Protein 6AK1 (pdb70)

InterPro domains:
  IPR011251 Luciferase-like domain [PF00296] (28-389)
  IPR016215 Nitrilotriacetate monooxygenase component A/pristinamycin IIA synthase subunit A [PIRSF000337] (3-438)
  IPR016215 Nitrilotriacetate monooxygenase component A/pristinamycin IIA synthase subunit A [TIGR03860] (7-434)
  IPR016215 Nitrilotriacetate monooxygenase component A/pristinamycin IIA synthase subunit A [cd01095] (7-420)
  IPR036661 Luciferase-like domain superfamily [G3DSA:3.20.20.30] (1-458)
  IPR036661 Luciferase-like domain superfamily [SSF51679] (1-437)
  IPR051260 Diverse substrate monooxygenases [PTHR30011] (1-455)

CATH classification: 3.20.20.30

Radius of gyration: 47.25 Å; Cα contacts (8 Å, |Δi|>4): 1920; chains: 2; bounding box: 103×52×146 Å

Structure (mmCIF, N/CA/C/O backbone):
data_6AK1
#
_entry.id   6AK1
#
_cell.length_a   113.190
_cell.length_b   163.954
_cell.length_c   116.674
_cell.angle_alpha   90.00
_cell.angle_beta   90.00
_cell.angle_gamma   90.00
#
_symmetry.space_group_name_H-M   'C 2 2 21'
#
loop_
_entity.id
_entity.type
_entity.pdbx_description
1 polymer 'Dimethyl-sulfide monooxygenase'
2 water water
#
loop_
_atom_site.group_PDB
_atom_site.id
_atom_site.type_symbol
_atom_site.label_atom_id
_atom_site.label_alt_id
_atom_site.label_comp_id
_atom_site.label_asym_id
_atom_site.label_entity_id
_atom_site.label_seq_id
_atom_site.pdbx_PDB_ins_code
_atom_site.Cartn_x
_atom_site.Cartn_y
_atom_site.Cartn_z
_atom_site.occupancy
_atom_site.B_iso_or_equiv
_atom_site.auth_seq_id
_atom_site.auth_comp_id
_atom_site.auth_asym_id
_atom_site.auth_atom_id
_atom_site.pdbx_PDB_model_num
ATOM 1 N N . LYS A 1 3 ? 28.685 49.883 516.874 1.00 27.70 3 LYS A N 1
ATOM 2 C CA . LYS A 1 3 ? 29.446 50.910 516.160 1.00 38.85 3 LYS A CA 1
ATOM 3 C C . LYS A 1 3 ? 30.944 50.589 516.128 1.00 38.84 3 LYS A C 1
ATOM 4 O O . LYS A 1 3 ? 31.591 50.439 517.173 1.00 31.61 3 LYS A O 1
ATOM 10 N N . ARG A 1 4 ? 31.478 50.500 514.914 1.00 37.47 4 ARG A N 1
ATOM 11 C CA . ARG A 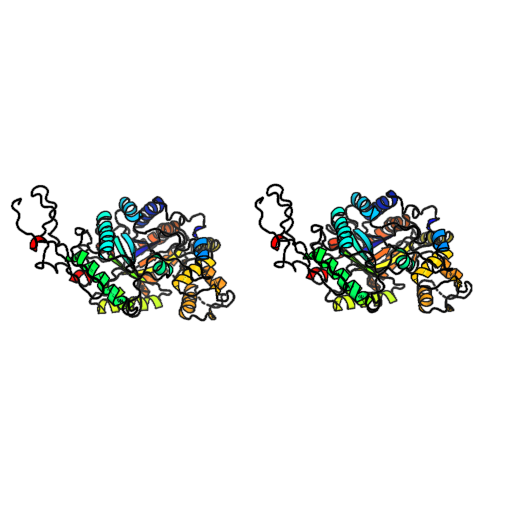1 4 ? 32.827 50.005 514.694 1.00 33.95 4 ARG A CA 1
ATOM 12 C C . ARG A 1 4 ? 33.863 51.055 515.074 1.00 30.57 4 ARG A C 1
ATOM 13 O O . ARG A 1 4 ? 33.743 52.227 514.707 1.00 34.97 4 ARG A O 1
ATOM 21 N N . ILE A 1 5 ? 34.886 50.625 515.809 1.00 25.69 5 ILE A N 1
ATOM 22 C CA . ILE A 1 5 ? 35.998 51.500 516.172 1.00 24.51 5 ILE A CA 1
ATOM 23 C C . ILE A 1 5 ? 36.993 51.565 515.013 1.00 27.51 5 ILE A C 1
ATOM 24 O O . ILE A 1 5 ? 37.405 50.533 514.468 1.00 26.94 5 ILE A O 1
ATOM 29 N N . VAL A 1 6 ? 37.366 52.783 514.624 1.00 24.11 6 VAL A N 1
ATOM 30 C CA . VAL A 1 6 ? 38.321 52.994 513.541 1.00 24.59 6 VAL A CA 1
ATOM 31 C C . VAL A 1 6 ? 39.733 52.914 514.109 1.00 26.79 6 VAL A C 1
ATOM 32 O O . VAL A 1 6 ? 40.068 53.616 515.071 1.00 26.61 6 VAL A O 1
ATOM 36 N N . LEU A 1 7 ? 40.571 52.062 513.515 1.00 23.78 7 LEU A N 1
ATOM 37 C CA . LEU A 1 7 ? 41.933 51.844 513.995 1.00 23.66 7 LEU A CA 1
ATOM 38 C C . LEU A 1 7 ? 42.925 52.379 512.970 1.00 24.40 7 LEU A C 1
ATOM 39 O O . LEU A 1 7 ? 42.972 51.892 511.837 1.00 24.35 7 LEU A O 1
ATOM 44 N N . ASN A 1 8 ? 43.703 53.382 513.365 1.00 24.98 8 ASN A N 1
ATOM 45 C CA . ASN A 1 8 ? 44.743 53.966 512.531 1.00 23.46 8 ASN A CA 1
ATOM 46 C C . ASN A 1 8 ? 46.091 53.832 513.227 1.00 25.76 8 ASN A C 1
ATOM 47 O O . ASN A 1 8 ? 46.183 53.987 514.454 1.00 21.52 8 ASN A O 1
ATOM 52 N N . ALA A 1 9 ? 47.140 53.587 512.440 1.00 17.83 9 ALA A N 1
ATOM 53 C CA . ALA A 1 9 ? 48.499 53.704 512.946 1.00 23.35 9 ALA A CA 1
ATOM 54 C C . ALA A 1 9 ? 49.018 55.107 512.657 1.00 22.09 9 ALA A C 1
ATOM 55 O O . ALA A 1 9 ? 48.948 55.586 511.523 1.00 22.69 9 ALA A O 1
ATOM 57 N N . PHE A 1 10 ? 49.520 55.759 513.690 1.00 20.29 10 PHE A N 1
ATOM 58 C CA . PHE A 1 10 ? 50.122 57.079 513.600 1.00 21.39 10 PHE A CA 1
ATOM 59 C C . PHE A 1 10 ? 51.634 56.889 513.508 1.00 22.74 10 PHE A C 1
ATOM 60 O O . PHE A 1 10 ? 52.237 56.221 514.365 1.00 23.25 10 PHE A O 1
ATOM 68 N N . ASP A 1 11 ? 52.239 57.445 512.461 1.00 19.23 11 ASP A N 1
ATOM 69 C CA . ASP A 1 11 ? 53.676 57.329 512.235 1.00 21.32 11 ASP A CA 1
ATOM 70 C C . ASP A 1 11 ? 54.159 58.628 511.586 1.00 20.37 11 ASP A C 1
ATOM 71 O O . ASP A 1 11 ? 53.383 59.553 511.350 1.00 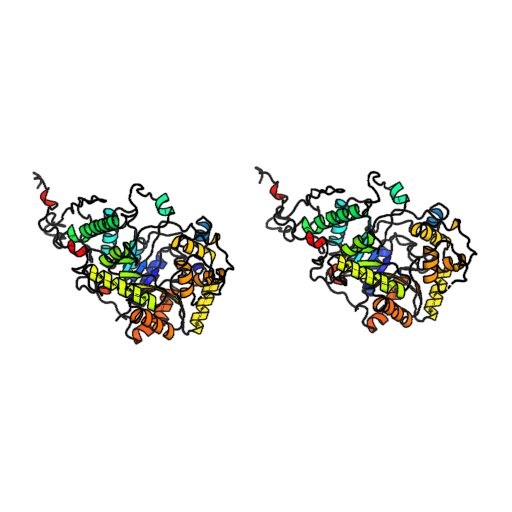19.91 11 ASP A O 1
ATOM 76 N N . MET A 1 12 ? 55.456 58.698 511.313 1.00 17.11 12 MET A N 1
ATOM 77 C CA . MET A 1 12 ? 56.055 59.870 510.696 1.00 19.61 12 MET A CA 1
ATOM 78 C C . MET A 1 12 ? 57.361 59.399 510.082 1.00 18.49 12 MET A C 1
ATOM 79 O O . MET A 1 12 ? 57.936 58.423 510.546 1.00 20.59 12 MET A O 1
ATOM 84 N N . THR A 1 13 ? 57.814 60.054 509.013 1.00 20.03 13 THR A N 1
ATOM 85 C CA . THR A 1 13 ? 59.004 59.558 508.318 1.00 19.64 13 THR A CA 1
ATOM 86 C C . THR A 1 13 ? 60.270 60.047 509.032 1.00 20.81 13 THR A C 1
ATOM 87 O O . THR A 1 13 ? 61.129 60.723 508.463 1.00 21.03 13 THR A O 1
ATOM 91 N N . CYS A 1 14 ? 60.363 59.685 510.313 1.00 19.68 14 CYS A N 1
ATOM 92 C CA . CYS A 1 14 ? 61.446 60.114 511.190 1.00 20.03 14 CYS A CA 1
ATOM 93 C C . CYS A 1 14 ? 61.609 59.075 512.297 1.00 20.28 14 CYS A C 1
ATOM 94 O O . CYS A 1 14 ? 60.881 58.086 512.344 1.00 18.09 14 CYS A O 1
ATOM 97 N N . VAL A 1 15 ? 62.542 59.330 513.222 1.00 21.42 15 VAL A N 1
ATOM 98 C CA . VAL A 1 15 ? 62.870 58.346 514.253 1.00 22.28 15 VAL A CA 1
ATOM 99 C C . VAL A 1 15 ? 62.004 58.545 515.499 1.00 23.80 15 VAL A C 1
ATOM 100 O O . VAL A 1 15 ? 61.177 57.689 515.833 1.00 22.44 15 VAL A O 1
ATOM 104 N N . SER A 1 16 ? 62.195 59.653 516.214 1.00 21.47 16 SER A N 1
ATOM 105 C CA . SER A 1 16 ? 61.405 59.950 517.411 1.00 20.84 16 SER A CA 1
ATOM 106 C C . SER A 1 16 ? 60.230 60.847 517.029 1.00 22.96 16 SER A C 1
ATOM 107 O O . SER A 1 16 ? 60.422 61.997 516.613 1.00 20.29 16 SER A O 1
ATOM 110 N N . HIS A 1 17 ? 59.016 60.324 517.182 1.00 19.42 17 HIS A N 1
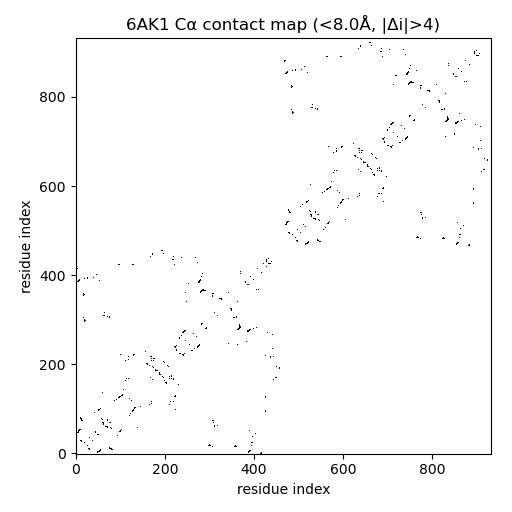ATOM 111 C CA . HIS A 1 17 ? 57.811 61.010 516.740 1.00 21.37 17 HIS A CA 1
ATOM 112 C C . HIS A 1 17 ? 57.060 61.592 517.930 1.00 19.95 17 HIS A C 1
ATOM 113 O O . HIS A 1 17 ? 57.064 62.805 518.149 1.00 22.91 17 HIS A O 1
ATOM 120 N N . GLN A 1 18 ? 56.389 60.729 518.681 1.00 21.75 18 GLN A N 1
ATOM 121 C CA . GLN A 1 18 ? 55.679 61.114 519.892 1.00 25.97 18 GLN A CA 1
ATOM 122 C C . GLN A 1 18 ? 56.392 60.677 521.171 1.00 26.27 18 GLN A C 1
ATOM 123 O O . GLN A 1 18 ? 55.937 61.039 522.263 1.00 26.12 18 GLN A O 1
ATOM 129 N N . SER A 1 19 ? 57.505 59.936 521.072 1.00 21.78 19 SER A N 1
ATOM 130 C CA . SER A 1 19 ? 58.228 59.422 522.233 1.00 24.72 19 SER A CA 1
ATOM 131 C C . SER A 1 19 ? 59.717 59.710 522.099 1.00 28.07 19 SER A C 1
ATOM 132 O O . SER A 1 19 ? 60.275 59.649 520.999 1.00 30.45 19 SER A O 1
ATOM 135 N N . ALA A 1 20 ? 60.369 59.987 523.231 1.00 23.98 20 ALA A N 1
ATOM 136 C CA . ALA A 1 20 ? 61.777 60.370 523.255 1.00 26.98 20 ALA A CA 1
ATOM 137 C C . ALA A 1 20 ? 62.621 59.242 523.834 1.00 24.62 20 ALA A C 1
ATOM 138 O O . ALA A 1 20 ? 62.248 58.651 524.847 1.00 29.05 20 ALA A O 1
ATOM 140 N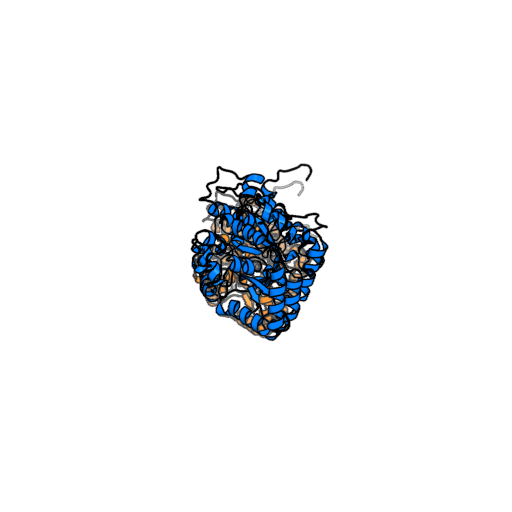 N . GLY A 1 21 ? 63.756 58.945 523.194 1.00 23.23 21 GLY A N 1
ATOM 141 C CA . GLY A 1 21 ? 64.679 57.937 523.680 1.00 22.50 21 GLY A CA 1
ATOM 142 C C . GLY A 1 21 ? 64.294 56.484 523.444 1.00 25.08 21 GLY A C 1
ATOM 143 O O . GLY A 1 21 ? 65.187 55.622 523.415 1.00 23.73 21 GLY A O 1
ATOM 144 N N . THR A 1 22 ? 63.006 56.171 523.255 1.00 23.95 22 THR A N 1
ATOM 145 C CA . THR A 1 22 ? 62.583 54.778 523.094 1.00 21.55 22 THR A CA 1
ATOM 146 C C . THR A 1 22 ? 63.042 54.136 521.783 1.00 22.52 22 THR A C 1
ATOM 147 O O . THR A 1 22 ? 62.902 52.914 521.634 1.00 18.63 22 THR A O 1
ATOM 151 N N . TRP A 1 23 ? 63.587 54.909 520.836 1.00 20.92 23 TRP A N 1
ATOM 152 C CA . TRP A 1 23 ? 64.223 54.307 519.670 1.00 20.76 23 TRP A CA 1
ATOM 153 C C . TRP A 1 23 ? 65.449 53.496 520.048 1.00 21.86 23 TRP A C 1
ATOM 154 O O . TRP A 1 23 ? 65.912 52.671 519.254 1.00 23.16 23 TRP A O 1
ATOM 165 N N . ARG A 1 24 ? 65.992 53.734 521.234 1.00 23.75 24 ARG A N 1
ATOM 166 C CA . ARG A 1 24 ? 67.137 52.985 521.717 1.00 25.59 24 ARG A CA 1
ATOM 167 C C . ARG A 1 24 ? 66.772 51.571 522.132 1.00 23.80 24 ARG A C 1
ATOM 168 O O . ARG A 1 24 ? 67.670 50.734 522.255 1.00 26.40 24 ARG A O 1
ATOM 176 N N . HIS A 1 25 ? 65.495 51.291 522.375 1.00 22.89 25 HIS A N 1
ATOM 177 C CA . HIS A 1 25 ? 65.115 49.962 522.828 1.00 23.37 25 HIS A CA 1
ATOM 178 C C . HIS A 1 25 ? 65.537 48.919 521.791 1.00 25.93 25 HIS A C 1
ATOM 179 O O . HIS A 1 25 ? 65.477 49.183 520.583 1.00 24.59 25 HIS A O 1
ATOM 186 N N . PRO A 1 26 ? 65.993 47.740 522.222 1.00 25.75 26 PRO A N 1
ATOM 187 C CA . PRO A 1 26 ? 66.411 46.714 521.246 1.00 22.40 26 PRO A CA 1
ATOM 188 C C . PRO A 1 26 ? 65.333 46.322 520.243 1.00 25.29 26 PRO A C 1
ATOM 189 O O . PRO A 1 26 ? 65.672 45.953 519.109 1.00 25.82 26 PRO A O 1
ATOM 193 N N . SER A 1 27 ? 64.049 46.382 520.618 1.00 21.80 27 SER A N 1
ATOM 194 C CA . SER A 1 27 ? 62.960 46.027 519.717 1.00 24.28 27 SER A CA 1
ATOM 195 C C . SER A 1 27 ? 62.619 47.109 518.699 1.00 24.39 27 SER A C 1
ATOM 196 O O . SER A 1 27 ? 61.914 46.812 517.729 1.00 20.45 27 SER A O 1
ATOM 199 N N . SER A 1 28 ? 63.060 48.348 518.891 1.00 23.40 28 SER A N 1
ATOM 200 C CA . SER A 1 28 ? 62.587 49.418 518.023 1.00 24.27 28 SER A CA 1
ATOM 201 C C . SER A 1 28 ? 63.334 49.421 516.699 1.00 23.13 28 SER A C 1
ATOM 202 O O . SER A 1 28 ? 64.570 49.387 516.663 1.00 21.85 28 SER A O 1
ATOM 205 N N . GLN A 1 29 ? 62.570 49.491 515.614 1.00 21.08 29 GLN A N 1
ATOM 206 C CA . GLN A 1 29 ? 63.099 49.778 514.288 1.00 21.56 29 GLN A CA 1
ATOM 207 C C . GLN A 1 29 ? 62.788 51.209 513.842 1.00 23.18 29 GLN A C 1
ATOM 208 O O . GLN A 1 29 ? 62.790 51.497 512.635 1.00 22.66 29 GLN A O 1
ATOM 214 N N . ALA A 1 30 ? 62.549 52.115 514.794 1.00 18.98 30 ALA A N 1
ATOM 215 C CA . ALA A 1 30 ? 62.309 53.517 514.451 1.00 22.09 30 ALA A CA 1
ATOM 216 C C . ALA A 1 30 ? 63.443 54.086 513.614 1.00 22.42 30 ALA A C 1
ATOM 217 O O . ALA A 1 30 ? 63.208 54.883 512.700 1.00 21.59 30 ALA A O 1
ATOM 219 N N . ALA A 1 31 ? 64.684 53.678 513.910 1.00 18.36 31 ALA A N 1
ATOM 220 C CA . ALA A 1 31 ? 65.830 54.171 513.164 1.00 23.84 31 ALA A CA 1
ATOM 221 C C . ALA A 1 31 ? 65.831 53.741 511.698 1.00 21.48 31 ALA A C 1
ATOM 222 O O . ALA A 1 31 ? 66.699 54.200 510.950 1.00 23.61 31 ALA A O 1
ATOM 224 N N . ARG A 1 32 ? 64.896 52.888 511.266 1.00 21.25 32 ARG A N 1
ATOM 225 C CA . ARG A 1 32 ? 64.792 52.466 509.869 1.00 20.22 32 ARG A CA 1
ATOM 226 C C . ARG A 1 32 ? 63.790 53.296 509.067 1.00 22.32 32 ARG A C 1
ATOM 227 O O . ARG A 1 32 ? 63.366 52.866 507.989 1.00 19.48 32 ARG A O 1
ATOM 235 N N . TYR A 1 33 ? 63.390 54.464 509.581 1.00 21.01 33 TYR A N 1
ATOM 236 C CA . TYR A 1 33 ? 62.503 55.357 508.840 1.00 17.74 33 TYR A CA 1
ATOM 237 C C . TYR A 1 33 ? 62.985 55.569 507.400 1.00 22.96 33 TYR A C 1
ATOM 238 O O . TYR A 1 33 ? 62.180 55.869 506.505 1.00 19.78 33 TYR A O 1
ATOM 247 N N . ASN A 1 34 ? 64.292 55.435 507.157 1.00 18.51 34 ASN A N 1
ATOM 248 C CA . ASN A 1 34 ? 64.869 55.677 505.842 1.00 22.84 34 ASN A CA 1
ATOM 249 C C . ASN A 1 34 ? 65.059 54.393 505.032 1.00 21.77 34 ASN A C 1
ATOM 250 O O . ASN A 1 34 ? 65.686 54.435 503.966 1.00 21.29 34 ASN A O 1
ATOM 255 N N . ASP A 1 35 ? 64.523 53.268 505.508 1.00 20.83 35 ASP A N 1
ATOM 256 C CA . ASP A 1 35 ? 64.569 51.983 504.813 1.00 21.78 35 ASP A CA 1
ATOM 257 C C . ASP A 1 35 ? 63.209 51.681 504.192 1.00 21.21 35 ASP A C 1
ATOM 258 O O . ASP A 1 35 ? 62.184 51.727 504.878 1.00 19.82 35 ASP A O 1
ATOM 263 N N . LEU A 1 36 ? 63.205 51.340 502.904 1.00 18.11 36 LEU A N 1
ATOM 264 C CA . LEU A 1 36 ? 61.946 51.000 502.244 1.00 20.34 36 LEU A CA 1
ATOM 265 C C . LEU A 1 36 ? 61.268 49.812 502.913 1.00 22.70 36 LEU A C 1
ATOM 266 O O . LEU A 1 36 ? 60.038 49.797 503.026 1.00 20.68 36 LEU A O 1
ATOM 271 N N . GLU A 1 37 ? 62.056 48.836 503.408 1.00 20.41 37 GLU A N 1
ATOM 272 C CA . GLU A 1 37 ? 61.492 47.626 504.008 1.00 21.70 37 GLU A CA 1
ATOM 273 C C . GLU A 1 37 ? 60.726 47.912 505.295 1.00 22.10 37 GLU A C 1
ATOM 274 O O . GLU A 1 37 ? 59.786 47.178 505.613 1.00 21.92 37 GLU A O 1
ATOM 280 N N . TYR A 1 38 ? 61.112 48.938 506.064 1.00 19.83 38 TYR A N 1
ATOM 281 C CA . TYR A 1 38 ? 60.324 49.279 507.247 1.00 19.88 38 TYR A CA 1
ATOM 282 C C . TYR A 1 38 ? 58.895 49.624 506.856 1.00 18.59 38 TYR A C 1
ATOM 283 O O . TYR A 1 38 ? 57.935 49.137 507.458 1.00 19.43 38 TYR A O 1
ATOM 292 N N . TRP A 1 39 ? 58.738 50.438 505.815 1.00 18.91 39 TRP A N 1
ATOM 293 C CA . TRP A 1 39 ? 57.409 50.906 505.443 1.00 18.07 39 TRP A CA 1
ATOM 294 C C . TRP A 1 39 ? 56.570 49.806 504.801 1.00 20.58 39 TRP A C 1
ATOM 295 O O . TRP A 1 39 ? 55.375 49.693 505.099 1.00 21.54 39 TRP A O 1
ATOM 306 N N . THR A 1 40 ? 57.161 48.979 503.930 1.00 18.03 40 THR A N 1
ATOM 307 C CA . THR A 1 40 ? 56.361 47.916 503.319 1.00 20.02 40 THR A CA 1
ATOM 308 C C . THR A 1 40 ? 55.968 46.858 504.347 1.00 18.58 40 THR A C 1
ATOM 309 O O . THR A 1 40 ? 54.840 46.350 504.313 1.00 18.53 40 THR A O 1
ATOM 313 N N . ASN A 1 41 ? 56.874 46.518 505.273 1.00 17.68 41 ASN A N 1
ATOM 314 C CA . ASN A 1 41 ? 56.506 45.624 506.374 1.00 22.50 41 ASN A CA 1
ATOM 315 C C . ASN A 1 41 ? 55.412 46.235 507.255 1.00 20.15 41 ASN A C 1
ATOM 316 O O . ASN A 1 41 ? 54.502 45.534 507.693 1.00 21.92 41 ASN A O 1
ATOM 321 N N . MET A 1 42 ? 55.503 47.535 507.544 1.00 20.07 42 MET A N 1
ATOM 322 C CA . MET A 1 42 ? 54.468 48.201 508.337 1.00 20.29 42 MET A CA 1
ATOM 323 C C . MET A 1 42 ? 53.097 48.100 507.662 1.00 23.89 42 MET A C 1
ATOM 324 O O . MET A 1 42 ? 52.105 47.717 508.302 1.00 20.97 42 MET A O 1
ATOM 329 N N . ALA A 1 43 ? 53.029 48.412 506.355 1.00 18.90 43 ALA A N 1
ATOM 330 C CA . ALA A 1 43 ? 51.748 48.405 505.645 1.00 19.12 43 ALA A CA 1
ATOM 331 C C . ALA A 1 43 ? 51.132 47.013 505.619 1.00 19.15 43 ALA A C 1
ATOM 332 O O . ALA A 1 43 ? 49.914 46.864 505.769 1.00 17.20 43 ALA A O 1
ATOM 334 N N . MET A 1 44 ? 51.952 45.983 505.400 1.00 20.34 44 MET A N 1
ATOM 335 C CA . MET A 1 44 ? 51.432 44.622 505.403 1.00 21.20 44 MET A CA 1
ATOM 336 C C . MET A 1 44 ? 50.954 44.218 506.790 1.00 22.87 44 MET A C 1
ATOM 337 O O . MET A 1 44 ? 49.924 43.546 506.926 1.00 21.66 44 MET A O 1
ATOM 342 N N . GLU A 1 45 ? 51.696 44.620 507.828 1.00 20.42 45 GLU A N 1
ATOM 343 C CA . GLU A 1 45 ? 51.326 44.288 509.194 1.00 23.18 45 GLU A CA 1
ATOM 344 C C . GLU A 1 45 ? 50.015 44.964 509.599 1.00 26.24 45 GLU A C 1
ATOM 345 O O . GLU A 1 45 ? 49.224 44.375 510.344 1.00 23.36 45 GLU A O 1
ATOM 351 N N . LEU A 1 46 ? 49.752 46.176 509.092 1.00 23.77 46 LEU A N 1
ATOM 352 C CA . LEU A 1 46 ? 48.460 46.817 509.328 1.00 22.87 46 LEU A CA 1
ATOM 353 C C . LEU A 1 46 ? 47.303 46.033 508.719 1.00 22.44 46 LEU A C 1
ATOM 354 O O . LEU A 1 46 ? 46.206 46.035 509.283 1.00 22.75 46 LEU A O 1
ATOM 359 N N . GLU A 1 47 ? 47.509 45.355 507.580 1.00 22.51 47 GLU A N 1
ATOM 360 C CA . GLU A 1 47 ? 46.398 44.603 506.995 1.00 25.69 47 GLU A CA 1
ATOM 361 C C . GLU A 1 47 ? 46.151 43.287 507.719 1.00 23.41 47 GLU A C 1
ATOM 362 O O . GLU A 1 47 ? 45.013 42.819 507.766 1.00 28.33 47 GLU A O 1
ATOM 368 N N . ARG A 1 48 ? 47.187 42.688 508.299 1.00 26.35 48 ARG A N 1
ATOM 369 C CA . ARG A 1 48 ? 46.981 41.523 509.150 1.00 30.24 48 ARG A CA 1
ATOM 370 C C . ARG A 1 48 ? 45.991 41.825 510.273 1.00 26.53 48 ARG A C 1
ATOM 371 O O . ARG A 1 48 ? 45.246 40.937 510.702 1.00 29.59 48 ARG A O 1
ATOM 379 N N . GLY A 1 49 ? 45.946 43.070 510.739 1.00 29.50 49 GLY A N 1
ATOM 380 C CA . GLY A 1 49 ? 45.000 43.485 511.752 1.00 25.36 49 GLY A CA 1
ATOM 381 C C . GLY A 1 49 ? 43.826 44.295 511.248 1.00 30.28 49 GLY A C 1
ATOM 382 O O . GLY A 1 49 ? 43.065 44.814 512.074 1.00 31.36 49 GLY A O 1
ATOM 383 N N . CYS A 1 50 ? 43.667 44.441 509.924 1.00 30.44 50 CYS A N 1
ATOM 384 C CA . CYS A 1 50 ? 42.543 45.169 509.305 1.00 27.59 50 CYS A CA 1
ATOM 385 C C . CYS A 1 50 ? 42.436 46.610 509.814 1.00 27.52 50 CYS A C 1
ATOM 386 O O . CYS A 1 50 ? 41.339 47.163 509.962 1.00 25.69 50 CYS A O 1
ATOM 389 N N . PHE A 1 51 ? 43.584 47.232 510.082 1.00 24.84 51 PHE A N 1
ATOM 390 C CA . PHE A 1 51 ? 43.596 48.655 510.407 1.00 23.09 51 PHE A CA 1
ATOM 391 C C . PHE A 1 51 ? 43.051 49.467 509.233 1.00 23.96 51 PHE A C 1
ATOM 392 O O . PHE A 1 51 ? 43.230 49.114 508.063 1.00 21.06 51 PHE A O 1
ATOM 400 N N . ASP A 1 52 ? 42.399 50.583 509.551 1.00 23.03 52 ASP A N 1
ATOM 401 C CA . ASP A 1 52 ? 41.833 51.412 508.494 1.00 24.74 52 ASP A CA 1
ATOM 402 C C . ASP A 1 52 ? 42.908 52.162 507.712 1.00 25.09 52 ASP A C 1
ATOM 403 O O . ASP A 1 52 ? 42.809 52.276 506.483 1.00 21.01 52 ASP A O 1
ATOM 408 N N . CYS A 1 53 ? 43.944 52.665 508.386 1.00 22.39 53 CYS A N 1
ATOM 409 C CA . CYS A 1 53 ? 44.762 53.682 507.746 1.00 22.11 53 CYS A CA 1
ATOM 410 C C . CYS A 1 53 ? 46.114 53.811 508.441 1.00 23.60 53 CYS A C 1
ATOM 411 O O . CYS A 1 53 ? 46.208 53.677 509.665 1.00 23.36 53 CYS A O 1
ATOM 414 N N . LEU A 1 54 ? 47.159 54.081 507.641 1.00 22.19 54 LEU A N 1
ATOM 415 C CA . LEU A 1 54 ? 48.454 54.539 508.144 1.00 23.00 54 LEU A CA 1
ATOM 416 C C . LEU A 1 54 ? 48.507 56.062 508.006 1.00 21.25 54 LEU A C 1
ATOM 417 O O . LEU A 1 54 ? 48.542 56.594 506.895 1.00 24.91 54 LEU A O 1
ATOM 422 N N . PHE A 1 55 ? 48.507 56.758 509.126 1.00 24.80 55 PHE A N 1
ATOM 423 C CA . PHE A 1 55 ? 48.471 58.216 509.163 1.00 23.17 55 PHE A CA 1
ATOM 424 C C . PHE A 1 55 ? 49.907 58.699 509.332 1.00 25.91 55 PHE A C 1
ATOM 425 O O . PHE A 1 55 ? 50.507 58.510 510.398 1.00 24.17 55 PHE A O 1
ATOM 433 N N . ILE A 1 56 ? 50.468 59.301 508.284 1.00 23.36 56 ILE A N 1
ATOM 434 C CA . ILE A 1 56 ? 51.875 59.687 508.273 1.00 21.96 56 ILE A CA 1
ATOM 435 C C . ILE A 1 56 ? 51.964 61.197 508.474 1.00 21.07 56 ILE A C 1
ATOM 436 O O . ILE A 1 56 ? 51.584 61.977 507.591 1.00 22.75 56 ILE A O 1
ATOM 441 N N . ALA A 1 57 ? 52.489 61.612 509.626 1.00 20.20 57 ALA A N 1
ATOM 442 C CA . ALA A 1 57 ? 52.707 63.021 509.931 1.00 18.94 57 ALA A CA 1
ATOM 443 C C . ALA A 1 57 ? 53.945 63.548 509.197 1.00 20.46 57 ALA A C 1
ATOM 444 O O . ALA A 1 57 ? 54.712 62.795 508.593 1.00 17.85 57 ALA A O 1
ATOM 446 N N . ASP A 1 58 ? 54.140 64.864 509.259 1.00 20.17 58 ASP A N 1
ATOM 447 C CA . ASP A 1 58 ? 55.268 65.491 508.579 1.00 25.19 58 ASP A CA 1
ATOM 448 C C . ASP A 1 58 ? 55.515 66.878 509.157 1.00 23.18 58 ASP A C 1
ATOM 449 O O . ASP A 1 58 ? 54.594 67.530 509.647 1.00 22.89 58 ASP A O 1
ATOM 454 N N . VAL A 1 59 ? 56.781 67.307 509.105 1.00 22.92 59 VAL A N 1
ATOM 455 C CA . VAL A 1 59 ? 57.183 68.684 509.365 1.00 23.75 59 VAL A CA 1
ATOM 456 C C . VAL A 1 59 ? 58.320 69.016 508.407 1.00 27.11 59 VAL A C 1
ATOM 457 O O . VAL A 1 59 ? 58.981 68.129 507.863 1.00 23.82 59 VAL A O 1
ATOM 461 N N . VAL A 1 60 ? 58.546 70.317 508.206 1.00 24.38 60 VAL A N 1
ATOM 462 C CA . VAL A 1 60 ? 59.658 70.769 507.384 1.00 25.46 60 VAL A CA 1
ATOM 463 C C . VAL A 1 60 ? 60.470 71.812 508.138 1.00 26.25 60 VAL A C 1
ATOM 464 O O . VAL A 1 60 ? 61.366 72.443 507.566 1.00 24.18 60 VAL A O 1
ATOM 468 N N . GLY A 1 61 ? 60.177 71.985 509.432 1.00 21.77 61 GLY A N 1
ATOM 469 C CA . GLY A 1 61 ? 61.000 72.782 510.317 1.00 22.43 61 GLY A CA 1
ATOM 470 C C . GLY A 1 61 ? 61.517 71.928 511.468 1.00 24.33 61 GLY A C 1
ATOM 471 O O . GLY A 1 61 ? 61.087 70.784 511.662 1.00 26.52 61 GLY A O 1
ATOM 472 N N . VAL A 1 62 ? 62.428 72.502 512.250 1.00 25.65 62 VAL A N 1
ATOM 473 C CA . VAL A 1 62 ? 63.100 71.767 513.323 1.00 24.73 62 VAL A CA 1
ATOM 474 C C . VAL A 1 62 ? 62.691 72.333 514.675 1.00 26.20 62 VAL A C 1
ATOM 475 O O . VAL A 1 62 ? 62.215 73.465 514.790 1.00 24.20 62 VAL A O 1
ATOM 479 N N . TYR A 1 63 ? 62.866 71.507 515.713 1.00 28.38 63 TYR A N 1
ATOM 480 C CA . TYR A 1 63 ? 62.522 71.860 517.089 1.00 24.23 63 TYR A CA 1
ATOM 481 C C . TYR A 1 63 ? 63.761 72.480 517.722 1.00 25.29 63 TYR A C 1
ATOM 482 O O . TYR A 1 63 ? 64.631 71.793 518.256 1.00 26.99 63 TYR A O 1
ATOM 491 N N . ASP A 1 64 ? 63.846 73.804 517.655 1.00 26.36 64 ASP A N 1
ATOM 492 C CA . ASP A 1 64 ? 65.013 74.535 518.133 1.00 27.42 64 ASP A CA 1
ATOM 493 C C . ASP A 1 64 ? 64.689 75.507 519.268 1.00 25.02 64 ASP A C 1
ATOM 494 O O . ASP A 1 64 ? 65.447 76.452 519.491 1.00 31.23 64 ASP A O 1
ATOM 499 N N . VAL A 1 65 ? 63.583 75.308 519.985 1.00 26.52 65 VAL A N 1
ATOM 500 C CA . VAL A 1 65 ? 63.233 76.201 521.095 1.00 24.58 65 VAL A CA 1
ATOM 501 C C . VAL A 1 65 ? 64.000 75.839 522.367 1.00 26.87 65 VAL A C 1
ATOM 502 O O . VAL A 1 65 ? 64.591 76.709 523.022 1.00 28.99 65 VAL A O 1
ATOM 506 N N . TYR A 1 66 ? 63.992 74.565 522.744 1.00 23.10 66 TYR A N 1
ATOM 507 C CA . TYR A 1 66 ? 64.645 74.143 523.976 1.00 22.14 66 TYR A CA 1
ATOM 508 C C . TYR A 1 66 ? 66.141 74.389 523.909 1.00 25.75 66 TYR A C 1
ATOM 509 O O . TYR A 1 66 ? 66.826 73.901 522.999 1.00 22.23 66 TYR A O 1
ATOM 518 N N . ARG A 1 67 ? 66.649 75.162 524.873 1.00 25.31 67 ARG A N 1
ATOM 519 C CA . ARG A 1 67 ? 68.056 75.548 524.937 1.00 25.38 67 ARG A CA 1
ATOM 520 C C . ARG A 1 67 ? 68.487 76.411 523.752 1.00 23.38 67 ARG A C 1
ATOM 521 O O . ARG A 1 67 ? 69.688 76.609 523.538 1.00 27.21 67 ARG A O 1
ATOM 529 N N . GLY A 1 68 ? 67.540 76.939 522.975 1.00 27.17 68 GLY A N 1
ATOM 530 C CA . GLY A 1 68 ? 67.869 77.867 521.907 1.00 27.03 68 GLY A CA 1
ATOM 531 C C . GLY A 1 68 ? 68.558 77.271 520.699 1.00 27.85 68 GLY A C 1
ATOM 532 O O . GLY A 1 68 ? 69.181 78.009 519.934 1.00 30.44 68 GLY A O 1
ATOM 533 N N . SER A 1 69 ? 68.481 75.954 520.503 1.00 27.99 69 SER A N 1
ATOM 534 C CA . SER A 1 69 ? 69.081 75.322 519.334 1.00 21.56 69 SER A CA 1
ATOM 535 C C . SER A 1 69 ? 68.360 74.016 519.039 1.00 26.79 69 SER A C 1
ATOM 536 O O . SER A 1 69 ? 67.549 73.528 519.831 1.00 25.11 69 SER A O 1
ATOM 539 N N . ALA A 1 70 ? 68.670 73.448 517.878 1.00 25.52 70 ALA A N 1
ATOM 540 C CA . ALA A 1 70 ? 68.139 72.150 517.511 1.00 26.46 70 ALA A CA 1
ATOM 541 C C . ALA A 1 70 ? 69.004 70.999 518.016 1.00 24.04 70 ALA A C 1
ATOM 542 O O . ALA A 1 70 ? 68.725 69.848 517.679 1.00 27.74 70 ALA A O 1
ATOM 544 N N . GLU A 1 71 ? 70.035 71.276 518.823 1.00 20.46 71 GLU A N 1
ATOM 545 C CA . GLU A 1 71 ? 71.013 70.234 519.125 1.00 26.14 71 GLU A CA 1
ATOM 546 C C . GLU A 1 71 ? 70.392 69.075 519.904 1.00 24.20 71 GLU A C 1
ATOM 547 O O . GLU A 1 71 ? 70.682 67.909 519.620 1.00 26.35 71 GLU A O 1
ATOM 553 N N . MET A 1 72 ? 69.555 69.365 520.896 1.00 23.84 72 MET A N 1
ATOM 554 C CA . MET A 1 72 ? 68.947 68.269 521.644 1.00 26.23 72 MET A CA 1
ATOM 555 C C . MET A 1 72 ? 68.008 67.445 520.767 1.00 26.66 72 MET A C 1
ATOM 556 O O . MET A 1 72 ? 67.911 66.226 520.945 1.00 25.05 72 MET A O 1
ATOM 561 N N . ALA A 1 73 ? 67.329 68.085 519.806 1.00 25.31 73 ALA A N 1
ATOM 562 C CA . ALA A 1 73 ? 66.483 67.345 518.871 1.00 24.00 73 ALA A CA 1
ATOM 563 C C . ALA A 1 73 ? 67.311 66.431 517.967 1.00 23.55 73 ALA A C 1
ATOM 564 O O . ALA A 1 73 ? 66.905 65.299 517.684 1.00 20.73 73 ALA A O 1
ATOM 566 N N . LEU A 1 74 ? 68.474 66.899 517.507 1.00 20.37 74 LEU A N 1
ATOM 567 C CA . LEU A 1 74 ? 69.350 66.047 516.702 1.00 22.45 74 LEU A CA 1
ATOM 568 C C . LEU A 1 74 ? 69.875 64.858 517.506 1.00 24.96 74 LEU A C 1
ATOM 569 O O . LEU A 1 74 ? 69.999 63.744 516.976 1.00 22.49 74 LEU A O 1
ATOM 574 N N . ARG A 1 75 ? 70.202 65.076 518.785 1.00 23.20 75 ARG A N 1
ATOM 575 C CA . ARG A 1 75 ? 70.827 64.015 519.574 1.00 24.01 75 ARG A CA 1
ATOM 576 C C . ARG A 1 75 ? 69.868 62.858 519.821 1.00 21.08 75 ARG A C 1
ATOM 577 O O . ARG A 1 75 ? 70.287 61.697 519.849 1.00 22.06 75 ARG A O 1
ATOM 585 N N . ASP A 1 76 ? 68.583 63.146 520.003 1.00 20.46 76 ASP A N 1
ATOM 586 C CA . ASP A 1 76 ? 67.576 62.112 520.188 1.00 20.17 76 ASP A CA 1
ATOM 587 C C . ASP A 1 76 ? 66.709 61.902 518.939 1.00 19.99 76 ASP A C 1
ATOM 588 O O . ASP A 1 76 ? 65.700 61.190 519.001 1.00 20.24 76 ASP A O 1
ATOM 593 N N . ALA A 1 77 ? 67.087 62.499 517.806 1.00 21.98 77 ALA A N 1
ATOM 594 C CA . ALA A 1 77 ? 66.385 62.314 516.534 1.00 20.37 77 ALA A CA 1
ATOM 595 C C . ALA A 1 77 ? 64.901 62.646 516.650 1.00 21.43 77 ALA A C 1
ATOM 596 O O . ALA A 1 77 ? 64.043 61.950 516.092 1.00 23.18 77 ALA A O 1
ATOM 598 N N . ASP A 1 78 ? 64.597 63.742 517.353 1.00 19.56 78 ASP A N 1
ATOM 599 C CA . ASP A 1 78 ? 63.221 64.186 517.602 1.00 21.68 78 ASP A CA 1
ATOM 600 C C . ASP A 1 78 ? 62.696 64.934 516.376 1.00 22.84 78 ASP A C 1
ATOM 601 O O . ASP A 1 78 ? 62.833 66.156 516.250 1.00 21.63 78 ASP A O 1
ATOM 606 N N . GLN A 1 79 ? 62.081 64.163 515.467 1.00 24.19 79 GLN A N 1
ATOM 607 C CA . GLN A 1 79 ? 61.501 64.622 514.204 1.00 19.52 79 GLN A CA 1
ATOM 608 C C . GLN A 1 79 ? 62.542 65.273 513.297 1.00 23.11 79 GLN A C 1
ATOM 609 O O . GLN A 1 79 ? 62.196 66.008 512.369 1.00 25.33 79 GLN A O 1
ATOM 615 N N . VAL A 1 80 ? 63.821 65.001 513.554 1.00 20.55 80 VAL A N 1
ATOM 616 C CA . VAL A 1 80 ? 64.895 65.292 512.624 1.00 19.66 80 VAL A CA 1
ATOM 617 C C . VAL A 1 80 ? 65.920 64.157 512.763 1.00 21.87 80 VAL A C 1
ATOM 618 O O . VAL A 1 80 ? 66.280 63.786 513.873 1.00 20.96 80 VAL A O 1
ATOM 622 N N . PRO A 1 81 ? 66.360 63.562 511.641 1.00 20.69 81 PRO A N 1
ATOM 623 C CA . PRO A 1 81 ? 65.963 63.817 510.247 1.00 21.33 81 PRO A CA 1
ATOM 624 C C . PRO A 1 81 ? 64.516 63.441 509.949 1.00 20.92 81 PRO A C 1
ATOM 625 O O . PRO A 1 81 ? 63.950 62.590 510.625 1.00 17.58 81 PRO A O 1
ATOM 629 N N . VAL A 1 82 ? 63.913 64.085 508.952 1.00 21.23 82 VAL A N 1
ATOM 630 C CA . VAL A 1 82 ? 62.561 63.742 508.527 1.00 23.92 82 VAL A CA 1
ATOM 631 C C . VAL A 1 82 ? 62.534 63.717 507.000 1.00 25.43 82 VAL A C 1
ATOM 632 O O . VAL A 1 82 ? 62.972 64.671 506.349 1.00 23.77 82 VAL A O 1
ATOM 636 N N . ASN A 1 83 ? 62.068 62.608 506.432 1.00 22.09 83 ASN A N 1
ATOM 637 C CA . ASN A 1 83 ? 61.965 62.473 504.989 1.00 23.26 83 ASN A CA 1
ATOM 638 C C . ASN A 1 83 ? 60.553 62.806 504.502 1.00 22.46 83 ASN A C 1
ATOM 639 O O . ASN A 1 83 ? 59.595 62.897 505.277 1.00 22.32 83 ASN A O 1
ATOM 644 N N . ASP A 1 84 ? 60.450 63.013 503.201 1.00 21.89 84 ASP A N 1
ATOM 645 C CA . ASP A 1 84 ? 59.191 63.316 502.531 1.00 22.17 84 ASP A CA 1
ATOM 646 C C . ASP A 1 84 ? 58.224 62.143 502.670 1.00 22.41 84 ASP A C 1
ATOM 647 O O . ASP A 1 84 ? 58.562 61.022 502.268 1.00 22.73 84 ASP A O 1
ATOM 652 N N . PRO A 1 85 ? 57.033 62.347 503.243 1.00 23.03 85 PRO A N 1
ATOM 653 C CA . PRO A 1 85 ? 56.117 61.219 503.482 1.00 20.58 85 PRO A CA 1
ATOM 654 C C . PRO A 1 85 ? 55.453 60.673 502.233 1.00 25.65 85 PRO A C 1
ATOM 655 O O . PRO A 1 85 ? 54.789 59.628 502.333 1.00 25.86 85 PRO A O 1
ATOM 659 N N . PHE A 1 86 ? 55.559 61.357 501.083 1.00 22.28 86 PHE A N 1
ATOM 660 C CA . PHE A 1 86 ? 55.085 60.784 499.826 1.00 23.47 86 PHE A CA 1
ATOM 661 C C . PHE A 1 86 ? 55.986 59.660 499.343 1.00 23.19 86 PHE A C 1
ATOM 662 O O . PHE A 1 86 ? 55.578 58.879 498.478 1.00 20.78 86 PHE A O 1
ATOM 670 N N . GLY A 1 87 ? 57.196 59.558 499.898 1.00 23.46 87 GLY A N 1
ATOM 671 C CA . GLY A 1 87 ? 58.231 58.757 499.266 1.00 23.73 87 GLY A CA 1
ATOM 672 C C . GLY A 1 87 ? 57.901 57.279 499.147 1.00 18.46 87 GLY A C 1
ATOM 673 O O . GLY A 1 87 ? 58.131 56.672 498.100 1.00 21.68 87 GLY A O 1
ATOM 674 N N . ALA A 1 88 ? 57.393 56.670 500.216 1.00 16.59 88 ALA A N 1
ATOM 675 C CA . ALA A 1 88 ? 57.214 55.220 500.258 1.00 17.66 88 ALA A CA 1
ATOM 676 C C . ALA A 1 88 ? 55.785 54.772 499.968 1.00 18.09 88 ALA A C 1
ATOM 677 O O . ALA A 1 88 ? 55.500 53.577 500.065 1.00 18.15 88 ALA A O 1
ATOM 679 N N . ILE A 1 89 ? 54.884 55.693 499.608 1.00 17.68 89 ILE A N 1
ATOM 680 C CA . ILE A 1 89 ? 53.469 55.342 499.483 1.00 17.47 89 ILE A CA 1
ATOM 681 C C . ILE A 1 89 ? 53.264 54.258 498.426 1.00 19.85 89 ILE A C 1
ATOM 682 O O . ILE A 1 89 ? 52.566 53.263 498.666 1.00 20.85 89 ILE A O 1
ATOM 687 N N . SER A 1 90 ? 53.848 54.434 497.234 1.00 17.21 90 SER A N 1
ATOM 688 C CA . SER A 1 90 ? 53.553 53.486 496.152 1.00 20.22 90 SER A CA 1
ATOM 689 C C . SER A 1 90 ? 54.072 52.092 496.475 1.00 15.37 90 SER A C 1
ATOM 690 O O . SER A 1 90 ? 53.396 51.096 496.204 1.00 17.02 90 SER A O 1
ATOM 693 N N . ALA A 1 91 ? 55.272 51.998 497.051 1.00 16.35 91 ALA A N 1
ATOM 694 C CA . ALA A 1 91 ? 55.765 50.695 497.485 1.00 16.51 91 ALA A CA 1
ATOM 695 C C . ALA A 1 91 ? 54.796 50.040 498.468 1.00 18.48 91 ALA A C 1
ATOM 696 O O . ALA A 1 91 ? 54.538 48.833 498.377 1.00 16.58 91 ALA A O 1
ATOM 698 N N . MET A 1 92 ? 54.230 50.827 499.401 1.00 14.30 92 MET A N 1
ATOM 699 C CA . MET A 1 92 ? 53.335 50.258 500.411 1.00 18.34 92 MET A CA 1
ATOM 700 C C . MET A 1 92 ? 52.003 49.852 499.796 1.00 18.50 92 MET A C 1
ATOM 701 O O . MET A 1 92 ? 51.403 48.847 500.196 1.00 16.72 92 MET A O 1
ATOM 706 N N . ALA A 1 93 ? 51.529 50.627 498.819 1.00 15.08 93 ALA A N 1
ATOM 707 C CA . ALA A 1 93 ? 50.305 50.291 498.115 1.00 17.96 93 ALA A CA 1
ATOM 708 C C . ALA A 1 93 ? 50.471 49.040 497.258 1.00 21.75 93 ALA A C 1
ATOM 709 O O . ALA A 1 93 ? 49.506 48.286 497.070 1.00 22.89 93 ALA A O 1
ATOM 711 N N . ALA A 1 94 ? 51.684 48.800 496.742 1.00 17.97 94 ALA A N 1
ATOM 712 C CA . ALA A 1 94 ? 51.933 47.628 495.905 1.00 22.82 94 ALA A CA 1
ATOM 713 C C . ALA A 1 94 ? 51.776 46.316 496.667 1.00 24.04 94 ALA A C 1
ATOM 714 O O . ALA A 1 94 ? 51.439 45.299 496.052 1.00 23.50 94 ALA A O 1
ATOM 716 N N . VAL A 1 95 ? 52.052 46.294 497.973 1.00 20.68 95 VAL A N 1
ATOM 717 C CA . VAL A 1 95 ? 51.973 45.051 498.747 1.00 19.51 95 VAL A CA 1
ATOM 718 C C . VAL A 1 95 ? 50.726 45.016 499.631 1.00 21.65 95 VAL A C 1
ATOM 719 O O . VAL A 1 95 ? 50.635 44.201 500.546 1.00 19.97 95 VAL A O 1
ATOM 723 N N . THR A 1 96 ? 49.762 45.895 499.385 1.00 20.93 96 THR A N 1
ATOM 724 C CA . THR A 1 96 ? 48.539 45.897 500.170 1.00 21.34 96 THR A CA 1
ATOM 725 C C . THR A 1 96 ? 47.360 46.032 499.226 1.00 22.34 96 THR A C 1
ATOM 726 O O . THR A 1 96 ? 47.498 46.415 498.065 1.00 20.96 96 THR A O 1
ATOM 730 N N . GLU A 1 97 ? 46.187 45.774 499.760 1.00 25.08 97 GLU A N 1
ATOM 731 C CA . GLU A 1 97 ? 44.962 45.839 498.991 1.00 26.55 97 GLU A CA 1
ATOM 732 C C . GLU A 1 97 ? 43.966 46.863 499.522 1.00 28.38 97 GLU A C 1
ATOM 733 O O . GLU A 1 97 ? 43.242 47.460 498.726 1.00 25.87 97 GLU A O 1
ATOM 739 N N . HIS A 1 98 ? 43.945 47.120 500.835 1.00 22.04 98 HIS A N 1
ATOM 740 C CA . HIS A 1 98 ? 42.833 47.827 501.463 1.00 20.87 98 HIS A CA 1
ATOM 741 C C . HIS A 1 98 ? 43.229 48.957 502.414 1.00 22.21 98 HIS A C 1
ATOM 742 O O . HIS A 1 98 ? 42.475 49.926 502.552 1.00 22.00 98 HIS A O 1
ATOM 749 N N . VAL A 1 99 ? 44.368 48.846 503.112 1.00 18.45 99 VAL A N 1
ATOM 750 C CA . VAL A 1 99 ? 44.715 49.873 504.089 1.00 20.99 99 VAL A CA 1
ATOM 751 C C . VAL A 1 99 ? 44.868 51.221 503.384 1.00 20.72 99 VAL A C 1
ATOM 752 O O . VAL A 1 99 ? 45.373 51.306 502.256 1.00 21.90 99 VAL A O 1
ATOM 756 N N . GLY A 1 100 ? 44.393 52.291 504.035 1.00 22.97 100 GLY A N 1
ATOM 757 C CA . GLY A 1 100 ? 44.544 53.624 503.486 1.00 20.64 100 GLY A CA 1
ATOM 758 C C . GLY A 1 100 ? 45.866 54.273 503.896 1.00 23.03 100 GLY A C 1
ATOM 759 O O . GLY A 1 100 ? 46.547 53.820 504.811 1.00 25.00 100 GLY A O 1
ATOM 760 N N . PHE A 1 101 ? 46.224 55.354 503.197 1.00 19.82 101 PHE A N 1
ATOM 761 C CA . PHE A 1 101 ? 47.449 56.097 503.485 1.00 22.61 101 PHE A CA 1
ATOM 762 C C . PHE A 1 101 ? 47.088 57.565 503.650 1.00 23.32 101 PHE A C 1
ATOM 763 O O . PHE A 1 101 ? 46.670 58.214 502.687 1.00 22.58 101 PHE A O 1
ATOM 771 N N . GLY A 1 102 ? 47.221 58.068 504.874 1.00 19.24 102 GLY A N 1
ATOM 772 C CA . GLY A 1 102 ? 47.052 59.479 505.134 1.00 22.58 102 GLY A CA 1
ATOM 773 C C . GLY A 1 102 ? 48.382 60.181 504.981 1.00 22.67 102 GLY A C 1
ATOM 774 O O . GLY A 1 102 ? 49.343 59.869 505.691 1.00 21.73 102 GLY A O 1
ATOM 775 N N . VAL A 1 103 ? 48.466 61.114 504.042 1.00 20.13 103 VAL A N 1
ATOM 776 C CA . VAL A 1 103 ? 49.715 61.786 503.731 1.00 20.71 103 VAL A CA 1
ATOM 777 C C . VAL A 1 103 ? 49.575 63.241 504.136 1.00 21.25 103 VAL A C 1
ATOM 778 O O . VAL A 1 103 ? 48.627 63.916 503.726 1.00 21.67 103 VAL A O 1
ATOM 782 N N . THR A 1 104 ? 50.492 63.712 504.968 1.00 21.23 104 THR A N 1
ATOM 783 C CA . THR A 1 104 ? 50.475 65.099 505.406 1.00 24.66 104 THR A CA 1
ATOM 784 C C . THR A 1 104 ? 51.162 65.969 504.361 1.00 21.45 104 THR A C 1
ATOM 785 O O . THR A 1 104 ? 52.237 65.620 503.872 1.00 22.85 104 THR A O 1
ATOM 789 N N . ALA A 1 105 ? 50.541 67.096 504.011 1.00 21.30 105 ALA A N 1
ATOM 790 C CA . ALA A 1 105 ? 51.177 68.066 503.124 1.00 23.48 105 ALA A CA 1
ATOM 791 C C . ALA A 1 105 ? 50.677 69.460 503.478 1.00 23.06 105 ALA A C 1
ATOM 792 O O . ALA A 1 105 ? 49.468 69.689 503.557 1.00 22.82 105 ALA A O 1
ATOM 794 N N . ALA A 1 106 ? 51.605 70.380 503.698 1.00 27.31 106 ALA A N 1
ATOM 795 C CA . ALA A 1 106 ? 51.233 71.729 504.090 1.00 30.02 106 ALA A CA 1
ATOM 796 C C . ALA A 1 106 ? 50.815 72.560 502.880 1.00 30.58 106 ALA A C 1
ATOM 797 O O . ALA A 1 106 ? 51.289 72.357 501.755 1.00 28.74 106 ALA A O 1
ATOM 799 N N . ILE A 1 107 ? 49.908 73.513 503.134 1.00 28.93 107 ILE A N 1
ATOM 800 C CA . ILE A 1 107 ? 49.465 74.462 502.117 1.00 26.70 107 ILE A CA 1
ATOM 801 C C . ILE A 1 107 ? 50.257 75.758 502.169 1.00 27.89 107 ILE A C 1
ATOM 802 O O . ILE A 1 107 ? 50.025 76.658 501.349 1.00 30.16 107 ILE A O 1
ATOM 807 N N . THR A 1 108 ? 51.213 75.862 503.093 1.00 27.69 108 THR A N 1
ATOM 808 C CA . THR A 1 108 ? 51.945 77.104 503.318 1.00 28.87 108 THR A CA 1
ATOM 809 C C . THR A 1 108 ? 52.964 77.377 502.214 1.00 29.10 108 THR A C 1
ATOM 810 O O . THR A 1 108 ? 53.212 78.537 501.863 1.00 26.56 108 THR A O 1
ATOM 814 N N . PHE A 1 109 ? 53.604 76.340 501.689 1.00 27.88 109 PHE A N 1
ATOM 815 C CA . PHE A 1 109 ? 54.712 76.558 500.772 1.00 27.84 109 PHE A CA 1
ATOM 816 C C . PHE A 1 109 ? 54.449 76.066 499.360 1.00 33.01 109 PHE A C 1
ATOM 817 O O . PHE A 1 109 ? 55.023 76.616 498.416 1.00 35.07 109 PHE A O 1
ATOM 825 N N . GLU A 1 110 ? 53.595 75.064 499.184 1.00 27.00 110 GLU A N 1
ATOM 826 C CA . GLU A 1 110 ? 53.389 74.452 497.885 1.00 30.39 110 GLU A CA 1
ATOM 827 C C . GLU A 1 110 ? 52.174 75.057 497.192 1.00 26.72 110 GLU A C 1
ATOM 828 O O . GLU A 1 110 ? 51.092 75.147 497.788 1.00 28.13 110 GLU A O 1
ATOM 834 N N . GLN A 1 111 ? 52.357 75.449 495.934 1.00 22.20 111 GLN A N 1
ATOM 835 C CA . GLN A 1 111 ? 51.262 75.989 495.135 1.00 24.93 111 GLN A CA 1
ATOM 836 C C . GLN A 1 111 ? 50.153 74.945 494.980 1.00 23.63 111 GLN A C 1
ATOM 837 O O . GLN A 1 111 ? 50.440 73.756 494.818 1.00 23.58 111 GLN A O 1
ATOM 843 N N . PRO A 1 112 ? 48.879 75.352 495.007 1.00 22.85 112 PRO A N 1
ATOM 844 C CA . PRO A 1 112 ? 47.792 74.351 494.956 1.00 21.13 112 PRO A CA 1
ATOM 845 C C . PRO A 1 112 ? 47.755 73.528 493.679 1.00 23.55 112 PRO A C 1
ATOM 846 O O . PRO A 1 112 ? 47.454 72.330 493.738 1.00 23.27 112 PRO A O 1
ATOM 850 N N . TYR A 1 113 ? 48.059 74.128 492.523 1.00 26.07 113 TYR A N 1
ATOM 851 C CA . TYR A 1 113 ? 48.049 73.374 491.268 1.00 21.05 113 TYR A CA 1
ATOM 852 C C . TYR A 1 113 ? 49.000 72.180 491.322 1.00 21.09 113 TYR A C 1
ATOM 853 O O . TYR A 1 113 ? 48.673 71.094 490.833 1.00 23.25 113 TYR A O 1
ATOM 862 N N . LEU A 1 114 ? 50.184 72.362 491.910 1.00 21.86 114 LEU A N 1
ATOM 863 C CA . LEU A 1 114 ? 51.167 71.282 491.963 1.00 19.62 114 LEU A CA 1
ATOM 864 C C . LEU A 1 114 ? 50.831 70.252 493.034 1.00 22.74 114 LEU A C 1
ATOM 865 O O . LEU A 1 114 ? 51.011 69.050 492.815 1.00 24.09 114 LEU A O 1
ATOM 870 N N . LEU A 1 115 ? 50.387 70.691 494.210 1.00 18.90 115 LEU A N 1
ATOM 871 C CA . LEU A 1 115 ? 49.982 69.711 495.216 1.00 23.62 115 LEU A CA 1
ATOM 872 C C . LEU A 1 115 ? 48.818 68.873 494.704 1.00 17.42 115 LEU A C 1
ATOM 873 O O . LEU A 1 115 ? 48.777 67.657 494.920 1.00 20.85 115 LEU A O 1
ATOM 878 N N . ALA A 1 116 ? 47.888 69.505 493.984 1.00 18.02 116 ALA A N 1
ATOM 879 C CA . ALA A 1 116 ? 46.760 68.789 493.398 1.00 20.31 116 ALA A CA 1
ATOM 880 C C . ALA A 1 116 ? 47.223 67.624 492.532 1.00 20.19 116 ALA A C 1
ATOM 881 O O . ALA A 1 116 ? 46.637 66.533 492.579 1.00 21.89 116 ALA A O 1
ATOM 883 N N . ARG A 1 117 ? 48.274 67.834 491.733 1.00 19.40 117 ARG A N 1
ATOM 884 C CA . ARG A 1 117 ? 48.769 66.761 490.873 1.00 23.27 117 ARG A CA 1
ATOM 885 C C . ARG A 1 117 ? 49.455 65.674 491.692 1.00 21.16 117 ARG A C 1
ATOM 886 O O . ARG A 1 117 ? 49.287 64.483 491.410 1.00 21.35 117 ARG A O 1
ATOM 894 N N . ARG A 1 118 ? 50.226 66.060 492.711 1.00 16.60 118 ARG A N 1
ATOM 895 C CA . ARG A 1 118 ? 50.919 65.049 493.502 1.00 21.02 118 ARG A CA 1
ATOM 896 C C . ARG A 1 118 ? 49.932 64.161 494.245 1.00 19.19 118 ARG A C 1
ATOM 897 O O . ARG A 1 118 ? 50.146 62.954 494.355 1.00 18.52 118 ARG A O 1
ATOM 905 N N . LEU A 1 119 ? 48.840 64.741 494.762 1.00 17.90 119 LEU A N 1
ATOM 906 C CA . LEU A 1 119 ? 47.849 63.934 495.468 1.00 18.12 119 LEU A CA 1
ATOM 907 C C . LEU A 1 119 ? 46.992 63.123 494.501 1.00 19.75 119 LEU A C 1
ATOM 908 O O . LEU A 1 119 ? 46.693 61.959 494.781 1.00 20.49 119 LEU A O 1
ATOM 913 N N . SER A 1 120 ? 46.592 63.717 493.365 1.00 19.59 120 SER A N 1
ATOM 914 C CA . SER A 1 120 ? 45.883 62.961 492.330 1.00 20.28 120 SER A CA 1
ATOM 915 C C . SER A 1 120 ? 46.702 61.769 491.880 1.00 19.65 120 SER A C 1
ATOM 916 O O . SER A 1 120 ? 46.158 60.676 491.687 1.00 21.89 120 SER A O 1
ATOM 919 N N . THR A 1 121 ? 48.012 61.972 491.684 1.00 18.75 121 THR A N 1
ATOM 920 C CA . THR A 1 121 ? 48.890 60.877 491.268 1.00 20.65 121 THR A CA 1
ATOM 921 C C . THR A 1 121 ? 48.848 59.724 492.265 1.00 18.50 121 THR A C 1
ATOM 922 O O . THR A 1 121 ? 48.780 58.559 491.867 1.00 20.09 121 THR A O 1
ATOM 926 N N . LEU A 1 122 ? 48.861 60.027 493.566 1.00 17.89 122 LEU A N 1
ATOM 927 C CA . LEU A 1 122 ? 48.788 58.958 494.564 1.00 21.46 122 LEU A CA 1
ATOM 928 C C . LEU A 1 122 ? 47.421 58.281 494.558 1.00 20.65 122 LEU A C 1
ATOM 929 O O . LEU A 1 122 ? 47.320 57.067 494.774 1.00 22.21 122 LEU A O 1
ATOM 934 N N . ASP A 1 123 ? 46.355 59.044 494.314 1.00 21.51 123 ASP A N 1
ATOM 935 C CA . ASP A 1 123 ? 45.030 58.436 494.255 1.00 21.92 123 ASP A CA 1
ATOM 936 C C . ASP A 1 123 ? 44.926 57.468 493.080 1.00 21.95 123 ASP A C 1
ATOM 937 O O . ASP A 1 123 ? 44.297 56.407 493.195 1.00 22.32 123 ASP A O 1
ATOM 942 N N . HIS A 1 124 ? 45.529 57.817 491.938 1.00 19.44 124 HIS A N 1
ATOM 943 C CA . HIS A 1 124 ? 45.623 56.863 490.831 1.00 20.88 124 HIS A CA 1
ATOM 944 C C . HIS A 1 124 ? 46.401 55.619 491.250 1.00 21.46 124 HIS A C 1
ATOM 945 O O . HIS A 1 124 ? 45.889 54.500 491.175 1.00 20.80 124 HIS A O 1
ATOM 952 N N . LEU A 1 125 ? 47.644 55.801 491.714 1.00 20.69 125 LEU A N 1
ATOM 953 C CA . LEU A 1 125 ? 48.528 54.659 491.945 1.00 19.90 125 LEU A CA 1
ATOM 954 C C . LEU A 1 125 ? 48.007 53.744 493.056 1.00 21.58 125 LEU A C 1
ATOM 955 O O . LEU A 1 125 ? 48.084 52.513 492.939 1.00 19.06 125 LEU A O 1
ATOM 960 N N . THR A 1 126 ? 47.471 54.316 494.139 1.00 19.17 126 THR A N 1
ATOM 961 C CA . THR A 1 126 ? 46.925 53.487 495.210 1.00 20.83 126 THR A CA 1
ATOM 962 C C . THR A 1 126 ? 45.516 53.001 494.913 1.00 23.96 126 THR A C 1
ATOM 963 O O . THR A 1 126 ? 44.991 52.181 495.679 1.00 22.82 126 THR A O 1
ATOM 967 N N . LYS A 1 127 ? 44.901 53.482 493.826 1.00 20.43 127 LYS A N 1
ATOM 968 C CA . LYS A 1 127 ? 43.549 53.093 493.442 1.00 20.62 127 LYS A CA 1
ATOM 969 C C . LYS A 1 127 ? 42.541 53.517 494.509 1.00 23.21 127 LYS A C 1
ATOM 970 O O . LYS A 1 127 ? 41.715 52.730 494.970 1.00 26.52 127 LYS A O 1
ATOM 976 N N . GLY A 1 128 ? 42.631 54.780 494.913 1.00 20.57 128 GLY A N 1
ATOM 977 C CA . GLY A 1 128 ? 41.623 55.369 495.766 1.00 22.98 128 GLY A CA 1
ATOM 978 C C . GLY A 1 128 ? 41.812 55.172 497.250 1.00 23.17 128 GLY A C 1
ATOM 979 O O . GLY A 1 128 ? 40.821 55.104 497.983 1.00 21.74 128 GLY A O 1
ATOM 980 N N . ARG A 1 129 ? 43.051 55.088 497.727 1.00 21.72 129 ARG A N 1
ATOM 981 C CA . ARG A 1 129 ? 43.297 54.785 499.129 1.00 20.40 129 ARG A CA 1
ATOM 982 C C . ARG A 1 129 ? 44.108 55.870 499.827 1.00 22.28 129 ARG A C 1
ATOM 983 O O . ARG A 1 129 ? 44.748 55.594 500.849 1.00 28.27 129 ARG A O 1
ATOM 991 N N . VAL A 1 130 ? 44.077 57.103 499.330 1.00 18.67 130 VAL A N 1
ATOM 992 C CA . VAL A 1 130 ? 44.877 58.178 499.897 1.00 19.59 130 VAL A CA 1
ATOM 993 C C . VAL A 1 130 ? 43.972 59.122 500.675 1.00 22.33 130 VAL A C 1
ATOM 994 O O . VAL A 1 130 ? 42.815 59.365 500.302 1.00 22.71 130 VAL A O 1
ATOM 998 N N . ALA A 1 131 ? 44.492 59.616 501.784 1.00 20.80 131 ALA A N 1
ATOM 999 C CA . ALA A 1 131 ? 43.905 60.719 502.518 1.00 22.18 131 ALA A CA 1
ATOM 1000 C C . ALA A 1 131 ? 44.927 61.840 502.580 1.00 22.55 131 ALA A C 1
ATOM 1001 O O . ALA A 1 131 ? 46.130 61.586 502.697 1.00 23.14 131 ALA A O 1
ATOM 1003 N N . TRP A 1 132 ? 44.448 63.071 502.487 1.00 21.21 132 TRP A N 1
ATOM 1004 C CA . TRP A 1 132 ? 45.295 64.255 502.551 1.00 20.18 132 TRP A CA 1
ATOM 1005 C C . TRP A 1 132 ? 45.114 64.879 503.928 1.00 20.81 132 TRP A C 1
ATOM 1006 O O . TRP A 1 132 ? 44.031 65.376 504.252 1.00 21.09 132 TRP A O 1
ATOM 1017 N N . ASN A 1 133 ? 46.169 64.875 504.727 1.00 23.55 133 ASN A N 1
ATOM 1018 C CA . ASN A 1 133 ? 46.146 65.565 506.014 1.00 20.71 133 ASN A CA 1
ATOM 1019 C C . ASN A 1 133 ? 46.580 67.008 505.783 1.00 22.95 133 ASN A C 1
ATOM 1020 O O . ASN A 1 133 ? 47.767 67.292 505.602 1.00 23.12 133 ASN A O 1
ATOM 1025 N N . VAL A 1 134 ? 45.606 67.916 505.805 1.00 23.12 134 VAL A N 1
ATOM 1026 C CA . VAL A 1 134 ? 45.790 69.328 505.487 1.00 22.61 134 VAL A CA 1
ATOM 1027 C C . VAL A 1 134 ? 46.379 70.058 506.693 1.00 25.58 134 VAL A C 1
ATOM 1028 O O . VAL A 1 134 ? 45.711 70.217 507.715 1.00 29.51 134 VAL A O 1
ATOM 1032 N N . VAL A 1 135 ? 47.606 70.561 506.566 1.00 24.23 135 VAL A N 1
ATOM 1033 C CA . VAL A 1 135 ? 48.226 71.283 507.664 1.00 26.79 135 VAL A CA 1
ATOM 1034 C C . VAL A 1 135 ? 48.678 72.655 507.178 1.00 34.14 135 VAL A C 1
ATOM 1035 O O . VAL A 1 135 ? 48.824 72.908 505.976 1.00 28.26 135 VAL A O 1
ATOM 1039 N N . SER A 1 136 ? 48.864 73.557 508.147 1.00 37.72 136 SER A N 1
ATOM 1040 C CA . SER A 1 136 ? 49.480 74.868 507.949 1.00 43.40 136 SER A CA 1
ATOM 1041 C C . SER A 1 136 ? 50.767 74.901 508.770 1.00 50.96 136 SER A C 1
ATOM 1042 O O . SER A 1 136 ? 50.719 75.050 509.998 1.00 53.82 136 SER A O 1
ATOM 1045 N N . SER A 1 137 ? 51.912 74.756 508.092 1.00 46.24 137 SER A N 1
ATOM 1046 C CA . SER A 1 137 ? 53.207 74.663 508.761 1.00 47.75 137 SER A CA 1
ATOM 1047 C C . SER A 1 137 ? 53.420 75.819 509.731 1.00 50.26 137 SER A C 1
ATOM 1048 O O . SER A 1 137 ? 53.061 76.967 509.450 1.00 53.99 137 SER A O 1
ATOM 1051 N N . TYR A 1 138 ? 54.037 75.518 510.869 1.00 43.25 138 TYR A N 1
ATOM 1052 C CA . TYR A 1 138 ? 54.250 76.545 511.878 1.00 47.24 138 TYR A CA 1
ATOM 1053 C C . TYR A 1 138 ? 55.660 76.624 512.426 1.00 43.37 138 TYR A C 1
ATOM 1054 O O . TYR A 1 138 ? 56.005 77.668 512.993 1.00 50.23 138 TYR A O 1
ATOM 1063 N N . LEU A 1 139 ? 56.491 75.591 512.279 1.00 40.25 139 LEU A N 1
ATOM 1064 C CA . LEU A 1 139 ? 57.816 75.648 512.885 1.00 41.25 139 LEU A CA 1
ATOM 1065 C C . LEU A 1 139 ? 58.687 76.673 512.158 1.00 41.08 139 LEU A C 1
ATOM 1066 O O . LEU A 1 139 ? 58.720 76.732 510.924 1.00 37.82 139 LEU A O 1
ATOM 1071 N N . ASN A 1 140 ? 59.398 77.480 512.950 1.00 40.62 140 ASN A N 1
ATOM 1072 C CA . ASN A 1 140 ? 59.936 78.755 512.477 1.00 37.57 140 ASN A CA 1
ATOM 1073 C C . ASN A 1 140 ? 61.033 78.574 511.431 1.00 34.12 140 ASN A C 1
ATOM 1074 O O . ASN A 1 140 ? 61.149 79.385 510.508 1.00 30.93 140 ASN A O 1
ATOM 1079 N N . SER A 1 141 ? 61.866 77.537 511.562 1.00 36.08 141 SER A N 1
ATOM 1080 C CA . SER A 1 141 ? 62.956 77.367 510.607 1.00 34.17 141 SER A CA 1
ATOM 1081 C C . SER A 1 141 ? 62.452 77.004 509.212 1.00 30.02 141 SER A C 1
ATOM 1082 O O . SER A 1 141 ? 63.182 77.193 508.229 1.00 31.42 141 SER A O 1
ATOM 1085 N N . ALA A 1 142 ? 61.231 76.480 509.101 1.00 28.26 142 ALA A N 1
ATOM 1086 C CA . ALA A 1 142 ? 60.652 76.240 507.783 1.00 31.31 142 ALA A CA 1
ATOM 1087 C C . ALA A 1 142 ? 60.471 77.550 507.025 1.00 29.35 142 ALA A C 1
ATOM 1088 O O . ALA A 1 142 ? 60.887 77.674 505.870 1.00 29.36 142 ALA A O 1
ATOM 1090 N N . ALA A 1 143 ? 59.857 78.545 507.672 1.00 30.15 143 ALA A N 1
ATOM 1091 C CA . ALA A 1 143 ? 59.711 79.860 507.053 1.00 36.51 143 ALA A CA 1
ATOM 1092 C C . ALA A 1 143 ? 61.066 80.442 506.666 1.00 33.34 143 ALA A C 1
ATOM 1093 O O . ALA A 1 143 ? 61.223 80.980 505.565 1.00 34.23 143 ALA A O 1
ATOM 1095 N N . LEU A 1 144 ? 62.067 80.307 507.543 1.00 30.23 144 LEU A N 1
ATOM 1096 C CA . LEU A 1 144 ? 63.385 80.887 507.278 1.00 28.31 144 LEU A CA 1
ATOM 1097 C C . LEU A 1 144 ? 64.110 80.181 506.127 1.00 26.90 144 LEU A C 1
ATOM 1098 O O . LEU A 1 144 ? 64.852 80.820 505.377 1.00 28.55 144 LEU A O 1
ATOM 1103 N N . ASN A 1 145 ? 63.924 78.867 505.980 1.00 28.81 145 ASN A N 1
ATOM 1104 C CA . ASN A 1 145 ? 64.677 78.065 505.014 1.00 28.60 145 ASN A CA 1
ATOM 1105 C C . ASN A 1 145 ? 63.986 77.939 503.662 1.00 27.66 145 ASN A C 1
ATOM 1106 O O . ASN A 1 145 ? 64.653 77.703 502.650 1.00 27.76 145 ASN A O 1
ATOM 1111 N N . ILE A 1 146 ? 62.666 78.064 503.634 1.00 29.34 146 ILE A N 1
ATOM 1112 C CA . ILE A 1 146 ? 61.881 77.896 502.425 1.00 27.52 146 ILE A CA 1
ATOM 1113 C C . ILE A 1 146 ? 61.407 79.239 501.886 1.00 34.40 146 ILE A C 1
ATOM 1114 O O . ILE A 1 146 ? 61.425 79.474 500.676 1.00 33.90 146 ILE A O 1
ATOM 1119 N N . GLY A 1 147 ? 61.013 80.138 502.782 1.00 34.83 147 GLY A N 1
ATOM 1120 C CA . GLY A 1 147 ? 60.596 81.461 502.387 1.00 37.60 147 GLY A CA 1
ATOM 1121 C C . GLY A 1 147 ? 59.094 81.587 502.443 1.00 48.28 147 GLY A C 1
ATOM 1122 O O . GLY A 1 147 ? 58.370 80.665 502.056 1.00 50.21 147 GLY A O 1
ATOM 1123 N N . MET A 1 148 ? 58.613 82.714 502.948 1.00 50.52 148 MET A N 1
ATOM 1124 C CA . MET A 1 148 ? 57.200 83.044 502.902 1.00 53.56 148 MET A CA 1
ATOM 1125 C C . MET A 1 148 ? 57.048 84.455 502.364 1.00 60.24 148 MET A C 1
ATOM 1126 O O . MET A 1 148 ? 57.913 85.312 502.566 1.00 61.34 148 MET A O 1
ATOM 1131 N N . ASP A 1 149 ? 55.954 84.678 501.645 1.00 59.40 149 ASP A N 1
ATOM 1132 C CA . ASP A 1 149 ? 55.676 85.999 501.109 1.00 64.31 149 ASP A CA 1
ATOM 1133 C C . ASP A 1 149 ? 55.229 86.905 502.248 1.00 60.70 149 ASP A C 1
ATOM 1134 O O . ASP A 1 149 ? 54.238 86.618 502.927 1.00 64.62 149 ASP A O 1
ATOM 1139 N N . GLN A 1 150 ? 55.971 87.986 502.472 1.00 61.64 150 GLN A N 1
ATOM 1140 C CA . GLN A 1 150 ? 55.709 88.868 503.600 1.00 62.30 150 GLN A CA 1
ATOM 1141 C C . GLN A 1 150 ? 54.578 89.857 503.343 1.00 64.66 150 GLN A C 1
ATOM 1142 O O . GLN A 1 150 ? 54.131 90.515 504.291 1.00 61.83 150 GLN A O 1
ATOM 1148 N N . GLN A 1 151 ? 54.094 89.973 502.103 1.00 62.36 151 GLN A N 1
ATOM 1149 C CA . GLN A 1 151 ? 52.965 90.848 501.808 1.00 62.62 151 GLN A CA 1
ATOM 1150 C C . GLN A 1 151 ? 51.616 90.196 502.105 1.00 59.00 151 GLN A C 1
ATOM 1151 O O . GLN A 1 151 ? 50.576 90.767 501.769 1.00 55.90 151 GLN A O 1
ATOM 1157 N N . LEU A 1 152 ? 51.611 89.030 502.743 1.00 63.69 152 LEU A N 1
ATOM 1158 C CA . LEU A 1 152 ? 50.392 88.376 503.202 1.00 60.79 152 LEU A CA 1
ATOM 1159 C C . LEU A 1 152 ? 50.197 88.625 504.687 1.00 51.58 152 LEU A C 1
ATOM 1160 O O . LEU A 1 152 ? 51.093 88.355 505.489 1.00 51.51 152 LEU A O 1
ATOM 1165 N N . ALA A 1 153 ? 49.028 89.132 505.039 1.00 50.06 153 ALA A N 1
ATOM 1166 C CA . ALA A 1 153 ? 48.692 89.373 506.429 1.00 43.58 153 ALA A CA 1
ATOM 1167 C C . ALA A 1 153 ? 48.304 88.058 507.097 1.00 43.28 153 ALA A C 1
ATOM 1168 O O . ALA A 1 153 ? 47.354 87.392 506.668 1.00 45.83 153 ALA A O 1
ATOM 1170 N N . HIS A 1 154 ? 49.029 87.688 508.158 1.00 41.15 154 HIS A N 1
ATOM 1171 C CA . HIS A 1 154 ? 48.698 86.475 508.900 1.00 43.15 154 HIS A CA 1
ATOM 1172 C C . HIS A 1 154 ? 47.319 86.546 509.544 1.00 45.18 154 HIS A C 1
ATOM 1173 O O . HIS A 1 154 ? 46.763 85.500 509.895 1.00 45.18 154 HIS A O 1
ATOM 1180 N N . ASP A 1 155 ? 46.750 87.748 509.699 1.00 39.89 155 ASP A N 1
ATOM 1181 C CA . ASP A 1 155 ? 45.352 87.862 510.107 1.00 38.92 155 ASP A CA 1
ATOM 1182 C C . ASP A 1 155 ? 44.417 87.170 509.124 1.00 41.67 155 ASP A C 1
ATOM 1183 O O . ASP A 1 155 ? 43.294 86.804 509.491 1.00 41.42 155 ASP A O 1
ATOM 1188 N N . GLU A 1 156 ? 44.850 87.000 507.873 1.00 38.40 156 GLU A N 1
ATOM 1189 C CA . GLU A 1 156 ? 44.000 86.477 506.813 1.00 41.14 156 GLU A CA 1
ATOM 1190 C C . GLU A 1 156 ? 44.326 85.033 506.445 1.00 37.14 156 GLU A C 1
ATOM 1191 O O . GLU A 1 156 ? 43.919 84.574 505.373 1.00 35.47 156 GLU A O 1
ATOM 1197 N N . ARG A 1 157 ? 45.032 84.303 507.316 1.00 36.93 157 ARG A N 1
ATOM 1198 C CA . ARG A 1 157 ? 45.498 82.966 506.961 1.00 36.17 157 ARG A CA 1
ATOM 1199 C C . ARG A 1 157 ? 44.335 82.032 506.609 1.00 34.70 157 ARG A C 1
ATOM 1200 O O . ARG A 1 157 ? 44.441 81.222 505.681 1.00 31.20 157 ARG A O 1
ATOM 1208 N N . TYR A 1 158 ? 43.201 82.160 507.304 1.00 31.21 158 TYR A N 1
ATOM 1209 C CA . TYR A 1 158 ? 42.093 81.241 507.058 1.00 32.22 158 TYR A CA 1
ATOM 1210 C C . TYR A 1 158 ? 41.269 81.626 505.841 1.00 31.56 158 TYR A C 1
ATOM 1211 O O . TYR A 1 158 ? 40.672 80.751 505.207 1.00 31.92 158 TYR A O 1
ATOM 1220 N N . GLU A 1 159 ? 41.229 82.911 505.491 1.00 33.33 159 GLU A N 1
ATOM 1221 C CA . GLU A 1 159 ? 40.705 83.302 504.187 1.00 32.74 159 GLU A CA 1
ATOM 1222 C C . GLU A 1 159 ? 41.591 82.751 503.071 1.00 29.47 159 GLU A C 1
ATOM 1223 O O . GLU A 1 159 ? 41.101 82.274 502.040 1.00 27.28 159 GLU A O 1
ATOM 1229 N N . MET A 1 160 ? 42.902 82.815 503.267 1.00 28.83 160 MET A N 1
ATOM 1230 C CA . MET A 1 160 ? 43.837 82.202 502.337 1.00 33.52 160 MET A CA 1
ATOM 1231 C C . MET A 1 160 ? 43.590 80.707 502.229 1.00 28.97 160 MET A C 1
ATOM 1232 O O . MET A 1 160 ? 43.509 80.156 501.126 1.00 27.79 160 MET A O 1
ATOM 1237 N N . ALA A 1 161 ? 43.455 80.038 503.375 1.00 29.09 161 ALA A N 1
ATOM 1238 C CA . ALA A 1 161 ? 43.280 78.592 503.381 1.00 28.26 161 ALA A CA 1
ATOM 1239 C C . ALA A 1 161 ? 41.967 78.189 502.715 1.00 26.09 161 ALA A C 1
ATOM 1240 O O . ALA A 1 161 ? 41.903 77.159 502.032 1.00 22.69 161 ALA A O 1
ATOM 1242 N N . ASP A 1 162 ? 40.907 78.986 502.902 1.00 27.39 162 ASP A N 1
ATOM 1243 C CA . ASP A 1 162 ? 39.632 78.696 502.242 1.00 28.00 162 ASP A CA 1
ATOM 1244 C C . ASP A 1 162 ? 39.789 78.707 500.728 1.00 26.24 162 ASP A C 1
ATOM 1245 O O . ASP A 1 162 ? 39.281 77.824 500.029 1.00 26.88 162 ASP A O 1
ATOM 1250 N N . GLU A 1 163 ? 40.459 79.731 500.200 1.00 25.20 163 GLU A N 1
ATOM 1251 C CA . GLU A 1 163 ? 40.570 79.843 498.755 1.00 26.09 163 GLU A CA 1
ATOM 1252 C C . GLU A 1 163 ? 41.505 78.784 498.199 1.00 23.71 163 GLU A C 1
ATOM 1253 O O . GLU A 1 163 ? 41.294 78.294 497.088 1.00 24.42 163 GLU A O 1
ATOM 1259 N N . TYR A 1 164 ? 42.530 78.419 498.968 1.00 22.94 164 TYR A N 1
ATOM 1260 C CA . TYR A 1 164 ? 43.398 77.308 498.604 1.00 25.65 164 TYR A CA 1
ATOM 1261 C C . TYR A 1 164 ? 42.596 76.039 498.339 1.00 19.79 164 TYR A C 1
ATOM 1262 O O . TYR A 1 164 ? 42.769 75.398 497.297 1.00 20.71 164 TYR A O 1
ATOM 1271 N N . MET A 1 165 ? 41.714 75.659 499.282 1.00 22.00 165 MET A N 1
ATOM 1272 C CA . MET A 1 165 ? 40.901 74.448 499.129 1.00 21.26 165 MET A CA 1
ATOM 1273 C C . MET A 1 165 ? 39.911 74.583 497.978 1.00 22.99 165 MET A C 1
ATOM 1274 O O . MET A 1 165 ? 39.667 73.617 497.244 1.00 26.01 165 MET A O 1
ATOM 1279 N N . GLU A 1 166 ? 39.302 75.761 497.831 1.00 21.72 166 GLU A N 1
ATOM 1280 C CA . GLU A 1 166 ? 38.446 76.031 496.674 1.00 27.55 166 GLU A CA 1
ATOM 1281 C C . GLU A 1 166 ? 39.154 75.673 495.364 1.00 24.39 166 GLU A C 1
ATOM 1282 O O . GLU A 1 166 ? 38.604 74.952 494.523 1.00 22.78 166 GLU A O 1
ATOM 1288 N N . VAL A 1 167 ? 40.397 76.142 495.195 1.00 23.92 167 VAL A N 1
ATOM 1289 C CA . VAL A 1 167 ? 41.178 75.806 494.000 1.00 21.55 167 VAL A CA 1
ATOM 1290 C C . VAL A 1 167 ? 41.327 74.293 493.859 1.00 23.81 167 VAL A C 1
ATOM 1291 O O . VAL A 1 167 ? 41.083 73.729 492.785 1.00 22.14 167 VAL A O 1
ATOM 1295 N N . MET A 1 168 ? 41.750 73.617 494.945 1.00 21.60 168 MET A N 1
ATOM 1296 C CA . MET A 1 168 ? 41.933 72.164 494.917 1.00 21.44 168 MET A CA 1
ATOM 1297 C C . MET A 1 168 ? 40.645 71.458 494.521 1.00 19.59 168 MET A C 1
ATOM 1298 O O . MET A 1 168 ? 40.654 70.567 493.663 1.00 21.77 168 MET A O 1
ATOM 1303 N N . TYR A 1 169 ? 39.526 71.825 495.165 1.00 21.18 169 TYR A N 1
ATOM 1304 C CA . TYR A 1 169 ? 38.238 71.195 494.860 1.00 21.69 169 TYR A CA 1
ATOM 1305 C C . TYR A 1 169 ? 37.804 71.450 493.408 1.00 23.98 169 TYR A C 1
ATOM 1306 O O . TYR A 1 169 ? 37.208 70.574 492.764 1.00 22.78 169 TYR A O 1
ATOM 1315 N N . LYS A 1 170 ? 38.078 72.644 492.876 1.00 23.27 170 LYS A N 1
ATOM 1316 C CA . LYS A 1 170 ? 37.729 72.923 491.483 1.00 21.71 170 LYS A CA 1
ATOM 1317 C C . LYS A 1 170 ? 38.530 72.046 490.538 1.00 20.30 170 LYS A C 1
ATOM 1318 O O . LYS A 1 170 ? 37.987 71.492 489.575 1.00 23.60 170 LYS A O 1
ATOM 1324 N N . LEU A 1 171 ? 39.827 71.894 490.804 1.00 21.74 171 LEU A N 1
ATOM 1325 C CA . LEU A 1 171 ? 40.662 71.062 489.942 1.00 21.91 171 LEU A CA 1
ATOM 1326 C C . LEU A 1 171 ? 40.212 69.607 489.983 1.00 22.68 171 LEU A C 1
ATOM 1327 O O . LEU A 1 171 ? 40.044 68.969 488.936 1.00 22.75 171 LEU A O 1
ATOM 1332 N N . TRP A 1 172 ? 39.956 69.084 491.191 1.00 22.98 172 TRP A N 1
ATOM 1333 C CA . TRP A 1 172 ? 39.661 67.662 491.377 1.00 24.41 172 TRP A CA 1
ATOM 1334 C C . TRP A 1 172 ? 38.247 67.289 490.942 1.00 20.48 172 TRP A C 1
ATOM 1335 O O . TRP A 1 172 ? 38.046 66.232 490.331 1.00 24.38 172 TRP A O 1
ATOM 1346 N N . GLU A 1 173 ? 37.257 68.125 491.269 1.00 23.69 173 GLU A N 1
ATOM 1347 C CA . GLU A 1 173 ? 35.843 67.817 491.057 1.00 24.35 173 GLU A CA 1
ATOM 1348 C C . GLU A 1 173 ? 35.256 68.430 489.788 1.00 24.92 173 GLU A C 1
ATOM 1349 O O . GLU A 1 173 ? 34.459 67.775 489.110 1.00 25.60 173 GLU A O 1
ATOM 1355 N N . GLY A 1 174 ? 35.613 69.672 489.451 1.00 25.28 174 GLY A N 1
ATOM 1356 C CA . GLY A 1 174 ? 34.925 70.376 488.383 1.00 22.75 174 GLY A CA 1
ATOM 1357 C C . GLY A 1 174 ? 35.600 70.417 487.026 1.00 26.89 174 GLY A C 1
ATOM 1358 O O . GLY A 1 174 ? 34.922 70.467 485.992 1.00 24.62 174 GLY A O 1
ATOM 1359 N N . SER A 1 175 ? 36.933 70.377 487.014 1.00 23.75 175 SER A N 1
ATOM 1360 C CA . SER A 1 175 ? 37.669 70.673 485.789 1.00 25.56 175 SER A CA 1
ATOM 1361 C C . SER A 1 175 ? 37.404 69.640 484.692 1.00 26.84 175 SER A C 1
ATOM 1362 O O . SER A 1 175 ? 37.202 70.007 483.529 1.00 26.06 175 SER A O 1
ATOM 1365 N N . TRP A 1 176 ? 37.417 68.346 485.021 1.00 22.73 176 TRP A N 1
ATOM 1366 C CA . TRP A 1 176 ? 37.064 67.314 484.042 1.00 25.08 176 TRP A CA 1
ATOM 1367 C C . TRP A 1 176 ? 35.721 66.709 484.422 1.00 23.05 176 TRP A C 1
ATOM 1368 O O . TRP A 1 176 ? 35.519 66.323 485.577 1.00 26.51 176 TRP A O 1
ATOM 1379 N N . GLU A 1 177 ? 34.812 66.628 483.457 1.00 24.27 177 GLU A N 1
ATOM 1380 C CA . GLU A 1 177 ? 33.558 65.919 483.664 1.00 27.47 177 GLU A CA 1
ATOM 1381 C C . GLU A 1 177 ? 33.797 64.410 483.662 1.00 26.40 177 GLU A C 1
ATOM 1382 O O . GLU A 1 177 ? 34.761 63.904 483.072 1.00 25.92 177 GLU A O 1
ATOM 1388 N N . ASP A 1 178 ? 32.880 63.697 484.323 1.00 22.10 178 ASP A N 1
ATOM 1389 C CA . ASP A 1 178 ? 32.964 62.244 484.432 1.00 25.73 178 ASP A CA 1
ATOM 1390 C C . ASP A 1 178 ? 33.207 61.575 483.088 1.00 27.61 178 ASP A C 1
ATOM 1391 O O . ASP A 1 178 ? 34.019 60.652 482.991 1.00 31.06 178 ASP A O 1
ATOM 1396 N N . ASP A 1 179 ? 32.535 62.026 482.031 1.00 28.26 179 ASP A N 1
ATOM 1397 C CA . ASP A 1 179 ? 32.639 61.324 480.760 1.00 36.25 179 ASP A CA 1
ATOM 1398 C C . ASP A 1 179 ? 33.570 62.026 479.761 1.00 33.97 179 ASP A C 1
ATOM 1399 O O . ASP A 1 179 ? 33.514 61.731 478.562 1.00 29.73 179 ASP A O 1
ATOM 1404 N N . ALA A 1 180 ? 34.447 62.917 480.244 1.00 27.97 180 ALA A N 1
ATOM 1405 C CA . ALA A 1 180 ? 35.493 63.479 479.393 1.00 27.33 180 ALA A CA 1
ATOM 1406 C C . ALA A 1 180 ? 36.401 62.387 478.831 1.00 25.92 180 ALA A C 1
ATOM 1407 O O . ALA A 1 180 ? 36.635 62.322 477.620 1.00 24.01 180 ALA A O 1
ATOM 1409 N N . VAL A 1 181 ? 36.927 61.524 479.697 1.00 21.11 181 VAL A N 1
ATOM 1410 C CA . VAL A 1 181 ? 37.920 60.537 479.287 1.00 23.60 181 VAL A CA 1
ATOM 1411 C C . VAL A 1 181 ? 37.225 59.389 478.568 1.00 26.54 181 VAL A C 1
ATOM 1412 O O . VAL A 1 181 ? 36.243 58.827 479.065 1.00 23.18 181 VAL A O 1
ATOM 1416 N N . LYS A 1 182 ? 37.732 59.041 477.388 1.00 25.11 182 LYS A N 1
ATOM 1417 C CA . LYS A 1 182 ? 37.176 57.979 476.559 1.00 23.70 182 LYS A CA 1
ATOM 1418 C C . LYS A 1 182 ? 38.066 56.752 476.494 1.00 26.40 182 LYS A C 1
ATOM 1419 O O . LYS A 1 182 ? 37.551 55.633 476.450 1.00 24.57 182 LYS A O 1
ATOM 1425 N N . ARG A 1 183 ? 39.389 56.950 476.440 1.00 23.62 183 ARG A N 1
ATOM 1426 C CA . ARG A 1 183 ? 40.361 55.854 476.379 1.00 25.75 183 ARG A CA 1
ATOM 1427 C C . ARG A 1 183 ? 40.022 54.894 475.244 1.00 22.66 183 ARG A C 1
ATOM 1428 O O . ARG A 1 183 ? 40.146 53.679 475.364 1.00 26.81 183 ARG A O 1
ATOM 1436 N N . ASP A 1 184 ? 39.587 55.449 474.130 1.00 25.87 184 ASP A N 1
ATOM 1437 C CA . ASP A 1 184 ? 38.969 54.679 473.048 1.00 28.51 184 ASP A CA 1
ATOM 1438 C C . ASP A 1 184 ? 40.022 54.442 471.966 1.00 23.34 184 ASP A C 1
ATOM 1439 O O . ASP A 1 184 ? 40.284 55.314 471.144 1.00 25.12 184 ASP A O 1
ATOM 1444 N N . LYS A 1 185 ? 40.633 53.259 471.970 1.00 26.44 185 LYS A N 1
ATOM 1445 C CA . LYS A 1 185 ? 41.706 52.987 471.013 1.00 26.04 185 LYS A CA 1
ATOM 1446 C C . LYS A 1 185 ? 41.205 52.987 469.571 1.00 24.70 185 LYS A C 1
ATOM 1447 O O . LYS A 1 185 ? 41.943 53.382 468.660 1.00 28.62 185 LYS A O 1
ATOM 1453 N N . LYS A 1 186 ? 39.964 52.567 469.339 1.00 25.94 186 LYS A N 1
ATOM 1454 C CA . LYS A 1 186 ? 39.471 52.486 467.965 1.00 32.61 186 LYS A CA 1
ATOM 1455 C C . LYS A 1 186 ? 39.125 53.864 467.409 1.00 28.14 186 LYS A C 1
ATOM 1456 O O . LYS A 1 186 ? 39.577 54.227 466.320 1.00 32.08 186 LYS A O 1
ATOM 1462 N N . SER A 1 187 ? 38.344 54.661 468.141 1.00 30.81 187 SER A N 1
ATOM 1463 C CA . SER A 1 187 ? 38.114 56.035 467.692 1.00 27.03 187 SER A CA 1
ATOM 1464 C C . SER A 1 187 ? 39.363 56.905 467.809 1.00 30.98 187 SER A C 1
ATOM 1465 O O . SER A 1 187 ? 39.423 57.966 467.177 1.00 30.44 187 SER A O 1
ATOM 1468 N N . GLY A 1 188 ? 40.359 56.493 468.600 1.00 26.69 188 GLY A N 1
ATOM 1469 C CA . GLY A 1 188 ? 41.546 57.304 468.755 1.00 22.22 188 GLY A CA 1
ATOM 1470 C C . GLY A 1 188 ? 41.377 58.510 469.647 1.00 25.71 188 GLY A C 1
ATOM 1471 O O . GLY A 1 188 ? 42.287 59.347 469.713 1.00 24.50 188 GLY A O 1
ATOM 1472 N N . VAL A 1 189 ? 40.260 58.610 470.360 1.00 24.62 189 VAL A N 1
ATOM 1473 C CA . VAL A 1 189 ? 40.000 59.716 471.274 1.00 24.44 189 VAL A CA 1
ATOM 1474 C C . VAL A 1 189 ? 40.365 59.253 472.680 1.00 26.24 189 VAL A C 1
ATOM 1475 O O . VAL A 1 189 ? 39.726 58.355 473.241 1.00 23.98 189 VAL A O 1
ATOM 1479 N N . PHE A 1 190 ? 41.390 59.869 473.265 1.00 25.72 190 PHE A N 1
ATOM 1480 C CA . PHE A 1 190 ? 41.683 59.572 474.653 1.00 19.80 190 PHE A CA 1
ATOM 1481 C C . PHE A 1 190 ? 40.796 60.396 475.579 1.00 25.26 190 PHE A C 1
ATOM 1482 O O . PHE A 1 190 ? 40.154 59.848 476.483 1.00 25.49 190 PHE A O 1
ATOM 1490 N N . THR A 1 191 ? 40.736 61.712 475.360 1.00 24.82 191 THR A N 1
ATOM 1491 C CA . THR A 1 191 ? 39.881 62.613 476.126 1.00 24.03 191 THR A CA 1
ATOM 1492 C C . THR A 1 191 ? 39.119 63.533 475.173 1.00 23.94 191 THR A C 1
ATOM 1493 O O . THR A 1 191 ? 39.676 64.027 474.183 1.00 21.46 191 THR A O 1
ATOM 1497 N N . ASP A 1 192 ? 37.847 63.761 475.472 1.00 22.32 192 ASP A N 1
ATOM 1498 C CA . ASP A 1 192 ? 37.038 64.713 474.720 1.00 28.46 192 ASP A CA 1
ATOM 1499 C C . ASP A 1 192 ? 37.227 66.096 475.339 1.00 25.93 192 ASP A C 1
ATOM 1500 O O . ASP A 1 192 ? 36.695 66.380 476.418 1.00 20.24 192 ASP A O 1
ATOM 1505 N N . GLY A 1 193 ? 37.955 66.963 474.629 1.00 23.28 193 GLY A N 1
ATOM 1506 C CA . GLY A 1 193 ? 38.322 68.283 475.114 1.00 25.25 193 GLY A CA 1
ATOM 1507 C C . GLY A 1 193 ? 37.160 69.241 475.335 1.00 26.55 193 GLY A C 1
ATOM 1508 O O . GLY A 1 193 ? 37.374 70.310 475.917 1.00 25.30 193 GLY A O 1
ATOM 1509 N N . SER A 1 194 ? 35.947 68.900 474.885 1.00 26.44 194 SER A N 1
ATOM 1510 C CA . SER A 1 194 ? 34.791 69.729 475.207 1.00 26.86 194 SER A CA 1
ATOM 1511 C C . SER A 1 194 ? 34.212 69.408 476.575 1.00 29.99 194 SER A C 1
ATOM 1512 O O . SER A 1 194 ? 33.298 70.109 477.022 1.00 29.99 194 SER A O 1
ATOM 1515 N N . LYS A 1 195 ? 34.721 68.378 477.248 1.00 31.48 195 LYS A N 1
ATOM 1516 C CA . LYS A 1 195 ? 34.317 68.049 478.609 1.00 29.75 195 LYS A CA 1
ATOM 1517 C C . LYS A 1 195 ? 35.418 68.338 479.616 1.00 26.31 195 LYS A C 1
ATOM 1518 O O . LYS A 1 195 ? 35.331 67.897 480.764 1.00 25.21 195 LYS A O 1
ATOM 1524 N N . VAL A 1 196 ? 36.470 69.036 479.198 1.00 26.77 196 VAL A N 1
ATOM 1525 C CA . VAL A 1 196 ? 37.536 69.499 480.078 1.00 22.72 196 VAL A CA 1
ATOM 1526 C C . VAL A 1 196 ? 37.423 71.014 480.175 1.00 25.49 196 VAL A C 1
ATOM 1527 O O . VAL A 1 196 ? 37.250 71.693 479.158 1.00 26.45 196 VAL A O 1
ATOM 1531 N N . HIS A 1 197 ? 37.523 71.547 481.389 1.00 22.29 197 HIS A N 1
ATOM 1532 C CA . HIS A 1 197 ? 37.152 72.930 481.621 1.00 24.71 197 HIS A CA 1
ATOM 1533 C C . HIS A 1 197 ? 38.278 73.672 482.369 1.00 26.21 197 HIS A C 1
ATOM 1534 O O . HIS A 1 197 ? 38.693 73.222 483.442 1.00 26.35 197 HIS A O 1
ATOM 1541 N N . PRO A 1 198 ? 38.763 74.779 481.825 1.00 25.68 198 PRO A N 1
ATOM 1542 C CA . PRO A 1 198 ? 39.556 75.688 482.666 1.00 24.31 198 PRO A CA 1
ATOM 1543 C C . PRO A 1 198 ? 38.716 76.127 483.856 1.00 26.37 198 PRO A C 1
ATOM 1544 O O . PRO A 1 198 ? 37.519 76.406 483.727 1.00 25.22 198 PRO A O 1
ATOM 1548 N N . ILE A 1 199 ? 39.328 76.137 485.042 1.00 23.81 199 ILE A N 1
ATOM 1549 C CA . ILE A 1 199 ? 38.526 76.455 486.218 1.00 24.69 199 ILE A CA 1
ATOM 1550 C C . ILE A 1 199 ? 38.315 77.957 486.357 1.00 26.22 199 ILE A C 1
ATOM 1551 O O . ILE A 1 199 ? 37.401 78.385 487.078 1.00 26.84 199 ILE A O 1
ATOM 1556 N N . ASN A 1 200 ? 39.121 78.767 485.671 1.00 24.41 200 ASN A N 1
ATOM 1557 C CA . ASN A 1 200 ? 38.961 80.226 485.653 1.00 28.78 200 ASN A CA 1
ATOM 1558 C C . ASN A 1 200 ? 38.860 80.780 487.069 1.00 29.67 200 ASN A C 1
ATOM 1559 O O . ASN A 1 200 ? 37.968 81.566 487.404 1.00 27.47 200 ASN A O 1
ATOM 1564 N N . HIS A 1 201 ? 39.786 80.344 487.915 1.00 26.91 201 HIS A N 1
ATOM 1565 C CA . HIS A 1 201 ? 39.805 80.789 489.295 1.00 27.31 201 HIS A CA 1
ATOM 1566 C C . HIS A 1 201 ? 40.610 82.072 489.406 1.00 27.58 201 HIS A C 1
ATOM 1567 O O . HIS A 1 201 ? 41.746 82.143 488.932 1.00 29.20 201 HIS A O 1
ATOM 1574 N N . GLN A 1 202 ? 40.023 83.079 490.045 1.00 29.85 202 GLN A N 1
ATOM 1575 C CA . GLN A 1 202 ? 40.756 84.315 490.305 1.00 38.32 202 GLN A CA 1
ATOM 1576 C C . GLN A 1 202 ? 40.190 84.909 491.594 1.00 35.64 202 GLN A C 1
ATOM 1577 O O . GLN A 1 202 ? 39.244 85.695 491.562 1.00 38.53 202 GLN A O 1
ATOM 1583 N N . GLY A 1 203 ? 40.764 84.525 492.715 1.00 33.62 203 GLY A N 1
ATOM 1584 C CA . GLY A 1 203 ? 40.344 85.020 494.008 1.00 35.76 203 GLY A CA 1
ATOM 1585 C C . GLY A 1 203 ? 41.272 86.094 494.513 1.00 32.86 203 GLY A C 1
ATOM 1586 O O . GLY A 1 203 ? 42.037 86.614 493.767 1.00 35.80 203 GLY A O 1
ATOM 1587 N N . LYS A 1 204 ? 41.208 86.419 495.784 1.00 32.88 204 LYS A N 1
ATOM 1588 C CA . LYS A 1 204 ? 42.101 87.427 496.337 1.00 32.09 204 LYS A CA 1
ATOM 1589 C C . LYS A 1 204 ? 43.542 86.930 496.387 1.00 36.86 204 LYS A C 1
ATOM 1590 O O . LYS A 1 204 ? 44.474 87.726 496.237 1.00 39.95 204 LYS A O 1
ATOM 1596 N N . TYR A 1 205 ? 43.752 85.623 496.561 1.00 32.74 205 TYR A N 1
ATOM 1597 C CA . TYR A 1 205 ? 45.080 85.096 496.842 1.00 31.75 205 TYR A CA 1
ATOM 1598 C C . TYR A 1 205 ? 45.629 84.184 495.762 1.00 29.78 205 TYR A C 1
ATOM 1599 O O . TYR A 1 205 ? 46.845 83.993 495.708 1.00 33.02 205 TYR A O 1
ATOM 1608 N N . TYR A 1 206 ? 44.786 83.595 494.930 1.00 28.60 206 TYR A N 1
ATOM 1609 C CA . TYR A 1 206 ? 45.271 82.670 493.920 1.00 29.92 206 TYR A CA 1
ATOM 1610 C C . TYR A 1 206 ? 44.650 82.990 492.572 1.00 28.88 206 TYR A C 1
ATOM 1611 O O . TYR A 1 206 ? 43.480 83.377 492.479 1.00 28.18 206 TYR A O 1
ATOM 1620 N N . LYS A 1 207 ? 45.463 82.853 491.533 1.00 31.85 207 LYS A N 1
ATOM 1621 C CA . LYS A 1 207 ? 45.004 82.945 490.158 1.00 30.87 207 LYS A CA 1
ATOM 1622 C C . LYS A 1 207 ? 45.398 81.638 489.490 1.00 25.20 207 LYS A C 1
ATOM 1623 O O . LYS A 1 207 ? 46.587 81.364 489.323 1.00 27.24 207 LYS A O 1
ATOM 1629 N N . VAL A 1 208 ? 44.408 80.815 489.158 1.00 25.56 208 VAL A N 1
ATOM 1630 C CA . VAL A 1 208 ? 44.624 79.545 488.471 1.00 26.06 208 VAL A CA 1
ATOM 1631 C C . VAL A 1 208 ? 43.604 79.483 487.338 1.00 26.21 208 VAL A C 1
ATOM 1632 O O . VAL A 1 208 ? 42.455 79.066 487.558 1.00 23.02 208 VAL A O 1
ATOM 1636 N N . PRO A 1 209 ? 43.963 79.928 486.122 1.00 28.52 209 PRO A N 1
ATOM 1637 C CA . PRO A 1 209 ? 42.984 79.938 485.021 1.00 25.15 209 PRO A CA 1
ATOM 1638 C C . PRO A 1 209 ? 42.712 78.568 484.412 1.00 25.82 209 PRO A C 1
ATOM 1639 O O . PRO A 1 209 ? 41.596 78.304 483.955 1.00 26.89 209 PRO A O 1
ATOM 1643 N N . GLY A 1 210 ? 43.711 77.692 484.392 1.00 25.15 210 GLY A N 1
ATOM 1644 C CA . GLY A 1 210 ? 43.683 76.528 483.532 1.00 25.49 210 GLY A CA 1
ATOM 1645 C C . GLY A 1 210 ? 42.927 75.342 484.112 1.00 26.55 210 GLY A C 1
ATOM 1646 O O . GLY A 1 210 ? 42.154 75.445 485.064 1.00 24.88 210 GLY A O 1
ATOM 1647 N N . PHE A 1 211 ? 43.161 74.187 483.499 1.00 23.23 211 PHE A N 1
ATOM 1648 C CA . PHE A 1 211 ? 42.484 72.959 483.877 1.00 24.82 211 PHE A CA 1
ATOM 1649 C C . PHE A 1 211 ? 43.473 71.996 484.522 1.00 23.46 211 PHE A C 1
ATOM 1650 O O . PHE A 1 211 ? 44.684 72.071 484.301 1.00 22.82 211 PHE A O 1
ATOM 1658 N N . HIS A 1 212 ? 42.929 71.091 485.330 1.00 22.36 212 HIS A N 1
ATOM 1659 C CA . HIS A 1 212 ? 43.743 70.129 486.061 1.00 24.48 212 HIS A CA 1
ATOM 1660 C C . HIS A 1 212 ? 44.486 69.244 485.067 1.00 22.91 212 HIS A C 1
ATOM 1661 O O . HIS A 1 212 ? 43.944 68.864 484.027 1.00 23.07 212 HIS A O 1
ATOM 1668 N N . ILE A 1 213 ? 45.747 68.949 485.363 1.00 23.04 213 ILE A N 1
ATOM 1669 C CA . ILE A 1 213 ? 46.582 68.265 484.381 1.00 23.26 213 ILE A CA 1
ATOM 1670 C C . ILE A 1 213 ? 46.494 66.749 484.577 1.00 22.61 213 ILE A C 1
ATOM 1671 O O . ILE A 1 213 ? 47.184 65.990 483.892 1.00 21.48 213 ILE A O 1
ATOM 1676 N N . CYS A 1 214 ? 45.624 66.296 485.490 1.00 22.31 214 CYS A N 1
ATOM 1677 C CA . CYS A 1 214 ? 45.366 64.875 485.725 1.00 22.62 214 CYS A CA 1
ATOM 1678 C C . CYS A 1 214 ? 43.929 64.506 485.383 1.00 23.56 214 CYS A C 1
ATOM 1679 O O . CYS A 1 214 ? 42.996 65.276 485.657 1.00 20.97 214 CYS A O 1
ATOM 1682 N N . GLU A 1 215 ? 43.747 63.289 484.860 1.00 19.67 215 GLU A N 1
ATOM 1683 C CA . GLU A 1 215 ? 42.404 62.787 484.628 1.00 22.28 215 GLU A CA 1
ATOM 1684 C C . GLU A 1 215 ? 41.770 62.387 485.958 1.00 20.55 215 GLU A C 1
ATOM 1685 O O . GLU A 1 215 ? 42.476 62.184 486.950 1.00 19.51 215 GLU A O 1
ATOM 1691 N N . PRO A 1 216 ? 40.437 62.305 486.012 1.00 22.58 216 PRO A N 1
ATOM 1692 C CA . PRO A 1 216 ? 39.760 61.956 487.274 1.00 21.54 216 PRO A CA 1
ATOM 1693 C C . PRO A 1 216 ? 40.260 60.643 487.856 1.00 22.24 216 PRO A C 1
ATOM 1694 O O . PRO A 1 216 ? 40.373 59.634 487.157 1.00 21.55 216 PRO A O 1
ATOM 1698 N N . SER A 1 217 ? 40.576 60.675 489.143 1.00 24.22 217 SER A N 1
ATOM 1699 C CA . SER A 1 217 ? 41.047 59.539 489.921 1.00 24.65 217 SER A CA 1
ATOM 1700 C C . SER A 1 217 ? 39.875 58.885 490.650 1.00 28.47 217 SER A C 1
ATOM 1701 O O . SER A 1 217 ? 38.778 59.450 490.721 1.00 24.99 217 SER A O 1
ATOM 1704 N N . PRO A 1 218 ? 40.065 57.669 491.191 1.00 28.64 218 PRO A N 1
ATOM 1705 C CA . PRO A 1 218 ? 38.925 56.938 491.788 1.00 26.23 218 PRO A CA 1
ATOM 1706 C C . PRO A 1 218 ? 38.121 57.702 492.838 1.00 25.70 218 PRO A C 1
ATOM 1707 O O . PRO A 1 218 ? 36.894 57.578 492.852 1.00 26.11 218 PRO A O 1
ATOM 1711 N N . GLN A 1 219 ? 38.758 58.474 493.718 1.00 22.80 219 GLN A N 1
ATOM 1712 C CA . GLN A 1 219 ? 38.037 59.264 494.708 1.00 28.38 219 GLN A CA 1
ATOM 1713 C C . GLN A 1 219 ? 37.829 60.708 494.285 1.00 26.28 219 GLN A C 1
ATOM 1714 O O . GLN A 1 219 ? 37.026 61.412 494.911 1.00 26.53 219 GLN A O 1
ATOM 1720 N N . ARG A 1 220 ? 38.565 61.171 493.298 1.00 25.80 220 ARG A N 1
ATOM 1721 C CA . ARG A 1 220 ? 38.552 62.539 492.829 1.00 25.30 220 ARG A CA 1
ATOM 1722 C C . ARG A 1 220 ? 39.226 63.429 493.853 1.00 25.82 220 ARG A C 1
ATOM 1723 O O . ARG A 1 220 ? 40.337 63.797 493.680 1.00 28.92 220 ARG A O 1
ATOM 1731 N N . THR A 1 221 ? 38.534 63.753 494.916 1.00 26.15 221 THR A N 1
ATOM 1732 C CA . THR A 1 221 ? 39.119 64.456 496.042 1.00 23.76 221 THR A CA 1
ATOM 1733 C C . THR A 1 221 ? 39.580 63.434 497.078 1.00 25.10 221 THR A C 1
ATOM 1734 O O . THR A 1 221 ? 38.763 62.633 497.543 1.00 25.63 221 THR A O 1
ATOM 1738 N N . PRO A 1 222 ? 40.856 63.400 497.441 1.00 22.63 222 PRO A N 1
ATOM 1739 C CA . PRO A 1 222 ? 41.283 62.489 498.506 1.00 24.03 222 PRO A CA 1
ATOM 1740 C C . PRO A 1 222 ? 40.516 62.772 499.790 1.00 26.51 222 PRO A C 1
ATOM 1741 O O . PRO A 1 222 ? 40.000 63.874 499.997 1.00 23.93 222 PRO A O 1
ATOM 1745 N N . VAL A 1 223 ? 40.414 61.750 500.643 1.00 20.92 223 VAL A N 1
ATOM 1746 C CA . VAL A 1 223 ? 39.802 61.945 501.947 1.00 22.85 223 VAL A CA 1
ATOM 1747 C C . VAL A 1 223 ? 40.520 63.083 502.649 1.00 23.64 223 VAL A C 1
ATOM 1748 O O . VAL A 1 223 ? 41.754 63.133 502.672 1.00 22.66 223 VAL A O 1
ATOM 1752 N N . ILE A 1 224 ? 39.755 64.026 503.189 1.00 23.80 224 ILE A N 1
ATOM 1753 C CA . ILE A 1 224 ? 40.337 65.194 503.839 1.00 23.03 224 ILE A CA 1
ATOM 1754 C C . ILE A 1 224 ? 40.500 64.909 505.326 1.00 24.84 224 ILE A C 1
ATOM 1755 O O . ILE A 1 224 ? 39.512 64.693 506.037 1.00 24.99 224 ILE A O 1
ATOM 1760 N N . PHE A 1 225 ? 41.747 64.887 505.793 1.00 23.64 225 PHE A N 1
ATOM 1761 C CA . PHE A 1 225 ? 42.057 64.832 507.216 1.00 24.07 225 PHE A CA 1
ATOM 1762 C C . PHE A 1 225 ? 42.513 66.209 507.676 1.00 26.47 225 PHE A C 1
ATOM 1763 O O . PHE A 1 225 ? 43.189 66.932 506.937 1.00 24.50 225 PHE A O 1
ATOM 1771 N N . GLN A 1 226 ? 42.137 66.571 508.902 1.00 26.15 226 GLN A N 1
ATOM 1772 C CA . GLN A 1 226 ? 42.542 67.848 509.480 1.00 27.37 226 GLN A CA 1
ATOM 1773 C C . GLN A 1 226 ? 42.666 67.715 510.985 1.00 23.39 226 GLN A C 1
ATOM 1774 O O . GLN A 1 226 ? 41.965 66.926 511.613 1.00 25.96 226 GLN A O 1
ATOM 1780 N N . ALA A 1 227 ? 43.553 68.514 511.554 1.00 24.80 227 ALA A N 1
ATOM 1781 C CA . ALA A 1 227 ? 43.689 68.583 512.995 1.00 25.30 227 ALA A CA 1
ATOM 1782 C C . ALA A 1 227 ? 42.569 69.435 513.569 1.00 28.62 227 ALA A C 1
ATOM 1783 O O . ALA A 1 227 ? 42.167 70.444 512.974 1.00 26.57 227 ALA A O 1
ATOM 1785 N N . GLY A 1 228 ? 42.044 69.002 514.716 1.00 27.77 228 GLY A N 1
ATOM 1786 C CA . GLY A 1 228 ? 41.111 69.835 515.450 1.00 27.57 228 GLY A CA 1
ATOM 1787 C C . GLY A 1 228 ? 41.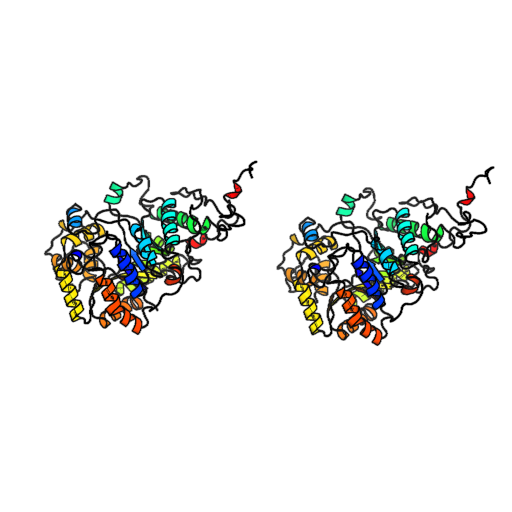725 71.181 515.788 1.00 30.67 228 GLY A C 1
ATOM 1788 O O . GLY A 1 228 ? 42.938 71.317 515.968 1.00 31.89 228 GLY A O 1
ATOM 1789 N N . ALA A 1 229 ? 40.875 72.197 515.839 1.00 32.57 229 ALA A N 1
ATOM 1790 C CA . ALA A 1 229 ? 41.349 73.550 516.065 1.00 38.01 229 ALA A CA 1
ATOM 1791 C C . ALA A 1 229 ? 40.266 74.331 516.786 1.00 37.46 229 ALA A C 1
ATOM 1792 O O . ALA A 1 229 ? 39.101 73.925 516.837 1.00 37.40 229 ALA A O 1
ATOM 1794 N N . SER A 1 230 ? 40.671 75.457 517.348 1.00 36.46 230 SER A N 1
ATOM 1795 C CA . SER A 1 230 ? 39.771 76.316 518.091 1.00 40.80 230 SER A CA 1
ATOM 1796 C C . SER A 1 230 ? 39.651 77.657 517.386 1.00 41.73 230 SER A C 1
ATOM 1797 O O . SER A 1 230 ? 40.452 78.001 516.504 1.00 42.15 230 SER A O 1
ATOM 1800 N N . GLY A 1 231 ? 38.623 78.402 517.791 1.00 40.97 231 GLY A N 1
ATOM 1801 C CA . GLY A 1 231 ? 38.388 79.723 517.222 1.00 38.36 231 GLY A CA 1
ATOM 1802 C C . GLY A 1 231 ? 38.088 79.671 515.730 1.00 36.86 231 GLY A C 1
ATOM 1803 O O . GLY A 1 231 ? 37.268 78.871 515.266 1.00 36.69 231 GLY A O 1
ATOM 1804 N N . ARG A 1 232 ? 38.718 80.543 514.968 1.00 35.02 232 ARG A N 1
ATOM 1805 C CA . ARG A 1 232 ? 38.488 80.611 513.545 1.00 37.61 232 ARG A CA 1
ATOM 1806 C C . ARG A 1 232 ? 38.865 79.319 512.825 1.00 36.09 232 ARG A C 1
ATOM 1807 O O . ARG A 1 232 ? 38.186 78.889 511.939 1.00 33.81 232 ARG A O 1
ATOM 1815 N N . GLY A 1 233 ? 39.953 78.712 513.241 1.00 36.46 233 GLY A N 1
ATOM 1816 C CA . GLY A 1 233 ? 40.341 77.445 512.637 1.00 34.09 233 GLY A CA 1
ATOM 1817 C C . GLY A 1 233 ? 39.353 76.314 512.868 1.00 37.61 233 GLY A C 1
ATOM 1818 O O . GLY A 1 233 ? 39.400 75.310 512.150 1.00 33.72 233 GLY A O 1
ATOM 1819 N N . SER A 1 234 ? 38.466 76.441 513.865 1.00 38.23 234 SER A N 1
ATOM 1820 C CA . SER A 1 234 ? 37.459 75.407 514.084 1.00 37.65 234 SER A CA 1
ATOM 1821 C C . SER A 1 234 ? 36.412 75.407 512.980 1.00 31.12 234 SER A C 1
ATOM 1822 O O . SER A 1 234 ? 35.826 74.358 512.684 1.00 31.87 234 SER A O 1
ATOM 1825 N N . LYS A 1 235 ? 36.160 76.564 512.362 1.00 31.42 235 LYS A N 1
ATOM 1826 C CA . LYS A 1 235 ? 35.220 76.603 511.246 1.00 31.96 235 LYS A CA 1
ATOM 1827 C C . LYS A 1 235 ? 35.843 75.991 509.997 1.00 28.88 235 LYS A C 1
ATOM 1828 O O . LYS A 1 235 ? 35.187 75.230 509.279 1.00 26.70 235 LYS A O 1
ATOM 1834 N N . PHE A 1 236 ? 37.113 76.309 509.737 1.00 29.19 236 PHE A N 1
ATOM 1835 C CA . PHE A 1 236 ? 37.837 75.709 508.623 1.00 29.39 236 PHE A CA 1
ATOM 1836 C C . PHE A 1 236 ? 37.834 74.185 508.715 1.00 29.69 236 PHE A C 1
ATOM 1837 O O . PHE A 1 236 ? 37.556 73.493 507.730 1.00 28.17 236 PHE A O 1
ATOM 1845 N N . ALA A 1 237 ? 38.130 73.645 509.903 1.00 27.23 237 ALA A N 1
ATOM 1846 C CA . ALA A 1 237 ? 38.178 72.195 510.077 1.00 27.11 237 ALA A CA 1
ATOM 1847 C C . ALA A 1 237 ? 36.803 71.566 509.903 1.00 28.22 237 ALA A C 1
ATOM 1848 O O . ALA A 1 237 ? 36.656 70.562 509.195 1.00 28.36 237 ALA A O 1
ATOM 1850 N N . ALA A 1 238 ? 35.781 72.132 510.556 1.00 28.66 238 ALA A N 1
ATOM 1851 C CA . ALA A 1 238 ? 34.443 71.548 510.494 1.00 28.73 238 ALA A CA 1
ATOM 1852 C C . ALA A 1 238 ? 33.842 71.611 509.090 1.00 28.14 238 ALA A C 1
ATOM 1853 O O . ALA A 1 238 ? 33.037 70.744 508.716 1.00 24.74 238 ALA A O 1
ATOM 1855 N N . SER A 1 239 ? 34.192 72.631 508.304 1.00 27.10 239 SER A N 1
ATOM 1856 C CA . SER A 1 239 ? 33.675 72.687 506.938 1.00 29.92 239 SER A CA 1
ATOM 1857 C C . SER A 1 239 ? 34.280 71.594 506.054 1.00 26.02 239 SER A C 1
ATOM 1858 O O . SER A 1 239 ? 33.573 70.989 505.246 1.00 31.07 239 SER A O 1
ATOM 1861 N N . ASN A 1 240 ? 35.573 71.307 506.194 1.00 26.41 240 ASN A N 1
ATOM 1862 C CA . ASN A 1 240 ? 36.253 70.480 505.194 1.00 27.80 240 ASN A CA 1
ATOM 1863 C C . ASN A 1 240 ? 36.555 69.054 505.638 1.00 24.40 240 ASN A C 1
ATOM 1864 O O . ASN A 1 240 ? 36.573 68.160 504.791 1.00 27.02 240 ASN A O 1
ATOM 1869 N N . ALA A 1 241 ? 36.783 68.821 506.930 1.00 24.04 241 ALA A N 1
ATOM 1870 C CA . ALA A 1 241 ? 37.322 67.546 507.388 1.00 24.39 241 ALA A CA 1
ATOM 1871 C C . ALA A 1 241 ? 36.330 66.413 507.175 1.00 24.08 241 ALA A C 1
ATOM 1872 O O . ALA A 1 241 ? 35.150 66.531 507.514 1.00 27.27 241 ALA A O 1
ATOM 1874 N N . GLU A 1 242 ? 36.808 65.314 506.600 1.00 22.35 242 GLU A N 1
ATOM 1875 C CA . GLU A 1 242 ? 36.091 64.052 506.697 1.00 23.53 242 GLU A CA 1
ATOM 1876 C C . GLU A 1 242 ? 36.610 63.180 507.831 1.00 25.61 242 GLU A C 1
ATOM 1877 O O . GLU A 1 242 ? 35.842 62.399 508.395 1.00 30.28 242 GLU A O 1
ATOM 1883 N N . GLY A 1 243 ? 37.890 63.301 508.175 1.00 23.07 243 GLY A N 1
ATOM 1884 C CA . GLY A 1 243 ? 38.440 62.747 509.399 1.00 23.02 243 GLY A CA 1
ATOM 1885 C C . GLY A 1 243 ? 39.088 63.881 510.171 1.00 27.16 243 GLY A C 1
ATOM 1886 O O . GLY A 1 243 ? 39.815 64.691 509.577 1.00 24.99 243 GLY A O 1
ATOM 1887 N N . MET A 1 244 ? 38.812 63.996 511.469 1.00 20.24 244 MET A N 1
ATOM 1888 C CA . MET A 1 244 ? 39.396 65.058 512.274 1.00 19.20 244 MET A CA 1
ATOM 1889 C C . MET A 1 244 ? 40.237 64.443 513.379 1.00 24.69 244 MET A C 1
ATOM 1890 O O . MET A 1 244 ? 39.767 63.562 514.108 1.00 24.67 244 MET A O 1
ATOM 1895 N N . PHE A 1 245 ? 41.480 64.908 513.490 1.00 23.49 245 PHE A N 1
ATOM 1896 C CA . PHE A 1 245 ? 42.479 64.339 514.387 1.00 25.37 245 PHE A CA 1
ATOM 1897 C C . PHE A 1 245 ? 42.597 65.282 515.586 1.00 28.06 245 PHE A C 1
ATOM 1898 O O . PHE A 1 245 ? 43.024 66.432 515.439 1.00 28.31 245 PHE A O 1
ATOM 1906 N N . ILE A 1 246 ? 42.187 64.808 516.769 1.00 26.84 246 ILE A N 1
ATOM 1907 C CA . ILE A 1 246 ? 42.102 65.660 517.944 1.00 24.45 246 ILE A CA 1
ATOM 1908 C C . ILE A 1 246 ? 43.079 65.193 519.013 1.00 24.99 246 ILE A C 1
ATOM 1909 O O . ILE A 1 246 ? 43.512 64.039 519.057 1.00 25.46 246 ILE A O 1
ATOM 1914 N N . LEU A 1 247 ? 43.411 66.124 519.896 1.00 26.52 247 LEU A N 1
ATOM 1915 C CA . LEU A 1 247 ? 44.240 65.866 521.064 1.00 31.66 247 LEU A CA 1
ATOM 1916 C C . LEU A 1 247 ? 43.370 66.094 522.295 1.00 30.15 247 LEU A C 1
ATOM 1917 O O . LEU A 1 247 ? 42.977 67.229 522.574 1.00 30.61 247 LEU A O 1
ATOM 1922 N N . THR A 1 248 ? 43.031 65.022 523.013 1.00 30.71 248 THR A N 1
ATOM 1923 C CA . THR A 1 248 ? 42.240 65.150 524.232 1.00 31.08 248 THR A CA 1
ATOM 1924 C C . THR A 1 248 ? 42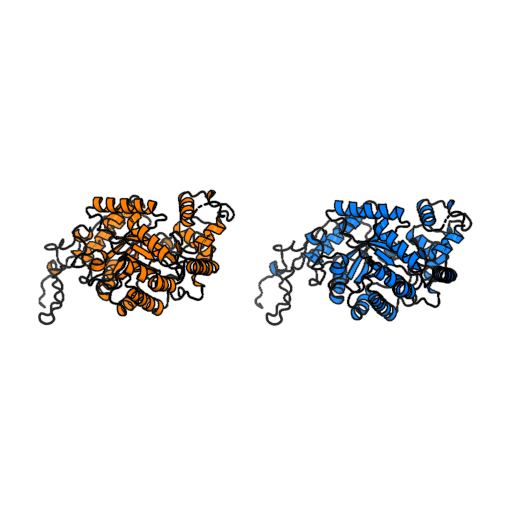.844 64.306 525.347 1.00 31.65 248 THR A C 1
ATOM 1925 O O . THR A 1 248 ? 43.310 63.186 525.110 1.00 27.42 248 THR A O 1
ATOM 1929 N N . THR A 1 249 ? 42.828 64.851 526.570 1.00 28.43 249 THR A N 1
ATOM 1930 C CA . THR A 1 249 ? 43.556 64.263 527.684 1.00 28.82 249 THR A CA 1
ATOM 1931 C C . THR A 1 249 ? 42.662 63.567 528.692 1.00 27.16 249 THR A C 1
ATOM 1932 O O . THR A 1 249 ? 43.179 62.949 529.624 1.00 31.68 249 THR A O 1
ATOM 1936 N N . SER A 1 250 ? 41.343 63.647 528.542 1.00 27.81 250 SER A N 1
ATOM 1937 C CA . SER A 1 250 ? 40.470 62.897 529.434 1.00 31.65 250 SER A CA 1
ATOM 1938 C C . SER A 1 250 ? 39.162 62.610 528.713 1.00 29.12 250 SER A C 1
ATOM 1939 O O . SER A 1 250 ? 38.782 63.316 527.775 1.00 29.46 250 SER A O 1
ATOM 1942 N N . VAL A 1 251 ? 38.478 61.556 529.172 1.00 27.27 251 VAL A N 1
ATOM 1943 C CA . VAL A 1 251 ? 37.170 61.211 528.618 1.00 31.31 251 VAL A CA 1
ATOM 1944 C C . VAL A 1 251 ? 36.203 62.369 528.798 1.00 34.67 251 VAL A C 1
ATOM 1945 O O . VAL A 1 251 ? 35.407 62.686 527.900 1.00 29.24 251 VAL A O 1
ATOM 1949 N N . GLU A 1 252 ? 36.264 63.024 529.965 1.00 35.46 252 GLU A N 1
ATOM 1950 C CA . GLU A 1 252 ? 35.376 64.147 530.254 1.00 36.66 252 GLU A CA 1
ATOM 1951 C C . GLU A 1 252 ? 35.575 65.272 529.248 1.00 31.00 252 GLU A C 1
ATOM 1952 O O . GLU A 1 252 ? 34.614 65.746 528.631 1.00 32.29 252 GLU A O 1
ATOM 1958 N N . GLN A 1 253 ? 36.824 65.707 529.062 1.00 30.47 253 GLN A N 1
ATOM 1959 C CA . GLN A 1 253 ? 37.108 66.733 528.062 1.00 28.96 253 GLN A CA 1
ATOM 1960 C C . GLN A 1 253 ? 36.713 66.285 526.655 1.00 28.95 253 GLN A C 1
ATOM 1961 O O . GLN A 1 253 ? 36.306 67.115 525.832 1.00 29.23 253 GLN A O 1
ATOM 1967 N N . ALA A 1 254 ? 36.814 64.985 526.362 1.00 27.98 254 ALA A N 1
ATOM 1968 C CA . ALA A 1 254 ? 36.470 64.518 525.022 1.00 29.87 254 ALA A CA 1
ATOM 1969 C C . ALA A 1 254 ? 34.983 64.658 524.744 1.00 30.03 254 ALA A C 1
ATOM 1970 O O . ALA A 1 254 ? 34.596 64.941 523.603 1.00 33.31 254 ALA A O 1
ATOM 1972 N N . ARG A 1 255 ? 34.138 64.452 525.761 1.00 32.13 255 ARG A N 1
ATOM 1973 C CA . ARG A 1 255 ? 32.696 64.610 525.571 1.00 30.81 255 ARG A CA 1
ATOM 1974 C C . ARG A 1 255 ? 32.367 65.981 524.984 1.00 31.17 255 ARG A C 1
ATOM 1975 O O . ARG A 1 255 ? 31.556 66.094 524.053 1.00 28.63 255 ARG A O 1
ATOM 1983 N N . GLN A 1 256 ? 33.029 67.032 525.486 1.00 30.46 256 GLN A N 1
ATOM 1984 C CA . GLN A 1 256 ? 32.753 68.390 525.022 1.00 30.37 256 GLN A CA 1
ATOM 1985 C C . GLN A 1 256 ? 33.397 68.662 523.668 1.00 29.20 256 GLN A C 1
ATOM 1986 O O . GLN A 1 256 ? 32.764 69.259 522.790 1.00 31.61 256 GLN A O 1
ATOM 1992 N N . ILE A 1 257 ? 34.644 68.218 523.476 1.00 28.74 257 ILE A N 1
ATOM 1993 C CA . ILE A 1 257 ? 35.322 68.438 522.200 1.00 29.50 257 ILE A CA 1
ATOM 1994 C C . ILE A 1 257 ? 34.510 67.845 521.052 1.00 26.03 257 ILE A C 1
ATOM 1995 O O . ILE A 1 257 ? 34.261 68.511 520.043 1.00 28.29 257 ILE A O 1
ATOM 2000 N N . THR A 1 258 ? 34.062 66.595 521.197 1.00 27.06 258 THR A N 1
ATOM 2001 C CA . THR A 1 258 ? 33.394 65.927 520.077 1.00 25.55 258 THR A CA 1
ATOM 2002 C C . THR A 1 258 ? 31.964 66.401 519.887 1.00 25.85 258 THR A C 1
ATOM 2003 O O . THR A 1 258 ? 31.475 66.429 518.753 1.00 30.62 258 THR A O 1
ATOM 2007 N N . THR A 1 259 ? 31.273 66.750 520.976 1.00 30.18 259 THR A N 1
ATOM 2008 C CA . THR A 1 259 ? 29.971 67.399 520.854 1.00 28.13 259 THR A CA 1
ATOM 2009 C C . THR A 1 259 ? 30.098 68.741 520.137 1.00 30.44 259 THR A C 1
ATOM 2010 O O . THR A 1 259 ? 29.293 69.057 519.252 1.00 28.34 259 THR A O 1
ATOM 2014 N N . ASP A 1 260 ? 31.118 69.538 520.495 1.00 29.81 260 ASP A N 1
ATOM 2015 C CA . ASP A 1 260 ? 31.341 70.821 519.820 1.00 32.44 260 ASP A CA 1
ATOM 2016 C C . ASP A 1 260 ? 31.651 70.643 518.335 1.00 30.95 260 ASP A C 1
ATOM 2017 O O . ASP A 1 260 ? 31.117 71.377 517.492 1.00 30.59 260 ASP A O 1
ATOM 2022 N N . ILE A 1 261 ? 32.523 69.686 517.994 1.00 31.18 261 ILE A N 1
ATOM 2023 C CA . ILE A 1 261 ? 32.885 69.479 516.590 1.00 33.02 261 ILE A CA 1
ATOM 2024 C C . ILE A 1 261 ? 31.652 69.119 515.773 1.00 28.58 261 ILE A C 1
ATOM 2025 O O . ILE A 1 261 ? 31.446 69.645 514.672 1.00 25.21 261 ILE A O 1
ATOM 2030 N N . ARG A 1 262 ? 30.798 68.237 516.310 1.00 27.29 262 ARG A N 1
ATOM 2031 C CA . ARG A 1 262 ? 29.609 67.832 515.561 1.00 31.81 262 ARG A CA 1
ATOM 2032 C C . ARG A 1 262 ? 28.553 68.942 515.520 1.00 33.09 262 ARG A C 1
ATOM 2033 O O . ARG A 1 262 ? 27.765 68.999 514.568 1.00 32.79 262 ARG A O 1
ATOM 2041 N N . ASN A 1 263 ? 28.530 69.838 516.518 1.00 27.45 263 ASN A N 1
ATOM 2042 C CA . ASN A 1 263 ? 27.717 71.048 516.400 1.00 32.80 263 ASN A CA 1
ATOM 2043 C C . ASN A 1 263 ? 28.220 71.922 515.254 1.00 31.47 263 ASN A C 1
ATOM 2044 O O . ASN A 1 263 ? 27.435 72.420 514.437 1.00 30.24 263 ASN A O 1
ATOM 2049 N N . GLN A 1 264 ? 29.539 72.108 515.178 1.00 31.58 264 GLN A N 1
ATOM 2050 C CA . GLN A 1 264 ? 30.129 72.905 514.108 1.00 31.59 264 GLN A CA 1
ATOM 2051 C C . GLN A 1 264 ? 29.911 72.262 512.738 1.00 33.18 264 GLN A C 1
ATOM 2052 O O . GLN A 1 264 ? 29.747 72.975 511.739 1.00 30.91 264 GLN A O 1
ATOM 2058 N N . ALA A 1 265 ? 29.875 70.927 512.665 1.00 29.59 265 ALA A N 1
ATOM 2059 C CA . ALA A 1 265 ? 29.614 70.285 511.379 1.00 29.97 265 ALA A CA 1
ATOM 2060 C C . ALA A 1 265 ? 28.220 70.635 510.881 1.00 35.15 265 ALA A C 1
ATOM 2061 O O . ALA A 1 265 ? 28.039 71.035 509.724 1.00 32.35 265 ALA A O 1
ATOM 2063 N N . GLU A 1 266 ? 27.223 70.511 511.761 1.00 33.68 266 GLU A N 1
ATOM 2064 C CA . GLU A 1 266 ? 25.858 70.892 511.412 1.00 36.38 266 GLU A CA 1
ATOM 2065 C C . GLU A 1 266 ? 25.757 72.377 511.071 1.00 34.80 266 GLU A C 1
ATOM 2066 O O . GLU A 1 266 ? 25.033 72.758 510.142 1.00 33.12 266 GLU A O 1
ATOM 2072 N N . ALA A 1 267 ? 26.468 73.230 511.818 1.00 31.20 267 ALA A N 1
ATOM 2073 C CA . ALA A 1 267 ? 26.477 74.655 511.501 1.00 31.91 267 ALA A CA 1
ATOM 2074 C C . ALA A 1 267 ? 26.969 74.914 510.080 1.00 40.74 267 ALA A C 1
ATOM 2075 O O . ALA A 1 267 ? 26.558 75.898 509.450 1.00 34.45 267 ALA A O 1
ATOM 2077 N N . ALA A 1 268 ? 27.836 74.037 509.555 1.00 37.84 268 ALA A N 1
ATOM 2078 C CA . ALA A 1 268 ? 28.388 74.168 508.213 1.00 36.04 268 ALA A CA 1
ATOM 2079 C C . ALA A 1 268 ? 27.551 73.465 507.153 1.00 33.23 268 ALA A C 1
ATOM 2080 O O . ALA A 1 268 ? 27.984 73.383 506.004 1.00 32.68 268 ALA A O 1
ATOM 2082 N N . GLY A 1 269 ? 26.375 72.956 507.505 1.00 32.34 269 GLY A N 1
ATOM 2083 C CA . GLY A 1 269 ? 25.511 72.319 506.532 1.00 28.57 269 GLY A CA 1
ATOM 2084 C C . GLY A 1 269 ? 25.693 70.825 506.378 1.00 34.88 269 GLY A C 1
ATOM 2085 O O . GLY A 1 269 ? 25.183 70.250 505.409 1.00 28.26 269 GLY A O 1
ATOM 2086 N N . ARG A 1 270 ? 26.393 70.176 507.300 1.00 35.02 270 ARG A N 1
ATOM 2087 C CA . ARG A 1 270 ? 26.693 68.755 507.207 1.00 31.70 270 ARG A CA 1
ATOM 2088 C C . ARG A 1 270 ? 25.988 68.011 508.340 1.00 31.41 270 ARG A C 1
ATOM 2089 O O . ARG A 1 270 ? 25.310 68.611 509.180 1.00 34.07 270 ARG A O 1
ATOM 2097 N N . SER A 1 271 ? 26.139 66.691 508.352 1.00 34.20 271 SER A N 1
ATOM 2098 C CA . SER A 1 271 ? 25.597 65.851 509.413 1.00 32.29 271 SER A CA 1
ATOM 2099 C C . SER A 1 271 ? 26.584 65.722 510.568 1.00 35.90 271 SER A C 1
ATOM 2100 O O . SER A 1 271 ? 27.792 65.911 510.411 1.00 34.51 271 SER A O 1
ATOM 2103 N N . ARG A 1 272 ? 26.051 65.349 511.737 1.00 33.60 272 ARG A N 1
ATOM 2104 C CA . ARG A 1 272 ? 26.910 65.106 512.889 1.00 36.49 272 ARG A CA 1
ATOM 2105 C C . ARG A 1 272 ? 27.858 63.934 512.646 1.00 37.18 272 ARG A C 1
ATOM 2106 O O . ARG A 1 272 ? 28.958 63.902 513.212 1.00 33.27 272 ARG A O 1
ATOM 2114 N N . ASP A 1 273 ? 27.465 62.973 511.809 1.00 29.36 273 ASP A N 1
ATOM 2115 C CA . ASP A 1 273 ? 28.308 61.827 511.504 1.00 35.62 273 ASP A CA 1
ATOM 2116 C C . ASP A 1 273 ? 29.106 61.998 510.210 1.00 34.98 273 ASP A C 1
ATOM 2117 O O . ASP A 1 273 ? 29.677 61.026 509.713 1.00 37.09 273 ASP A O 1
ATOM 2122 N N . SER A 1 274 ? 29.160 63.209 509.658 1.00 35.37 274 SER A N 1
ATOM 2123 C CA . SER A 1 274 ? 29.929 63.468 508.446 1.00 31.96 274 SER A CA 1
ATOM 2124 C C . SER A 1 274 ? 31.427 63.514 508.707 1.00 31.48 274 SER A C 1
ATOM 2125 O O . SER A 1 274 ? 32.216 63.326 507.773 1.00 28.61 274 SER A O 1
ATOM 2128 N N . ILE A 1 275 ? 31.828 63.765 509.948 1.00 25.91 275 ILE A N 1
ATOM 2129 C CA . ILE A 1 275 ? 33.227 63.851 510.338 1.00 27.11 275 ILE A CA 1
ATOM 2130 C C . ILE A 1 275 ? 33.515 62.682 511.259 1.00 27.83 275 ILE A C 1
ATOM 2131 O O . ILE A 1 275 ? 32.795 62.472 512.242 1.00 30.19 275 ILE A O 1
ATOM 2136 N N . LYS A 1 276 ? 34.555 61.922 510.948 1.00 23.27 276 LYS A N 1
ATOM 2137 C CA . LYS A 1 276 ? 35.019 60.864 511.827 1.00 23.11 276 LYS A CA 1
ATOM 2138 C C . LYS A 1 276 ? 36.144 61.435 512.673 1.00 27.39 276 LYS A C 1
ATOM 2139 O O . LYS A 1 276 ? 37.057 62.068 512.139 1.00 28.15 276 LYS A O 1
ATOM 2145 N N . ILE A 1 277 ? 36.058 61.251 513.990 1.00 22.86 277 ILE A N 1
ATOM 2146 C CA . ILE A 1 277 ? 36.942 61.928 514.932 1.00 25.12 277 ILE A CA 1
ATOM 2147 C C . ILE A 1 277 ? 37.927 60.908 515.502 1.00 26.96 277 ILE A C 1
ATOM 2148 O O . ILE A 1 277 ? 37.528 59.895 516.088 1.00 25.54 277 ILE A O 1
ATOM 2153 N N . PHE A 1 278 ? 39.212 61.176 515.328 1.00 21.60 278 PHE A N 1
ATOM 2154 C CA . PHE A 1 278 ? 40.269 60.285 515.771 1.00 23.58 278 PHE A CA 1
ATOM 2155 C C . PHE A 1 278 ? 41.092 61.016 516.814 1.00 24.38 278 PHE A C 1
ATOM 2156 O O . PHE A 1 278 ? 41.469 62.175 516.607 1.00 28.91 278 PHE A O 1
ATOM 2164 N N . MET A 1 279 ? 41.377 60.352 517.922 1.00 22.20 279 MET A N 1
ATOM 2165 C CA . MET A 1 279 ? 42.149 60.971 518.982 1.00 24.81 279 MET A CA 1
ATOM 2166 C C . MET A 1 279 ? 43.516 60.314 519.069 1.00 21.81 279 MET A C 1
ATOM 2167 O O . MET A 1 279 ? 43.673 59.128 518.792 1.00 21.69 279 MET A O 1
ATOM 2172 N N . LEU A 1 280 ? 44.503 61.101 519.453 1.00 21.62 280 LEU A N 1
ATOM 2173 C CA . LEU A 1 280 ? 45.833 60.575 519.703 1.00 21.99 280 LEU A CA 1
ATOM 2174 C C . LEU A 1 280 ? 45.816 59.711 520.963 1.00 23.37 280 LEU A C 1
ATOM 2175 O O . LEU A 1 280 ? 45.222 60.086 521.979 1.00 23.77 280 LEU A O 1
ATOM 2180 N N . LEU A 1 281 ? 46.456 58.545 520.885 1.00 19.47 281 LEU A N 1
ATOM 2181 C CA . LEU A 1 281 ? 46.524 57.605 521.995 1.00 22.06 281 LEU A CA 1
ATOM 2182 C C . LEU A 1 281 ? 47.721 56.694 521.782 1.00 24.50 281 LEU A C 1
ATOM 2183 O O . LEU A 1 281 ? 47.993 56.270 520.650 1.00 22.52 281 LEU A O 1
ATOM 2188 N N . THR A 1 282 ? 48.432 56.408 522.872 1.00 23.11 282 THR A N 1
ATOM 2189 C CA . THR A 1 282 ? 49.517 55.433 522.899 1.00 22.99 282 THR A CA 1
ATOM 2190 C C . THR A 1 282 ? 49.120 54.285 523.815 1.00 23.78 282 THR A C 1
ATOM 2191 O O . THR A 1 282 ? 48.820 54.502 524.994 1.00 25.54 282 THR A O 1
ATOM 2195 N N . VAL A 1 283 ? 49.152 53.069 523.288 1.00 23.17 283 VAL A N 1
ATOM 2196 C CA . VAL A 1 283 ? 48.752 51.874 524.014 1.00 22.25 283 VAL A CA 1
ATOM 2197 C C . VAL A 1 283 ? 49.990 51.016 524.246 1.00 25.31 283 VAL A C 1
ATOM 2198 O O . VAL A 1 283 ? 50.652 50.598 523.287 1.00 24.91 283 VAL A O 1
ATOM 2202 N N . ILE A 1 284 ? 50.304 50.761 525.515 1.00 24.22 284 ILE A N 1
ATOM 2203 C CA . ILE A 1 284 ? 51.292 49.762 525.908 1.00 25.48 284 ILE A CA 1
ATOM 2204 C C . ILE A 1 284 ? 50.525 48.600 526.521 1.00 28.76 284 ILE A C 1
ATOM 2205 O O . ILE A 1 284 ? 49.829 48.774 527.534 1.00 27.64 284 ILE A O 1
ATOM 2210 N N . THR A 1 285 ? 50.652 47.411 525.934 1.00 25.03 285 THR A N 1
ATOM 2211 C CA . THR A 1 285 ? 49.852 46.291 526.416 1.00 24.12 285 THR A CA 1
ATOM 2212 C C . THR A 1 285 ? 50.699 45.018 526.453 1.00 27.23 285 THR A C 1
ATOM 2213 O O . THR A 1 285 ? 51.918 45.039 526.236 1.00 25.76 285 THR A O 1
ATOM 2217 N N . GLY A 1 286 ? 50.013 43.911 526.732 1.00 30.69 286 GLY A N 1
ATOM 2218 C CA . GLY A 1 286 ? 50.629 42.619 526.968 1.00 27.30 286 GLY A CA 1
ATOM 2219 C C . GLY A 1 286 ? 49.587 41.661 527.520 1.00 29.58 286 GLY A C 1
ATOM 2220 O O . GLY A 1 286 ? 48.392 41.972 527.554 1.00 26.06 286 GLY A O 1
ATOM 2221 N N . ASP A 1 287 ? 50.055 40.489 527.963 1.00 27.83 287 ASP A N 1
ATOM 2222 C CA . ASP A 1 287 ? 49.113 39.447 528.365 1.00 30.29 287 ASP A CA 1
ATOM 2223 C C . ASP A 1 287 ? 48.380 39.773 529.664 1.00 29.44 287 ASP A C 1
ATOM 2224 O O . ASP A 1 287 ? 47.286 39.250 529.882 1.00 31.09 287 ASP A O 1
ATOM 2229 N N . SER A 1 288 ? 48.945 40.623 530.519 1.00 27.13 288 SER A N 1
ATOM 2230 C CA . SER A 1 288 ? 48.343 40.985 531.794 1.00 30.05 288 SER A CA 1
ATOM 2231 C C . SER A 1 288 ? 48.634 42.450 532.082 1.00 27.56 288 SER A C 1
ATOM 2232 O O . SER A 1 288 ? 49.491 43.070 531.442 1.00 27.48 288 SER A O 1
ATOM 2235 N N . ASP A 1 289 ? 47.910 43.013 533.060 1.00 29.82 289 ASP A N 1
ATOM 2236 C CA . ASP A 1 289 ? 48.234 44.368 533.496 1.00 26.52 289 ASP A CA 1
ATOM 2237 C C . ASP A 1 289 ? 49.663 44.430 534.006 1.00 27.51 2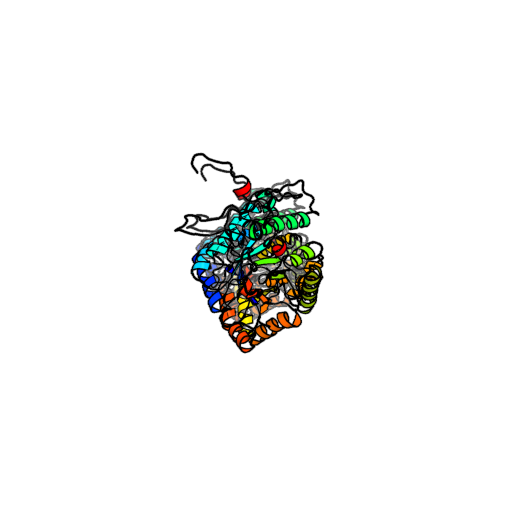89 ASP A C 1
ATOM 2238 O O . ASP A 1 289 ? 50.358 45.433 533.807 1.00 27.50 289 ASP A O 1
ATOM 2243 N N . GLU A 1 290 ? 50.121 43.357 534.665 1.00 26.05 290 GLU A N 1
ATOM 2244 C CA . GLU A 1 290 ? 51.470 43.338 535.220 1.00 26.78 290 GLU A CA 1
ATOM 2245 C C . GLU A 1 290 ? 52.514 43.342 534.112 1.00 26.52 290 GLU A C 1
ATOM 2246 O O . GLU A 1 290 ? 53.534 44.033 534.212 1.00 24.86 290 GLU A O 1
ATOM 2252 N N . ALA A 1 291 ? 52.282 42.556 533.058 1.00 26.40 291 ALA A N 1
ATOM 2253 C CA . ALA A 1 291 ? 53.204 42.543 531.930 1.00 27.60 291 ALA A CA 1
ATOM 2254 C C . ALA A 1 291 ? 53.185 43.876 531.197 1.00 25.62 291 ALA A C 1
ATOM 2255 O O . ALA A 1 291 ? 54.244 44.397 530.835 1.00 25.05 291 ALA A O 1
ATOM 2257 N N . ALA A 1 292 ? 51.994 44.454 530.989 1.00 27.73 292 ALA A N 1
ATOM 2258 C CA . ALA A 1 292 ? 51.918 45.757 530.328 1.00 23.85 292 ALA A CA 1
ATOM 2259 C C . ALA A 1 292 ? 52.673 46.811 531.117 1.00 26.19 292 ALA A C 1
ATOM 2260 O O . ALA A 1 292 ? 53.377 47.645 530.540 1.00 29.55 292 ALA A O 1
ATOM 2262 N N . GLU A 1 293 ? 52.574 46.765 532.443 1.00 25.94 293 GLU A N 1
ATOM 2263 C CA . GLU A 1 293 ? 53.259 47.752 533.264 1.00 26.65 293 GLU A CA 1
ATOM 2264 C C . GLU A 1 293 ? 54.773 47.569 533.210 1.00 27.46 293 GLU A C 1
ATOM 2265 O O . GLU A 1 293 ? 55.516 48.552 533.101 1.00 29.28 293 GLU A O 1
ATOM 2271 N N . ALA A 1 294 ? 55.256 46.322 533.280 1.00 25.07 294 ALA A N 1
ATOM 2272 C CA . ALA A 1 294 ? 56.701 46.103 533.211 1.00 24.50 294 ALA A CA 1
ATOM 2273 C C . ALA A 1 294 ? 57.268 46.509 531.853 1.00 25.23 294 ALA A C 1
ATOM 2274 O O . ALA A 1 294 ? 58.404 46.994 531.780 1.00 26.96 294 ALA A O 1
ATOM 2276 N N . LYS A 1 295 ? 56.510 46.303 530.769 1.00 24.90 295 LYS A N 1
ATOM 2277 C CA . LYS A 1 295 ? 56.944 46.780 529.455 1.00 25.57 295 LYS A CA 1
ATOM 2278 C C . LYS A 1 295 ? 57.031 48.303 529.434 1.00 23.97 295 LYS A C 1
ATOM 2279 O O . LYS A 1 295 ? 58.006 48.879 528.933 1.00 23.24 295 LYS A O 1
ATOM 2285 N N . TYR A 1 296 ? 56.030 48.967 530.011 1.00 22.68 296 TYR A N 1
ATOM 2286 C CA . TYR A 1 296 ? 56.043 50.423 530.127 1.00 25.66 296 TYR A CA 1
ATOM 2287 C C . TYR A 1 296 ? 57.296 50.925 530.847 1.00 26.24 296 TYR A C 1
ATOM 2288 O O . TYR A 1 296 ? 57.972 51.848 530.377 1.00 25.80 296 TYR A O 1
ATOM 2297 N N . GLN A 1 297 ? 57.624 50.327 531.995 1.00 25.39 297 GLN A N 1
ATOM 2298 C CA . GLN A 1 297 ? 58.792 50.772 532.744 1.00 24.21 297 GLN A CA 1
ATOM 2299 C C . GLN A 1 297 ? 60.073 50.458 531.987 1.00 25.39 297 GLN A C 1
ATOM 2300 O O . GLN A 1 297 ? 61.039 51.227 532.044 1.00 24.88 297 GLN A O 1
ATOM 2306 N N . GLU A 1 298 ? 60.092 49.334 531.271 1.00 24.65 298 GLU A N 1
ATOM 2307 C CA . GLU A 1 298 ? 61.249 48.979 530.456 1.00 23.91 298 GLU A CA 1
ATOM 2308 C C . GLU A 1 298 ? 61.486 50.022 529.367 1.00 23.17 298 GLU A C 1
ATOM 2309 O O . GLU A 1 298 ? 62.611 50.479 529.161 1.00 25.71 298 GLU A O 1
ATOM 2315 N N . TYR A 1 299 ? 60.423 50.436 528.681 1.00 23.96 299 TYR A N 1
ATOM 2316 C CA . TYR A 1 299 ? 60.545 51.528 527.724 1.00 21.51 299 TYR A CA 1
ATOM 2317 C C . TYR A 1 299 ? 61.046 52.796 528.399 1.00 25.88 299 TYR A C 1
ATOM 2318 O O . TYR A 1 299 ? 61.985 53.444 527.912 1.00 24.22 299 TYR A O 1
ATOM 2327 N N . LEU A 1 300 ? 60.448 53.157 529.544 1.00 25.47 300 LEU A N 1
ATOM 2328 C CA . LEU A 1 300 ? 60.848 54.387 530.219 1.00 23.82 300 LEU A CA 1
ATOM 2329 C C . LEU A 1 300 ? 62.319 54.377 530.618 1.00 27.67 300 LEU A C 1
ATOM 2330 O O . LEU A 1 300 ? 62.937 55.442 530.708 1.00 29.88 300 LEU A O 1
ATOM 2335 N N . SER A 1 301 ? 62.910 53.205 530.854 1.00 25.22 301 SER A N 1
ATOM 2336 C CA . SER A 1 301 ? 64.323 53.206 531.215 1.00 23.21 301 SER A CA 1
ATOM 2337 C C . SER A 1 301 ? 65.207 53.693 530.074 1.00 28.24 301 SER A C 1
ATOM 2338 O O . SER A 1 301 ? 66.350 54.084 530.331 1.00 27.91 301 SER A O 1
ATOM 2341 N N . TYR A 1 302 ? 64.697 53.712 528.830 1.00 27.19 302 TYR A N 1
ATOM 2342 C CA . TYR A 1 302 ? 65.413 54.284 527.692 1.00 24.36 302 TYR A CA 1
ATOM 2343 C C . TYR A 1 302 ? 65.065 55.743 527.432 1.00 28.32 302 TYR A C 1
ATOM 2344 O O . TYR A 1 302 ? 65.553 56.313 526.445 1.00 28.41 302 TYR A O 1
ATOM 2353 N N . ALA A 1 303 ? 64.255 56.361 528.292 1.00 26.96 303 ALA A N 1
ATOM 2354 C CA . ALA A 1 303 ? 63.750 57.700 528.014 1.00 29.03 303 ALA A CA 1
ATOM 2355 C C . ALA A 1 303 ? 64.893 58.701 527.886 1.00 30.45 303 ALA A C 1
ATOM 2356 O O . ALA A 1 303 ? 65.913 58.595 528.573 1.00 27.89 303 ALA A O 1
ATOM 2358 N N . ASN A 1 304 ? 64.728 59.672 526.981 1.00 31.86 304 ASN A N 1
ATOM 2359 C CA . ASN A 1 304 ? 65.633 60.818 526.875 1.00 30.72 304 ASN A CA 1
ATOM 2360 C C . ASN A 1 304 ? 64.825 62.063 527.216 1.00 30.02 304 ASN A C 1
ATOM 2361 O O . ASN A 1 304 ? 64.147 62.630 526.342 1.00 27.42 304 ASN A O 1
ATOM 2366 N N . PRO A 1 305 ? 64.858 62.515 528.480 1.00 27.29 305 PRO A N 1
ATOM 2367 C CA . PRO A 1 305 ? 64.049 63.694 528.858 1.00 25.34 305 PRO A CA 1
ATOM 2368 C C . PRO A 1 305 ? 64.400 64.944 528.074 1.00 26.63 305 PRO A C 1
ATOM 2369 O O . PRO A 1 305 ? 63.509 65.740 527.758 1.00 29.49 305 PRO A O 1
ATOM 2373 N N . GLU A 1 306 ? 65.673 65.141 527.735 1.00 25.58 306 GLU A N 1
ATOM 2374 C CA . GLU A 1 306 ? 66.029 66.297 526.925 1.00 28.31 306 GLU A CA 1
ATOM 2375 C C . GLU A 1 306 ? 65.496 66.196 525.499 1.00 28.72 306 GLU A C 1
ATOM 2376 O O . GLU A 1 306 ? 65.303 67.231 524.855 1.00 26.81 306 GLU A O 1
ATOM 2382 N N . GLY A 1 307 ? 65.229 64.985 525.002 1.00 28.27 307 GLY A N 1
ATOM 2383 C CA . GLY A 1 307 ? 64.535 64.855 523.731 1.00 22.20 307 GLY A CA 1
ATOM 2384 C C . GLY A 1 307 ? 63.071 65.264 523.808 1.00 25.89 307 GLY A C 1
ATOM 2385 O O . GLY A 1 307 ? 62.535 65.869 522.871 1.00 24.99 307 GLY A O 1
ATOM 2386 N N . MET A 1 308 ? 62.396 64.932 524.913 1.00 20.91 308 MET A N 1
ATOM 2387 C CA . MET A 1 308 ? 61.005 65.351 525.055 1.00 22.98 308 MET A CA 1
ATOM 2388 C C . MET A 1 308 ? 60.895 66.851 525.323 1.00 23.05 308 MET A C 1
ATOM 2389 O O . MET A 1 308 ? 59.884 67.473 524.976 1.00 21.53 308 MET A O 1
ATOM 2394 N N . LEU A 1 309 ? 61.924 67.452 525.930 1.00 24.43 309 LEU A N 1
ATOM 2395 C CA . LEU A 1 309 ? 61.924 68.900 526.116 1.00 22.48 309 LEU A CA 1
ATOM 2396 C C . LEU A 1 309 ? 62.089 69.633 524.792 1.00 24.82 309 LEU A C 1
ATOM 2397 O O . LEU A 1 309 ? 61.528 70.722 524.605 1.00 22.59 309 LEU A O 1
ATOM 2402 N N . ALA A 1 310 ? 62.864 69.064 523.863 1.00 20.88 310 ALA A N 1
ATOM 2403 C CA . ALA A 1 310 ? 62.936 69.650 522.533 1.00 20.07 310 ALA A CA 1
ATOM 2404 C C . ALA A 1 310 ? 61.572 69.627 521.865 1.00 19.57 310 ALA A C 1
ATOM 2405 O O . ALA A 1 310 ? 61.157 70.617 521.254 1.00 22.81 310 ALA A O 1
ATOM 2407 N N . LEU A 1 311 ? 60.854 68.506 521.976 1.00 21.47 311 LEU A N 1
ATOM 2408 C CA . LEU A 1 311 ? 59.544 68.404 521.338 1.00 23.15 311 LEU A CA 1
ATOM 2409 C C . LEU A 1 311 ? 58.551 69.346 521.994 1.00 23.33 311 LEU A C 1
ATOM 2410 O O . LEU A 1 311 ? 57.821 70.069 521.303 1.00 23.75 311 LEU A O 1
ATOM 2415 N N . TYR A 1 312 ? 58.528 69.361 523.330 1.00 22.76 312 TYR A N 1
ATOM 2416 C CA . TYR A 1 312 ? 57.698 70.313 524.066 1.00 25.25 312 TYR A CA 1
ATOM 2417 C C . TYR A 1 312 ? 57.972 71.742 523.624 1.00 23.94 312 TYR A C 1
ATOM 2418 O O . TYR A 1 312 ? 57.035 72.516 523.393 1.00 26.98 312 TYR A O 1
ATOM 2427 N N . GLY A 1 313 ? 59.252 72.096 523.468 1.00 27.38 313 GLY A N 1
ATOM 2428 C CA . GLY A 1 313 ? 59.599 73.442 523.040 1.00 21.35 313 GLY A CA 1
ATOM 2429 C C . GLY A 1 313 ? 58.933 73.822 521.731 1.00 28.57 313 GLY A C 1
ATOM 2430 O O . GLY A 1 313 ? 58.319 74.887 521.617 1.00 25.42 313 GLY A O 1
ATOM 2431 N N . GLY A 1 314 ? 59.044 72.952 520.721 1.00 26.96 314 GLY A N 1
ATOM 2432 C CA . GLY A 1 314 ? 58.389 73.228 519.453 1.00 25.14 314 GLY A CA 1
ATOM 2433 C C . GLY A 1 314 ? 56.875 73.156 519.544 1.00 29.19 314 GLY A C 1
ATOM 2434 O O . GLY A 1 314 ? 56.171 73.924 518.888 1.00 32.95 314 GLY A O 1
ATOM 2435 N N . TRP A 1 315 ? 56.348 72.237 520.358 1.00 26.55 315 TRP A N 1
ATOM 2436 C CA . TRP A 1 315 ? 54.896 72.075 520.432 1.00 26.98 315 TRP A CA 1
ATOM 2437 C C . TRP A 1 315 ? 54.227 73.227 521.171 1.00 29.27 315 TRP A C 1
ATOM 2438 O O . TRP A 1 315 ? 53.126 73.636 520.800 1.00 31.77 315 TRP A O 1
ATOM 2449 N N . THR A 1 316 ? 54.850 73.743 522.242 1.00 27.18 316 THR A N 1
ATOM 2450 C CA . THR A 1 316 ? 54.212 74.766 523.062 1.00 24.96 316 THR A CA 1
ATOM 2451 C C . THR A 1 316 ? 54.884 76.129 522.996 1.00 29.42 316 THR A C 1
ATOM 2452 O O . THR A 1 316 ? 54.261 77.116 523.385 1.00 31.51 316 THR A O 1
ATOM 2456 N N . GLY A 1 317 ? 56.121 76.219 522.517 1.00 30.15 317 GLY A N 1
ATOM 2457 C CA . GLY A 1 317 ? 56.854 77.469 522.546 1.00 23.81 317 GLY A CA 1
ATOM 2458 C C . GLY A 1 317 ? 57.611 77.753 523.833 1.00 25.89 317 GLY A C 1
ATOM 2459 O O . GLY A 1 317 ? 58.282 78.790 523.930 1.00 28.51 317 GLY A O 1
ATOM 2460 N N . ILE A 1 318 ? 57.531 76.884 524.826 1.00 30.52 318 ILE A N 1
ATOM 2461 C CA . ILE A 1 318 ? 58.179 77.129 526.107 1.00 28.20 318 ILE A CA 1
ATOM 2462 C C . ILE A 1 318 ? 59.551 76.472 526.108 1.00 29.55 318 ILE A C 1
ATOM 2463 O O . ILE A 1 318 ? 59.665 75.261 525.887 1.00 30.59 318 ILE A O 1
ATOM 2468 N N . ASP A 1 319 ? 60.588 77.267 526.373 1.00 26.18 319 ASP A N 1
ATOM 2469 C CA . ASP A 1 319 ? 61.957 76.771 526.499 1.00 25.68 319 ASP A CA 1
ATOM 2470 C C . ASP A 1 319 ? 62.158 76.326 527.941 1.00 33.95 319 ASP A C 1
ATOM 2471 O O . ASP A 1 319 ? 62.345 77.154 528.841 1.00 39.22 319 ASP A O 1
ATOM 2476 N N . PHE A 1 320 ? 62.124 75.010 528.169 1.00 28.04 320 PHE A N 1
ATOM 2477 C CA . PHE A 1 320 ? 62.276 74.492 529.526 1.00 29.68 320 PHE A CA 1
ATOM 2478 C C . PHE A 1 320 ? 63.641 74.779 530.141 1.00 27.70 320 PHE A C 1
ATOM 2479 O O . PHE A 1 320 ? 63.806 74.559 531.343 1.00 30.30 320 PHE A O 1
ATOM 2487 N N . ALA A 1 321 ? 64.630 75.237 529.369 1.00 26.72 321 ALA A N 1
ATOM 2488 C CA . ALA A 1 321 ? 65.892 75.616 529.992 1.00 33.10 321 ALA A CA 1
ATOM 2489 C C . ALA A 1 321 ? 65.725 76.804 530.944 1.00 34.51 321 ALA A C 1
ATOM 2490 O O . ALA A 1 321 ? 66.607 77.048 531.771 1.00 34.15 321 ALA A O 1
ATOM 2492 N N . LYS A 1 322 ? 64.605 77.528 530.856 1.00 33.22 322 LYS A N 1
ATOM 2493 C CA . LYS A 1 322 ? 64.268 78.633 531.746 1.00 34.08 322 LYS A CA 1
ATOM 2494 C C . LYS A 1 322 ? 63.531 78.184 533.005 1.00 42.10 322 LYS A C 1
ATOM 2495 O O . LYS A 1 322 ? 63.262 79.014 533.883 1.00 40.60 322 LYS A O 1
ATOM 2501 N N . LEU A 1 323 ? 63.191 76.906 533.112 1.00 37.44 323 LEU A N 1
ATOM 2502 C CA . LEU A 1 323 ? 62.329 76.407 534.173 1.00 37.01 323 LEU A CA 1
ATOM 2503 C C . LEU A 1 323 ? 63.159 75.672 535.222 1.00 37.79 323 LEU A C 1
ATOM 2504 O O . LEU A 1 323 ? 64.382 75.544 535.116 1.00 40.75 323 LEU A O 1
ATOM 2509 N N . ASP A 1 324 ? 62.476 75.169 536.246 1.00 39.61 324 ASP A N 1
ATOM 2510 C CA . ASP A 1 324 ? 63.137 74.567 537.396 1.00 37.23 324 ASP A CA 1
ATOM 2511 C C . ASP A 1 324 ? 62.765 73.090 537.463 1.00 34.92 324 ASP A C 1
ATOM 2512 O O . ASP A 1 324 ? 61.581 72.758 537.656 1.00 37.67 324 ASP A O 1
ATOM 2517 N N . PRO A 1 325 ? 63.730 72.172 537.354 1.00 36.17 325 PRO A N 1
ATOM 2518 C CA . PRO A 1 325 ? 63.379 70.739 537.327 1.00 38.27 325 PRO A CA 1
ATOM 2519 C C . PRO A 1 325 ? 62.837 70.214 538.640 1.00 40.93 325 PRO A C 1
ATOM 2520 O O . PRO A 1 325 ? 62.153 69.178 538.639 1.00 37.29 325 PRO A O 1
ATOM 2524 N N . ASP A 1 326 ? 63.122 70.886 539.759 1.00 45.08 326 ASP A N 1
ATOM 2525 C CA . ASP A 1 326 ? 62.779 70.359 541.074 1.00 42.98 326 ASP A CA 1
ATOM 2526 C C . ASP A 1 326 ? 61.506 70.945 541.673 1.00 40.59 326 ASP A C 1
ATOM 2527 O O . ASP A 1 326 ? 61.069 70.468 542.724 1.00 43.93 326 ASP A O 1
ATOM 2532 N N . GLU A 1 327 ? 60.893 71.943 541.046 1.00 40.44 327 GLU A N 1
ATOM 2533 C CA . GLU A 1 327 ? 59.608 72.401 541.539 1.00 44.23 327 GLU A CA 1
ATOM 2534 C C . GLU A 1 327 ? 58.540 71.345 541.253 1.00 41.44 327 GLU A C 1
ATOM 2535 O O . GLU A 1 327 ? 58.628 70.622 540.259 1.00 38.37 327 GLU A O 1
ATOM 2541 N N . PRO A 1 328 ? 57.534 71.221 542.120 1.00 42.95 328 PRO A N 1
ATOM 2542 C CA . PRO A 1 328 ? 56.426 70.306 541.830 1.00 39.32 328 PRO A CA 1
ATOM 2543 C C . PRO A 1 328 ? 55.611 70.803 540.654 1.00 37.25 328 PRO A C 1
ATOM 2544 O O . PRO A 1 328 ? 55.553 72.005 540.377 1.00 36.74 328 PRO A O 1
ATOM 2548 N N . LEU A 1 329 ? 54.974 69.849 539.965 1.00 38.15 329 LEU A N 1
ATOM 2549 C CA . LEU A 1 329 ? 54.122 70.171 538.820 1.00 37.63 329 LEU A CA 1
ATOM 2550 C C . LEU A 1 329 ? 53.065 71.214 539.172 1.00 38.93 329 LEU A C 1
ATOM 2551 O O . LEU A 1 329 ? 52.822 72.147 538.396 1.00 37.85 329 LEU A O 1
ATOM 2556 N N . GLN A 1 330 ? 52.427 71.075 540.340 1.00 34.91 330 GLN A N 1
ATOM 2557 C CA . GLN A 1 330 ? 51.343 71.980 540.715 1.00 42.63 330 GLN A CA 1
ATOM 2558 C C . GLN A 1 330 ? 51.791 73.441 540.789 1.00 42.86 330 GLN A C 1
ATOM 2559 O O . GLN A 1 330 ? 50.952 74.340 540.667 1.00 38.20 330 GLN A O 1
ATOM 2565 N N . ALA A 1 331 ? 53.090 73.699 540.953 1.00 42.92 331 ALA A N 1
ATOM 2566 C CA . ALA A 1 331 ? 53.628 75.054 541.031 1.00 43.57 331 ALA A CA 1
ATOM 2567 C C . ALA A 1 331 ? 54.098 75.609 539.685 1.00 48.52 331 ALA A C 1
ATOM 2568 O O . ALA A 1 331 ? 54.647 76.714 539.648 1.00 52.57 331 ALA A O 1
ATOM 2570 N N . MET A 1 332 ? 53.906 74.882 538.586 1.00 45.16 332 MET A N 1
ATOM 2571 C CA . MET A 1 332 ? 54.345 75.368 537.284 1.00 45.79 332 MET A CA 1
ATOM 2572 C C . MET A 1 332 ? 53.592 76.643 536.907 1.00 51.62 332 MET A C 1
ATOM 2573 O O . MET A 1 332 ? 52.385 76.771 537.140 1.00 48.35 332 MET A O 1
ATOM 2578 N N . GLU A 1 333 ? 54.321 77.597 536.324 1.00 54.71 333 GLU A N 1
ATOM 2579 C CA . GLU A 1 333 ? 53.747 78.914 536.069 1.00 53.79 333 GLU A CA 1
ATOM 2580 C C . GLU A 1 333 ? 52.725 78.860 534.942 1.00 53.96 333 GLU A C 1
ATOM 2581 O O . GLU A 1 333 ? 51.595 79.340 535.094 1.00 57.58 333 GLU A O 1
ATOM 2587 N N . ASN A 1 334 ? 53.095 78.269 533.811 1.00 48.11 334 ASN A N 1
ATOM 2588 C CA . ASN A 1 334 ? 52.250 78.318 532.629 1.00 46.82 334 ASN A CA 1
ATOM 2589 C C . ASN A 1 334 ? 50.966 77.526 532.852 1.00 48.98 334 ASN A C 1
ATOM 2590 O O . ASN A 1 334 ? 51.007 76.308 533.044 1.00 50.45 334 ASN A O 1
ATOM 2595 N N . ASP A 1 335 ? 49.823 78.217 532.796 1.00 47.75 335 ASP A N 1
ATOM 2596 C CA . ASP A 1 335 ? 48.535 77.575 533.051 1.00 45.12 335 ASP A CA 1
ATOM 2597 C C . ASP A 1 335 ? 48.247 76.457 532.060 1.00 46.63 335 ASP A C 1
ATOM 2598 O O . ASP A 1 335 ? 47.792 75.376 532.444 1.00 44.19 335 ASP A O 1
ATOM 2603 N N . SER A 1 336 ? 48.499 76.700 530.781 1.00 45.58 336 SER A N 1
ATOM 2604 C CA . SER A 1 336 ? 48.048 75.773 529.760 1.00 45.71 336 SER A CA 1
ATOM 2605 C C . SER A 1 336 ? 48.830 74.468 529.798 1.00 44.06 336 SER A C 1
ATOM 2606 O O . SER A 1 336 ? 48.250 73.389 529.636 1.00 43.80 336 SER A O 1
ATOM 2609 N N . LEU A 1 337 ? 50.145 74.538 530.003 1.00 43.97 337 LEU A N 1
ATOM 2610 C CA . LEU A 1 337 ? 50.904 73.295 530.042 1.00 46.07 337 LEU A CA 1
ATOM 2611 C C . LEU A 1 337 ? 50.728 72.581 531.376 1.00 44.97 337 LEU A C 1
ATOM 2612 O O . LEU A 1 337 ? 50.512 71.361 531.393 1.00 40.31 337 LEU A O 1
ATOM 2617 N N . ARG A 1 338 ? 50.822 73.327 532.491 1.00 42.39 338 ARG A N 1
ATOM 2618 C CA . ARG A 1 338 ? 50.575 72.754 533.815 1.00 43.62 338 ARG A CA 1
ATOM 2619 C C . ARG A 1 338 ? 49.256 71.997 533.844 1.00 38.08 338 ARG A C 1
ATOM 2620 O O . ARG A 1 338 ? 49.186 70.874 534.344 1.00 41.52 338 ARG A O 1
ATOM 2628 N N . THR A 1 339 ? 48.201 72.589 533.286 1.00 38.94 339 THR A N 1
ATOM 2629 C CA . THR A 1 339 ? 46.902 71.935 533.349 1.00 40.01 339 THR A CA 1
ATOM 2630 C C . THR A 1 339 ? 46.840 70.711 532.439 1.00 40.54 339 THR A C 1
ATOM 2631 O O . THR A 1 339 ? 46.148 69.739 532.769 1.00 40.56 339 THR A O 1
ATOM 2635 N N . THR A 1 340 ? 47.572 70.709 531.313 1.00 35.01 340 THR A N 1
ATOM 2636 C CA . THR A 1 340 ? 47.544 69.509 530.475 1.00 42.19 340 THR A CA 1
ATOM 2637 C C . THR A 1 340 ? 48.431 68.414 531.059 1.00 36.79 340 THR A C 1
ATOM 2638 O O . THR A 1 340 ? 48.033 67.250 531.104 1.00 34.33 340 THR A O 1
ATOM 2642 N N . LEU A 1 341 ? 49.616 68.766 531.549 1.00 39.51 341 LEU A N 1
ATOM 2643 C CA . LEU A 1 341 ? 50.445 67.780 532.236 1.00 39.09 341 LEU A CA 1
ATOM 2644 C C . LEU A 1 341 ? 49.731 67.167 533.431 1.00 40.51 341 LEU A C 1
ATOM 2645 O O . LEU A 1 341 ? 49.855 65.962 533.678 1.00 41.89 341 LEU A O 1
ATOM 2650 N N . GLU A 1 342 ? 48.968 67.972 534.177 1.00 38.97 342 GLU A N 1
ATOM 2651 C CA . GLU A 1 342 ? 48.255 67.438 535.339 1.00 41.46 342 GLU A CA 1
ATOM 2652 C C . GLU A 1 342 ? 47.164 66.456 534.923 1.00 39.45 342 GLU A C 1
ATOM 2653 O O . GLU A 1 342 ? 46.929 65.452 535.608 1.00 41.40 342 GLU A O 1
ATOM 2659 N N . SER A 1 343 ? 46.478 66.728 533.809 1.00 33.67 343 SER A N 1
ATOM 2660 C CA . SER A 1 343 ? 45.468 65.784 533.335 1.00 40.66 343 SER A CA 1
ATOM 2661 C C . SER A 1 343 ? 46.099 64.497 532.801 1.00 44.36 343 SER A C 1
ATOM 2662 O O . SER A 1 343 ? 45.469 63.432 532.855 1.00 42.82 343 SER A O 1
ATOM 2665 N N . LEU A 1 344 ? 47.346 64.564 532.325 1.00 38.91 344 LEU A N 1
ATOM 2666 C CA . LEU A 1 344 ? 48.025 63.408 531.752 1.00 44.61 344 LEU A CA 1
ATOM 2667 C C . LEU A 1 344 ? 48.700 62.504 532.779 1.00 46.69 344 LEU A C 1
ATOM 2668 O O . LEU A 1 344 ? 49.014 61.357 532.448 1.00 48.56 344 LEU A O 1
ATOM 2673 N N . THR A 1 345 ? 48.933 62.965 534.005 1.00 49.41 345 THR A N 1
ATOM 2674 C CA . THR A 1 345 ? 49.645 62.163 534.995 1.00 56.68 345 THR A CA 1
ATOM 2675 C C . THR A 1 345 ? 48.743 61.793 536.169 1.00 58.51 345 THR A C 1
ATOM 2676 O O . THR A 1 345 ? 47.783 62.503 536.485 1.00 55.60 345 THR A O 1
ATOM 2680 N N . HIS A 1 346 ? 49.054 60.666 536.811 1.00 66.79 346 HIS A N 1
ATOM 2681 C CA . HIS A 1 346 ? 48.380 60.103 537.996 1.00 64.30 346 HIS A CA 1
ATOM 2682 C C . HIS A 1 346 ? 49.401 59.374 538.858 1.00 63.06 346 HIS A C 1
ATOM 2683 O O . HIS A 1 346 ? 49.470 59.542 540.070 1.00 66.65 346 HIS A O 1
ATOM 2690 N N . LYS A 1 351 ? 49.944 67.957 541.063 1.00 54.49 351 LYS A N 1
ATOM 2691 C CA . LYS A 1 351 ? 50.558 66.713 541.524 1.00 57.75 351 LYS A CA 1
ATOM 2692 C C . LYS A 1 351 ? 51.790 67.029 542.367 1.00 57.24 351 LYS A C 1
ATOM 2693 O O . LYS A 1 351 ? 52.314 68.149 542.317 1.00 52.08 351 LYS A O 1
ATOM 2699 N N . LYS A 1 352 ? 52.266 66.085 543.147 1.00 60.19 352 LYS A N 1
ATOM 2700 C CA . LYS A 1 352 ? 53.412 66.388 543.982 1.00 59.49 352 LYS A CA 1
ATOM 2701 C C . LYS A 1 352 ? 54.759 66.011 543.391 1.00 53.56 352 LYS A C 1
ATOM 2702 O O . LYS A 1 352 ? 55.776 66.287 543.973 1.00 51.21 352 LYS A O 1
ATOM 2708 N N . TRP A 1 353 ? 54.763 65.382 542.234 1.00 49.48 353 TRP A N 1
ATOM 2709 C CA . TRP A 1 353 ? 56.030 65.051 541.599 1.00 44.16 353 TRP A CA 1
ATOM 2710 C C . TRP A 1 353 ? 56.701 66.300 541.060 1.00 37.91 353 TRP A C 1
ATOM 2711 O O . TRP A 1 353 ? 56.041 67.257 540.646 1.00 38.08 353 TRP A O 1
ATOM 2722 N N . THR A 1 354 ? 58.030 66.285 541.069 1.00 39.66 354 THR A N 1
ATOM 2723 C CA . THR A 1 354 ? 58.776 67.390 540.490 1.00 41.22 354 THR A CA 1
ATOM 2724 C C . THR A 1 354 ? 58.548 67.445 538.984 1.00 40.18 354 THR A C 1
ATOM 2725 O O . THR A 1 354 ? 58.072 66.488 538.366 1.00 41.17 354 THR A O 1
ATOM 2729 N N . VAL A 1 355 ? 58.874 68.597 538.391 1.00 37.45 355 VAL A N 1
ATOM 2730 C CA . VAL A 1 355 ? 58.763 68.725 536.940 1.00 36.95 355 VAL A CA 1
ATOM 2731 C C . VAL A 1 355 ? 59.655 67.694 536.257 1.00 35.13 355 VAL A C 1
ATOM 2732 O O . VAL A 1 355 ? 59.288 67.116 535.228 1.00 33.72 355 VAL A O 1
ATOM 2736 N N . ARG A 1 356 ? 60.809 67.396 536.859 1.00 34.97 356 ARG A N 1
ATOM 2737 C CA . ARG A 1 356 ? 61.706 66.391 536.300 1.00 38.90 356 ARG A CA 1
ATOM 2738 C C . ARG A 1 356 ? 61.038 65.018 536.217 1.00 38.54 356 ARG A C 1
ATOM 2739 O O . ARG A 1 356 ? 61.155 64.328 535.193 1.00 34.18 356 ARG A O 1
ATOM 2747 N N . ASP A 1 357 ? 60.327 64.610 537.281 1.00 36.19 357 ASP A N 1
ATOM 2748 C CA . ASP A 1 357 ? 59.676 63.297 537.309 1.00 35.77 357 ASP A CA 1
ATOM 2749 C C . ASP A 1 357 ? 58.564 63.204 536.273 1.00 34.57 357 ASP A C 1
ATOM 2750 O O . ASP A 1 357 ? 58.370 62.152 535.656 1.00 34.73 357 ASP A O 1
ATOM 2755 N N . VAL A 1 358 ? 57.804 64.284 536.092 1.00 34.41 358 VAL A N 1
ATOM 2756 C CA . VAL A 1 358 ? 56.727 64.281 535.106 1.00 37.01 358 VAL A CA 1
ATOM 2757 C C . VAL A 1 358 ? 57.295 64.172 533.689 1.00 33.83 358 VAL A C 1
ATOM 2758 O O . VAL A 1 358 ? 56.836 63.354 532.882 1.00 32.93 358 VAL A O 1
ATOM 2762 N N . ILE A 1 359 ? 58.306 64.993 533.367 1.00 31.72 359 ILE A N 1
ATOM 2763 C CA . ILE A 1 359 ? 58.877 64.994 532.017 1.00 33.93 359 ILE A CA 1
ATOM 2764 C C . ILE A 1 359 ? 59.384 63.603 531.643 1.00 34.35 359 ILE A C 1
ATOM 2765 O O . ILE A 1 359 ? 59.235 63.162 530.492 1.00 29.46 359 ILE A O 1
ATOM 2770 N N . ARG A 1 360 ? 59.993 62.895 532.605 1.00 31.34 360 ARG A N 1
ATOM 2771 C CA . ARG A 1 360 ? 60.484 61.545 532.341 1.00 31.78 360 ARG A CA 1
ATOM 2772 C C . ARG A 1 360 ? 59.342 60.605 531.960 1.00 33.09 360 ARG A C 1
ATOM 2773 O O . ARG A 1 360 ? 59.436 59.879 530.963 1.00 33.49 360 ARG A O 1
ATOM 2781 N N . GLU A 1 361 ? 58.250 60.607 532.738 1.00 31.15 361 GLU A N 1
ATOM 2782 C CA . GLU A 1 361 ? 57.082 59.806 532.368 1.00 33.08 361 GLU A CA 1
ATOM 2783 C C . GLU A 1 361 ? 56.536 60.213 531.007 1.00 30.04 361 GLU A C 1
ATOM 2784 O O . GLU A 1 361 ? 56.066 59.362 530.243 1.00 34.03 361 GLU A O 1
ATOM 2790 N N . ARG A 1 362 ? 56.562 61.511 530.695 1.00 29.54 362 ARG A N 1
ATOM 2791 C CA . ARG A 1 362 ? 56.011 61.990 529.430 1.00 30.30 362 ARG A CA 1
ATOM 2792 C C . ARG A 1 362 ? 56.906 61.673 528.232 1.00 28.32 362 ARG A C 1
ATOM 2793 O O . ARG A 1 362 ? 56.480 61.885 527.092 1.00 28.20 362 ARG A O 1
ATOM 2801 N N . CYS A 1 363 ? 58.111 61.140 528.450 1.00 28.40 363 CYS A N 1
ATOM 2802 C CA . CYS A 1 363 ? 58.916 60.663 527.329 1.00 30.73 363 CYS A CA 1
ATOM 2803 C C . CYS A 1 363 ? 58.206 59.599 526.502 1.00 26.80 363 CYS A C 1
ATOM 2804 O O . CYS A 1 363 ? 58.675 59.288 525.405 1.00 26.66 363 CYS A O 1
ATOM 2807 N N . ILE A 1 364 ? 57.115 59.024 527.006 1.00 29.81 364 ILE A N 1
ATOM 2808 C CA . ILE A 1 364 ? 56.188 58.213 526.218 1.00 29.03 364 ILE A CA 1
ATOM 2809 C C . ILE A 1 364 ? 54.852 58.937 526.166 1.00 30.58 364 ILE A C 1
ATOM 2810 O O . ILE A 1 364 ? 54.276 59.263 527.213 1.00 31.74 364 ILE A O 1
ATOM 2815 N N . GLY A 1 365 ? 54.349 59.171 524.962 1.00 28.09 365 GLY A N 1
ATOM 2816 C CA . GLY A 1 365 ? 53.011 59.696 524.769 1.00 28.37 365 GLY A CA 1
ATOM 2817 C C . GLY A 1 365 ? 52.966 61.135 524.307 1.00 29.07 365 GLY A C 1
ATOM 2818 O O . GLY A 1 365 ? 51.938 61.568 523.776 1.00 31.60 365 GLY A O 1
ATOM 2819 N N . GLY A 1 366 ? 54.046 61.883 524.489 1.00 33.11 366 GLY A N 1
ATOM 2820 C CA . GLY A 1 366 ? 54.092 63.271 524.076 1.00 35.49 366 GLY A CA 1
ATOM 2821 C C . GLY A 1 366 ? 53.162 64.139 524.896 1.00 30.97 366 GLY A C 1
ATOM 2822 O O . GLY A 1 366 ? 53.357 64.316 526.105 1.00 34.58 366 GLY A O 1
ATOM 2823 N N . LEU A 1 367 ? 52.141 64.677 524.230 1.00 33.22 367 LEU A N 1
ATOM 2824 C CA . LEU A 1 367 ? 51.074 65.439 524.863 1.00 34.33 367 LEU A CA 1
ATOM 2825 C C . LEU A 1 367 ? 49.745 64.705 524.799 1.00 31.43 367 LEU A C 1
ATOM 2826 O O . LEU A 1 367 ? 48.703 65.304 525.075 1.00 33.45 367 LEU A O 1
ATOM 2831 N N . GLY A 1 368 ? 49.757 63.423 524.438 1.00 27.49 368 GLY A N 1
ATOM 2832 C CA . GLY A 1 368 ? 48.550 62.639 524.393 1.00 23.92 368 GLY A CA 1
ATOM 2833 C C . GLY A 1 368 ? 48.494 61.628 525.520 1.00 28.08 368 GLY A C 1
ATOM 2834 O O . GLY A 1 368 ? 49.496 61.334 526.180 1.00 24.02 368 GLY A O 1
ATOM 2835 N N . PRO A 1 369 ? 47.314 61.062 525.745 1.00 23.63 369 PRO A N 1
ATOM 2836 C CA . PRO A 1 369 ? 47.165 60.075 526.816 1.00 27.79 369 PRO A CA 1
ATOM 2837 C C . PRO A 1 369 ? 47.899 58.776 526.506 1.00 28.18 369 PRO A C 1
ATOM 2838 O O . PRO A 1 369 ? 48.096 58.392 525.349 1.00 23.04 369 PRO A O 1
ATOM 2842 N N . VAL A 1 370 ? 48.317 58.104 527.574 1.00 26.87 370 VAL A N 1
ATOM 2843 C CA . VAL A 1 370 ? 48.982 56.809 527.505 1.00 27.49 370 VAL A CA 1
ATOM 2844 C C . VAL A 1 370 ? 48.111 55.800 528.240 1.00 28.16 370 VAL A C 1
ATOM 2845 O O . VAL A 1 370 ? 47.674 56.053 529.370 1.00 29.05 370 VAL A O 1
ATOM 2849 N N . LEU A 1 371 ? 47.853 54.667 527.604 1.00 25.29 371 LEU A N 1
ATOM 2850 C CA . LEU A 1 371 ? 46.968 53.648 528.154 1.00 26.96 371 LEU A CA 1
ATOM 2851 C C . LEU A 1 371 ? 47.773 52.367 528.328 1.00 27.38 371 LEU A C 1
ATOM 2852 O O . LEU A 1 371 ? 48.228 51.776 527.342 1.00 28.29 371 LEU A O 1
ATOM 2857 N N . VAL A 1 372 ? 47.953 51.947 529.579 1.00 26.09 372 VAL A N 1
ATOM 2858 C CA . VAL A 1 372 ? 48.765 50.786 529.934 1.00 25.49 372 VAL A CA 1
ATOM 2859 C C . VAL A 1 372 ? 47.862 49.758 530.607 1.00 25.21 372 VAL A C 1
ATOM 2860 O O . VAL A 1 372 ? 47.124 50.097 531.536 1.00 26.34 372 VAL A O 1
ATOM 2864 N N . GLY A 1 373 ? 47.901 48.518 530.129 1.00 22.61 373 GLY A N 1
ATOM 2865 C CA . GLY A 1 373 ? 47.095 47.469 530.728 1.00 25.14 373 GLY A CA 1
ATOM 2866 C C . GLY A 1 373 ? 47.075 46.227 529.865 1.00 26.35 373 GLY A C 1
ATOM 2867 O O . GLY A 1 373 ? 47.590 46.206 528.741 1.00 25.09 373 GLY A O 1
ATOM 2868 N N . GLY A 1 374 ? 46.483 45.167 530.431 1.00 26.17 374 GLY A N 1
ATOM 2869 C CA . GLY A 1 374 ? 46.181 43.969 529.679 1.00 26.31 374 GLY A CA 1
ATOM 2870 C C . GLY A 1 374 ? 44.961 44.165 528.798 1.00 27.70 374 GLY A C 1
ATOM 2871 O O . GLY A 1 374 ? 44.352 45.238 528.756 1.00 22.95 374 GLY A O 1
ATOM 2872 N N . PRO A 1 375 ? 44.579 43.099 528.081 1.00 30.19 375 PRO A N 1
ATOM 2873 C CA . PRO A 1 375 ? 43.509 43.242 527.069 1.00 27.74 375 PRO A CA 1
ATOM 2874 C C . PRO A 1 375 ? 42.182 43.759 527.609 1.00 27.60 375 PRO A C 1
ATOM 2875 O O . PRO A 1 375 ? 41.553 44.604 526.961 1.00 27.86 375 PRO A O 1
ATOM 2879 N N . GLN A 1 376 ? 41.733 43.282 528.773 1.00 27.65 376 GLN A N 1
ATOM 2880 C CA . GLN A 1 376 ? 40.449 43.718 529.325 1.00 24.85 376 GLN A CA 1
ATOM 2881 C C . GLN A 1 376 ? 40.470 45.198 529.681 1.00 26.58 376 GLN A C 1
ATOM 2882 O O . GLN A 1 376 ? 39.588 45.965 529.267 1.00 28.22 376 GLN A O 1
ATOM 2888 N N . LYS A 1 377 ? 41.462 45.616 530.474 1.00 24.87 377 LYS A N 1
ATOM 2889 C CA . LYS A 1 377 ? 41.531 47.010 530.895 1.00 24.79 377 LYS A CA 1
ATOM 2890 C C . LYS A 1 377 ? 41.736 47.933 529.697 1.00 29.03 377 LYS A C 1
ATOM 2891 O O . LYS A 1 377 ? 41.162 49.028 529.640 1.00 27.74 377 LYS A O 1
ATOM 2897 N N . VAL A 1 378 ? 42.547 47.508 528.723 1.00 25.15 378 VAL A N 1
ATOM 2898 C CA . VAL A 1 378 ? 42.754 48.327 527.533 1.00 24.57 378 VAL A CA 1
ATOM 2899 C C . VAL A 1 378 ? 41.466 48.428 526.725 1.00 26.29 378 VAL A C 1
ATOM 2900 O O . VAL A 1 378 ? 41.021 49.530 526.392 1.00 26.84 378 VAL A O 1
ATOM 2904 N N . ALA A 1 379 ? 40.835 47.283 526.419 1.00 24.78 379 ALA A N 1
ATOM 2905 C CA . ALA A 1 379 ? 39.603 47.301 525.634 1.00 24.29 379 ALA A CA 1
ATOM 2906 C C . ALA A 1 379 ? 38.506 48.081 526.344 1.00 28.61 379 ALA A C 1
ATOM 2907 O O . ALA A 1 379 ? 37.722 48.785 525.696 1.00 29.56 379 ALA A O 1
ATOM 2909 N N . ASP A 1 380 ? 38.440 47.976 527.679 1.00 27.69 380 ASP A N 1
ATOM 2910 C CA . ASP A 1 380 ? 37.442 48.732 528.427 1.00 29.49 380 ASP A CA 1
ATOM 2911 C C . ASP A 1 380 ? 37.609 50.229 528.189 1.00 29.31 380 ASP A C 1
ATOM 2912 O O . ASP A 1 380 ? 36.634 50.933 527.913 1.00 28.20 380 ASP A O 1
ATOM 2917 N N . GLU A 1 381 ? 38.843 50.739 528.307 1.00 27.10 381 GLU A N 1
ATOM 2918 C CA . GLU A 1 381 ? 39.042 52.182 528.178 1.00 28.24 381 GLU A CA 1
ATOM 2919 C C . GLU A 1 381 ? 38.838 52.646 526.736 1.00 26.53 381 GLU A C 1
ATOM 2920 O O . GLU A 1 381 ? 38.299 53.733 526.504 1.00 25.08 381 GLU A O 1
ATOM 2926 N N . LEU A 1 382 ? 39.237 51.827 525.754 1.00 24.21 382 LEU A N 1
ATOM 2927 C CA . LEU A 1 382 ? 39.000 52.182 524.355 1.00 29.04 382 LEU A CA 1
ATOM 2928 C C . LEU A 1 382 ? 37.510 52.355 524.077 1.00 29.46 382 LEU A C 1
ATOM 2929 O O . LEU A 1 382 ? 37.105 53.279 523.357 1.00 25.05 382 LEU A O 1
ATOM 2934 N N . GLU A 1 383 ? 36.680 51.465 524.633 1.00 28.77 383 GLU A N 1
ATOM 2935 C CA . GLU A 1 383 ? 35.232 51.607 524.495 1.00 31.03 383 GLU A CA 1
ATOM 2936 C C . GLU A 1 383 ? 34.706 52.819 525.248 1.00 29.02 383 GLU A C 1
ATOM 2937 O O . GLU A 1 383 ? 33.696 53.403 524.843 1.00 29.54 383 GLU A O 1
ATOM 2943 N N . ARG A 1 384 ? 35.377 53.206 526.312 1.00 27.06 384 ARG A N 1
ATOM 2944 C CA . ARG A 1 384 ? 34.982 54.363 527.066 1.00 32.27 384 ARG A CA 1
ATOM 2945 C C . ARG A 1 384 ? 35.243 55.644 526.264 1.00 32.96 384 ARG A C 1
ATOM 2946 O O . ARG A 1 384 ? 34.400 56.482 526.219 1.00 28.99 384 ARG A O 1
ATOM 2954 N N . TRP A 1 385 ? 36.412 55.771 525.640 1.00 28.15 385 TRP A N 1
ATOM 2955 C CA . TRP A 1 385 ? 36.710 56.929 524.799 1.00 27.80 385 TRP A CA 1
ATOM 2956 C C . TRP A 1 385 ? 35.745 57.021 523.624 1.00 23.39 385 TRP A C 1
ATOM 2957 O O . TRP A 1 385 ? 35.354 58.117 523.220 1.00 26.50 385 TRP A O 1
ATOM 2968 N N . VAL A 1 386 ? 35.364 55.885 523.048 1.00 26.92 386 VAL A N 1
ATOM 2969 C CA . VAL A 1 386 ? 34.511 55.919 521.867 1.00 28.46 386 VAL A CA 1
ATOM 2970 C C . VAL A 1 386 ? 33.071 56.214 522.256 1.00 30.17 386 VAL A C 1
ATOM 2971 O O . VAL A 1 386 ? 32.458 57.154 521.743 1.00 31.00 386 VAL A O 1
ATOM 2975 N N . ASP A 1 387 ? 32.523 55.438 523.190 1.00 29.47 387 ASP A N 1
ATOM 2976 C CA . ASP A 1 387 ? 31.108 55.556 523.524 1.00 31.39 387 ASP A CA 1
ATOM 2977 C C . ASP A 1 387 ? 30.853 56.730 524.463 1.00 28.47 387 ASP A C 1
ATOM 2978 O O . ASP A 1 387 ? 29.975 57.557 524.209 1.00 25.86 387 ASP A O 1
ATOM 2983 N N . GLU A 1 388 ? 31.627 56.835 525.536 1.00 29.34 388 GLU A N 1
ATOM 2984 C CA . GLU A 1 388 ? 31.444 57.943 526.466 1.00 33.48 388 GLU A CA 1
ATOM 2985 C C . GLU A 1 388 ? 32.055 59.235 525.926 1.00 32.48 388 GLU A C 1
ATOM 2986 O O . GLU A 1 388 ? 31.431 60.297 525.997 1.00 33.31 388 GLU A O 1
ATOM 2992 N N . GLY A 1 389 ? 33.272 59.168 525.377 1.00 29.39 389 GLY A N 1
ATOM 2993 C CA . GLY A 1 389 ? 33.930 60.367 524.878 1.00 30.28 389 GLY A CA 1
ATOM 2994 C C . GLY A 1 389 ? 33.413 60.846 523.534 1.00 26.39 389 GLY A C 1
ATOM 2995 O O . GLY A 1 389 ? 33.582 62.025 523.201 1.00 27.60 389 GLY A O 1
ATOM 2996 N N . GLY A 1 390 ? 32.803 59.957 522.752 1.00 26.29 390 GLY A N 1
ATOM 2997 C CA . GLY A 1 390 ? 32.211 60.330 521.486 1.00 27.42 390 GLY A CA 1
ATOM 2998 C C . GLY A 1 390 ? 33.134 60.334 520.282 1.00 27.56 390 GLY A C 1
ATOM 2999 O O . GLY A 1 390 ? 32.695 60.747 519.204 1.00 27.92 390 GLY A O 1
ATOM 3000 N N . VAL A 1 391 ? 34.386 59.875 520.413 1.00 28.27 391 VAL A N 1
ATOM 3001 C CA . VAL A 1 391 ? 35.268 59.786 519.246 1.00 25.63 391 VAL A CA 1
ATOM 3002 C C . VAL A 1 391 ? 34.905 58.563 518.411 1.00 24.63 391 VAL A C 1
ATOM 3003 O O . VAL A 1 391 ? 34.257 57.622 518.878 1.00 26.88 391 VAL A O 1
ATOM 3007 N N . ASP A 1 392 ? 35.380 58.557 517.164 1.00 23.88 392 ASP A N 1
ATOM 3008 C CA . ASP A 1 392 ? 35.134 57.434 516.260 1.00 27.63 392 ASP A CA 1
ATOM 3009 C C . ASP A 1 392 ? 36.258 56.406 516.238 1.00 21.90 392 ASP A C 1
ATOM 3010 O O . ASP A 1 392 ? 36.039 55.286 515.772 1.00 22.15 392 ASP A O 1
ATOM 3015 N N . GLY A 1 393 ? 37.438 56.739 516.748 1.00 21.80 393 GLY A N 1
ATOM 3016 C CA . GLY A 1 393 ? 38.528 55.785 516.757 1.00 21.52 393 GLY A CA 1
ATOM 3017 C C . GLY A 1 393 ? 39.828 56.461 517.148 1.00 25.36 393 GLY A C 1
ATOM 3018 O O . GLY A 1 393 ? 39.827 57.533 517.766 1.00 20.69 393 GLY A O 1
ATOM 3019 N N . PHE A 1 394 ? 40.939 55.844 516.738 1.00 21.80 394 PHE A N 1
ATOM 3020 C CA . PHE A 1 394 ? 42.215 56.191 517.334 1.00 22.06 394 PHE A CA 1
ATOM 3021 C C . PHE A 1 394 ? 43.311 56.323 516.289 1.00 25.70 394 PHE A C 1
ATOM 3022 O O . PHE A 1 394 ? 43.365 55.558 515.320 1.00 21.19 394 PHE A O 1
ATOM 3030 N N . ASN A 1 395 ? 44.175 57.319 516.509 1.00 23.16 395 ASN A N 1
ATOM 3031 C CA . ASN A 1 395 ? 45.485 57.413 515.874 1.00 21.47 395 ASN A CA 1
ATOM 3032 C C . ASN A 1 395 ? 46.482 56.893 516.895 1.00 20.60 395 ASN A C 1
ATOM 3033 O O . ASN A 1 395 ? 46.893 57.622 517.807 1.00 19.76 395 ASN A O 1
ATOM 3038 N N . LEU A 1 396 ? 46.848 55.624 516.740 1.00 21.03 396 LEU A N 1
ATOM 3039 C CA . LEU A 1 396 ? 47.689 54.893 517.681 1.00 19.26 396 LEU A CA 1
ATOM 3040 C C . LEU A 1 396 ? 49.154 55.244 517.450 1.00 19.86 396 LEU A C 1
ATOM 3041 O O . LEU A 1 396 ? 49.759 54.816 516.459 1.00 23.06 396 LEU A O 1
ATOM 3046 N N . ALA A 1 397 ? 49.717 56.037 518.352 1.00 21.86 397 ALA A N 1
ATOM 3047 C CA . ALA A 1 397 ? 51.124 56.393 518.302 1.00 22.12 397 ALA A CA 1
ATOM 3048 C C . ALA A 1 397 ? 51.971 55.275 518.900 1.00 24.98 397 ALA A C 1
ATOM 3049 O O . ALA A 1 397 ? 51.486 54.423 519.650 1.00 20.63 397 ALA A O 1
ATOM 3051 N N . TYR A 1 398 ? 53.259 55.285 518.575 1.00 23.36 398 TYR A N 1
ATOM 3052 C CA . TYR A 1 398 ? 54.131 54.225 519.043 1.00 24.61 398 TYR A CA 1
ATOM 3053 C C . TYR A 1 398 ? 55.105 54.731 520.102 1.00 26.46 398 TYR A C 1
ATOM 3054 O O . TYR A 1 398 ? 55.516 55.898 520.097 1.00 25.53 398 TYR A O 1
ATOM 3063 N N . ALA A 1 399 ? 55.444 53.837 521.031 1.00 23.50 399 ALA A N 1
ATOM 3064 C CA . ALA A 1 399 ? 56.641 54.008 521.843 1.00 26.57 399 ALA A CA 1
ATOM 3065 C C . ALA A 1 399 ? 57.815 53.285 521.202 1.00 24.36 399 ALA A C 1
ATOM 3066 O O . ALA A 1 399 ? 58.908 53.847 521.070 1.00 24.03 399 ALA A O 1
ATOM 3068 N N . VAL A 1 400 ? 57.591 52.038 520.798 1.00 23.34 400 VAL A N 1
ATOM 3069 C CA . VAL A 1 400 ? 58.523 51.297 519.960 1.00 24.07 400 VAL A CA 1
ATOM 3070 C C . VAL A 1 400 ? 57.757 50.826 518.735 1.00 23.02 400 VAL A C 1
ATOM 3071 O O . VAL A 1 400 ? 56.556 50.553 518.797 1.00 25.83 400 VAL A O 1
ATOM 3075 N N . THR A 1 401 ? 58.452 50.756 517.612 1.00 22.59 401 THR A N 1
ATOM 3076 C CA . THR A 1 401 ? 57.829 50.360 516.363 1.00 22.68 401 THR A CA 1
ATOM 3077 C C . THR A 1 401 ? 58.714 49.284 515.754 1.00 20.96 401 THR A C 1
ATOM 3078 O O . THR A 1 401 ? 59.936 49.384 515.841 1.00 21.38 401 THR A O 1
ATOM 3082 N N . PRO A 1 402 ? 58.109 48.241 515.152 1.00 25.78 402 PRO A N 1
ATOM 3083 C CA . PRO A 1 402 ? 56.672 48.066 514.916 1.00 24.24 402 PRO A CA 1
ATOM 3084 C C . PRO A 1 402 ? 55.915 47.405 516.042 1.00 24.01 402 PRO A C 1
ATOM 3085 O O . PRO A 1 402 ? 54.730 47.113 515.824 1.00 23.45 402 PRO A O 1
ATOM 3089 N N . GLY A 1 403 ? 56.572 47.139 517.180 1.00 22.34 403 GLY A N 1
ATOM 3090 C CA . GLY A 1 403 ? 55.937 46.349 518.228 1.00 19.57 403 GLY A CA 1
ATOM 3091 C C . GLY A 1 403 ? 54.635 46.946 518.731 1.00 25.32 403 GLY A C 1
ATOM 3092 O O . GLY A 1 403 ? 53.720 46.212 519.123 1.00 21.76 403 GLY A O 1
ATOM 3093 N N . SER A 1 404 ? 54.525 48.281 518.712 1.00 24.21 404 SER A N 1
ATOM 3094 C CA . SER A 1 404 ? 53.312 48.928 519.201 1.00 24.74 404 SER A CA 1
ATOM 3095 C C . SER A 1 404 ? 52.093 48.491 518.399 1.00 25.05 404 SER A C 1
ATOM 3096 O O . SER A 1 404 ? 51.042 48.197 518.974 1.00 25.21 404 SER A O 1
ATOM 3099 N N . VAL A 1 405 ? 52.227 48.423 517.072 1.00 24.29 405 VAL A N 1
ATOM 3100 C CA . VAL A 1 405 ? 51.146 47.956 516.203 1.00 22.76 405 VAL A CA 1
ATOM 3101 C C . VAL A 1 405 ? 50.957 46.447 516.324 1.00 22.04 405 VAL A C 1
ATOM 3102 O O . VAL A 1 405 ? 49.823 45.952 516.418 1.00 22.13 405 VAL A O 1
ATOM 3106 N N . THR A 1 406 ? 52.062 45.698 516.312 1.00 22.09 406 THR A N 1
ATOM 3107 C CA . THR A 1 406 ? 52.000 44.246 516.456 1.00 23.26 406 THR A CA 1
ATOM 3108 C C . THR A 1 406 ? 51.350 43.833 517.773 1.00 24.56 406 THR A C 1
ATOM 3109 O O . THR A 1 406 ? 50.514 42.920 517.796 1.00 24.26 406 THR A O 1
ATOM 3113 N N . ASP A 1 407 ? 51.719 44.486 518.883 1.00 21.85 407 ASP A N 1
ATOM 3114 C CA . ASP A 1 407 ? 51.097 44.155 520.167 1.00 23.10 407 ASP A CA 1
ATOM 3115 C C . ASP A 1 407 ? 49.605 44.485 520.161 1.00 26.61 407 ASP A C 1
ATOM 3116 O O . ASP A 1 407 ? 48.787 43.709 520.675 1.00 24.65 407 ASP A O 1
ATOM 3121 N N . PHE A 1 408 ? 49.230 45.640 519.599 1.00 21.52 408 PHE A N 1
ATOM 3122 C CA . PHE A 1 408 ? 47.812 45.971 519.489 1.00 23.44 408 PHE A CA 1
ATOM 3123 C C . PHE A 1 408 ? 47.053 44.899 518.720 1.00 21.29 408 PHE A C 1
ATOM 3124 O O . PHE A 1 408 ? 45.988 44.444 519.153 1.00 23.82 408 PHE A O 1
ATOM 3132 N N . ILE A 1 409 ? 47.584 44.487 517.568 1.00 23.94 409 ILE A N 1
ATOM 3133 C CA . ILE A 1 409 ? 46.907 43.465 516.775 1.00 25.10 409 ILE A CA 1
ATOM 3134 C C . ILE A 1 409 ? 46.821 42.150 517.547 1.00 22.46 409 ILE A C 1
ATOM 3135 O O . ILE A 1 409 ? 45.765 41.517 517.597 1.00 23.72 409 ILE A O 1
ATOM 3140 N N . ASP A 1 410 ? 47.912 41.739 518.191 1.00 24.53 410 ASP A N 1
ATOM 3141 C CA . ASP A 1 410 ? 47.941 40.424 518.833 1.00 26.80 410 ASP A CA 1
ATOM 3142 C C . ASP A 1 410 ? 47.072 40.373 520.090 1.00 26.31 410 ASP A C 1
ATOM 3143 O O . ASP A 1 410 ? 46.366 39.385 520.320 1.00 25.50 410 ASP A O 1
ATOM 3148 N N . TYR A 1 411 ? 47.129 41.408 520.925 1.00 25.42 411 TYR A N 1
ATOM 3149 C CA . TYR A 1 411 ? 46.521 41.376 522.253 1.00 24.84 411 TYR A CA 1
ATOM 3150 C C . TYR A 1 411 ? 45.164 42.065 522.331 1.00 27.82 411 TYR A C 1
ATOM 3151 O O . TYR A 1 411 ? 44.318 41.632 523.115 1.00 30.64 411 TYR A O 1
ATOM 3160 N N . ILE A 1 412 ? 44.951 43.155 521.594 1.00 21.94 412 ILE A N 1
ATOM 3161 C CA . ILE A 1 412 ? 43.742 43.977 521.732 1.00 22.97 412 ILE A CA 1
ATOM 3162 C C . ILE A 1 412 ? 42.704 43.671 520.648 1.00 25.36 412 ILE A C 1
ATOM 3163 O O . ILE A 1 412 ? 41.529 43.505 520.949 1.00 27.16 412 ILE A O 1
ATOM 3168 N N . VAL A 1 413 ? 43.146 43.603 519.372 1.00 27.51 413 VAL A N 1
ATOM 3169 C CA . VAL A 1 413 ? 42.167 43.369 518.289 1.00 27.07 413 VAL A CA 1
ATOM 3170 C C . VAL A 1 413 ? 41.326 42.148 518.490 1.00 28.22 413 VAL A C 1
ATOM 3171 O O . VAL A 1 413 ? 40.113 42.211 518.212 1.00 28.49 413 VAL A O 1
ATOM 3175 N N . PRO A 1 414 ? 41.830 40.983 518.962 1.00 27.40 414 PRO A N 1
ATOM 3176 C CA . PRO A 1 414 ? 40.923 39.851 519.209 1.00 28.76 414 PRO A CA 1
ATOM 3177 C C . PRO A 1 414 ? 39.868 40.159 520.254 1.00 31.29 414 PRO A C 1
ATOM 3178 O O . PRO A 1 414 ? 38.727 39.703 520.120 1.00 33.15 414 PRO A O 1
ATOM 3182 N N . GLU A 1 415 ? 40.219 40.927 521.295 1.00 29.93 415 GLU A N 1
ATOM 3183 C CA . GLU A 1 415 ? 39.238 41.297 522.312 1.00 28.64 415 GLU A CA 1
ATOM 3184 C C . GLU A 1 415 ? 38.210 42.272 521.764 1.00 29.88 415 GLU A C 1
ATOM 3185 O O . GLU A 1 415 ? 37.023 42.157 522.080 1.00 27.40 415 GLU A O 1
ATOM 3191 N N . LEU A 1 416 ? 38.643 43.242 520.940 1.00 30.76 416 LEU A N 1
ATOM 3192 C CA . LEU A 1 416 ? 37.696 44.177 520.327 1.00 28.74 416 LEU A CA 1
ATOM 3193 C C . LEU A 1 416 ? 36.781 43.463 519.335 1.00 30.19 416 LEU A C 1
ATOM 3194 O O . LEU A 1 416 ? 35.605 43.817 519.207 1.00 30.33 416 LEU A O 1
ATOM 3199 N N . ARG A 1 417 ? 37.306 42.469 518.612 1.00 29.17 417 ARG A N 1
ATOM 3200 C CA . ARG A 1 417 ? 36.467 41.711 517.685 1.00 31.80 417 ARG A CA 1
ATOM 3201 C C . ARG A 1 417 ? 35.419 40.911 518.434 1.00 34.68 417 ARG A C 1
ATOM 3202 O O . ARG A 1 417 ? 34.257 40.856 518.020 1.00 35.14 417 ARG A O 1
ATOM 3210 N N . LYS A 1 418 ? 35.816 40.276 519.537 1.00 32.92 418 LYS A N 1
ATOM 3211 C CA . LYS A 1 418 ? 34.863 39.522 520.339 1.00 36.28 418 LYS A CA 1
ATOM 3212 C C . LYS A 1 418 ? 33.776 40.428 520.914 1.00 34.33 418 LYS A C 1
ATOM 3213 O O . LYS A 1 418 ? 32.614 40.019 521.000 1.00 34.88 418 LYS A O 1
ATOM 3219 N N . ARG A 1 419 ? 34.115 41.664 521.273 1.00 31.65 419 ARG A N 1
ATOM 3220 C CA . ARG A 1 419 ? 33.114 42.633 521.718 1.00 33.89 419 ARG A CA 1
ATOM 3221 C C . ARG A 1 419 ? 32.345 43.280 520.570 1.00 32.35 419 ARG A C 1
ATOM 3222 O O . ARG A 1 419 ? 31.524 44.169 520.829 1.00 29.75 419 ARG A O 1
ATOM 3230 N N . GLY A 1 420 ? 32.610 42.887 519.320 1.00 30.09 420 GLY A N 1
ATOM 3231 C CA . GLY A 1 420 ? 31.896 43.423 518.175 1.00 28.74 420 GLY A CA 1
ATOM 3232 C C . GLY A 1 420 ? 32.283 44.830 517.767 1.00 28.09 420 GLY A C 1
ATOM 3233 O O . GLY A 1 420 ? 31.513 45.495 517.078 1.00 26.20 420 GLY A O 1
ATOM 3234 N N . ARG A 1 421 ? 33.466 45.302 518.151 1.00 28.37 421 ARG A N 1
ATOM 3235 C CA . ARG A 1 421 ? 33.844 46.689 517.908 1.00 29.84 421 ARG A CA 1
ATOM 3236 C C . ARG A 1 421 ? 34.846 46.870 516.770 1.00 30.88 421 ARG A C 1
ATOM 3237 O O . ARG A 1 421 ? 34.970 47.982 516.251 1.00 34.71 421 ARG A O 1
ATOM 3245 N N . ALA A 1 422 ? 35.574 45.831 516.380 1.00 29.62 422 ALA A N 1
ATOM 3246 C CA . ALA A 1 422 ? 36.582 45.933 515.334 1.00 29.62 422 ALA A CA 1
ATOM 3247 C C . ALA A 1 422 ? 36.212 45.007 514.192 1.00 30.06 422 ALA A C 1
ATOM 3248 O O . ALA A 1 422 ? 35.692 43.912 514.424 1.00 29.49 422 ALA A O 1
ATOM 3250 N N . GLN A 1 423 ? 36.483 45.450 512.961 1.00 29.23 423 GLN A N 1
ATOM 3251 C CA . GLN A 1 423 ? 36.202 44.628 511.789 1.00 27.37 423 GLN A CA 1
ATOM 3252 C C . GLN A 1 423 ? 37.223 43.501 511.672 1.00 27.90 423 GLN A C 1
ATOM 3253 O O . GLN A 1 423 ? 38.371 43.630 512.094 1.00 29.07 423 GLN A O 1
ATOM 3259 N N . ASP A 1 424 ? 36.794 42.378 511.098 1.00 26.57 424 ASP A N 1
ATOM 3260 C CA . ASP A 1 424 ? 37.723 41.295 510.804 1.00 33.89 424 ASP A CA 1
ATOM 3261 C C . ASP A 1 424 ? 37.897 41.084 509.310 1.00 32.46 424 ASP A C 1
ATOM 3262 O O . ASP A 1 424 ? 38.466 40.068 508.898 1.00 34.48 424 ASP A O 1
ATOM 3267 N N . SER A 1 425 ? 37.386 42.003 508.497 1.00 33.73 425 SER A N 1
ATOM 3268 C CA . SER A 1 425 ? 37.696 42.064 507.077 1.00 33.14 425 SER A CA 1
ATOM 3269 C C . SER A 1 425 ? 37.378 43.478 506.611 1.00 32.78 425 SER A C 1
ATOM 3270 O O . SER A 1 425 ? 36.831 44.292 507.357 1.00 33.77 425 SER A O 1
ATOM 3273 N N . TYR A 1 426 ? 37.733 43.767 505.371 1.00 28.61 426 TYR A N 1
ATOM 3274 C CA . TYR A 1 426 ? 37.609 45.112 504.836 1.00 28.87 426 TYR A CA 1
ATOM 3275 C C . TYR A 1 426 ? 36.342 45.267 504.004 1.00 30.05 426 TYR A C 1
ATOM 3276 O O . TYR A 1 426 ? 35.956 44.362 503.258 1.00 28.24 426 TYR A O 1
ATOM 3285 N N . LYS A 1 427 ? 35.701 46.418 504.146 1.00 27.84 427 LYS A N 1
ATOM 3286 C CA . LYS A 1 427 ? 34.624 46.802 503.243 1.00 29.51 427 LYS A CA 1
ATOM 3287 C C . LYS A 1 427 ? 35.223 47.159 501.881 1.00 30.10 427 LYS A C 1
ATOM 3288 O O . LYS A 1 427 ? 36.234 47.870 501.823 1.00 25.99 427 LYS A O 1
ATOM 3294 N N . PRO A 1 428 ? 34.677 46.659 500.775 1.00 31.28 428 PRO A N 1
ATOM 3295 C CA . PRO A 1 428 ? 35.261 46.981 499.473 1.00 30.71 428 PRO A CA 1
ATOM 3296 C C . PRO A 1 428 ? 35.119 48.458 499.140 1.00 31.15 428 PRO A C 1
ATOM 3297 O O . PRO A 1 428 ? 34.237 49.163 499.639 1.00 27.67 428 PRO A O 1
ATOM 3301 N N . GLY A 1 429 ? 36.027 48.922 498.290 1.00 29.53 429 GLY A N 1
ATOM 3302 C CA . GLY A 1 429 ? 35.960 50.242 497.696 1.00 24.82 429 GLY A CA 1
ATOM 3303 C C . GLY A 1 429 ? 37.053 51.167 498.199 1.00 25.10 429 GLY A C 1
ATOM 3304 O O . GLY A 1 429 ? 37.981 50.778 498.915 1.00 23.25 429 GLY A O 1
ATOM 3305 N N . SER A 1 430 ? 36.911 52.427 497.815 1.00 26.29 430 SER A N 1
ATOM 3306 C CA . SER A 1 430 ? 37.882 53.451 498.137 1.00 23.94 430 SER A CA 1
ATOM 3307 C C . SER A 1 430 ? 37.935 53.699 499.648 1.00 24.13 430 SER A C 1
ATOM 3308 O O . SER A 1 430 ? 37.065 53.281 500.415 1.00 25.82 430 SER A O 1
ATOM 3311 N N . LEU A 1 431 ? 38.983 54.409 500.062 1.00 24.06 431 LEU A N 1
ATOM 3312 C CA . LEU A 1 431 ? 39.112 54.796 501.463 1.00 25.71 431 LEU A CA 1
ATOM 3313 C C . LEU A 1 431 ? 37.898 55.597 501.926 1.00 26.52 431 LEU A C 1
ATOM 3314 O O . LEU A 1 431 ? 37.385 55.379 503.032 1.00 26.96 431 LEU A O 1
ATOM 3319 N N . ARG A 1 432 ? 37.403 56.512 501.087 1.00 23.65 432 ARG A N 1
ATOM 3320 C CA . ARG A 1 432 ? 36.213 57.262 501.471 1.00 26.80 432 ARG A CA 1
ATOM 3321 C C . ARG A 1 432 ? 35.011 56.342 501.632 1.00 26.61 432 ARG A C 1
ATOM 3322 O O . ARG A 1 432 ? 34.187 56.540 502.530 1.00 23.62 432 ARG A O 1
ATOM 3330 N N . ARG A 1 433 ? 34.884 55.334 500.764 1.00 27.98 433 ARG A N 1
ATOM 3331 C CA . ARG A 1 433 ? 33.779 54.397 500.920 1.00 27.77 433 ARG A CA 1
ATOM 3332 C C . ARG A 1 433 ? 33.912 53.624 502.225 1.00 29.33 433 ARG A C 1
ATOM 3333 O O . ARG A 1 433 ? 32.929 53.443 502.951 1.00 27.65 433 ARG A O 1
ATOM 3341 N N . LYS A 1 434 ? 35.132 53.200 502.559 1.00 26.55 434 LYS A N 1
ATOM 3342 C CA . LYS A 1 434 ? 35.355 52.473 503.806 1.00 27.71 434 LYS A CA 1
ATOM 3343 C C . LYS A 1 434 ? 35.076 53.339 505.035 1.00 29.50 434 LYS A C 1
ATOM 3344 O O . LYS A 1 434 ? 34.482 52.861 506.008 1.00 29.74 434 LYS A O 1
ATOM 3350 N N . LEU A 1 435 ? 35.505 54.610 505.024 1.00 26.76 435 LEU A N 1
ATOM 3351 C CA . LEU A 1 435 ? 35.433 55.431 506.236 1.00 30.16 435 LEU A CA 1
ATOM 3352 C C . LEU A 1 435 ? 34.146 56.246 506.333 1.00 31.65 435 LEU A C 1
ATOM 3353 O O . LEU A 1 435 ? 33.498 56.270 507.388 1.00 33.99 435 LEU A O 1
ATOM 3358 N N . ILE A 1 436 ? 33.782 56.943 505.262 1.00 30.58 436 ILE A N 1
ATOM 3359 C CA . ILE A 1 436 ? 32.606 57.805 505.294 1.00 29.09 436 ILE A CA 1
ATOM 3360 C C . ILE A 1 436 ? 31.356 57.064 504.829 1.00 33.62 436 ILE A C 1
ATOM 3361 O O . ILE A 1 436 ? 30.260 57.314 505.337 1.00 36.16 436 ILE A O 1
ATOM 3366 N N . GLY A 1 437 ? 31.491 56.146 503.883 1.00 29.02 437 GLY A N 1
ATOM 3367 C CA . GLY A 1 437 ? 30.380 55.309 503.501 1.00 31.23 437 GLY A CA 1
ATOM 3368 C C . GLY A 1 437 ? 29.589 55.757 502.295 1.00 33.73 437 GLY A C 1
ATOM 3369 O O . GLY A 1 437 ? 28.589 55.112 501.973 1.00 37.83 437 GLY A O 1
ATOM 3370 N N . THR A 1 438 ? 29.987 56.832 501.617 1.00 33.84 438 THR A N 1
ATOM 3371 C CA . THR A 1 438 ? 29.330 57.152 500.355 1.00 33.67 438 THR A CA 1
ATOM 3372 C C . THR A 1 438 ? 29.496 55.974 499.410 1.00 32.17 438 THR A C 1
ATOM 3373 O O . THR A 1 438 ? 30.529 55.304 499.409 1.00 33.85 438 THR A O 1
ATOM 3377 N N . ASN A 1 439 ? 28.456 55.682 498.635 1.00 36.95 439 ASN A N 1
ATOM 3378 C CA . ASN A 1 439 ? 28.490 54.441 497.868 1.00 39.50 439 ASN A CA 1
ATOM 3379 C C . ASN A 1 439 ? 29.482 54.512 496.716 1.00 37.70 439 ASN A C 1
ATOM 3380 O O . ASN A 1 439 ? 30.071 53.487 496.352 1.00 40.61 439 ASN A O 1
ATOM 3385 N N . ASP A 1 440 ? 29.691 55.699 496.146 1.00 30.74 440 ASP A N 1
ATOM 3386 C CA . ASP A 1 440 ? 30.598 55.881 495.020 1.00 33.23 440 ASP A CA 1
ATOM 3387 C C . ASP A 1 440 ? 31.996 56.293 495.457 1.00 30.43 440 ASP A C 1
ATOM 3388 O O . ASP A 1 440 ? 32.854 56.526 494.600 1.00 31.80 440 ASP A O 1
ATOM 3393 N N . GLY A 1 441 ? 32.233 56.415 496.765 1.00 34.57 441 GLY A N 1
ATOM 3394 C CA . GLY A 1 441 ? 33.508 56.886 497.279 1.00 33.83 441 GLY A CA 1
ATOM 3395 C C . GLY A 1 441 ? 33.837 58.331 496.940 1.00 30.68 441 GLY A C 1
ATOM 3396 O O . GLY A 1 441 ? 34.987 58.756 497.076 1.00 29.50 441 GLY A O 1
ATOM 3397 N N . ARG A 1 442 ? 32.840 59.092 496.493 1.00 30.66 442 ARG A N 1
ATOM 3398 C CA . ARG A 1 442 ? 32.966 60.526 496.284 1.00 27.69 442 ARG A CA 1
ATOM 3399 C C . ARG A 1 442 ? 32.359 61.280 497.465 1.00 30.04 442 ARG A C 1
ATOM 3400 O O . ARG A 1 442 ? 31.604 60.722 498.266 1.00 26.12 442 ARG A O 1
ATOM 3408 N N . VAL A 1 443 ? 32.717 62.563 497.578 1.00 24.91 443 VAL A N 1
ATOM 3409 C CA . VAL A 1 443 ? 32.301 63.340 498.739 1.00 28.55 443 VAL A CA 1
ATOM 3410 C C . VAL A 1 443 ? 30.774 63.391 498.863 1.00 31.44 443 VAL A C 1
ATOM 3411 O O . VAL A 1 443 ? 30.036 63.325 497.870 1.00 31.59 443 VAL A O 1
ATOM 3415 N N . GLU A 1 444 ? 30.305 63.503 500.104 1.00 28.96 444 GLU A N 1
ATOM 3416 C CA . GLU A 1 444 ? 28.899 63.786 500.367 1.00 32.68 444 GLU A CA 1
ATOM 3417 C C . GLU A 1 444 ? 28.476 65.069 499.661 1.00 33.24 444 GLU A C 1
ATOM 3418 O O . GLU A 1 444 ? 29.268 66.003 499.504 1.00 30.38 444 GLU A O 1
ATOM 3424 N N . SER A 1 445 ? 27.200 65.126 499.260 1.00 30.47 445 SER A N 1
ATOM 3425 C CA . SER A 1 445 ? 26.698 66.318 498.580 1.00 31.56 445 SER A CA 1
ATOM 3426 C C . SER A 1 445 ? 26.734 67.555 499.472 1.00 30.04 445 SER A C 1
ATOM 3427 O O . SER A 1 445 ? 26.743 68.676 498.950 1.00 31.12 445 SER A O 1
ATOM 3430 N N . THR A 1 446 ? 26.770 67.383 500.795 1.00 27.90 446 THR A N 1
ATOM 3431 C CA . THR A 1 446 ? 26.925 68.493 501.734 1.00 29.22 446 THR A CA 1
ATOM 3432 C C . THR A 1 446 ? 28.384 68.880 501.960 1.00 31.54 446 THR A C 1
ATOM 3433 O O . THR A 1 446 ? 28.649 69.852 502.677 1.00 28.04 446 THR A O 1
ATOM 3437 N N . HIS A 1 447 ? 29.346 68.135 501.373 1.00 28.70 447 HIS A N 1
ATOM 3438 C CA . HIS A 1 447 ? 30.744 68.513 501.542 1.00 27.02 447 HIS A CA 1
ATOM 3439 C C . HIS A 1 447 ? 31.067 69.669 500.601 1.00 26.85 447 HIS A C 1
ATOM 3440 O O . HIS A 1 447 ? 30.569 69.695 499.479 1.00 29.60 447 HIS A O 1
ATOM 3447 N N . PRO A 1 448 ? 31.887 70.637 501.030 1.00 26.36 448 PRO A N 1
ATOM 3448 C CA . PRO A 1 448 ? 32.142 71.804 500.168 1.00 26.90 448 PRO A CA 1
ATOM 3449 C C . PRO A 1 448 ? 32.748 71.453 498.820 1.00 29.82 448 PRO A C 1
ATOM 3450 O O . PRO A 1 448 ? 32.575 72.224 497.870 1.00 30.45 448 PRO A O 1
ATOM 3454 N N . ALA A 1 449 ? 33.441 70.314 498.698 1.00 26.29 449 ALA A N 1
ATOM 3455 C CA . ALA A 1 449 ? 33.965 69.898 497.398 1.00 26.82 449 ALA A CA 1
ATOM 3456 C C . ALA A 1 449 ? 32.848 69.565 496.410 1.00 26.87 449 ALA A C 1
ATOM 3457 O O . ALA A 1 449 ? 33.014 69.747 495.195 1.00 23.42 449 ALA A O 1
ATOM 3459 N N . ALA A 1 450 ? 31.704 69.087 496.910 1.00 25.65 450 ALA A N 1
ATOM 3460 C CA . ALA A 1 450 ? 30.615 68.656 496.035 1.00 26.72 450 ALA A CA 1
ATOM 3461 C C . ALA A 1 450 ? 30.015 69.795 495.212 1.00 29.00 450 ALA A C 1
ATOM 3462 O O . ALA A 1 450 ? 29.373 69.533 494.193 1.00 33.64 450 ALA A O 1
ATOM 3464 N N . GLN A 1 451 ? 30.204 71.050 495.613 1.00 30.43 451 GLN A N 1
ATOM 3465 C CA . GLN A 1 451 ? 29.615 72.129 494.829 1.00 34.62 451 GLN A CA 1
ATOM 3466 C C . GLN A 1 451 ? 30.325 72.357 493.499 1.00 35.53 451 GLN A C 1
ATOM 3467 O O . GLN A 1 451 ? 29.752 73.002 492.615 1.00 35.10 451 GLN A O 1
ATOM 3473 N N . TYR A 1 452 ? 31.537 71.837 493.315 1.00 30.05 452 TYR A N 1
ATOM 3474 C CA . TYR A 1 452 ? 32.175 71.931 492.010 1.00 29.30 452 TYR A CA 1
ATOM 3475 C C . TYR A 1 452 ? 31.916 70.709 491.146 1.00 28.04 452 TYR A C 1
ATOM 3476 O O . TYR A 1 452 ? 32.290 70.714 489.973 1.00 28.01 452 TYR A O 1
ATOM 3485 N N . ARG A 1 453 ? 31.252 69.688 491.688 1.00 27.24 453 ARG A N 1
ATOM 3486 C CA . ARG A 1 453 ? 30.914 68.509 490.912 1.00 33.73 453 ARG A CA 1
ATOM 3487 C C . ARG A 1 453 ? 29.869 68.891 489.867 1.00 32.26 453 ARG A C 1
ATOM 3488 O O . ARG A 1 453 ? 28.784 69.383 490.201 1.00 31.29 453 ARG A O 1
ATOM 3496 N N . ASP A 1 454 ? 30.238 68.719 488.601 1.00 30.39 454 ASP A N 1
ATOM 3497 C CA . ASP A 1 454 ? 29.427 69.087 487.441 1.00 37.52 454 ASP A CA 1
ATOM 3498 C C . ASP A 1 454 ? 29.156 70.586 487.341 1.00 35.02 454 ASP A C 1
ATOM 3499 O O . ASP A 1 454 ? 28.302 71.005 486.550 1.00 36.22 454 ASP A O 1
ATOM 3504 N N . ALA A 1 455 ? 29.869 71.412 488.111 1.00 31.32 455 ALA A N 1
ATOM 3505 C CA . ALA A 1 455 ? 29.619 72.851 488.112 1.00 31.97 455 ALA A CA 1
ATOM 3506 C C . ALA A 1 455 ? 30.161 73.559 486.880 1.00 33.58 455 ALA A C 1
ATOM 3507 O O . ALA A 1 455 ? 29.865 74.743 486.697 1.00 38.71 455 ALA A O 1
ATOM 3509 N N . TYR A 1 456 ? 30.954 72.890 486.045 1.00 32.51 456 TYR A N 1
ATOM 3510 C CA . TYR A 1 456 ? 31.452 73.492 484.814 1.00 32.93 456 TYR A CA 1
ATOM 3511 C C . TYR A 1 456 ? 30.771 72.911 483.586 1.00 33.23 456 TYR A C 1
ATOM 3512 O O . TYR A 1 456 ? 31.169 73.233 482.455 1.00 30.71 456 TYR A O 1
ATOM 3521 N N . VAL A 1 457 ? 29.754 72.067 483.788 1.00 32.26 457 VAL A N 1
ATOM 3522 C CA . VAL A 1 457 ? 28.972 71.531 482.675 1.00 35.73 457 VAL A CA 1
ATOM 3523 C C . VAL A 1 457 ? 28.334 72.690 481.926 1.00 35.76 457 VAL A C 1
ATOM 3524 O O . VAL A 1 457 ? 27.643 73.528 482.516 1.00 39.16 457 VAL A O 1
ATOM 3528 N N . GLY A 1 458 ? 28.585 72.765 480.626 1.00 38.25 458 GLY A N 1
ATOM 3529 C CA . GLY A 1 458 ? 28.040 73.862 479.856 1.00 33.61 458 GLY A CA 1
ATOM 3530 C C . GLY A 1 458 ? 28.760 75.177 480.027 1.00 33.83 458 GLY A C 1
ATOM 3531 O O . GLY A 1 458 ? 28.307 76.189 479.490 1.00 34.01 458 GLY A O 1
ATOM 3532 N N . LYS A 1 459 ? 29.852 75.207 480.774 1.00 30.83 459 LYS A N 1
ATOM 3533 C CA . LYS A 1 459 ? 30.686 76.390 480.828 1.00 30.96 459 LYS A CA 1
ATOM 3534 C C . LYS A 1 459 ? 31.831 76.219 479.839 1.00 30.68 459 LYS A C 1
ATOM 3535 O O . LYS A 1 459 ? 31.948 75.192 479.164 1.00 29.86 459 LYS A O 1
ATOM 3541 N N . GLU A 1 460 ? 32.685 77.237 479.761 1.00 30.60 460 GLU A N 1
ATOM 3542 C CA . GLU A 1 460 ? 33.792 77.238 478.808 1.00 31.09 460 GLU A CA 1
ATOM 3543 C C . GLU A 1 460 ? 34.614 75.957 478.911 1.00 30.16 460 GLU A C 1
ATOM 3544 O O . GLU A 1 460 ? 34.974 75.520 480.012 1.00 26.89 460 GLU A O 1
ATOM 3550 N N . SER A 1 461 ? 34.899 75.355 477.758 1.00 27.78 461 SER A N 1
ATOM 3551 C CA . SER A 1 461 ? 35.706 74.147 477.659 1.00 26.47 461 SER A CA 1
ATOM 3552 C C . SER A 1 461 ? 36.970 74.428 476.854 1.00 28.31 461 SER A C 1
ATOM 3553 O O . SER A 1 461 ? 37.112 75.478 476.216 1.00 31.25 461 SER A O 1
ATOM 3556 N N . VAL A 1 462 ? 37.901 73.468 476.878 1.00 24.40 462 VAL A N 1
ATOM 3557 C CA . VAL A 1 462 ? 39.126 73.609 476.085 1.00 24.41 462 VAL A CA 1
ATOM 3558 C C . VAL A 1 462 ? 38.801 73.669 474.591 1.00 27.23 462 VAL A C 1
ATOM 3559 O O . VAL A 1 462 ? 39.416 74.434 473.836 1.00 30.35 462 VAL A O 1
ATOM 3563 N N . ALA A 1 463 ? 37.821 72.880 474.144 1.00 25.29 463 ALA A N 1
ATOM 3564 C CA . ALA A 1 463 ? 37.469 72.852 472.723 1.00 32.24 463 ALA A CA 1
ATOM 3565 C C . ALA A 1 463 ? 36.939 74.201 472.230 1.00 29.15 463 ALA A C 1
ATOM 3566 O O . ALA A 1 463 ? 37.125 74.545 471.061 1.00 28.81 463 ALA A O 1
ATOM 3568 N N . ASP A 1 464 ? 36.302 74.982 473.110 1.00 32.80 464 ASP A N 1
ATOM 3569 C CA . ASP A 1 464 ? 35.748 76.285 472.742 1.00 30.99 464 ASP A CA 1
ATOM 3570 C C . ASP A 1 464 ? 36.775 77.236 472.136 1.00 33.81 464 ASP A C 1
ATOM 3571 O O . ASP A 1 464 ? 36.380 78.158 471.416 1.00 34.13 464 ASP A O 1
ATOM 3576 N N . ARG A 1 465 ? 38.050 77.043 472.434 1.00 32.48 465 ARG A N 1
ATOM 3577 C CA . ARG A 1 465 ? 39.095 77.882 471.918 1.00 29.46 465 ARG A CA 1
ATOM 3578 C C . ARG A 1 465 ? 39.804 77.352 470.691 1.00 29.24 465 ARG A C 1
ATOM 3579 O O . ARG A 1 465 ? 40.615 78.018 470.177 1.00 33.03 465 ARG A O 1
ATOM 3587 N N . THR A 1 466 ? 39.501 76.157 470.238 1.00 29.16 466 THR A N 1
ATOM 3588 C CA . THR A 1 466 ? 40.169 75.562 469.088 1.00 32.49 466 THR A CA 1
ATOM 3589 C C . THR A 1 466 ? 39.810 76.303 467.804 1.00 30.46 466 THR A C 1
ATOM 3590 O O . THR A 1 466 ? 38.628 76.506 467.502 1.00 29.52 466 THR A O 1
ATOM 3594 N N . GLN A 1 467 ? 40.847 76.709 467.050 1.00 29.70 467 GLN A N 1
ATOM 3595 C CA . GLN A 1 467 ? 40.791 77.354 465.748 1.00 31.24 467 GLN A CA 1
ATOM 3596 C C . GLN A 1 467 ? 40.784 76.312 464.635 1.00 33.60 467 GLN A C 1
ATOM 3597 O O . GLN A 1 467 ? 41.152 75.148 464.852 1.00 32.50 467 GLN A O 1
ATOM 3603 N N . PRO A 1 468 ? 40.348 76.685 463.433 1.00 36.49 468 PRO A N 1
ATOM 3604 C CA . PRO A 1 468 ? 40.399 75.744 462.301 1.00 31.01 468 PRO A CA 1
ATOM 3605 C C . PRO A 1 468 ? 41.829 75.430 461.897 1.00 29.56 468 PRO A C 1
ATOM 3606 O O . PRO A 1 468 ? 42.772 76.151 462.227 1.00 28.36 468 PRO A O 1
ATOM 3610 N N . SER A 1 469 ? 41.984 74.319 461.167 1.00 28.05 469 SER A N 1
ATOM 3611 C CA . SER A 1 469 ? 43.303 73.912 460.697 1.00 29.78 469 SER A CA 1
ATOM 3612 C C . SER A 1 469 ? 43.181 73.197 459.365 1.00 33.73 469 SER A C 1
ATOM 3613 O O . SER A 1 469 ? 42.313 72.324 459.215 1.00 32.36 469 SER A O 1
ATOM 3616 N N . PRO A 1 470 ? 44.037 73.516 458.393 1.00 33.10 470 PRO A N 1
ATOM 3617 C CA . PRO A 1 470 ? 44.030 72.736 457.148 1.00 33.92 470 PRO A CA 1
ATOM 3618 C C . PRO A 1 470 ? 44.489 71.308 457.353 1.00 35.04 470 PRO A C 1
ATOM 3619 O O . PRO A 1 470 ? 44.244 70.468 456.480 1.00 39.26 470 PRO A O 1
ATOM 3623 N N . PHE A 1 471 ? 45.124 70.997 458.488 1.00 34.35 471 PHE A N 1
ATOM 3624 C CA . PHE A 1 471 ? 45.605 69.638 458.725 1.00 34.98 471 PHE A CA 1
ATOM 3625 C C . PHE A 1 471 ? 44.530 68.700 459.249 1.00 35.68 471 PHE A C 1
ATOM 3626 O O . PHE A 1 471 ? 44.679 67.483 459.098 1.00 45.50 471 PHE A O 1
ATOM 3634 N N . ALA A 1 472 ? 43.455 69.235 459.827 1.00 36.16 472 ALA A N 1
ATOM 3635 C CA . ALA A 1 472 ? 42.391 68.450 460.458 1.00 38.73 472 ALA A CA 1
ATOM 3636 C C . ALA A 1 472 ? 41.918 67.273 459.597 1.00 45.22 472 ALA A C 1
ATOM 3637 O O . ALA A 1 472 ? 40.923 67.365 458.882 1.00 49.52 472 ALA A O 1
ATOM 3639 N N . LYS B 1 3 ? -29.159 49.471 457.029 1.00 31.58 3 LYS B N 1
ATOM 3640 C CA . LYS B 1 3 ? -28.248 50.390 456.331 1.00 35.94 3 LYS B CA 1
ATOM 3641 C C . LYS B 1 3 ? -26.793 49.890 456.339 1.00 34.81 3 LYS B C 1
ATOM 3642 O O . LYS B 1 3 ? -26.182 49.734 457.399 1.00 31.97 3 LYS B O 1
ATOM 3648 N N . ARG B 1 4 ? -26.255 49.638 455.152 1.00 32.07 4 ARG B N 1
ATOM 3649 C CA . ARG B 1 4 ? -24.900 49.112 455.021 1.00 34.45 4 ARG B CA 1
ATOM 3650 C C . ARG B 1 4 ? -23.872 50.174 455.404 1.00 29.30 4 ARG B C 1
ATOM 3651 O O . ARG B 1 4 ? -24.029 51.352 455.078 1.00 27.65 4 ARG B O 1
ATOM 3659 N N . ILE B 1 5 ? -22.820 49.746 456.111 1.00 29.78 5 ILE B N 1
ATOM 3660 C CA . ILE B 1 5 ? -21.744 50.623 456.568 1.00 24.65 5 ILE B CA 1
ATOM 3661 C C . ILE B 1 5 ? -20.671 50.710 455.485 1.00 29.27 5 ILE B C 1
ATOM 3662 O O . ILE B 1 5 ? -20.204 49.683 454.976 1.00 27.27 5 ILE B O 1
ATOM 3667 N N . VAL B 1 6 ? -20.286 51.940 455.127 1.00 26.87 6 VAL B N 1
ATOM 3668 C CA . VAL B 1 6 ? -19.266 52.189 454.111 1.00 24.85 6 VAL B CA 1
ATOM 3669 C C . VAL B 1 6 ? -17.892 52.133 454.769 1.00 24.90 6 VAL B C 1
ATOM 3670 O O . VAL B 1 6 ? -17.646 52.790 455.786 1.00 22.15 6 VAL B O 1
ATOM 3674 N N . LEU B 1 7 ? -16.998 51.329 454.202 1.00 23.72 7 LEU B N 1
ATOM 3675 C CA . LEU B 1 7 ? -15.688 51.076 454.791 1.00 23.72 7 LEU B CA 1
ATOM 3676 C C . LEU B 1 7 ? -14.609 51.588 453.845 1.00 25.68 7 LEU B C 1
ATOM 3677 O O . LEU B 1 7 ? -14.468 51.076 452.730 1.00 22.40 7 LEU B O 1
ATOM 3682 N N . ASN B 1 8 ? -13.856 52.590 454.285 1.00 24.28 8 ASN B N 1
ATOM 3683 C CA . ASN B 1 8 ? -12.765 53.157 453.504 1.00 22.67 8 ASN B CA 1
ATOM 3684 C C . ASN B 1 8 ? -11.472 53.031 454.289 1.00 23.63 8 ASN B C 1
ATOM 3685 O O . ASN B 1 8 ? -11.469 53.172 455.515 1.00 24.22 8 ASN B O 1
ATOM 3690 N N . ALA B 1 9 ? -10.371 52.778 453.589 1.00 23.23 9 ALA B N 1
ATOM 3691 C CA . ALA B 1 9 ? -9.063 52.890 454.220 1.00 23.12 9 ALA B CA 1
ATOM 3692 C C . ALA B 1 9 ? -8.520 54.289 453.974 1.00 21.58 9 ALA B C 1
ATOM 3693 O O . ALA B 1 9 ? -8.545 54.783 452.844 1.00 20.97 9 ALA B O 1
ATOM 3695 N N . PHE B 1 10 ? -8.085 54.942 455.043 1.00 21.93 10 PHE B N 1
ATOM 3696 C CA . PHE B 1 10 ? -7.494 56.270 454.980 1.00 20.33 10 PHE B CA 1
ATOM 3697 C C . PHE B 1 10 ? -5.980 56.097 454.974 1.00 21.28 10 PHE B C 1
ATOM 3698 O O . PHE B 1 10 ? -5.421 55.437 455.859 1.00 22.39 10 PHE B O 1
ATOM 3706 N N . ASP B 1 11 ? -5.326 56.677 453.974 1.00 21.95 11 ASP B N 1
ATOM 3707 C CA . ASP B 1 11 ? -3.883 56.544 453.793 1.00 23.28 11 ASP B CA 1
ATOM 3708 C C . ASP B 1 11 ? -3.387 57.842 453.168 1.00 21.02 11 ASP B C 1
ATOM 3709 O O . ASP B 1 11 ? -4.173 58.746 452.860 1.00 21.86 11 ASP B O 1
ATOM 3714 N N . MET B 1 12 ? -2.079 57.910 452.954 1.00 16.39 12 MET B N 1
ATOM 3715 C CA . MET B 1 12 ? -1.428 59.062 452.352 1.00 20.87 12 MET B CA 1
ATOM 3716 C C . MET B 1 12 ? -0.075 58.592 451.835 1.00 19.04 12 MET B C 1
ATOM 3717 O O . MET B 1 12 ? 0.511 57.664 452.388 1.00 20.13 12 MET B O 1
ATOM 3722 N N . THR B 1 13 ? 0.413 59.230 450.770 1.00 19.86 13 THR B N 1
ATOM 3723 C CA . THR B 1 13 ? 1.657 58.798 450.133 1.00 21.14 13 THR B CA 1
ATOM 3724 C C . THR B 1 13 ? 2.859 59.326 450.924 1.00 23.68 13 THR B C 1
ATOM 3725 O O . THR B 1 13 ? 3.716 60.054 450.427 1.00 23.65 13 THR B O 1
ATOM 3729 N N . CYS B 1 14 ? 2.911 58.905 452.186 1.00 22.81 14 CYS B N 1
ATOM 3730 C CA . CYS B 1 14 ? 3.935 59.334 453.127 1.00 22.00 14 CYS B CA 1
ATOM 3731 C C . CYS B 1 14 ? 4.003 58.285 454.231 1.00 22.30 14 CYS B C 1
ATOM 3732 O O . CYS B 1 14 ? 3.254 57.303 454.225 1.00 22.30 14 CYS B O 1
ATOM 3735 N N . VAL B 1 15 ? 4.896 58.506 455.192 1.00 22.47 15 VAL B N 1
ATOM 3736 C CA . VAL B 1 15 ? 5.161 57.533 456.252 1.00 20.39 15 VAL B CA 1
ATOM 3737 C C . VAL B 1 15 ? 4.215 57.760 457.433 1.00 25.77 15 VAL B C 1
ATOM 3738 O O . VAL B 1 15 ? 3.344 56.924 457.721 1.00 23.60 15 VAL B O 1
ATOM 3742 N N . SER B 1 16 ? 4.379 58.876 458.139 1.00 21.29 16 SER B N 1
ATOM 3743 C CA . SER B 1 16 ? 3.536 59.197 459.286 1.00 20.25 16 SER B CA 1
ATOM 3744 C C . SER B 1 16 ? 2.418 60.114 458.821 1.00 22.54 16 SER B C 1
ATOM 3745 O O . SER B 1 16 ? 2.674 61.217 458.324 1.00 21.52 16 SER B O 1
ATOM 3748 N N . HIS B 1 17 ? 1.182 59.657 458.994 1.00 20.97 17 HIS B N 1
ATOM 3749 C CA . HIS B 1 17 ? 0.014 60.351 458.469 1.00 22.87 17 HIS B CA 1
ATOM 3750 C C . HIS B 1 17 ? -0.848 60.876 459.602 1.00 23.22 17 HIS B C 1
ATOM 3751 O O . HIS B 1 17 ? -0.911 62.089 459.827 1.00 23.99 17 HIS B O 1
ATOM 3758 N N . GLN B 1 18 ? -1.528 60.002 460.337 1.00 22.76 18 GLN B N 1
ATOM 3759 C CA . GLN B 1 18 ? -2.346 60.383 461.477 1.00 23.23 18 GLN B CA 1
ATOM 3760 C C . GLN B 1 18 ? -1.755 59.898 462.789 1.00 28.06 18 GLN B C 1
ATOM 3761 O O . GLN B 1 18 ? -2.296 60.219 463.855 1.00 29.15 18 GLN B O 1
ATOM 3767 N N . SER B 1 19 ? -0.661 59.138 462.738 1.00 25.63 19 SER B N 1
ATOM 3768 C CA . SER B 1 19 ? 0.039 58.661 463.921 1.00 25.27 19 SER B CA 1
ATOM 3769 C C . SER B 1 19 ? 1.519 59.010 463.836 1.00 26.26 19 SER B C 1
ATOM 3770 O O . SER B 1 19 ? 2.103 59.038 462.754 1.00 30.75 19 SER B O 1
ATOM 3773 N N . ALA B 1 20 ? 2.128 59.254 464.991 1.00 26.53 20 ALA B N 1
ATOM 3774 C CA . ALA B 1 20 ? 3.525 59.659 465.085 1.00 26.45 20 ALA B CA 1
ATOM 3775 C C . ALA B 1 20 ? 4.325 58.572 465.787 1.00 25.44 20 ALA B C 1
ATOM 3776 O O . ALA B 1 20 ? 3.961 58.144 466.888 1.00 29.41 20 ALA B O 1
ATOM 3778 N N . GLY B 1 21 ? 5.406 58.125 465.157 1.00 21.63 21 GLY B N 1
ATOM 3779 C CA . GLY B 1 21 ? 6.319 57.188 465.775 1.00 21.51 21 GLY B CA 1
ATOM 3780 C C . GLY B 1 21 ? 6.022 55.729 465.509 1.00 23.98 21 GLY B C 1
ATOM 3781 O O . GLY B 1 21 ? 6.936 54.908 465.583 1.00 22.25 21 GLY B O 1
ATOM 3782 N N . THR B 1 22 ? 4.769 55.384 465.194 1.00 25.76 22 THR B N 1
ATOM 3783 C CA . THR B 1 22 ? 4.356 53.990 465.066 1.00 24.17 22 THR B CA 1
ATOM 3784 C C . THR B 1 22 ? 4.900 53.317 463.804 1.00 25.11 22 THR B C 1
ATOM 3785 O O . THR B 1 22 ? 4.796 52.091 463.678 1.00 19.91 22 THR B O 1
ATOM 3789 N N . TRP B 1 23 ? 5.471 54.087 462.874 1.00 21.39 23 TRP B N 1
ATOM 3790 C CA . TRP B 1 23 ? 6.149 53.513 461.719 1.00 27.08 23 TRP B CA 1
ATOM 3791 C C . TRP B 1 23 ? 7.383 52.718 462.126 1.00 24.80 23 TRP B C 1
ATOM 3792 O O . TRP B 1 23 ? 7.895 51.935 461.320 1.00 26.22 23 TRP B O 1
ATOM 3803 N N . ARG B 1 24 ? 7.876 52.924 463.350 1.00 28.07 24 ARG B N 1
ATOM 3804 C CA . ARG B 1 24 ? 9.007 52.176 463.895 1.00 23.86 24 ARG B CA 1
ATOM 3805 C C . ARG B 1 24 ? 8.638 50.767 464.334 1.00 23.47 24 ARG B C 1
ATOM 3806 O O . ARG B 1 24 ? 9.535 49.934 464.511 1.00 25.30 24 ARG B O 1
ATOM 3814 N N . HIS B 1 25 ? 7.360 50.497 464.576 1.00 22.42 25 HIS B N 1
ATOM 3815 C CA . HIS B 1 25 ? 6.960 49.169 465.017 1.00 24.46 25 HIS B CA 1
ATOM 3816 C C . HIS B 1 25 ? 7.371 48.138 463.964 1.00 24.94 25 HIS B C 1
ATOM 3817 O O . HIS B 1 25 ? 7.279 48.415 462.762 1.00 24.83 25 HIS B O 1
ATOM 3824 N N . PRO B 1 26 ? 7.847 46.955 464.376 1.00 27.56 26 PRO B N 1
ATOM 3825 C CA . PRO B 1 26 ? 8.336 45.967 463.387 1.00 23.56 26 PRO B CA 1
ATOM 3826 C C . PRO B 1 26 ? 7.314 45.572 462.326 1.00 25.15 26 PRO B C 1
ATOM 3827 O O . PRO B 1 26 ? 7.705 45.205 461.211 1.00 23.94 26 PRO B O 1
ATOM 3831 N N . SER B 1 27 ? 6.020 45.638 462.630 1.00 23.07 27 SER B N 1
ATOM 3832 C CA . SER B 1 27 ? 4.989 45.239 461.679 1.00 23.42 27 SER B CA 1
ATOM 3833 C C . SER B 1 27 ? 4.673 46.303 460.635 1.00 25.66 27 SER B C 1
ATOM 3834 O O . SER B 1 27 ? 4.061 45.974 459.610 1.00 23.28 27 SER B O 1
ATOM 3837 N N . SER B 1 28 ? 5.036 47.562 460.870 1.00 23.07 28 SER B N 1
ATOM 3838 C CA . SER B 1 28 ? 4.610 48.621 459.966 1.00 24.94 28 SER B CA 1
ATOM 3839 C C . SER B 1 28 ? 5.449 48.613 458.698 1.00 23.35 28 SER B C 1
ATOM 3840 O O . SER B 1 28 ? 6.682 48.550 458.750 1.00 25.76 28 SER B O 1
ATOM 3843 N N . GLN B 1 29 ? 4.777 48.690 457.560 1.00 20.18 29 GLN B N 1
ATOM 3844 C CA . GLN B 1 29 ? 5.440 48.977 456.297 1.00 24.72 29 GLN B CA 1
ATOM 3845 C C . GLN B 1 29 ? 5.134 50.397 455.820 1.00 23.83 29 GLN B C 1
ATOM 3846 O O . GLN B 1 29 ? 5.152 50.669 454.616 1.00 24.69 29 GLN B O 1
ATOM 3852 N N . ALA B 1 30 ? 4.839 51.305 456.758 1.00 20.14 30 ALA B N 1
ATOM 3853 C CA . ALA B 1 30 ? 4.517 52.683 456.390 1.00 22.24 30 ALA B CA 1
ATOM 3854 C C . ALA B 1 30 ? 5.666 53.334 455.641 1.00 20.99 30 ALA B C 1
ATOM 3855 O O . ALA B 1 30 ? 5.446 54.156 454.738 1.00 20.00 30 ALA B O 1
ATOM 3857 N N . ALA B 1 31 ? 6.896 52.955 455.986 1.00 18.91 31 ALA B N 1
ATOM 3858 C CA . ALA B 1 31 ? 8.105 53.458 455.353 1.00 21.92 31 ALA B CA 1
ATOM 3859 C C . ALA B 1 31 ? 8.253 53.023 453.898 1.00 22.56 31 ALA B C 1
ATOM 3860 O O . ALA B 1 31 ? 9.201 53.463 453.237 1.00 22.05 31 ALA B O 1
ATOM 3862 N N . ARG B 1 32 ? 7.362 52.174 453.383 1.00 24.90 32 ARG B N 1
ATOM 3863 C CA . ARG B 1 32 ? 7.389 51.780 451.977 1.00 22.97 32 ARG B CA 1
ATOM 3864 C C . ARG B 1 32 ? 6.411 52.581 451.139 1.00 19.69 32 ARG B C 1
ATOM 3865 O O . ARG B 1 32 ? 5.954 52.095 450.107 1.00 20.74 32 ARG B O 1
ATOM 3873 N N . TYR B 1 33 ? 6.049 53.782 451.593 1.00 23.45 33 TYR B N 1
ATOM 3874 C CA . TYR B 1 33 ? 5.191 54.674 450.819 1.00 21.18 33 TYR B CA 1
ATOM 3875 C C . TYR B 1 33 ? 5.701 54.840 449.385 1.00 23.12 33 TYR B C 1
ATOM 3876 O O . TYR B 1 33 ? 4.920 55.158 448.472 1.00 20.84 33 TYR B O 1
ATOM 3885 N N . ASN B 1 34 ? 7.007 54.662 449.173 1.00 20.86 34 ASN B N 1
ATOM 3886 C CA . ASN B 1 34 ? 7.631 54.901 447.873 1.00 23.67 34 ASN B CA 1
ATOM 3887 C C . ASN B 1 34 ? 7.878 53.609 447.090 1.00 24.51 34 ASN B C 1
ATOM 3888 O O . ASN B 1 34 ? 8.533 53.653 446.043 1.00 23.21 34 ASN B O 1
ATOM 3893 N N . ASP B 1 35 ? 7.362 52.468 447.569 1.00 21.37 35 ASP B N 1
ATOM 3894 C CA . ASP B 1 35 ? 7.467 51.181 446.883 1.00 23.01 35 ASP B CA 1
ATOM 3895 C C . ASP B 1 35 ? 6.135 50.853 446.225 1.00 22.66 35 ASP B C 1
ATOM 3896 O O . ASP B 1 35 ? 5.098 50.797 446.898 1.00 21.93 35 ASP B O 1
ATOM 3901 N N . LEU B 1 36 ? 6.172 50.597 444.922 1.00 21.24 36 LEU B N 1
ATOM 3902 C CA . LEU B 1 36 ? 4.953 50.259 444.206 1.00 19.48 36 LEU B CA 1
ATOM 3903 C C . LEU B 1 36 ? 4.227 49.076 444.851 1.00 22.32 36 LEU B C 1
ATOM 3904 O O . LEU B 1 36 ? 2.996 49.080 444.949 1.00 19.94 36 LEU B O 1
ATOM 3909 N N . GLU B 1 37 ? 4.979 48.080 445.345 1.00 21.60 37 GLU B N 1
ATOM 3910 C CA . GLU B 1 37 ? 4.368 46.870 445.892 1.00 23.24 37 GLU B CA 1
ATOM 3911 C C . GLU B 1 37 ? 3.524 47.143 447.142 1.00 23.22 37 GLU B C 1
ATOM 3912 O O . GLU B 1 37 ? 2.537 46.433 447.384 1.00 22.67 37 GLU B O 1
ATOM 3918 N N . TYR B 1 38 ? 3.894 48.139 447.954 1.00 18.92 38 TYR B N 1
ATOM 3919 C CA . TYR B 1 38 ? 3.041 48.504 449.081 1.00 17.79 38 TYR B CA 1
ATOM 3920 C C . TYR B 1 38 ? 1.634 48.848 448.617 1.00 18.87 38 TYR B C 1
ATOM 3921 O O . TYR B 1 38 ? 0.646 48.399 449.215 1.00 18.43 38 TYR B O 1
ATOM 3930 N N . TRP B 1 39 ? 1.530 49.623 447.533 1.00 19.87 39 TRP B N 1
ATOM 3931 C CA . TRP B 1 39 ? 0.237 50.101 447.056 1.00 16.33 39 TRP B CA 1
ATOM 3932 C C . TRP B 1 39 ? -0.566 48.988 446.394 1.00 18.35 39 TRP B C 1
ATOM 3933 O O . TRP B 1 39 ? -1.768 48.857 446.644 1.00 19.33 39 TRP B O 1
ATOM 3944 N N . THR B 1 40 ? 0.070 48.155 445.567 1.00 15.24 40 THR B N 1
ATOM 3945 C CA . THR B 1 40 ? -0.687 47.072 444.945 1.00 19.68 40 THR B CA 1
ATOM 3946 C C . THR B 1 40 ? -1.130 46.046 445.983 1.00 18.18 40 THR B C 1
ATOM 3947 O O . THR B 1 40 ? -2.278 45.589 445.950 1.00 19.09 40 THR B O 1
ATOM 3951 N N . ASN B 1 41 ? -0.248 45.688 446.921 1.00 14.51 41 ASN B N 1
ATOM 3952 C CA . ASN B 1 41 ? -0.663 44.823 448.025 1.00 19.25 41 ASN B CA 1
ATOM 3953 C C . ASN B 1 41 ? -1.823 45.430 448.811 1.00 19.91 41 ASN B C 1
ATOM 3954 O O . ASN B 1 41 ? -2.757 44.716 449.199 1.00 20.53 41 ASN B O 1
ATOM 3959 N N . MET B 1 42 ? -1.769 46.740 449.086 1.00 18.67 42 MET B N 1
ATOM 3960 C CA . MET B 1 42 ? -2.836 47.373 449.858 1.00 17.53 42 MET B CA 1
ATOM 3961 C C . MET B 1 42 ? -4.166 47.270 449.118 1.00 23.30 42 MET B C 1
ATOM 3962 O O . MET B 1 42 ? -5.186 46.873 449.705 1.00 20.93 42 MET B O 1
ATOM 3967 N N . ALA B 1 43 ? -4.159 47.599 447.809 1.00 16.07 43 ALA B N 1
ATOM 3968 C CA . ALA B 1 43 ? -5.377 47.576 447.002 1.00 17.56 43 ALA B CA 1
ATOM 3969 C C . ALA B 1 43 ? -6.019 46.190 446.988 1.00 21.73 43 ALA B C 1
ATOM 3970 O O . ALA B 1 43 ? -7.243 46.067 447.104 1.00 21.44 43 ALA B O 1
ATOM 3972 N N . MET B 1 44 ? -5.212 45.134 446.832 1.00 20.31 44 MET B N 1
ATOM 3973 C CA . MET B 1 44 ? -5.763 43.783 446.857 1.00 23.83 44 MET B CA 1
ATOM 3974 C C . MET B 1 44 ? -6.290 43.417 448.247 1.00 22.91 44 MET B C 1
ATOM 3975 O O . MET B 1 44 ? -7.336 42.767 448.371 1.00 22.38 44 MET B O 1
ATOM 3980 N N . GLU B 1 45 ? -5.587 43.822 449.299 1.00 20.13 45 GLU B N 1
ATOM 3981 C CA . GLU B 1 45 ? -6.042 43.489 450.644 1.00 21.79 45 GLU B CA 1
ATOM 3982 C C . GLU B 1 45 ? -7.394 44.135 450.951 1.00 24.10 45 GLU B C 1
ATOM 3983 O O . GLU B 1 45 ? -8.252 43.502 451.570 1.00 21.96 45 GLU B O 1
ATOM 3989 N N . LEU B 1 46 ? -7.632 45.356 450.450 1.00 22.40 46 LEU B N 1
ATOM 3990 C CA . LEU B 1 46 ? -8.935 46.003 450.605 1.00 18.54 46 LEU B CA 1
ATOM 3991 C C . LEU B 1 46 ? -10.055 45.233 449.917 1.00 25.33 46 LEU B C 1
ATOM 3992 O O . LEU B 1 46 ? -11.171 45.150 450.451 1.00 21.60 46 LEU B O 1
ATOM 3997 N N . GLU B 1 47 ? -9.801 44.700 448.714 1.00 22.50 47 GLU B N 1
ATOM 3998 C CA . GLU B 1 47 ? -10.832 43.905 448.062 1.00 26.33 47 GLU B CA 1
ATOM 3999 C C . GLU B 1 47 ? -11.083 42.597 448.790 1.00 28.07 47 GLU B C 1
ATOM 4000 O O . GLU B 1 47 ? -12.185 42.056 448.688 1.00 32.39 47 GLU B O 1
ATOM 4006 N N . ARG B 1 48 ? -10.096 42.087 449.533 1.00 26.31 48 ARG B N 1
ATOM 4007 C CA . ARG B 1 48 ? -10.335 40.886 450.320 1.00 27.69 48 ARG B CA 1
ATOM 4008 C C . ARG B 1 48 ? -11.363 41.146 451.420 1.00 27.43 48 ARG B C 1
ATOM 4009 O O . ARG B 1 48 ? -12.068 40.223 451.837 1.00 30.95 48 ARG B O 1
ATOM 4017 N N . GLY B 1 49 ? -11.484 42.387 451.884 1.00 25.20 49 GLY B N 1
ATOM 4018 C CA . GLY B 1 49 ? -12.509 42.749 452.839 1.00 25.06 49 GLY B CA 1
ATOM 4019 C C . GLY B 1 49 ? -13.705 43.461 452.246 1.00 30.69 49 GLY B C 1
ATOM 4020 O O . GLY B 1 49 ? -14.555 43.943 453.002 1.00 30.02 49 GLY B O 1
ATOM 4021 N N . CYS B 1 50 ? -13.797 43.535 450.913 1.00 31.66 50 CYS B N 1
ATOM 4022 C CA . CYS B 1 50 ? -14.847 44.258 450.196 1.00 25.38 50 CYS B CA 1
ATOM 4023 C C . CYS B 1 50 ? -14.958 45.719 450.636 1.00 23.32 50 CYS B C 1
ATOM 4024 O O . CYS B 1 50 ? -16.050 46.286 450.658 1.00 23.15 50 CYS B O 1
ATOM 4027 N N . PHE B 1 51 ? -13.831 46.344 450.970 1.00 22.06 51 PHE B N 1
ATOM 4028 C CA . PHE B 1 51 ? -13.822 47.769 451.271 1.00 19.56 51 PHE B CA 1
ATOM 4029 C C . PHE B 1 51 ? -14.289 48.587 450.069 1.00 24.45 51 PHE B C 1
ATOM 4030 O O . PHE B 1 51 ? -14.034 48.242 448.906 1.00 21.24 51 PHE B O 1
ATOM 4038 N N . ASP B 1 52 ? -14.950 49.705 450.364 1.00 22.96 52 ASP B N 1
ATOM 4039 C CA . ASP B 1 52 ? -15.467 50.564 449.305 1.00 24.46 52 ASP B CA 1
ATOM 4040 C C . ASP B 1 52 ? -14.355 51.345 448.618 1.00 24.60 52 ASP B C 1
ATOM 4041 O O . ASP B 1 52 ? -14.325 51.444 447.387 1.00 20.42 52 ASP B O 1
ATOM 4046 N N . CYS B 1 53 ? -13.434 51.915 449.392 1.00 23.34 53 CYS B N 1
ATOM 4047 C CA . CYS B 1 53 ? -12.555 52.914 448.810 1.00 24.47 53 CYS B CA 1
ATOM 4048 C C . CYS B 1 53 ? -11.228 52.982 449.553 1.00 22.62 53 CYS B C 1
ATOM 4049 O O . CYS B 1 53 ? -11.182 52.840 450.776 1.00 24.86 53 CYS B O 1
ATOM 4052 N N . LEU B 1 54 ? -10.151 53.204 448.798 1.00 22.82 54 LEU B N 1
ATOM 4053 C CA . LEU B 1 54 ? -8.872 53.657 449.343 1.00 22.17 54 LEU B CA 1
ATOM 4054 C C . LEU B 1 54 ? -8.821 55.174 449.178 1.00 21.41 54 LEU B C 1
ATOM 4055 O O . LEU B 1 54 ? -8.800 55.691 448.052 1.00 23.26 54 LEU B O 1
ATOM 4060 N N . PHE B 1 55 ? -8.842 55.879 450.299 1.00 21.74 55 PHE B N 1
ATOM 4061 C CA . PHE B 1 55 ? -8.919 57.338 450.343 1.00 23.29 55 PHE B CA 1
ATOM 4062 C C . PHE B 1 55 ? -7.501 57.851 450.606 1.00 23.25 55 PHE B C 1
ATOM 4063 O O . PHE B 1 55 ? -6.958 57.657 451.701 1.00 22.81 55 PHE B O 1
ATOM 4071 N N . ILE B 1 56 ? -6.895 58.487 449.606 1.00 24.35 56 ILE B N 1
ATOM 4072 C CA . ILE B 1 56 ? -5.493 58.898 449.665 1.00 23.04 56 ILE B CA 1
ATOM 4073 C C . ILE B 1 56 ? -5.424 60.410 449.840 1.00 24.87 56 ILE B C 1
ATOM 4074 O O . ILE B 1 56 ? -5.765 61.168 448.922 1.00 21.34 56 ILE B O 1
ATOM 4079 N N . ALA B 1 57 ? -4.955 60.843 451.011 1.00 19.83 57 ALA B N 1
ATOM 4080 C CA . ALA B 1 57 ? -4.762 62.245 451.332 1.00 21.84 57 ALA B CA 1
ATOM 4081 C C . ALA B 1 57 ? -3.465 62.759 450.706 1.00 23.28 57 ALA B C 1
ATOM 4082 O O . ALA B 1 57 ? -2.659 61.996 450.169 1.00 21.88 57 ALA B O 1
ATOM 4084 N N . ASP B 1 58 ? -3.266 64.077 450.794 1.00 23.63 58 ASP B N 1
ATOM 4085 C CA . ASP B 1 58 ? -2.145 64.740 450.142 1.00 22.62 58 ASP B CA 1
ATOM 4086 C C . ASP B 1 58 ? -1.935 66.132 450.736 1.00 24.81 58 ASP B C 1
ATOM 4087 O O . ASP B 1 58 ? -2.887 66.791 451.158 1.00 25.04 58 ASP B O 1
ATOM 4092 N N . VAL B 1 59 ? -0.668 66.556 450.783 1.00 23.08 59 VAL B N 1
ATOM 4093 C CA . VAL B 1 59 ? -0.281 67.943 451.022 1.00 25.36 59 VAL B CA 1
ATOM 4094 C C . VAL B 1 59 ? 0.894 68.251 450.108 1.00 24.91 59 VAL B C 1
ATOM 4095 O O . VAL B 1 59 ? 1.570 67.349 449.608 1.00 25.26 59 VAL B O 1
ATOM 4099 N N . VAL B 1 60 ? 1.148 69.544 449.901 1.00 26.67 60 VAL B N 1
ATOM 4100 C CA . VAL B 1 60 ? 2.331 69.956 449.149 1.00 28.15 60 VAL B CA 1
ATOM 4101 C C . VAL B 1 60 ? 3.085 71.018 449.934 1.00 27.43 60 VAL B C 1
ATOM 4102 O O . VAL B 1 60 ? 3.999 71.662 449.406 1.00 24.83 60 VAL B O 1
ATOM 4106 N N . GLY B 1 61 ? 2.711 71.197 451.205 1.00 26.25 61 GLY B N 1
ATOM 4107 C CA . GLY B 1 61 ? 3.471 71.999 452.135 1.00 24.08 61 GLY B CA 1
ATOM 4108 C C . GLY B 1 61 ? 3.926 71.146 453.309 1.00 26.43 61 GLY B C 1
ATOM 4109 O O . GLY B 1 61 ? 3.487 70.004 453.486 1.00 27.36 61 GLY B O 1
ATOM 4110 N N . VAL B 1 62 ? 4.804 71.721 454.125 1.00 25.05 62 VAL B N 1
ATOM 4111 C CA . VAL B 1 62 ? 5.403 70.997 455.238 1.00 25.87 62 VAL B CA 1
ATOM 4112 C C . VAL B 1 62 ? 4.902 71.562 456.572 1.00 27.17 62 VAL B C 1
ATOM 4113 O O . VAL B 1 62 ? 4.405 72.687 456.664 1.00 24.80 62 VAL B O 1
ATOM 4117 N N . TYR B 1 63 ? 5.010 70.738 457.616 1.00 24.41 63 TYR B N 1
ATOM 4118 C CA . TYR B 1 63 ? 4.543 71.096 458.951 1.00 23.65 63 TYR B CA 1
ATOM 4119 C C . TYR B 1 63 ? 5.698 71.737 459.706 1.00 25.95 63 TYR B C 1
ATOM 4120 O O . TYR B 1 63 ? 6.518 71.060 460.332 1.00 27.55 63 TYR B O 1
ATOM 4129 N N . ASP B 1 64 ? 5.752 73.068 459.668 1.00 26.03 64 ASP B N 1
ATOM 4130 C CA . ASP B 1 64 ? 6.873 73.806 460.243 1.00 30.82 64 ASP B CA 1
ATOM 4131 C C . ASP B 1 64 ? 6.447 74.817 461.311 1.00 32.50 64 ASP B C 1
ATOM 4132 O O . ASP B 1 64 ? 7.198 75.757 461.588 1.00 28.35 64 ASP B O 1
ATOM 4137 N N . VAL B 1 65 ? 5.268 74.651 461.921 1.00 29.59 65 VAL B N 1
ATOM 4138 C CA . VAL B 1 65 ? 4.862 75.547 463.010 1.00 33.83 65 VAL B CA 1
ATOM 4139 C C . VAL B 1 65 ? 5.581 75.188 464.310 1.00 32.44 65 VAL B C 1
ATOM 4140 O O . VAL B 1 65 ? 6.170 76.052 464.973 1.00 34.83 65 VAL B O 1
ATOM 4144 N N . TYR B 1 66 ? 5.559 73.912 464.682 1.00 29.20 66 TYR B N 1
ATOM 4145 C CA . TYR B 1 66 ? 6.180 73.468 465.922 1.00 27.63 66 TYR B CA 1
ATOM 4146 C C . TYR B 1 66 ? 7.678 73.749 465.906 1.00 29.39 66 TYR B C 1
ATOM 4147 O O . TYR B 1 66 ? 8.394 73.313 465.001 1.00 29.01 66 TYR B O 1
ATOM 4156 N N . ARG B 1 67 ? 8.145 74.488 466.913 1.00 34.45 67 ARG B N 1
ATOM 4157 C CA . ARG B 1 67 ? 9.545 74.860 467.099 1.00 29.74 67 ARG B CA 1
ATOM 4158 C C . ARG B 1 67 ? 10.080 75.729 465.971 1.00 29.15 67 ARG B C 1
ATOM 4159 O O . ARG B 1 67 ? 11.297 75.917 465.858 1.00 31.21 67 ARG B O 1
ATOM 4167 N N . GLY B 1 68 ? 9.195 76.286 465.148 1.00 29.18 68 GLY B N 1
ATOM 4168 C CA . GLY B 1 68 ? 9.607 77.210 464.117 1.00 33.51 68 GLY B CA 1
ATOM 4169 C C . GLY B 1 68 ? 10.333 76.615 462.933 1.00 30.47 68 GLY B C 1
ATOM 4170 O O . GLY B 1 68 ? 10.945 77.372 462.174 1.00 32.80 68 GLY B O 1
ATOM 4171 N N . SER B 1 69 ? 10.278 75.292 462.739 1.00 30.67 69 SER B N 1
ATOM 4172 C CA . SER B 1 69 ? 10.932 74.645 461.603 1.00 30.38 69 SER B CA 1
ATOM 4173 C C . SER B 1 69 ? 10.260 73.309 461.295 1.00 31.06 69 SER B C 1
ATOM 4174 O O . SER B 1 69 ? 9.421 72.813 462.053 1.00 26.97 69 SER B O 1
ATOM 4177 N N . ALA B 1 70 ? 10.666 72.707 460.176 1.00 29.99 70 ALA B N 1
ATOM 4178 C CA . ALA B 1 70 ? 10.156 71.400 459.792 1.00 26.80 70 ALA B CA 1
ATOM 4179 C C . ALA B 1 70 ? 11.012 70.249 460.304 1.00 25.64 70 ALA B C 1
ATOM 4180 O O . ALA B 1 70 ? 10.735 69.097 459.950 1.00 27.86 70 ALA B O 1
ATOM 4182 N N . GLU B 1 71 ? 12.014 70.521 461.151 1.00 22.57 71 GLU B N 1
ATOM 4183 C CA . GLU B 1 71 ? 12.950 69.470 461.556 1.00 23.94 71 GLU B CA 1
ATOM 4184 C C . GLU B 1 71 ? 12.246 68.321 462.272 1.00 28.22 71 GLU B C 1
ATOM 4185 O O . GLU B 1 71 ? 12.546 67.147 462.026 1.00 28.60 71 GLU B O 1
ATOM 4191 N N . MET B 1 72 ? 11.330 68.628 463.189 1.00 27.70 72 MET B N 1
ATOM 4192 C CA . MET B 1 72 ? 10.702 67.534 463.917 1.00 29.08 72 MET B CA 1
ATOM 4193 C C . MET B 1 72 ? 9.800 66.714 463.002 1.00 24.75 72 MET B C 1
ATOM 4194 O O . MET B 1 72 ? 9.697 65.494 463.171 1.00 27.54 72 MET B O 1
ATOM 4199 N N . ALA B 1 73 ? 9.156 67.362 462.028 1.00 24.55 73 ALA B N 1
ATOM 4200 C CA . ALA B 1 73 ? 8.383 66.630 461.027 1.00 24.07 73 ALA B CA 1
ATOM 4201 C C . ALA B 1 73 ? 9.283 65.714 460.205 1.00 26.35 73 ALA B C 1
ATOM 4202 O O . ALA B 1 73 ? 8.946 64.550 459.977 1.00 28.54 73 ALA B O 1
ATOM 4204 N N . LEU B 1 74 ? 10.444 66.219 459.771 1.00 24.98 74 LEU B N 1
ATOM 4205 C CA . LEU B 1 74 ? 11.402 65.386 459.047 1.00 25.29 74 LEU B CA 1
ATOM 4206 C C . LEU B 1 74 ? 11.842 64.184 459.880 1.00 27.79 74 LEU B C 1
ATOM 4207 O O . LEU B 1 74 ? 11.890 63.059 459.373 1.00 26.70 74 LEU B O 1
ATOM 4212 N N . ARG B 1 75 ? 12.128 64.393 461.169 1.00 25.44 75 ARG B N 1
ATOM 4213 C CA . ARG B 1 75 ? 12.704 63.320 461.980 1.00 26.22 75 ARG B CA 1
ATOM 4214 C C . ARG B 1 75 ? 11.729 62.156 462.176 1.00 27.99 75 ARG B C 1
ATOM 4215 O O . ARG B 1 75 ? 12.144 60.992 462.164 1.00 23.88 75 ARG B O 1
ATOM 4223 N N . ASP B 1 76 ? 10.437 62.436 462.365 1.00 23.44 76 ASP B N 1
ATOM 4224 C CA . ASP B 1 76 ? 9.442 61.376 462.484 1.00 25.72 76 ASP B CA 1
ATOM 4225 C C . ASP B 1 76 ? 8.678 61.143 461.178 1.00 23.23 76 ASP B C 1
ATOM 4226 O O . ASP B 1 76 ? 7.712 60.373 461.163 1.00 25.29 76 ASP B O 1
ATOM 4231 N N . ALA B 1 77 ? 9.095 61.779 460.080 1.00 26.38 77 ALA B N 1
ATOM 4232 C CA . ALA B 1 77 ? 8.491 61.555 458.757 1.00 23.52 77 ALA B CA 1
ATOM 4233 C C . ALA B 1 77 ? 7.009 61.920 458.745 1.00 23.62 77 ALA B C 1
ATOM 4234 O O . ALA B 1 77 ? 6.178 61.228 458.143 1.00 21.77 77 ALA B O 1
ATOM 4236 N N . ASP B 1 78 ? 6.677 63.036 459.395 1.00 20.52 78 ASP B N 1
ATOM 4237 C CA . ASP B 1 78 ? 5.287 63.460 459.558 1.00 25.48 78 ASP B CA 1
ATOM 4238 C C . ASP B 1 78 ? 4.840 64.184 458.292 1.00 29.25 78 ASP B C 1
ATOM 4239 O O . ASP B 1 78 ? 5.053 65.390 458.110 1.00 22.84 78 ASP B O 1
ATOM 4244 N N . GLN B 1 79 ? 4.216 63.409 457.402 1.00 25.41 79 GLN B N 1
ATOM 4245 C CA . GLN B 1 79 ? 3.720 63.881 456.115 1.00 21.45 79 GLN B CA 1
ATOM 4246 C C . GLN B 1 79 ? 4.819 64.551 455.310 1.00 21.60 79 GLN B C 1
ATOM 4247 O O . GLN B 1 79 ? 4.546 65.331 454.404 1.00 28.81 79 GLN B O 1
ATOM 4253 N N . VAL B 1 80 ? 6.069 64.239 455.630 1.00 24.40 80 VAL B N 1
ATOM 4254 C CA . VAL B 1 80 ? 7.194 64.538 454.757 1.00 23.63 80 VAL B CA 1
ATOM 4255 C C . VAL B 1 80 ? 8.225 63.413 454.953 1.00 26.14 80 VAL B C 1
ATOM 4256 O O . VAL B 1 80 ? 8.494 63.008 456.083 1.00 24.57 80 VAL B O 1
ATOM 4260 N N . PRO B 1 81 ? 8.754 62.845 453.849 1.00 21.88 81 PRO B N 1
ATOM 4261 C CA . PRO B 1 81 ? 8.435 63.107 452.438 1.00 23.02 81 PRO B CA 1
ATOM 4262 C C . PRO B 1 81 ? 7.016 62.690 452.057 1.00 23.11 81 PRO B C 1
ATOM 4263 O O . PRO B 1 81 ? 6.427 61.800 452.695 1.00 20.74 81 PRO B O 1
ATOM 4267 N N . VAL B 1 82 ? 6.472 63.371 451.047 1.00 23.70 82 VAL B N 1
ATOM 4268 C CA . VAL B 1 82 ? 5.203 63.025 450.412 1.00 24.36 82 VAL B CA 1
ATOM 4269 C C . VAL B 1 82 ? 5.451 62.873 448.930 1.00 23.82 82 VAL B C 1
ATOM 4270 O O . VAL B 1 82 ? 6.101 63.734 448.329 1.00 24.09 82 VAL B O 1
ATOM 4274 N N . ASN B 1 83 ? 4.864 61.841 448.329 1.00 22.85 83 ASN B N 1
ATOM 4275 C CA . ASN B 1 83 ? 4.843 61.683 446.880 1.00 19.48 83 ASN B CA 1
ATOM 4276 C C . ASN B 1 83 ? 3.459 62.027 446.324 1.00 19.54 83 ASN B C 1
ATOM 4277 O O . ASN B 1 83 ? 2.474 62.147 447.056 1.00 21.91 83 ASN B O 1
ATOM 4282 N N . ASP B 1 84 ? 3.412 62.215 445.012 1.00 20.56 84 ASP B N 1
ATOM 4283 C CA . ASP B 1 84 ? 2.176 62.524 444.306 1.00 20.04 84 ASP B CA 1
ATOM 4284 C C . ASP B 1 84 ? 1.195 61.357 444.429 1.00 20.92 84 ASP B C 1
ATOM 4285 O O . ASP B 1 84 ? 1.564 60.219 444.129 1.00 21.85 84 ASP B O 1
ATOM 4290 N N . PRO B 1 85 ? -0.040 61.588 444.896 1.00 24.29 85 PRO B N 1
ATOM 4291 C CA . PRO B 1 85 ? -0.971 60.464 445.101 1.00 21.64 85 PRO B CA 1
ATOM 4292 C C . PRO B 1 85 ? -1.524 59.867 443.813 1.00 24.13 85 PRO B C 1
ATOM 4293 O O . PRO B 1 85 ? -2.110 58.778 443.861 1.00 24.04 85 PRO B O 1
ATOM 4297 N N . PHE B 1 86 ? -1.378 60.542 442.675 1.00 21.09 86 PHE B N 1
ATOM 4298 C CA . PHE B 1 86 ? -1.744 59.965 441.385 1.00 23.62 86 PHE B CA 1
ATOM 4299 C C . PHE B 1 86 ? -0.806 58.840 440.957 1.00 23.68 86 PHE B C 1
ATOM 4300 O O . PHE B 1 86 ? -1.146 58.097 440.032 1.00 20.97 86 PHE B O 1
ATOM 4308 N N . GLY B 1 87 ? 0.345 58.694 441.613 1.00 20.94 87 GLY B N 1
ATOM 4309 C CA . GLY B 1 87 ? 1.433 57.912 441.038 1.00 21.28 87 GLY B CA 1
ATOM 4310 C C . GLY B 1 87 ? 1.132 56.429 440.897 1.00 23.01 87 GLY B C 1
ATOM 4311 O O . GLY B 1 87 ? 1.396 55.831 439.847 1.00 25.70 87 GLY B O 1
ATOM 4312 N N . ALA B 1 88 ? 0.586 55.809 441.942 1.00 17.30 88 ALA B N 1
ATOM 4313 C CA . ALA B 1 88 ? 0.399 54.364 441.942 1.00 18.12 88 ALA B CA 1
ATOM 4314 C C . ALA B 1 88 ? -1.018 53.924 441.566 1.00 21.10 88 ALA B C 1
ATOM 4315 O O . ALA B 1 88 ? -1.321 52.730 441.657 1.00 21.79 88 ALA B O 1
ATOM 4317 N N . ILE B 1 89 ? -1.884 54.846 441.120 1.00 19.87 89 ILE B N 1
ATOM 4318 C CA . ILE B 1 89 ? -3.296 54.506 440.932 1.00 20.57 89 ILE B CA 1
ATOM 4319 C C . ILE B 1 89 ? -3.462 53.435 439.857 1.00 20.06 89 ILE B C 1
ATOM 4320 O O . ILE B 1 89 ? -4.181 52.444 440.046 1.00 20.05 89 ILE B O 1
ATOM 4325 N N . SER B 1 90 ? -2.837 53.627 438.697 1.00 18.42 90 SER B N 1
ATOM 4326 C CA . SER B 1 90 ? -3.087 52.673 437.624 1.00 19.67 90 SER B CA 1
ATOM 4327 C C . SER B 1 90 ? -2.558 51.293 437.998 1.00 17.93 90 SER B C 1
ATOM 4328 O O . SER B 1 90 ? -3.215 50.283 437.729 1.00 19.28 90 SER B O 1
ATOM 4331 N N . ALA B 1 91 ? -1.402 51.232 438.670 1.00 18.89 91 ALA B N 1
ATOM 4332 C CA . ALA B 1 91 ? -0.903 49.945 439.147 1.00 17.60 91 ALA B CA 1
ATOM 4333 C C . ALA B 1 91 ? -1.910 49.281 440.075 1.00 17.02 91 ALA B C 1
ATOM 4334 O O . ALA B 1 91 ? -2.139 48.070 439.983 1.00 16.74 91 ALA B O 1
ATOM 4336 N N . MET B 1 92 ? -2.532 50.065 440.965 1.00 17.19 92 MET B N 1
ATOM 4337 C CA . MET B 1 92 ? -3.514 49.512 441.893 1.00 17.57 92 MET B CA 1
ATOM 4338 C C . MET B 1 92 ? -4.789 49.113 441.173 1.00 18.47 92 MET B C 1
ATOM 4339 O O . MET B 1 92 ? -5.414 48.102 441.516 1.00 17.26 92 MET B O 1
ATOM 4344 N N . ALA B 1 93 ? -5.206 49.907 440.182 1.00 20.79 93 ALA B N 1
ATOM 4345 C CA . ALA B 1 93 ? -6.397 49.552 439.429 1.00 18.55 93 ALA B CA 1
ATOM 4346 C C . ALA B 1 93 ? -6.195 48.253 438.657 1.00 21.76 93 ALA B C 1
ATOM 4347 O O . ALA B 1 93 ? -7.158 47.507 438.447 1.00 20.42 93 ALA B O 1
ATOM 4349 N N . ALA B 1 94 ? -4.955 47.965 438.231 1.00 18.19 94 ALA B N 1
ATOM 4350 C CA . ALA B 1 94 ? -4.690 46.798 437.393 1.00 19.86 94 ALA B CA 1
ATOM 4351 C C . ALA B 1 94 ? -4.846 45.487 438.139 1.00 23.60 94 ALA B C 1
ATOM 4352 O O . ALA B 1 94 ? -5.113 44.464 437.500 1.00 21.46 94 ALA B O 1
ATOM 4354 N N . VAL B 1 95 ? -4.675 45.478 439.460 1.00 18.28 95 VAL B N 1
ATOM 4355 C CA . VAL B 1 95 ? -4.785 44.235 440.202 1.00 19.97 95 VAL B CA 1
ATOM 4356 C C . VAL B 1 95 ? -6.075 44.188 441.018 1.00 19.12 95 VAL B C 1
ATOM 4357 O O . VAL B 1 95 ? -6.209 43.359 441.914 1.00 17.46 95 VAL B O 1
ATOM 4361 N N . THR B 1 96 ? -7.045 45.039 440.694 1.00 17.67 96 THR B N 1
ATOM 4362 C CA . THR B 1 96 ? -8.322 45.063 441.397 1.00 19.00 96 THR B CA 1
ATOM 4363 C C . THR B 1 96 ? -9.452 45.209 440.393 1.00 19.24 96 THR B C 1
ATOM 4364 O O . THR B 1 96 ? -9.242 45.460 439.207 1.00 23.16 96 THR B O 1
ATOM 4368 N N . GLU B 1 97 ? -10.670 45.053 440.884 1.00 22.31 97 GLU B N 1
ATOM 4369 C CA . GLU B 1 97 ? -11.822 45.051 439.999 1.00 25.91 97 GLU B CA 1
ATOM 4370 C C . GLU B 1 97 ? -12.848 46.068 440.476 1.00 23.63 97 GLU B C 1
ATOM 4371 O O . GLU B 1 97 ? -13.540 46.684 439.660 1.00 21.19 97 GLU B O 1
ATOM 4377 N N . HIS B 1 98 ? -12.913 46.291 441.792 1.00 19.67 98 HIS B N 1
ATOM 4378 C CA . HIS B 1 98 ? -14.067 46.967 442.379 1.00 21.97 98 HIS B CA 1
ATOM 4379 C C . HIS B 1 98 ? -13.733 48.097 443.348 1.00 20.33 98 HIS B C 1
ATOM 4380 O O . HIS B 1 98 ? -14.525 49.033 443.486 1.00 20.26 98 HIS B O 1
ATOM 4387 N N . VAL B 1 99 ? -12.600 48.027 444.053 1.00 21.60 99 VAL B N 1
ATOM 4388 C CA . VAL B 1 99 ? -12.327 49.053 445.054 1.00 20.64 99 VAL B CA 1
ATOM 4389 C C . VAL B 1 99 ? -12.145 50.396 444.353 1.00 22.34 99 VAL B C 1
ATOM 4390 O O . VAL B 1 99 ? -11.661 50.473 443.212 1.00 22.02 99 VAL B O 1
ATOM 4394 N N . GLY B 1 100 ? -12.602 51.462 445.008 1.00 20.41 100 GLY B N 1
ATOM 4395 C CA . GLY B 1 100 ? -12.454 52.787 444.447 1.00 19.82 100 GLY B CA 1
ATOM 4396 C C . GLY B 1 100 ? -11.194 53.475 444.941 1.00 23.63 100 GLY B C 1
ATOM 4397 O O . GLY B 1 100 ? -10.577 53.062 445.923 1.00 21.65 100 GLY B O 1
ATOM 4398 N N . PHE B 1 101 ? -10.801 54.537 444.244 1.00 21.55 101 PHE B N 1
ATOM 4399 C CA . PHE B 1 101 ? -9.592 55.276 444.588 1.00 23.21 101 PHE B CA 1
ATOM 4400 C C . PHE B 1 101 ? -9.958 56.737 444.793 1.00 20.29 101 PHE B C 1
ATOM 4401 O O . PHE B 1 101 ? -10.367 57.422 443.851 1.00 21.73 101 PHE B O 1
ATOM 4409 N N . GLY B 1 102 ? -9.831 57.200 446.028 1.00 23.43 102 GLY B N 1
ATOM 4410 C CA . GLY B 1 102 ? -10.046 58.597 446.334 1.00 21.38 102 GLY B CA 1
ATOM 4411 C C . GLY B 1 102 ? -8.731 59.324 446.216 1.00 19.69 102 GLY B C 1
ATOM 4412 O O . GLY B 1 102 ? -7.798 59.062 446.983 1.00 20.41 102 GLY B O 1
ATOM 4413 N N . VAL B 1 103 ? -8.635 60.226 445.245 1.00 21.17 103 VAL B N 1
ATOM 4414 C CA . VAL B 1 103 ? -7.391 60.931 444.950 1.00 25.30 103 VAL B CA 1
ATOM 4415 C C . VAL B 1 103 ? -7.558 62.385 445.372 1.00 20.14 103 VAL B C 1
ATOM 4416 O O . VAL B 1 103 ? -8.413 63.102 444.837 1.00 20.84 103 VAL B O 1
ATOM 4420 N N . THR B 1 104 ? -6.735 62.820 446.317 1.00 21.21 104 THR B N 1
ATOM 4421 C CA . THR B 1 104 ? -6.701 64.223 446.708 1.00 20.49 104 THR B CA 1
ATOM 4422 C C . THR B 1 104 ? -5.959 65.076 445.676 1.00 24.52 104 THR B C 1
ATOM 4423 O O . THR B 1 104 ? -4.834 64.755 445.274 1.00 23.07 104 THR B O 1
ATOM 4427 N N . ALA B 1 105 ? -6.571 66.186 445.271 1.00 22.93 105 ALA B N 1
ATOM 4428 C CA . ALA B 1 105 ? -5.897 67.175 444.437 1.00 27.28 105 ALA B CA 1
ATOM 4429 C C . ALA B 1 105 ? -6.400 68.563 444.817 1.00 25.72 105 ALA B C 1
ATOM 4430 O O . ALA B 1 105 ? -7.609 68.805 444.815 1.00 27.89 105 ALA B O 1
ATOM 4432 N N . ALA B 1 106 ? -5.484 69.465 445.155 1.00 25.91 106 ALA B N 1
ATOM 4433 C CA . ALA B 1 106 ? -5.868 70.820 445.529 1.00 25.08 106 ALA B CA 1
ATOM 4434 C C . ALA B 1 106 ? -6.233 71.661 444.308 1.00 29.43 106 ALA B C 1
ATOM 4435 O O . ALA B 1 106 ? -5.749 71.437 443.191 1.00 23.08 106 ALA B O 1
ATOM 4437 N N . ILE B 1 107 ? -7.099 72.652 444.541 1.00 26.64 107 ILE B N 1
ATOM 4438 C CA . ILE B 1 107 ? -7.489 73.611 443.517 1.00 28.17 107 ILE B CA 1
ATOM 4439 C C . ILE B 1 107 ? -6.685 74.895 443.607 1.00 30.79 107 ILE B C 1
ATOM 4440 O O . ILE B 1 107 ? -6.948 75.838 442.851 1.00 29.07 107 ILE B O 1
ATOM 4445 N N . THR B 1 108 ? -5.724 74.968 444.526 1.00 29.62 108 THR B N 1
ATOM 4446 C CA . THR B 1 108 ? -5.037 76.221 444.800 1.00 29.58 108 THR B CA 1
ATOM 4447 C C . THR B 1 108 ? -4.008 76.551 443.729 1.00 29.47 108 THR B C 1
ATOM 4448 O O . THR B 1 108 ? -3.818 77.722 443.393 1.00 27.64 108 THR B O 1
ATOM 4452 N N . PHE B 1 109 ? -3.320 75.545 443.199 1.00 28.27 109 PHE B N 1
ATOM 4453 C CA . PHE B 1 109 ? -2.192 75.789 442.308 1.00 29.64 109 PHE B CA 1
ATOM 4454 C C . PHE B 1 109 ? -2.404 75.291 440.886 1.00 30.98 109 PHE B C 1
ATOM 4455 O O . PHE B 1 109 ? -1.923 75.917 439.940 1.00 31.89 109 PHE B O 1
ATOM 4463 N N . GLU B 1 110 ? -3.112 74.189 440.705 1.00 24.43 110 GLU B N 1
ATOM 4464 C CA . GLU B 1 110 ? -3.248 73.601 439.390 1.00 23.62 110 GLU B CA 1
ATOM 4465 C C . GLU B 1 110 ? -4.427 74.231 438.655 1.00 27.50 110 GLU B C 1
ATOM 4466 O O . GLU B 1 110 ? -5.525 74.361 439.211 1.00 29.31 110 GLU B O 1
ATOM 4472 N N . GLN B 1 111 ? -4.185 74.642 437.418 1.00 22.17 111 GLN B N 1
ATOM 4473 C CA . GLN B 1 111 ? -5.245 75.176 436.582 1.00 23.58 111 GLN B CA 1
ATOM 4474 C C . GLN B 1 111 ? -6.329 74.122 436.367 1.00 23.73 111 GLN B C 1
ATOM 4475 O O . GLN B 1 111 ? -6.022 72.931 436.237 1.00 24.92 111 GLN B O 1
ATOM 4481 N N . PRO B 1 112 ? -7.602 74.521 436.306 1.00 25.48 112 PRO B N 1
ATOM 4482 C CA . PRO B 1 112 ? -8.686 73.527 436.182 1.00 22.50 112 PRO B CA 1
ATOM 4483 C C . PRO B 1 112 ? -8.661 72.734 434.876 1.00 24.67 112 PRO B C 1
ATOM 4484 O O . PRO B 1 112 ? -9.027 71.550 434.871 1.00 26.23 112 PRO B O 1
ATOM 4488 N N . TYR B 1 113 ? -8.222 73.336 433.769 1.00 25.15 113 TYR B N 1
ATOM 4489 C CA . TYR B 1 113 ? -8.170 72.603 432.508 1.00 22.24 113 TYR B CA 1
ATOM 4490 C C . TYR B 1 113 ? -7.226 71.406 432.597 1.00 23.34 113 TYR B C 1
ATOM 4491 O O . TYR B 1 113 ? -7.539 70.317 432.096 1.00 21.12 113 TYR B O 1
ATOM 4500 N N . LEU B 1 114 ? -6.051 71.603 433.203 1.00 19.27 114 LEU B N 1
ATOM 4501 C CA . LEU B 1 114 ? -5.084 70.522 433.330 1.00 19.47 114 LEU B CA 1
ATOM 4502 C C . LEU B 1 114 ? -5.528 69.494 434.366 1.00 23.25 114 LEU B C 1
ATOM 4503 O O . LEU B 1 114 ? -5.382 68.287 434.145 1.00 24.25 114 LEU B O 1
ATOM 4508 N N . LEU B 1 115 ? -6.053 69.948 435.508 1.00 19.22 115 LEU B N 1
ATOM 4509 C CA . LEU B 1 115 ? -6.492 68.999 436.527 1.00 21.09 115 LEU B CA 1
ATOM 4510 C C . LEU B 1 115 ? -7.640 68.151 436.008 1.00 20.10 115 LEU B C 1
ATOM 4511 O O . LEU B 1 115 ? -7.703 66.948 436.277 1.00 22.47 115 LEU B O 1
ATOM 4516 N N . ALA B 1 116 ? -8.538 68.751 435.227 1.00 20.10 116 ALA B N 1
ATOM 4517 C CA . ALA B 1 116 ? -9.631 67.986 434.645 1.00 19.96 116 ALA B CA 1
ATOM 4518 C C . ALA B 1 116 ? -9.109 66.853 433.770 1.00 23.45 116 ALA B C 1
ATOM 4519 O O . ALA B 1 116 ? -9.678 65.749 433.760 1.00 22.90 116 ALA B O 1
ATOM 4521 N N . ARG B 1 117 ? -8.019 67.100 433.028 1.00 21.29 117 ARG B N 1
ATOM 4522 C CA . ARG B 1 117 ? -7.460 66.040 432.191 1.00 21.38 117 ARG B CA 1
ATOM 4523 C C . ARG B 1 117 ? -6.835 64.935 433.032 1.00 22.44 117 ARG B C 1
ATOM 4524 O O . ARG B 1 117 ? -6.957 63.752 432.692 1.00 20.12 117 ARG B O 1
ATOM 4532 N N . ARG B 1 118 ? -6.155 65.290 434.129 1.00 17.95 118 ARG B N 1
ATOM 4533 C CA . ARG B 1 118 ? -5.516 64.251 434.926 1.00 20.40 118 ARG B CA 1
ATOM 4534 C C . ARG B 1 118 ? -6.546 63.354 435.590 1.00 21.39 118 ARG B C 1
ATOM 4535 O O . ARG B 1 118 ? -6.323 62.142 435.726 1.00 20.86 118 ARG B O 1
ATOM 4543 N N . LEU B 1 119 ? -7.676 63.929 436.021 1.00 19.23 119 LEU B N 1
ATOM 4544 C CA . LEU B 1 119 ? -8.710 63.136 436.674 1.00 18.16 119 LEU B CA 1
ATOM 4545 C C . LEU B 1 119 ? -9.512 62.324 435.665 1.00 20.09 119 LEU B C 1
ATOM 4546 O O . LEU B 1 119 ? -9.807 61.149 435.919 1.00 20.31 119 LEU B O 1
ATOM 4551 N N . SER B 1 120 ? -9.856 62.922 434.511 1.00 18.91 120 SER B N 1
ATOM 4552 C CA . SER B 1 120 ? -10.500 62.157 433.438 1.00 19.73 120 SER B CA 1
ATOM 4553 C C . SER B 1 120 ? -9.638 60.982 433.017 1.00 19.86 120 SER B C 1
ATOM 4554 O O . SER B 1 120 ? -10.157 59.905 432.701 1.00 21.37 120 SER B O 1
ATOM 4557 N N . THR B 1 121 ? -8.316 61.183 432.977 1.00 19.34 121 THR B N 1
ATOM 4558 C CA . THR B 1 121 ? -7.405 60.105 432.599 1.00 23.28 121 THR B CA 1
ATOM 4559 C C . THR B 1 121 ? -7.508 58.935 433.575 1.00 21.99 121 THR B C 1
ATOM 4560 O O . THR B 1 121 ? -7.567 57.771 433.152 1.00 19.98 121 THR B O 1
ATOM 4564 N N . LEU B 1 122 ? -7.569 59.226 434.885 1.00 17.96 122 LEU B N 1
ATOM 4565 C CA . LEU B 1 122 ? -7.735 58.144 435.856 1.00 19.54 122 LEU B CA 1
ATOM 4566 C C . LEU B 1 122 ? -9.126 57.523 435.778 1.00 19.79 122 LEU B C 1
ATOM 4567 O O . LEU B 1 122 ? -9.271 56.324 436.021 1.00 21.66 122 LEU B O 1
ATOM 4572 N N . ASP B 1 123 ? -10.153 58.298 435.424 1.00 20.44 123 ASP B N 1
ATOM 4573 C CA . ASP B 1 123 ? -11.481 57.699 435.282 1.00 21.41 123 ASP B CA 1
ATOM 4574 C C . ASP B 1 123 ? -11.517 56.724 434.106 1.00 22.62 123 ASP B C 1
ATOM 4575 O O . ASP B 1 123 ? -12.185 55.681 434.177 1.00 21.15 123 ASP B O 1
ATOM 4580 N N . HIS B 1 124 ? -10.803 57.040 433.020 1.00 21.11 124 HIS B N 1
ATOM 4581 C CA . HIS B 1 124 ? -10.666 56.085 431.925 1.00 21.13 124 HIS B CA 1
ATOM 4582 C C . HIS B 1 124 ? -9.894 54.851 432.367 1.00 20.56 124 HIS B C 1
ATOM 4583 O O . HIS B 1 124 ? -10.370 53.726 432.213 1.00 22.47 124 HIS B O 1
ATOM 4590 N N . LEU B 1 125 ? -8.683 55.046 432.900 1.00 22.27 125 LEU B N 1
ATOM 4591 C CA . LEU B 1 125 ? -7.804 53.914 433.193 1.00 22.22 125 LEU B CA 1
ATOM 4592 C C . LEU B 1 125 ? -8.377 53.005 434.286 1.00 20.99 125 LEU B C 1
ATOM 4593 O O . LEU B 1 125 ? -8.216 51.784 434.228 1.00 21.00 125 LEU B O 1
ATOM 4598 N N . THR B 1 126 ? -9.056 53.563 435.281 1.00 17.78 126 THR B N 1
ATOM 4599 C CA . THR B 1 126 ? -9.657 52.710 436.311 1.00 18.19 126 THR B CA 1
ATOM 4600 C C . THR B 1 126 ? -11.034 52.202 435.906 1.00 20.25 126 THR B C 1
ATOM 4601 O O . THR B 1 126 ? -11.625 51.403 436.637 1.00 21.36 126 THR B O 1
ATOM 4605 N N . LYS B 1 127 ? -11.537 52.636 434.744 1.00 23.97 127 LYS B N 1
ATOM 4606 C CA . LYS B 1 127 ? -12.879 52.312 434.264 1.00 21.40 127 LYS B CA 1
ATOM 4607 C C . LYS B 1 127 ? -13.922 52.703 435.310 1.00 23.87 127 LYS B C 1
ATOM 4608 O O . LYS B 1 127 ? -14.746 51.895 435.747 1.00 25.43 127 LYS B O 1
ATOM 4614 N N . GLY B 1 128 ? -13.854 53.961 435.729 1.00 19.62 128 GLY B N 1
ATOM 4615 C CA . GLY B 1 128 ? -14.905 54.549 436.536 1.00 19.62 128 GLY B CA 1
ATOM 4616 C C . GLY B 1 128 ? -14.823 54.269 438.018 1.00 22.95 128 GLY B C 1
ATOM 4617 O O . GLY B 1 128 ? -15.859 54.115 438.671 1.00 23.89 128 GLY B O 1
ATOM 4618 N N . ARG B 1 129 ? -13.618 54.220 438.584 1.00 20.86 129 ARG B N 1
ATOM 4619 C CA . ARG B 1 129 ? -13.472 53.911 440.000 1.00 21.88 129 ARG B CA 1
ATOM 4620 C C . ARG B 1 129 ? -12.713 54.994 440.747 1.00 22.52 129 ARG B C 1
ATOM 4621 O O . ARG B 1 129 ? -12.097 54.711 441.775 1.00 23.47 129 ARG B O 1
ATOM 4629 N N . VAL B 1 130 ? -12.733 56.232 440.252 1.00 19.82 130 VAL B N 1
ATOM 4630 C CA . VAL B 1 130 ? -12.004 57.329 440.883 1.00 22.33 130 VAL B CA 1
ATOM 4631 C C . VAL B 1 130 ? -12.982 58.288 441.563 1.00 24.43 130 VAL B C 1
ATOM 4632 O O . VAL B 1 130 ? -14.098 58.529 441.079 1.00 23.64 130 VAL B O 1
ATOM 4636 N N . ALA B 1 131 ? -12.572 58.799 442.714 1.00 20.03 131 ALA B N 1
ATOM 4637 C CA . ALA B 1 131 ? -13.212 59.925 443.369 1.00 23.71 131 ALA B CA 1
ATOM 4638 C C . ALA B 1 131 ? -12.176 61.024 443.505 1.00 23.60 131 ALA B C 1
ATOM 4639 O O . ALA B 1 131 ? -10.995 60.741 443.737 1.00 25.66 131 ALA B O 1
ATOM 4641 N N . TRP B 1 132 ? -12.612 62.270 443.355 1.00 22.51 132 TRP B N 1
ATOM 4642 C CA . TRP B 1 132 ? -11.736 63.424 443.519 1.00 21.25 132 TRP B CA 1
ATOM 4643 C C . TRP B 1 132 ? -11.974 64.016 444.899 1.00 22.01 132 TRP B C 1
ATOM 4644 O O . TRP B 1 132 ? -13.070 64.507 445.186 1.00 22.61 132 TRP B O 1
ATOM 4655 N N . ASN B 1 133 ? -10.950 63.993 445.743 1.00 21.27 133 ASN B N 1
ATOM 4656 C CA . ASN B 1 133 ? -11.020 64.682 447.032 1.00 23.51 133 ASN B CA 1
ATOM 4657 C C . ASN B 1 133 ? -10.602 66.136 446.817 1.00 21.33 133 ASN B C 1
ATOM 4658 O O . ASN B 1 133 ? -9.420 66.431 446.654 1.00 21.61 133 ASN B O 1
ATOM 4663 N N . VAL B 1 134 ? -11.581 67.040 446.818 1.00 22.55 134 VAL B N 1
ATOM 4664 C CA . VAL B 1 134 ? -11.373 68.466 446.561 1.00 22.79 134 VAL B CA 1
ATOM 4665 C C . VAL B 1 134 ? -10.860 69.143 447.825 1.00 24.60 134 VAL B C 1
ATOM 4666 O O . VAL B 1 134 ? -11.565 69.185 448.835 1.00 29.21 134 VAL B O 1
ATOM 4670 N N . VAL B 1 135 ? -9.646 69.698 447.777 1.00 25.14 135 VAL B N 1
ATOM 4671 C CA . VAL B 1 135 ? -9.097 70.402 448.931 1.00 24.78 135 VAL B CA 1
ATOM 4672 C C . VAL B 1 135 ? -8.545 71.761 448.508 1.00 31.88 135 VAL B C 1
ATOM 4673 O O . VAL B 1 135 ? -8.387 72.062 447.323 1.00 26.28 135 VAL B O 1
ATOM 4677 N N . SER B 1 136 ? -8.264 72.590 449.518 1.00 36.18 136 SER B N 1
ATOM 4678 C CA . SER B 1 136 ? -7.457 73.798 449.383 1.00 37.71 136 SER B CA 1
ATOM 4679 C C . SER B 1 136 ? -6.161 73.623 450.164 1.00 37.84 136 SER B C 1
ATOM 4680 O O . SER B 1 136 ? -6.186 73.191 451.320 1.00 42.38 136 SER B O 1
ATOM 4683 N N . SER B 1 137 ? -5.038 73.969 449.544 1.00 35.74 137 SER B N 1
ATOM 4684 C CA . SER B 1 137 ? -3.773 73.970 450.269 1.00 40.93 137 SER B CA 1
ATOM 4685 C C . SER B 1 137 ? -3.776 75.066 451.334 1.00 35.78 137 SER B C 1
ATOM 4686 O O . SER B 1 137 ? -4.078 76.230 451.052 1.00 39.41 137 SER B O 1
ATOM 4689 N N . TYR B 1 138 ? -3.428 74.692 452.556 1.00 36.76 138 TYR B N 1
ATOM 4690 C CA . TYR B 1 138 ? -3.338 75.635 453.664 1.00 42.62 138 TYR B CA 1
ATOM 4691 C C . TYR B 1 138 ? -1.921 75.829 454.165 1.00 39.12 138 TYR B C 1
ATOM 4692 O O . TYR B 1 138 ? -1.593 76.913 454.649 1.00 44.29 138 TYR B O 1
ATOM 4701 N N . LEU B 1 139 ? -1.068 74.822 454.028 1.00 34.79 139 LEU B N 1
ATOM 4702 C CA . LEU B 1 139 ? 0.270 74.898 454.593 1.00 33.62 139 LEU B CA 1
ATOM 4703 C C . LEU B 1 139 ? 1.088 75.980 453.899 1.00 35.37 139 LEU B C 1
ATOM 4704 O O . LEU B 1 139 ? 1.091 76.091 452.670 1.00 33.68 139 LEU B O 1
ATOM 4709 N N . ASN B 1 140 ? 1.782 76.788 454.706 1.00 36.33 140 ASN B N 1
ATOM 4710 C CA . ASN B 1 140 ? 2.389 78.017 454.197 1.00 33.71 140 ASN B CA 1
ATOM 4711 C C . ASN B 1 140 ? 3.510 77.731 453.197 1.00 34.52 140 ASN B C 1
ATOM 4712 O O . ASN B 1 140 ? 3.615 78.417 452.177 1.00 29.06 140 ASN B O 1
ATOM 4717 N N . SER B 1 141 ? 4.359 76.727 453.461 1.00 32.18 141 SER B N 1
ATOM 4718 C CA . SER B 1 141 ? 5.516 76.522 452.591 1.00 32.78 141 SER B CA 1
ATOM 4719 C C . SER B 1 141 ? 5.096 76.239 451.153 1.00 31.70 141 SER B C 1
ATOM 4720 O O . SER B 1 141 ? 5.854 76.516 450.219 1.00 31.80 141 SER B O 1
ATOM 4723 N N . ALA B 1 142 ? 3.899 75.687 450.954 1.00 27.80 142 ALA B N 1
ATOM 4724 C CA . ALA B 1 142 ? 3.434 75.421 449.600 1.00 30.57 142 ALA B CA 1
ATOM 4725 C C . ALA B 1 142 ? 3.219 76.717 448.826 1.00 27.86 142 ALA B C 1
ATOM 4726 O O . ALA B 1 142 ? 3.582 76.806 447.650 1.00 27.40 142 ALA B O 1
ATOM 4728 N N . ALA B 1 143 ? 2.632 77.733 449.468 1.00 30.27 143 ALA B N 1
ATOM 4729 C CA . ALA B 1 143 ? 2.436 79.023 448.810 1.00 30.21 143 ALA B CA 1
ATOM 4730 C C . ALA B 1 143 ? 3.767 79.690 448.465 1.00 30.71 143 ALA B C 1
ATOM 4731 O O . ALA B 1 143 ? 3.906 80.286 447.389 1.00 30.26 143 ALA B O 1
ATOM 4733 N N . LEU B 1 144 ? 4.758 79.593 449.361 1.00 28.18 144 LEU B N 1
ATOM 4734 C CA . LEU B 1 144 ? 6.073 80.182 449.109 1.00 27.88 144 LEU B CA 1
ATOM 4735 C C . LEU B 1 144 ? 6.850 79.420 448.035 1.00 31.45 144 LEU B C 1
ATOM 4736 O O . LEU B 1 144 ? 7.607 80.027 447.271 1.00 28.23 144 LEU B O 1
ATOM 4741 N N . ASN B 1 145 ? 6.682 78.100 447.962 1.00 31.57 145 ASN B N 1
ATOM 4742 C CA . ASN B 1 145 ? 7.477 77.278 447.058 1.00 30.96 145 ASN B CA 1
ATOM 4743 C C . ASN B 1 145 ? 6.872 77.174 445.664 1.00 27.94 145 ASN B C 1
ATOM 4744 O O . ASN B 1 145 ? 7.595 76.919 444.694 1.00 27.86 145 ASN B O 1
ATOM 4749 N N . ILE B 1 146 ? 5.560 77.342 445.553 1.00 28.68 146 ILE B N 1
ATOM 4750 C CA . ILE B 1 146 ? 4.837 77.125 444.313 1.00 28.87 146 ILE B CA 1
ATOM 4751 C C . ILE B 1 146 ? 4.354 78.439 443.716 1.00 33.08 146 ILE B C 1
ATOM 4752 O O . ILE B 1 146 ? 4.337 78.599 442.491 1.00 31.83 146 ILE B O 1
ATOM 4757 N N . GLY B 1 147 ? 3.950 79.387 444.562 1.00 33.92 147 GLY B N 1
ATOM 4758 C CA . GLY B 1 147 ? 3.567 80.701 444.082 1.00 37.52 147 GLY B CA 1
ATOM 4759 C C . GLY B 1 147 ? 2.071 80.928 444.071 1.00 40.67 147 GLY B C 1
ATOM 4760 O O . GLY B 1 147 ? 1.317 80.147 443.485 1.00 46.98 147 GLY B O 1
ATOM 4761 N N . MET B 1 148 ? 1.632 82.000 444.719 1.00 49.36 148 MET B N 1
ATOM 4762 C CA . MET B 1 148 ? 0.225 82.349 444.802 1.00 50.99 148 MET B CA 1
ATOM 4763 C C . MET B 1 148 ? 0.006 83.782 444.340 1.00 54.58 148 MET B C 1
ATOM 4764 O O . MET B 1 148 ? 0.838 84.666 444.565 1.00 51.61 148 MET B O 1
ATOM 4769 N N . ASP B 1 149 ? -1.129 83.995 443.686 1.00 52.55 149 ASP B N 1
ATOM 4770 C CA . ASP B 1 149 ? -1.567 85.328 443.294 1.00 61.10 149 ASP B CA 1
ATOM 4771 C C . ASP B 1 149 ? -1.979 86.098 444.543 1.00 65.52 149 ASP B C 1
ATOM 4772 O O . ASP B 1 149 ? -3.025 85.816 445.139 1.00 62.22 149 ASP B O 1
ATOM 4777 N N . GLN B 1 150 ? -1.140 87.049 444.928 1.00 67.41 150 GLN B N 1
ATOM 4778 C CA . GLN B 1 150 ? -1.319 87.833 446.133 1.00 68.88 150 GLN B CA 1
ATOM 4779 C C . GLN B 1 150 ? -2.329 88.973 446.032 1.00 69.84 150 GLN B C 1
ATOM 4780 O O . GLN B 1 150 ? -2.715 89.518 447.027 1.00 68.43 150 GLN B O 1
ATOM 4786 N N . GLN B 1 151 ? -2.783 89.305 444.842 1.00 69.03 151 GLN B N 1
ATOM 4787 C CA . GLN B 1 151 ? -3.779 90.342 444.716 1.00 70.16 151 GLN B CA 1
ATOM 4788 C C . GLN B 1 151 ? -5.208 89.796 444.633 1.00 71.39 151 GLN B C 1
ATOM 4789 O O . GLN B 1 151 ? -6.004 90.252 443.828 1.00 73.92 151 GLN B O 1
ATOM 4795 N N . LEU B 1 152 ? -5.522 88.821 445.465 1.00 64.46 152 LEU B N 1
ATOM 4796 C CA . LEU B 1 152 ? -6.865 88.260 445.536 1.00 64.80 152 LEU B CA 1
ATOM 4797 C C . LEU B 1 152 ? -7.432 88.437 446.937 1.00 57.49 152 LEU B C 1
ATOM 4798 O O . LEU B 1 152 ? -6.715 88.295 447.929 1.00 56.62 152 LEU B O 1
ATOM 4803 N N . ALA B 1 153 ? -8.722 88.750 447.005 1.00 56.39 153 ALA B N 1
ATOM 4804 C CA . ALA B 1 153 ? -9.413 88.942 448.272 1.00 50.89 153 ALA B CA 1
ATOM 4805 C C . ALA B 1 153 ? -9.653 87.599 448.939 1.00 50.94 153 ALA B C 1
ATOM 4806 O O . ALA B 1 153 ? -10.295 86.718 448.352 1.00 47.05 153 ALA B O 1
ATOM 4808 N N . HIS B 1 154 ? -9.161 87.435 450.147 1.00 45.72 154 HIS B N 1
ATOM 4809 C CA . HIS B 1 154 ? -9.342 86.195 450.863 1.00 51.31 154 HIS B CA 1
ATOM 4810 C C . HIS B 1 154 ? -10.780 85.865 451.189 1.00 52.10 154 HIS B C 1
ATOM 4811 O O . HIS B 1 154 ? -11.112 84.712 451.351 1.00 53.43 154 HIS B O 1
ATOM 4818 N N . ASP B 1 155 ? -11.646 86.854 451.292 1.00 47.01 155 ASP B N 1
ATOM 4819 C CA . ASP B 1 155 ? -13.031 86.503 451.565 1.00 48.24 155 ASP B CA 1
ATOM 4820 C C . ASP B 1 155 ? -13.801 86.178 450.291 1.00 46.29 155 ASP B C 1
ATOM 4821 O O . ASP B 1 155 ? -15.009 85.934 450.351 1.00 47.10 155 ASP B O 1
ATOM 4826 N N . GLU B 1 156 ? -13.121 86.155 449.145 1.00 45.18 156 GLU B N 1
ATOM 4827 C CA . GLU B 1 156 ? -13.688 85.661 447.899 1.00 45.71 156 GLU B CA 1
ATOM 4828 C C . GLU B 1 156 ? -13.241 84.235 447.571 1.00 40.37 156 GLU B C 1
ATOM 4829 O O . GLU B 1 156 ? -13.517 83.756 446.469 1.00 37.77 156 GLU B O 1
ATOM 4835 N N . ARG B 1 157 ? -12.565 83.550 448.509 1.00 44.33 157 ARG B N 1
ATOM 4836 C CA . ARG B 1 157 ? -12.004 82.225 448.236 1.00 39.40 157 ARG B CA 1
ATOM 4837 C C . ARG B 1 157 ? -13.057 81.251 447.727 1.00 35.85 157 ARG B C 1
ATOM 4838 O O . ARG B 1 157 ? -12.781 80.441 446.833 1.00 35.18 157 ARG B O 1
ATOM 4846 N N . TYR B 1 158 ? -14.255 81.283 448.310 1.00 30.56 158 TYR B N 1
ATOM 4847 C CA . TYR B 1 158 ? -15.264 80.302 447.948 1.00 32.46 158 TYR B CA 1
ATOM 4848 C C . TYR B 1 158 ? -15.989 80.675 446.666 1.00 32.47 158 TYR B C 1
ATOM 4849 O O . TYR B 1 158 ? -16.444 79.779 445.951 1.00 31.95 158 TYR B O 1
ATOM 4858 N N . GLU B 1 159 ? -16.105 81.971 446.351 1.00 34.94 159 GLU B N 1
ATOM 4859 C CA . GLU B 1 159 ? -16.592 82.358 445.027 1.00 37.22 159 GLU B CA 1
ATOM 4860 C C . GLU B 1 159 ? -15.644 81.852 443.948 1.00 31.08 159 GLU B C 1
ATOM 4861 O O . GLU B 1 159 ? -16.080 81.364 442.900 1.00 28.31 159 GLU B O 1
ATOM 4867 N N . MET B 1 160 ? -14.340 81.957 444.202 1.00 30.80 160 MET B N 1
ATOM 4868 C CA . MET B 1 160 ? -13.343 81.391 443.300 1.00 33.22 160 MET B CA 1
ATOM 4869 C C . MET B 1 160 ? -13.470 79.875 443.212 1.00 31.37 160 MET B C 1
ATOM 4870 O O . MET B 1 160 ? -13.417 79.298 442.117 1.00 29.70 160 MET B O 1
ATOM 4875 N N . ALA B 1 161 ? -13.641 79.212 444.360 1.00 28.58 161 ALA B N 1
ATOM 4876 C CA . ALA B 1 161 ? -13.806 77.765 444.354 1.00 28.40 161 ALA B CA 1
ATOM 4877 C C . ALA B 1 161 ? -15.062 77.366 443.595 1.00 29.67 161 ALA B C 1
ATOM 4878 O O . ALA B 1 161 ? -15.047 76.398 442.824 1.00 29.27 161 ALA B O 1
ATOM 4880 N N . ASP B 1 162 ? -16.158 78.111 443.785 1.00 30.38 162 ASP B N 1
ATOM 4881 C CA . ASP B 1 162 ? -17.366 77.856 443.002 1.00 28.52 162 ASP B CA 1
ATOM 4882 C C . ASP B 1 162 ? -17.074 77.904 441.508 1.00 27.24 162 ASP B C 1
ATOM 4883 O O . ASP B 1 162 ? -17.523 77.036 440.746 1.00 25.07 162 ASP B O 1
ATOM 4888 N N . GLU B 1 163 ? -16.322 78.912 441.065 1.00 25.20 163 GLU B N 1
ATOM 4889 C CA . GLU B 1 163 ? -16.090 79.042 439.637 1.00 29.87 163 GLU B CA 1
ATOM 4890 C C . GLU B 1 163 ? -15.148 77.954 439.130 1.00 29.09 163 GLU B C 1
ATOM 4891 O O . GLU B 1 163 ? -15.286 77.499 437.986 1.00 27.62 163 GLU B O 1
ATOM 4897 N N . TYR B 1 164 ? -14.211 77.516 439.976 1.00 26.12 164 TYR B N 1
ATOM 4898 C CA . TYR B 1 164 ? -13.304 76.432 439.621 1.00 24.34 164 TYR B CA 1
ATOM 4899 C C . TYR B 1 164 ? -14.073 75.141 439.335 1.00 26.92 164 TYR B C 1
ATOM 4900 O O . TYR B 1 164 ? -13.843 74.486 438.308 1.00 25.69 164 TYR B O 1
ATOM 4909 N N . MET B 1 165 ? -14.995 74.761 440.236 1.00 24.44 165 MET B N 1
ATOM 4910 C CA . MET B 1 165 ? -15.831 73.579 440.015 1.00 23.51 165 MET B CA 1
ATOM 4911 C C . MET B 1 165 ? -16.704 73.734 438.773 1.00 22.96 165 MET B C 1
ATOM 4912 O O . MET B 1 165 ? -16.929 72.768 438.027 1.00 25.01 165 MET B O 1
ATOM 4917 N N . GLU B 1 166 ? -17.237 74.934 438.560 1.00 22.44 166 GLU B N 1
ATOM 4918 C CA . GLU B 1 166 ? -18.015 75.215 437.356 1.00 26.72 166 GLU B CA 1
ATOM 4919 C C . GLU B 1 166 ? -17.223 74.889 436.092 1.00 22.85 166 GLU B C 1
ATOM 4920 O O . GLU B 1 166 ? -17.751 74.280 435.153 1.00 24.05 166 GLU B O 1
ATOM 4926 N N . VAL B 1 167 ? -15.952 75.278 436.049 1.00 24.48 167 VAL B N 1
ATOM 4927 C CA . VAL B 1 167 ? -15.132 74.957 434.882 1.00 23.91 167 VAL B CA 1
ATOM 4928 C C . VAL B 1 167 ? -14.989 73.449 434.741 1.00 24.36 167 VAL B C 1
ATOM 4929 O O . VAL B 1 167 ? -15.176 72.889 433.655 1.00 23.24 167 VAL B O 1
ATOM 4933 N N . MET B 1 168 ? -14.668 72.769 435.851 1.00 23.96 168 MET B N 1
ATOM 4934 C CA . MET B 1 168 ? -14.529 71.315 435.842 1.00 24.06 168 MET B CA 1
ATOM 4935 C C . MET B 1 168 ? -15.796 70.640 435.327 1.00 25.68 168 MET B C 1
ATOM 4936 O O . MET B 1 168 ? -15.732 69.772 434.444 1.00 25.96 168 MET B O 1
ATOM 4941 N N . TYR B 1 169 ? -16.965 71.041 435.859 1.00 24.02 169 TYR B N 1
ATOM 4942 C CA . TYR B 1 169 ? -18.228 70.397 435.478 1.00 25.52 169 TYR B CA 1
ATOM 4943 C C . TYR B 1 169 ? -18.570 70.642 434.010 1.00 24.90 169 TYR B C 1
ATOM 4944 O O . TYR B 1 169 ? -19.047 69.734 433.318 1.00 26.07 169 TYR B O 1
ATOM 4953 N N . LYS B 1 170 ? -18.340 71.864 433.520 1.00 25.76 170 LYS B N 1
ATOM 4954 C CA . LYS B 1 170 ? -18.573 72.149 432.109 1.00 24.41 170 LYS B CA 1
ATOM 4955 C C . LYS B 1 170 ? -17.709 71.265 431.228 1.00 24.47 170 LYS B C 1
ATOM 4956 O O . LYS B 1 170 ? -18.176 70.737 430.211 1.00 22.45 170 LYS B O 1
ATOM 4962 N N . LEU B 1 171 ? -16.448 71.071 431.612 1.00 23.38 171 LEU B N 1
ATOM 4963 C CA . LEU B 1 171 ? -15.552 70.268 430.787 1.00 21.70 171 LEU B CA 1
ATOM 4964 C C . LEU B 1 171 ? -15.983 68.808 430.771 1.00 22.00 171 LEU B C 1
ATOM 4965 O O . LEU B 1 171 ? -16.054 68.178 429.710 1.00 22.05 171 LEU B O 1
ATOM 4970 N N . TRP B 1 172 ? -16.306 68.266 431.945 1.00 25.21 172 TRP B N 1
ATOM 4971 C CA . TRP B 1 172 ? -16.611 66.848 432.092 1.00 25.61 172 TRP B CA 1
ATOM 4972 C C . TRP B 1 172 ? -17.989 66.493 431.552 1.00 23.63 172 TRP B C 1
ATOM 4973 O O . TRP B 1 172 ? -18.163 65.432 430.940 1.00 20.59 172 TRP B O 1
ATOM 4984 N N . GLU B 1 173 ? -18.983 67.350 431.798 1.00 24.72 173 GLU B N 1
ATOM 4985 C CA . GLU B 1 173 ? -20.377 67.068 431.465 1.00 25.60 173 GLU B CA 1
ATOM 4986 C C . GLU B 1 173 ? -20.853 67.714 430.167 1.00 25.06 173 GLU B C 1
ATOM 4987 O O . GLU B 1 173 ? -21.591 67.082 429.403 1.00 28.32 173 GLU B O 1
ATOM 4993 N N . GLY B 1 174 ? -20.477 68.963 429.898 1.00 27.04 174 GLY B N 1
ATOM 4994 C CA . GLY B 1 174 ? -21.095 69.693 428.802 1.00 28.20 174 GLY B CA 1
ATOM 4995 C C . GLY B 1 174 ? -20.358 69.702 427.478 1.00 26.48 174 GLY B C 1
ATOM 4996 O O . GLY B 1 174 ? -20.980 69.729 426.409 1.00 27.02 174 GLY B O 1
ATOM 4997 N N . SER B 1 175 ? -19.028 69.672 427.539 1.00 24.41 175 SER B N 1
ATOM 4998 C CA . SER B 1 175 ? -18.218 69.925 426.353 1.00 20.42 175 SER B CA 1
ATOM 4999 C C . SER B 1 175 ? -18.421 68.870 425.260 1.00 28.82 175 SER B C 1
ATOM 5000 O O . SER B 1 175 ? -18.525 69.215 424.075 1.00 24.95 175 SER B O 1
ATOM 5003 N N . TRP B 1 176 ? -18.450 67.583 425.618 1.00 23.78 176 TRP B N 1
ATOM 5004 C CA . TRP B 1 176 ? -18.695 66.518 424.645 1.00 22.47 176 TRP B CA 1
ATOM 5005 C C . TRP B 1 176 ? -20.064 65.901 424.902 1.00 27.20 176 TRP B C 1
ATOM 5006 O O . TRP B 1 176 ? -20.365 65.504 426.029 1.00 29.84 176 TRP B O 1
ATOM 5017 N N . GLU B 1 177 ? -20.890 65.821 423.866 1.00 29.73 177 GLU B N 1
ATOM 5018 C CA . GLU B 1 177 ? -22.172 65.139 423.986 1.00 30.70 177 GLU B CA 1
ATOM 5019 C C . GLU B 1 177 ? -21.960 63.632 423.976 1.00 29.03 177 GLU B C 1
ATOM 5020 O O . GLU B 1 177 ? -20.974 63.133 423.426 1.00 26.81 177 GLU B O 1
ATOM 5026 N N . ASP B 1 178 ? -22.900 62.910 424.599 1.00 29.47 178 ASP B N 1
ATOM 5027 C CA . ASP B 1 178 ? -22.829 61.450 424.656 1.00 30.86 178 ASP B CA 1
ATOM 5028 C C . ASP B 1 178 ? -22.565 60.835 423.288 1.00 34.61 178 ASP B C 1
ATOM 5029 O O . ASP B 1 178 ? -21.848 59.838 423.171 1.00 35.18 178 ASP B O 1
ATOM 5034 N N . ASP B 1 179 ? -23.151 61.402 422.243 1.00 32.81 179 ASP B N 1
ATOM 5035 C CA . ASP B 1 179 ? -23.091 60.820 420.914 1.00 34.53 179 ASP B CA 1
ATOM 5036 C C . ASP B 1 179 ? -21.979 61.414 420.044 1.00 32.04 179 ASP B C 1
ATOM 5037 O O . ASP B 1 179 ? -21.933 61.122 418.846 1.00 32.71 179 ASP B O 1
ATOM 5042 N N . ALA B 1 180 ? -21.080 62.227 420.617 1.00 29.40 180 ALA B N 1
ATOM 5043 C CA . ALA B 1 180 ? -19.976 62.792 419.840 1.00 29.10 180 ALA B CA 1
ATOM 5044 C C . ALA B 1 180 ? -19.003 61.713 419.374 1.00 27.81 180 ALA B C 1
ATOM 5045 O O . ALA B 1 180 ? -18.578 61.716 418.215 1.00 29.12 180 ALA B O 1
ATOM 5047 N N . VAL B 1 181 ? -18.646 60.786 420.257 1.00 25.66 181 VAL B N 1
ATOM 5048 C CA . VAL B 1 181 ? -17.647 59.772 419.940 1.00 27.33 181 VAL B CA 1
ATOM 5049 C C . VAL B 1 181 ? -18.304 58.641 419.160 1.00 26.77 181 VAL B C 1
ATOM 5050 O O . VAL B 1 181 ? -19.323 58.083 419.584 1.00 26.35 181 VAL B O 1
ATOM 5054 N N . LYS B 1 182 ? -17.709 58.292 418.023 1.00 25.23 182 LYS B N 1
ATOM 5055 C CA . LYS B 1 182 ? -18.194 57.240 417.137 1.00 24.16 182 LYS B CA 1
ATOM 5056 C C . LYS B 1 182 ? -17.290 56.020 417.110 1.00 25.81 182 LYS B C 1
ATOM 5057 O O . LYS B 1 182 ? -17.787 54.892 417.031 1.00 24.33 182 LYS B O 1
ATOM 5063 N N . ARG B 1 183 ? -15.969 56.229 417.163 1.00 23.25 183 ARG B N 1
ATOM 5064 C CA . ARG B 1 183 ? -14.978 55.155 417.159 1.00 26.08 183 ARG B CA 1
ATOM 5065 C C . ARG B 1 183 ? -15.288 54.156 416.054 1.00 27.98 183 ARG B C 1
ATOM 5066 O O . ARG B 1 183 ? -15.288 52.941 416.259 1.00 29.48 183 ARG B O 1
ATOM 5074 N N . ASP B 1 184 ? -15.548 54.692 414.861 1.00 30.46 184 ASP B N 1
ATOM 5075 C CA . ASP B 1 184 ? -16.106 53.938 413.743 1.00 26.73 184 ASP B CA 1
ATOM 5076 C C . ASP B 1 184 ? -15.006 53.700 412.718 1.00 28.29 184 ASP B C 1
ATOM 5077 O O . ASP B 1 184 ? -14.712 54.571 411.892 1.00 29.73 184 ASP B O 1
ATOM 5082 N N . LYS B 1 185 ? -14.414 52.506 412.767 1.00 29.97 185 LYS B N 1
ATOM 5083 C CA . LYS B 1 185 ? -13.337 52.181 411.840 1.00 29.46 185 LYS B CA 1
ATOM 5084 C C . LYS B 1 185 ? -13.811 52.197 410.388 1.00 32.29 185 LYS B C 1
ATOM 5085 O O . LYS B 1 185 ? -13.053 52.591 409.492 1.00 32.54 185 LYS B O 1
ATOM 5091 N N . LYS B 1 186 ? -15.049 51.779 410.120 1.00 33.59 186 LYS B N 1
ATOM 5092 C CA . LYS B 1 186 ? -15.441 51.645 408.718 1.00 36.18 186 LYS B CA 1
ATOM 5093 C C . LYS B 1 186 ? -15.687 53.019 408.084 1.00 32.86 186 LYS B C 1
ATOM 5094 O O . LYS B 1 186 ? -15.126 53.334 407.026 1.00 24.47 186 LYS B O 1
ATOM 5100 N N . SER B 1 187 ? -16.498 53.873 408.730 1.00 29.50 187 SER B N 1
ATOM 5101 C CA . SER B 1 187 ? -16.672 55.234 408.230 1.00 31.28 187 SER B CA 1
ATOM 5102 C C . SER B 1 187 ? -15.410 56.071 408.359 1.00 34.27 187 SER B C 1
ATOM 5103 O O . SER B 1 187 ? -15.239 57.011 407.580 1.00 31.05 187 SER B O 1
ATOM 5106 N N . GLY B 1 188 ? -14.535 55.773 409.330 1.00 34.17 188 GLY B N 1
ATOM 5107 C CA . GLY B 1 188 ? -13.348 56.590 409.543 1.00 25.86 188 GLY B CA 1
ATOM 5108 C C . GLY B 1 188 ? -13.553 57.798 410.427 1.00 23.39 188 GLY B C 1
ATOM 5109 O O . GLY B 1 188 ? -12.636 58.619 410.549 1.00 25.04 188 GLY B O 1
ATOM 5110 N N . VAL B 1 189 ? -14.716 57.931 411.054 1.00 23.09 189 VAL B N 1
ATOM 5111 C CA . VAL B 1 189 ? -14.989 59.013 411.995 1.00 26.17 189 VAL B CA 1
ATOM 5112 C C . VAL B 1 189 ? -14.705 58.518 413.412 1.00 28.48 189 VAL B C 1
ATOM 5113 O O . VAL B 1 189 ? -15.368 57.599 413.908 1.00 24.87 189 VAL B O 1
ATOM 5117 N N . PHE B 1 190 ? -13.737 59.136 414.080 1.00 25.95 190 PHE B N 1
ATOM 5118 C CA . PHE B 1 190 ? -13.558 58.828 415.489 1.00 25.81 190 PHE B CA 1
ATOM 5119 C C . PHE B 1 190 ? -14.497 59.663 416.352 1.00 26.46 190 PHE B C 1
ATOM 5120 O O . PHE B 1 190 ? -15.217 59.119 417.195 1.00 26.33 190 PHE B O 1
ATOM 5128 N N . THR B 1 191 ? -14.507 60.980 416.152 1.00 24.72 191 THR B N 1
ATOM 5129 C CA . THR B 1 191 ? -15.387 61.891 416.881 1.00 27.48 191 THR B CA 1
ATOM 5130 C C . THR B 1 191 ? -16.086 62.804 415.884 1.00 29.05 191 THR B C 1
ATOM 5131 O O . THR B 1 191 ? -15.441 63.334 414.968 1.00 25.27 191 THR B O 1
ATOM 5135 N N . ASP B 1 192 ? -17.397 62.986 416.065 1.00 27.50 192 ASP B N 1
ATOM 5136 C CA . ASP B 1 192 ? -18.178 63.939 415.277 1.00 28.99 192 ASP B CA 1
ATOM 5137 C C . ASP B 1 192 ? -18.003 65.327 415.890 1.00 28.90 192 ASP B C 1
ATOM 5138 O O . ASP B 1 192 ? -18.549 65.615 416.961 1.00 28.13 192 ASP B O 1
ATOM 5143 N N . GLY B 1 193 ? -17.250 66.190 415.201 1.00 25.82 193 GLY B N 1
ATOM 5144 C CA . GLY B 1 193 ? -16.928 67.516 415.709 1.00 27.39 193 GLY B CA 1
ATOM 5145 C C . GLY B 1 193 ? -18.113 68.460 415.849 1.00 31.98 193 GLY B C 1
ATOM 5146 O O . GLY B 1 193 ? -18.004 69.467 416.555 1.00 32.30 193 GLY B O 1
ATOM 5147 N N . SER B 1 194 ? -19.248 68.162 415.207 1.00 30.27 194 SER B N 1
ATOM 5148 C CA . SER B 1 194 ? -20.432 68.984 415.449 1.00 31.56 194 SER B CA 1
ATOM 5149 C C . SER B 1 194 ? -21.053 68.736 416.819 1.00 33.49 194 SER B C 1
ATOM 5150 O O . SER B 1 194 ? -21.973 69.469 417.203 1.00 31.77 194 SER B O 1
ATOM 5153 N N . LYS B 1 195 ? -20.570 67.734 417.564 1.00 34.09 195 LYS B N 1
ATOM 5154 C CA . LYS B 1 195 ? -21.112 67.373 418.870 1.00 30.33 195 LYS B CA 1
ATOM 5155 C C . LYS B 1 195 ? -20.130 67.650 420.008 1.00 30.47 195 LYS B C 1
ATOM 5156 O O . LYS B 1 195 ? -20.349 67.204 421.142 1.00 28.14 195 LYS B O 1
ATOM 5162 N N . VAL B 1 196 ? -19.038 68.351 419.721 1.00 30.75 196 VAL B N 1
ATOM 5163 C CA . VAL B 1 196 ? -18.048 68.766 420.707 1.00 24.90 196 VAL B CA 1
ATOM 5164 C C . VAL B 1 196 ? -18.122 70.280 420.779 1.00 27.50 196 VAL B C 1
ATOM 5165 O O . VAL B 1 196 ? -18.160 70.949 419.738 1.00 29.45 196 VAL B O 1
ATOM 5169 N N . HIS B 1 197 ? -18.143 70.825 421.992 1.00 25.96 197 HIS B N 1
ATOM 5170 C CA . HIS B 1 197 ? -18.528 72.217 422.196 1.00 26.63 197 HIS B CA 1
ATOM 5171 C C . HIS B 1 197 ? -17.491 72.951 423.020 1.00 27.16 197 HIS B C 1
ATOM 5172 O O . HIS B 1 197 ? -17.130 72.486 424.118 1.00 27.14 197 HIS B O 1
ATOM 5179 N N . PRO B 1 198 ? -16.966 74.076 422.551 1.00 28.09 198 PRO B N 1
ATOM 5180 C CA . PRO B 1 198 ? -16.206 74.947 423.447 1.00 28.75 198 PRO B CA 1
ATOM 5181 C C . PRO B 1 198 ? -17.117 75.422 424.569 1.00 28.58 198 PRO B C 1
ATOM 5182 O O . PRO B 1 198 ? -18.269 75.795 424.333 1.00 30.89 198 PRO B O 1
ATOM 5186 N N . ILE B 1 199 ? -16.605 75.386 425.800 1.00 26.53 199 ILE B N 1
ATOM 5187 C CA . ILE B 1 199 ? -17.455 75.723 426.941 1.00 30.42 199 ILE B CA 1
ATOM 5188 C C . ILE B 1 199 ? -17.616 77.224 427.106 1.00 29.39 199 ILE B C 1
ATOM 5189 O O . ILE B 1 199 ? -18.499 77.653 427.854 1.00 30.66 199 ILE B O 1
ATOM 5194 N N . ASN B 1 200 ? -16.804 78.022 426.416 1.00 29.51 200 ASN B N 1
ATOM 5195 C CA . ASN B 1 200 ? -16.923 79.479 426.402 1.00 29.62 200 ASN B CA 1
ATOM 5196 C C . ASN B 1 200 ? -17.159 80.019 427.808 1.00 33.09 200 ASN B C 1
ATOM 5197 O O . ASN B 1 200 ? -18.092 80.784 428.063 1.00 32.43 200 ASN B O 1
ATOM 5202 N N . HIS B 1 201 ? -16.317 79.580 428.737 1.00 29.45 201 HIS B N 1
ATOM 5203 C CA . HIS B 1 201 ? -16.389 80.049 430.110 1.00 28.57 201 HIS B CA 1
ATOM 5204 C C . HIS B 1 201 ? -15.571 81.323 430.252 1.00 30.58 201 HIS B C 1
ATOM 5205 O O . HIS B 1 201 ? -14.377 81.348 429.927 1.00 30.71 201 HIS B O 1
ATOM 5212 N N . GLN B 1 202 ? -16.216 82.369 430.749 1.00 28.38 202 GLN B N 1
ATOM 5213 C CA . GLN B 1 202 ? -15.540 83.596 431.152 1.00 34.04 202 GLN B CA 1
ATOM 5214 C C . GLN B 1 202 ? -16.241 84.058 432.420 1.00 35.96 202 GLN B C 1
ATOM 5215 O O . GLN B 1 202 ? -17.358 84.577 432.366 1.00 35.25 202 GLN B O 1
ATOM 5221 N N . GLY B 1 203 ? -15.597 83.832 433.560 1.00 35.53 203 GLY B N 1
ATOM 5222 C CA . GLY B 1 203 ? -16.100 84.276 434.827 1.00 37.21 203 GLY B CA 1
ATOM 5223 C C . GLY B 1 203 ? -15.252 85.387 435.407 1.00 39.80 203 GLY B C 1
ATOM 5224 O O . GLY B 1 203 ? -14.477 86.049 434.711 1.00 40.07 203 GLY B O 1
ATOM 5225 N N . LYS B 1 204 ? -15.403 85.585 436.710 1.00 38.69 204 LYS B N 1
ATOM 5226 C CA . LYS B 1 204 ? -14.604 86.604 437.374 1.00 40.67 204 LYS B CA 1
ATOM 5227 C C . LYS B 1 204 ? -13.150 86.162 437.510 1.00 41.99 204 LYS B C 1
ATOM 5228 O O . LYS B 1 204 ? -12.241 86.996 437.424 1.00 42.54 204 LYS B O 1
ATOM 5234 N N . TYR B 1 205 ? -12.902 84.855 437.661 1.00 38.60 205 TYR B N 1
ATOM 5235 C CA . TYR B 1 205 ? -11.583 84.356 438.038 1.00 37.14 205 TYR B CA 1
ATOM 5236 C C . TYR B 1 205 ? -10.912 83.457 437.007 1.00 33.23 205 TYR B C 1
ATOM 5237 O O . TYR B 1 205 ? -9.691 83.279 437.082 1.00 33.44 205 TYR B O 1
ATOM 5246 N N . TYR B 1 206 ? -11.657 82.875 436.072 1.00 29.08 206 TYR B N 1
ATOM 5247 C CA . TYR B 1 206 ? -11.094 81.941 435.111 1.00 31.12 206 TYR B CA 1
ATOM 5248 C C . TYR B 1 206 ? -11.646 82.233 433.731 1.00 29.05 206 TYR B C 1
ATOM 5249 O O . TYR B 1 206 ? -12.777 82.694 433.573 1.00 27.89 206 TYR B O 1
ATOM 5258 N N . LYS B 1 207 ? -10.830 81.940 432.733 1.00 31.03 207 LYS B N 1
ATOM 5259 C CA . LYS B 1 207 ? -11.223 82.058 431.342 1.00 30.94 207 LYS B CA 1
ATOM 5260 C C . LYS B 1 207 ? -10.816 80.759 430.667 1.00 30.55 207 LYS B C 1
ATOM 5261 O O . LYS B 1 207 ? -9.621 80.463 430.549 1.00 31.46 207 LYS B O 1
ATOM 5267 N N . VAL B 1 208 ? -11.802 79.968 430.269 1.00 27.37 208 VAL B N 1
ATOM 5268 C CA . VAL B 1 208 ? -11.541 78.694 429.606 1.00 30.27 208 VAL B CA 1
ATOM 5269 C C . VAL B 1 208 ? -12.472 78.618 428.403 1.00 30.43 208 VAL B C 1
ATOM 5270 O O . VAL B 1 208 ? -13.617 78.161 428.530 1.00 26.57 208 VAL B O 1
ATOM 5274 N N . PRO B 1 209 ? -12.040 79.094 427.228 1.00 31.26 209 PRO B N 1
ATOM 5275 C CA . PRO B 1 209 ? -12.952 79.140 426.079 1.00 27.71 209 PRO B CA 1
ATOM 5276 C C . PRO B 1 209 ? -13.143 77.791 425.406 1.00 26.38 209 PRO B C 1
ATOM 5277 O O . PRO B 1 209 ? -14.224 77.512 424.882 1.00 29.21 209 PRO B O 1
ATOM 5281 N N . GLY B 1 210 ? -12.118 76.943 425.428 1.00 30.12 210 GLY B N 1
ATOM 5282 C CA . GLY B 1 210 ? -12.077 75.759 424.593 1.00 27.34 210 GLY B CA 1
ATOM 5283 C C . GLY B 1 210 ? -12.923 74.605 425.102 1.00 26.10 210 GLY B C 1
ATOM 5284 O O . GLY B 1 210 ? -13.767 74.742 425.987 1.00 24.65 210 GLY B O 1
ATOM 5285 N N . PHE B 1 211 ? -12.686 73.438 424.502 1.00 24.16 211 PHE B N 1
ATOM 5286 C CA . PHE B 1 211 ? -13.376 72.205 424.852 1.00 28.20 211 PHE B CA 1
ATOM 5287 C C . PHE B 1 211 ? -12.427 71.256 425.586 1.00 26.98 211 PHE B C 1
ATOM 5288 O O . PHE B 1 211 ? -11.200 71.371 425.496 1.00 26.17 211 PHE B O 1
ATOM 5296 N N . HIS B 1 212 ? -13.013 70.324 426.336 1.00 24.02 212 HIS B N 1
ATOM 5297 C CA . HIS B 1 212 ? -12.221 69.324 427.049 1.00 23.73 212 HIS B CA 1
ATOM 5298 C C . HIS B 1 212 ? -11.397 68.523 426.044 1.00 26.01 212 HIS B C 1
ATOM 5299 O O . HIS B 1 212 ? -11.878 68.174 424.961 1.00 26.12 212 HIS B O 1
ATOM 5306 N N . ILE B 1 213 ? -10.136 68.246 426.393 1.00 24.20 213 ILE B N 1
ATOM 5307 C CA . ILE B 1 213 ? -9.258 67.516 425.487 1.00 22.63 213 ILE B CA 1
ATOM 5308 C C . ILE B 1 213 ? -9.352 66.000 425.677 1.00 25.04 213 ILE B C 1
ATOM 5309 O O . ILE B 1 213 ? -8.626 65.258 425.003 1.00 22.23 213 ILE B O 1
ATOM 5314 N N . CYS B 1 214 ? -10.248 65.521 426.549 1.00 24.52 214 CYS B N 1
ATOM 5315 C CA . CYS B 1 214 ? -10.532 64.107 426.784 1.00 21.69 214 CYS B CA 1
ATOM 5316 C C . CYS B 1 214 ? -11.949 63.769 426.341 1.00 23.23 214 CYS B C 1
ATOM 5317 O O . CYS B 1 214 ? -12.868 64.586 426.485 1.00 21.70 214 CYS B O 1
ATOM 5320 N N . GLU B 1 215 ? -12.132 62.529 425.859 1.00 23.26 215 GLU B N 1
ATOM 5321 C CA . GLU B 1 215 ? -13.455 62.005 425.533 1.00 22.36 215 GLU B CA 1
ATOM 5322 C C . GLU B 1 215 ? -14.185 61.593 426.814 1.00 22.90 215 GLU B C 1
ATOM 5323 O O . GLU B 1 215 ? -13.554 61.406 427.856 1.00 24.50 215 GLU B O 1
ATOM 5329 N N . PRO B 1 216 ? -15.517 61.479 426.775 1.00 26.19 216 PRO B N 1
ATOM 5330 C CA . PRO B 1 216 ? -16.271 61.199 428.013 1.00 23.80 216 PRO B CA 1
ATOM 5331 C C . PRO B 1 216 ? -15.811 59.913 428.681 1.00 26.91 216 PRO B C 1
ATOM 5332 O O . PRO B 1 216 ? -15.677 58.867 428.034 1.00 24.36 216 PRO B O 1
ATOM 5336 N N . SER B 1 217 ? -15.568 60.002 429.984 1.00 25.04 217 SER B N 1
ATOM 5337 C CA . SER B 1 217 ? -15.117 58.879 430.798 1.00 27.39 217 SER B CA 1
ATOM 5338 C C . SER B 1 217 ? -16.318 58.149 431.380 1.00 27.11 217 SER B C 1
ATOM 5339 O O . SER B 1 217 ? -17.437 58.654 431.326 1.00 27.62 217 SER B O 1
ATOM 5342 N N . PRO B 1 218 ? -16.120 56.934 431.927 1.00 28.09 218 PRO B N 1
ATOM 5343 C CA . PRO B 1 218 ? -17.264 56.149 432.439 1.00 27.83 218 PRO B CA 1
ATOM 5344 C C . PRO B 1 218 ? -18.156 56.857 433.446 1.00 23.31 218 PRO B C 1
ATOM 5345 O O . PRO B 1 218 ? -19.378 56.707 433.374 1.00 25.28 218 PRO B O 1
ATOM 5349 N N . GLN B 1 219 ? -17.597 57.626 434.351 1.00 24.79 219 GLN B N 1
ATOM 5350 C CA . GLN B 1 219 ? -18.379 58.347 435.315 1.00 24.82 219 GLN B CA 1
ATOM 5351 C C . GLN B 1 219 ? -18.593 59.791 434.920 1.00 25.78 219 GLN B C 1
ATOM 5352 O O . GLN B 1 219 ? -19.429 60.423 435.449 1.00 24.02 219 GLN B O 1
ATOM 5358 N N . ARG B 1 220 ? -17.756 60.236 433.981 1.00 30.00 220 ARG B N 1
ATOM 5359 C CA . ARG B 1 220 ? -17.710 61.600 433.457 1.00 30.00 220 ARG B CA 1
ATOM 5360 C C . ARG B 1 220 ? -17.118 62.519 434.524 1.00 30.00 220 ARG B C 1
ATOM 5361 O O . ARG B 1 220 ? -15.965 62.934 434.413 1.00 30.00 220 ARG B O 1
ATOM 5369 N N . THR B 1 221 ? -17.889 62.820 435.562 1.00 28.97 221 THR B N 1
ATOM 5370 C CA . THR B 1 221 ? -17.384 63.614 436.629 1.00 26.21 221 THR B CA 1
ATOM 5371 C C . THR B 1 221 ? -17.015 62.608 437.676 1.00 26.48 221 THR B C 1
ATOM 5372 O O . THR B 1 221 ? -17.813 61.844 438.050 1.00 28.68 221 THR B O 1
ATOM 5376 N N . PRO B 1 222 ? -15.805 62.612 438.161 1.00 26.51 222 PRO B N 1
ATOM 5377 C CA . PRO B 1 222 ? -15.436 61.671 439.223 1.00 25.41 222 PRO B CA 1
ATOM 5378 C C . PRO B 1 222 ? -16.266 61.955 440.465 1.00 24.64 222 PRO B C 1
ATOM 5379 O O . PRO B 1 222 ? -16.795 63.054 440.639 1.00 23.15 222 PRO B O 1
ATOM 5383 N N . VAL B 1 223 ? -16.430 60.921 441.300 1.00 25.64 223 VAL B N 1
ATOM 5384 C CA . VAL B 1 223 ? -17.133 61.090 442.567 1.00 23.84 223 VAL B CA 1
ATOM 5385 C C . VAL B 1 223 ? -16.469 62.220 443.342 1.00 23.92 223 VAL B C 1
ATOM 5386 O O . VAL B 1 223 ? -15.244 62.226 443.526 1.00 23.97 223 VAL B O 1
ATOM 5390 N N . ILE B 1 224 ? -17.267 63.189 443.798 1.00 23.77 224 ILE B N 1
ATOM 5391 C CA . ILE B 1 224 ? -16.736 64.340 444.528 1.00 19.42 224 ILE B CA 1
ATOM 5392 C C . ILE B 1 224 ? -16.683 64.029 446.020 1.00 24.49 224 ILE B C 1
ATOM 5393 O O . ILE B 1 224 ? -17.721 63.809 446.654 1.00 24.86 224 ILE B O 1
ATOM 5398 N N . PHE B 1 225 ? -15.475 64.020 446.580 1.00 23.81 225 PHE B N 1
ATOM 5399 C CA . PHE B 1 225 ? -15.251 64.001 448.020 1.00 22.02 225 PHE B CA 1
ATOM 5400 C C . PHE B 1 225 ? -14.787 65.388 448.453 1.00 27.43 225 PHE B C 1
ATOM 5401 O O . PHE B 1 225 ? -14.070 66.070 447.709 1.00 25.42 225 PHE B O 1
ATOM 5409 N N . GLN B 1 226 ? -15.206 65.810 449.645 1.00 25.62 226 GLN B N 1
ATOM 5410 C CA . GLN B 1 226 ? -14.723 67.048 450.248 1.00 32.16 226 GLN B CA 1
ATOM 5411 C C . GLN B 1 226 ? -14.816 66.936 451.755 1.00 25.75 226 GLN B C 1
ATOM 5412 O O . GLN B 1 226 ? -15.621 66.170 452.292 1.00 25.14 226 GLN B O 1
ATOM 5418 N N . ALA B 1 227 ? -14.011 67.745 452.427 1.00 25.11 227 ALA B N 1
ATOM 5419 C CA . ALA B 1 227 ? -14.065 67.803 453.880 1.00 31.80 227 ALA B CA 1
ATOM 5420 C C . ALA B 1 227 ? -15.308 68.558 454.340 1.00 31.82 227 ALA B C 1
ATOM 5421 O O . ALA B 1 227 ? -15.784 69.482 453.675 1.00 31.62 227 ALA B O 1
ATOM 5423 N N . GLY B 1 228 ? -15.840 68.156 455.491 1.00 34.89 228 GLY B N 1
ATOM 5424 C CA . GLY B 1 228 ? -16.837 68.984 456.145 1.00 34.33 228 GLY B CA 1
ATOM 5425 C C . GLY B 1 228 ? -16.250 70.328 456.530 1.00 33.14 228 GLY B C 1
ATOM 5426 O O . GLY B 1 228 ? -15.045 70.460 456.746 1.00 34.79 228 GLY B O 1
ATOM 5427 N N . ALA B 1 229 ? -17.110 71.343 456.589 1.00 33.84 229 ALA B N 1
ATOM 5428 C CA . ALA B 1 229 ? -16.680 72.681 456.978 1.00 33.22 229 ALA B CA 1
ATOM 5429 C C . ALA B 1 229 ? -17.880 73.432 457.529 1.00 39.07 229 ALA B C 1
ATOM 5430 O O . ALA B 1 229 ? -19.030 73.031 457.337 1.00 44.58 229 ALA B O 1
ATOM 5432 N N . SER B 1 230 ? -17.598 74.543 458.202 1.00 42.06 230 SER B N 1
ATOM 5433 C CA . SER B 1 230 ? -18.623 75.423 458.743 1.00 42.42 230 SER B CA 1
ATOM 5434 C C . SER B 1 230 ? -18.614 76.763 458.018 1.00 41.86 230 SER B C 1
ATOM 5435 O O . SER B 1 230 ? -17.692 77.091 457.265 1.00 41.84 230 SER B O 1
ATOM 5438 N N . GLY B 1 231 ? -19.662 77.544 458.272 1.00 42.85 231 GLY B N 1
ATOM 5439 C CA . GLY B 1 231 ? -19.721 78.892 457.738 1.00 37.13 231 GLY B CA 1
ATOM 5440 C C . GLY B 1 231 ? -19.933 78.878 456.238 1.00 40.20 231 GLY B C 1
ATOM 5441 O O . GLY B 1 231 ? -20.740 78.110 455.704 1.00 39.35 231 GLY B O 1
ATOM 5442 N N . ARG B 1 232 ? -19.196 79.747 455.544 1.00 38.92 232 ARG B N 1
ATOM 5443 C CA . ARG B 1 232 ? -19.320 79.838 454.093 1.00 36.68 232 ARG B CA 1
ATOM 5444 C C . ARG B 1 232 ? -18.924 78.523 453.429 1.00 35.53 232 ARG B C 1
ATOM 5445 O O . ARG B 1 232 ? -19.560 78.088 452.462 1.00 34.79 232 ARG B O 1
ATOM 5453 N N . GLY B 1 233 ? -17.904 77.854 453.969 1.00 38.87 233 GLY B N 1
ATOM 5454 C CA . GLY B 1 233 ? -17.482 76.578 453.419 1.00 32.10 233 GLY B CA 1
ATOM 5455 C C . GLY B 1 233 ? -18.553 75.507 453.457 1.00 36.61 233 GLY B C 1
ATOM 5456 O O . GLY B 1 233 ? -18.578 74.621 452.593 1.00 33.70 233 GLY B O 1
ATOM 5457 N N . SER B 1 234 ? -19.446 75.563 454.453 1.00 36.74 234 SER B N 1
ATOM 5458 C CA . SER B 1 234 ? -20.495 74.553 454.566 1.00 36.40 234 SER B CA 1
ATOM 5459 C C . SER B 1 234 ? -21.392 74.558 453.338 1.00 38.22 234 SER B C 1
ATOM 5460 O O . SER B 1 234 ? -21.862 73.497 452.899 1.00 34.22 234 SER B O 1
ATOM 5463 N N . LYS B 1 235 ? -21.635 75.750 452.767 1.00 38.07 235 LYS B N 1
ATOM 5464 C CA . LYS B 1 235 ? -22.418 75.859 451.535 1.00 34.21 235 LYS B CA 1
ATOM 5465 C C . LYS B 1 235 ? -21.690 75.198 450.373 1.00 33.75 235 LYS B C 1
ATOM 5466 O O . LYS B 1 235 ? -22.314 74.549 449.519 1.00 31.15 235 LYS B O 1
ATOM 5472 N N . PHE B 1 236 ? -20.369 75.374 450.314 1.00 31.70 236 PHE B N 1
ATOM 5473 C CA . PHE B 1 236 ? -19.590 74.782 449.231 1.00 31.68 236 PHE B CA 1
ATOM 5474 C C . PHE B 1 236 ? -19.614 73.261 449.322 1.00 29.47 236 PHE B C 1
ATOM 5475 O O . PHE B 1 236 ? -19.928 72.577 448.340 1.00 30.02 236 PHE B O 1
ATOM 5483 N N . ALA B 1 237 ? -19.350 72.716 450.516 1.00 31.97 237 ALA B N 1
ATOM 5484 C CA . ALA B 1 237 ? -19.340 71.265 450.693 1.00 29.94 237 ALA B CA 1
ATOM 5485 C C . ALA B 1 237 ? -20.716 70.650 450.430 1.00 31.54 237 ALA B C 1
ATOM 5486 O O . ALA B 1 237 ? -20.823 69.620 449.754 1.00 29.93 237 ALA B O 1
ATOM 5488 N N . ALA B 1 238 ? -21.783 71.273 450.934 1.00 28.61 238 ALA B N 1
ATOM 5489 C CA . ALA B 1 238 ? -23.112 70.682 450.803 1.00 28.17 238 ALA B CA 1
ATOM 5490 C C . ALA B 1 238 ? -23.647 70.751 449.379 1.00 33.59 238 ALA B C 1
ATOM 5491 O O . ALA B 1 238 ? -24.493 69.931 449.008 1.00 31.40 238 ALA B O 1
ATOM 5493 N N . SER B 1 239 ? -23.177 71.704 448.572 1.00 30.08 239 SER B N 1
ATOM 5494 C CA . SER B 1 239 ? -23.593 71.731 447.179 1.00 31.05 239 SER B CA 1
ATOM 5495 C C . SER B 1 239 ? -22.910 70.640 446.361 1.00 32.72 239 SER B C 1
ATOM 5496 O O . SER B 1 239 ? -23.550 70.022 445.505 1.00 32.66 239 SER B O 1
ATOM 5499 N N . ASN B 1 240 ? -21.622 70.384 446.594 1.00 30.40 240 ASN B N 1
ATOM 5500 C CA . ASN B 1 240 ? -20.848 69.569 445.662 1.00 26.63 240 ASN B CA 1
ATOM 5501 C C . ASN B 1 240 ? -20.564 68.158 446.142 1.00 29.97 240 ASN B C 1
ATOM 5502 O O . ASN B 1 240 ? -20.492 67.247 445.312 1.00 23.81 240 ASN B O 1
ATOM 5507 N N . ALA B 1 241 ? -20.404 67.948 447.450 1.00 28.50 241 ALA B N 1
ATOM 5508 C CA . ALA B 1 241 ? -19.931 66.664 447.940 1.00 24.52 241 ALA B CA 1
ATOM 5509 C C . ALA B 1 241 ? -20.926 65.557 447.626 1.00 26.76 241 ALA B C 1
ATOM 5510 O O . ALA B 1 241 ? -22.135 65.708 447.832 1.00 30.03 241 ALA B O 1
ATOM 5512 N N . GLU B 1 242 ? -20.412 64.447 447.096 1.00 25.70 242 GLU B N 1
ATOM 5513 C CA . GLU B 1 242 ? -21.130 63.177 447.131 1.00 27.23 242 GLU B CA 1
ATOM 5514 C C . GLU B 1 242 ? -20.704 62.319 448.316 1.00 25.25 242 GLU B C 1
ATOM 5515 O O . GLU B 1 242 ? -21.507 61.541 448.840 1.00 26.59 242 GLU B O 1
ATOM 5521 N N . GLY B 1 243 ? -19.450 62.441 448.730 1.00 26.36 243 GLY B N 1
ATOM 5522 C CA . GLY B 1 243 ? -18.965 61.894 449.975 1.00 24.47 243 GLY B CA 1
ATOM 5523 C C . GLY B 1 243 ? -18.402 63.052 450.766 1.00 24.75 243 GLY B C 1
ATOM 5524 O O . GLY B 1 243 ? -17.639 63.854 450.227 1.00 25.87 243 GLY B O 1
ATOM 5525 N N . MET B 1 244 ? -18.787 63.182 452.028 1.00 25.84 244 MET B N 1
ATOM 5526 C CA . MET B 1 244 ? -18.277 64.244 452.878 1.00 25.49 244 MET B CA 1
ATOM 5527 C C . MET B 1 244 ? -17.506 63.615 454.030 1.00 22.89 244 MET B C 1
ATOM 5528 O O . MET B 1 244 ? -18.007 62.705 454.700 1.00 27.90 244 MET B O 1
ATOM 5533 N N . PHE B 1 245 ? -16.281 64.086 454.223 1.00 23.46 245 PHE B N 1
ATOM 5534 C CA . PHE B 1 245 ? -15.328 63.566 455.195 1.00 24.14 245 PHE B CA 1
ATOM 5535 C C . PHE B 1 245 ? -15.325 64.509 456.395 1.00 27.56 245 PHE B C 1
ATOM 5536 O O . PHE B 1 245 ? -14.997 65.693 456.254 1.00 27.15 245 PHE B O 1
ATOM 5544 N N . ILE B 1 246 ? -15.711 64.000 457.565 1.00 25.96 246 ILE B N 1
ATOM 5545 C CA . ILE B 1 246 ? -15.875 64.851 458.734 1.00 27.11 246 ILE B CA 1
ATOM 5546 C C . ILE B 1 246 ? -14.965 64.381 459.854 1.00 29.47 246 ILE B C 1
ATOM 5547 O O . ILE B 1 246 ? -14.564 63.215 459.928 1.00 24.87 246 ILE B O 1
ATOM 5552 N N . LEU B 1 247 ? -14.629 65.320 460.721 1.00 26.85 247 LEU B N 1
ATOM 5553 C CA . LEU B 1 247 ? -13.890 65.061 461.946 1.00 32.72 247 LEU B CA 1
ATOM 5554 C C . LEU B 1 247 ? -14.854 65.288 463.118 1.00 30.55 247 LEU B C 1
ATOM 5555 O O . LEU B 1 247 ? -15.306 66.416 463.350 1.00 32.63 247 LEU B O 1
ATOM 5560 N N . THR B 1 248 ? -15.207 64.215 463.821 1.00 27.87 248 THR B N 1
ATOM 5561 C CA . THR B 1 248 ? -16.147 64.286 464.932 1.00 29.73 248 THR B CA 1
ATOM 5562 C C . THR B 1 248 ? -15.613 63.462 466.093 1.00 27.54 248 THR B C 1
ATOM 5563 O O . THR B 1 248 ? -15.008 62.406 465.888 1.00 28.10 248 THR B O 1
ATOM 5567 N N . THR B 1 249 ? -15.856 63.946 467.318 1.00 29.67 249 THR B N 1
ATOM 5568 C CA . THR B 1 249 ? -15.213 63.410 468.510 1.00 28.57 249 THR B CA 1
ATOM 5569 C C . THR B 1 249 ? -16.164 62.753 469.501 1.00 29.77 249 THR B C 1
ATOM 5570 O O . THR B 1 249 ? -15.691 62.148 470.466 1.00 29.10 249 THR B O 1
ATOM 5574 N N . SER B 1 250 ? -17.475 62.845 469.303 1.00 27.06 250 SER B N 1
ATOM 5575 C CA . SER B 1 250 ? -18.405 62.099 470.135 1.00 28.43 250 SER B CA 1
ATOM 5576 C C . SER B 1 250 ? -19.665 61.841 469.331 1.00 29.17 250 SER B C 1
ATOM 5577 O O . SER B 1 250 ? -19.945 62.523 468.337 1.00 30.85 250 SER B O 1
ATOM 5580 N N . VAL B 1 251 ? -20.438 60.853 469.788 1.00 30.56 251 VAL B N 1
ATOM 5581 C CA . VAL B 1 251 ? -21.630 60.440 469.053 1.00 32.45 251 VAL B CA 1
ATOM 5582 C C . VAL B 1 251 ? -22.656 61.575 468.989 1.00 32.17 251 VAL B C 1
ATOM 5583 O O . VAL B 1 251 ? -23.268 61.822 467.940 1.00 33.87 251 VAL B O 1
ATOM 5587 N N . GLU B 1 252 ? -22.867 62.284 470.097 1.00 34.91 252 GLU B N 1
ATOM 5588 C CA . GLU B 1 252 ? -23.861 63.358 470.077 1.00 34.82 252 GLU B CA 1
ATOM 5589 C C . GLU B 1 252 ? -23.393 64.571 469.276 1.00 31.69 252 GLU B C 1
ATOM 5590 O O . GLU B 1 252 ? -24.212 65.218 468.610 1.00 32.45 252 GLU B O 1
ATOM 5596 N N . GLN B 1 253 ? -22.101 64.907 469.330 1.00 28.08 253 GLN B N 1
ATOM 5597 C CA . GLN B 1 253 ? -21.576 65.906 468.397 1.00 30.66 253 GLN B CA 1
ATOM 5598 C C . GLN B 1 253 ? -21.813 65.477 466.953 1.00 28.56 253 GLN B C 1
ATOM 5599 O O . GLN B 1 253 ? -22.292 66.264 466.129 1.00 29.46 253 GLN B O 1
ATOM 5605 N N . ALA B 1 254 ? -21.527 64.207 466.642 1.00 30.32 254 ALA B N 1
ATOM 5606 C CA . ALA B 1 254 ? -21.762 63.694 465.295 1.00 26.89 254 ALA B CA 1
ATOM 5607 C C . ALA B 1 254 ? -23.220 63.838 464.884 1.00 28.04 254 ALA B C 1
ATOM 5608 O O . ALA B 1 254 ? -23.506 64.153 463.722 1.00 32.27 254 ALA B O 1
ATOM 5610 N N . ARG B 1 255 ? -24.162 63.583 465.810 1.00 32.63 255 ARG B N 1
ATOM 5611 C CA . ARG B 1 255 ? -25.578 63.726 465.460 1.00 31.42 255 ARG B CA 1
ATOM 5612 C C . ARG B 1 255 ? -25.883 65.148 465.007 1.00 26.68 255 ARG B C 1
ATOM 5613 O O . ARG B 1 255 ? -26.632 65.352 464.048 1.00 29.91 255 ARG B O 1
ATOM 5621 N N . GLN B 1 256 ? -25.281 66.141 465.655 1.00 27.73 256 GLN B N 1
ATOM 5622 C CA . GLN B 1 256 ? -25.505 67.525 465.246 1.00 29.54 256 GLN B CA 1
ATOM 5623 C C . GLN B 1 256 ? -24.889 67.793 463.877 1.00 32.43 256 GLN B C 1
ATOM 5624 O O . GLN B 1 256 ? -25.545 68.346 462.983 1.00 30.53 256 GLN B O 1
ATOM 5630 N N . ILE B 1 257 ? -23.627 67.390 463.695 1.00 31.74 257 ILE B N 1
ATOM 5631 C CA . ILE B 1 257 ? -22.923 67.642 462.441 1.00 30.56 257 ILE B CA 1
ATOM 5632 C C . ILE B 1 257 ? -23.677 67.028 461.273 1.00 28.82 257 ILE B C 1
ATOM 5633 O O . ILE B 1 257 ? -23.896 67.681 460.246 1.00 26.33 257 ILE B O 1
ATOM 5638 N N . THR B 1 258 ? -24.088 65.763 461.405 1.00 28.01 258 THR B N 1
ATOM 5639 C CA . THR B 1 258 ? -24.708 65.097 460.260 1.00 25.45 258 THR B CA 1
ATOM 5640 C C . THR B 1 258 ? -26.117 65.620 460.018 1.00 28.64 258 THR B C 1
ATOM 5641 O O . THR B 1 258 ? -26.547 65.738 458.863 1.00 31.57 258 THR B O 1
ATOM 5645 N N . THR B 1 259 ? -26.858 65.937 461.090 1.00 28.41 259 THR B N 1
ATOM 5646 C CA . THR B 1 259 ? -28.139 66.617 460.908 1.00 31.08 259 THR B CA 1
ATOM 5647 C C . THR B 1 259 ? -27.956 67.926 460.139 1.00 28.57 259 THR B C 1
ATOM 5648 O O . THR B 1 259 ? -28.730 68.230 459.225 1.00 31.82 259 THR B O 1
ATOM 5652 N N . ASP B 1 260 ? -26.924 68.700 460.483 1.00 28.55 260 ASP B N 1
ATOM 5653 C CA . ASP B 1 260 ? -26.675 69.966 459.800 1.00 33.03 260 ASP B CA 1
ATOM 5654 C C . ASP B 1 260 ? -26.349 69.755 458.325 1.00 34.22 260 ASP B C 1
ATOM 5655 O O . ASP B 1 260 ? -26.813 70.515 457.467 1.00 33.33 260 ASP B O 1
ATOM 5660 N N . ILE B 1 261 ? -25.566 68.720 458.009 1.00 33.63 261 ILE B N 1
ATOM 5661 C CA . ILE B 1 261 ? -25.134 68.512 456.629 1.00 34.51 261 ILE B CA 1
ATOM 5662 C C . ILE B 1 261 ? -26.314 68.110 455.753 1.00 31.38 261 ILE B C 1
ATOM 5663 O O . ILE B 1 261 ? -26.464 68.604 454.628 1.00 34.08 261 ILE B O 1
ATOM 5668 N N . ARG B 1 262 ? -27.181 67.221 456.251 1.00 31.80 262 ARG B N 1
ATOM 5669 C CA . ARG B 1 262 ? -28.339 66.827 455.451 1.00 31.99 262 ARG B CA 1
ATOM 5670 C C . ARG B 1 262 ? -29.352 67.962 455.323 1.00 34.76 262 ARG B C 1
ATOM 5671 O O . ARG B 1 262 ? -30.026 68.061 454.293 1.00 36.27 262 ARG B O 1
ATOM 5679 N N . ASN B 1 263 ? -29.465 68.833 456.338 1.00 32.81 263 ASN B N 1
ATOM 5680 C CA . ASN B 1 263 ? -30.254 70.058 456.179 1.00 35.55 263 ASN B CA 1
ATOM 5681 C C . ASN B 1 263 ? -29.710 70.903 455.033 1.00 32.71 263 ASN B C 1
ATOM 5682 O O . ASN B 1 263 ? -30.453 71.296 454.127 1.00 36.23 263 ASN B O 1
ATOM 5687 N N . GLN B 1 264 ? -28.402 71.172 455.052 1.00 32.92 264 GLN B N 1
ATOM 5688 C CA . GLN B 1 264 ? -27.788 72.003 454.024 1.00 33.39 264 GLN B CA 1
ATOM 5689 C C . GLN B 1 264 ? -27.873 71.351 452.647 1.00 34.25 264 GLN B C 1
ATOM 5690 O O . GLN B 1 264 ? -28.000 72.057 451.637 1.00 34.11 264 GLN B O 1
ATOM 5696 N N . ALA B 1 265 ? -27.866 70.014 452.586 1.00 34.74 265 ALA B N 1
ATOM 5697 C CA . ALA B 1 265 ? -28.074 69.323 451.312 1.00 33.93 265 ALA B CA 1
ATOM 5698 C C . ALA B 1 265 ? -29.463 69.610 450.744 1.00 37.54 265 ALA B C 1
ATOM 5699 O O . ALA B 1 265 ? -29.614 69.846 449.538 1.00 33.24 265 ALA B O 1
ATOM 5701 N N . GLU B 1 266 ? -30.501 69.553 451.593 1.00 37.42 266 GLU B N 1
ATOM 5702 C CA . GLU B 1 266 ? -31.844 69.914 451.137 1.00 37.47 266 GLU B CA 1
ATOM 5703 C C . GLU B 1 266 ? -31.923 71.389 450.771 1.00 32.03 266 GLU B C 1
ATOM 5704 O O . GLU B 1 266 ? -32.619 71.758 449.821 1.00 31.72 266 GLU B O 1
ATOM 5710 N N . ALA B 1 267 ? -31.223 72.245 451.518 1.00 29.35 267 ALA B N 1
ATOM 5711 C CA . ALA B 1 267 ? -31.189 73.661 451.170 1.00 34.15 267 ALA B CA 1
ATOM 5712 C C . ALA B 1 267 ? -30.561 73.886 449.795 1.00 37.71 267 ALA B C 1
ATOM 5713 O O . ALA B 1 267 ? -30.952 74.819 449.085 1.00 41.96 267 ALA B O 1
ATOM 5715 N N . ALA B 1 268 ? -29.602 73.047 449.390 1.00 32.65 268 ALA B N 1
ATOM 5716 C CA . ALA B 1 268 ? -29.015 73.163 448.054 1.00 29.51 268 ALA B CA 1
ATOM 5717 C C . ALA B 1 268 ? -29.845 72.479 446.980 1.00 34.44 268 ALA B C 1
ATOM 5718 O O . ALA B 1 268 ? -29.373 72.344 445.848 1.00 34.38 268 ALA B O 1
ATOM 5720 N N . GLY B 1 269 ? -31.059 72.036 447.299 1.00 32.23 269 GLY B N 1
ATOM 5721 C CA . GLY B 1 269 ? -31.896 71.398 446.304 1.00 29.53 269 GLY B CA 1
ATOM 5722 C C . GLY B 1 269 ? -31.667 69.915 446.119 1.00 35.20 269 GLY B C 1
ATOM 5723 O O . GLY B 1 269 ? -32.170 69.344 445.141 1.00 34.99 269 GLY B O 1
ATOM 5724 N N . ARG B 1 270 ? -30.934 69.270 447.021 1.00 30.43 270 ARG B N 1
ATOM 5725 C CA . ARG B 1 270 ? -30.634 67.848 446.955 1.00 34.56 270 ARG B CA 1
ATOM 5726 C C . ARG B 1 270 ? -31.443 67.111 448.020 1.00 38.58 270 ARG B C 1
ATOM 5727 O O . ARG B 1 270 ? -32.178 67.718 448.799 1.00 42.60 270 ARG B O 1
ATOM 5735 N N . SER B 1 271 ? -31.322 65.789 448.038 1.00 36.12 271 SER B N 1
ATOM 5736 C CA . SER B 1 271 ? -31.971 64.999 449.072 1.00 42.28 271 SER B CA 1
ATOM 5737 C C . SER B 1 271 ? -31.020 64.766 450.250 1.00 36.57 271 SER B C 1
ATOM 5738 O O . SER B 1 271 ? -29.801 64.912 450.132 1.00 35.81 271 SER B O 1
ATOM 5741 N N . ARG B 1 272 ? -31.602 64.423 451.406 1.00 36.78 272 ARG B N 1
ATOM 5742 C CA . ARG B 1 272 ? -30.814 64.157 452.613 1.00 38.38 272 ARG B CA 1
ATOM 5743 C C . ARG B 1 272 ? -29.878 62.963 452.451 1.00 36.58 272 ARG B C 1
ATOM 5744 O O . ARG B 1 272 ? -28.872 62.880 453.161 1.00 35.10 272 ARG B O 1
ATOM 5752 N N . ASP B 1 273 ? -30.184 62.039 451.544 1.00 33.45 273 ASP B N 1
ATOM 5753 C CA . ASP B 1 273 ? -29.323 60.897 451.278 1.00 41.04 273 ASP B CA 1
ATOM 5754 C C . ASP B 1 273 ? -28.381 61.108 450.096 1.00 41.03 273 ASP B C 1
ATOM 5755 O O . ASP B 1 273 ? -27.661 60.173 449.732 1.00 40.44 273 ASP B O 1
ATOM 5760 N N . SER B 1 274 ? -28.372 62.299 449.486 1.00 35.59 274 SER B N 1
ATOM 5761 C CA . SER B 1 274 ? -27.487 62.552 448.353 1.00 34.10 274 SER B CA 1
ATOM 5762 C C . SER B 1 274 ? -26.014 62.545 448.747 1.00 33.06 274 SER B C 1
ATOM 5763 O O . SER B 1 274 ? -25.153 62.318 447.887 1.00 30.72 274 SER B O 1
ATOM 5766 N N . ILE B 1 275 ? -25.709 62.787 450.017 1.00 31.98 275 ILE B N 1
ATOM 5767 C CA . ILE B 1 275 ? -24.346 62.881 450.517 1.00 28.65 275 ILE B CA 1
ATOM 5768 C C . ILE B 1 275 ? -24.105 61.721 451.471 1.00 28.70 275 ILE B C 1
ATOM 5769 O O . ILE B 1 275 ? -24.902 61.486 452.390 1.00 30.92 275 ILE B O 1
ATOM 5774 N N . LYS B 1 276 ? -23.014 60.993 451.250 1.00 26.31 276 LYS B N 1
ATOM 5775 C CA . LYS B 1 276 ? -22.582 59.927 452.144 1.00 28.02 276 LYS B CA 1
ATOM 5776 C C . LYS B 1 276 ? -21.492 60.492 453.042 1.00 25.33 276 LYS B C 1
ATOM 5777 O O . LYS B 1 276 ? -20.513 61.052 452.545 1.00 26.91 276 LYS B O 1
ATOM 5783 N N . ILE B 1 277 ? -21.669 60.372 454.358 1.00 25.91 277 ILE B N 1
ATOM 5784 C CA . ILE B 1 277 ? -20.788 61.023 455.329 1.00 24.12 277 ILE B CA 1
ATOM 5785 C C . ILE B 1 277 ? -19.859 59.981 455.939 1.00 26.49 277 ILE B C 1
ATOM 5786 O O . ILE B 1 277 ? -20.320 58.953 456.453 1.00 25.33 277 ILE B O 1
ATOM 5791 N N . PHE B 1 278 ? -18.551 60.238 455.874 1.00 26.23 278 PHE B N 1
ATOM 5792 C CA . PHE B 1 278 ? -17.544 59.374 456.480 1.00 26.57 278 PHE B CA 1
ATOM 5793 C C . PHE B 1 278 ? -16.808 60.145 457.559 1.00 22.51 278 PHE B C 1
ATOM 5794 O O . PHE B 1 278 ? -16.373 61.276 457.328 1.00 23.63 278 PHE B O 1
ATOM 5802 N N . MET B 1 279 ? -16.613 59.514 458.702 1.00 20.90 279 MET B N 1
ATOM 5803 C CA . MET B 1 279 ? -15.856 60.128 459.779 1.00 23.42 279 MET B CA 1
ATOM 5804 C C . MET B 1 279 ? -14.478 59.492 459.908 1.00 23.22 279 MET B C 1
ATOM 5805 O O . MET B 1 279 ? -14.286 58.310 459.615 1.00 24.47 279 MET B O 1
ATOM 5810 N N . LEU B 1 280 ? -13.528 60.295 460.367 1.00 21.66 280 LEU B N 1
ATOM 5811 C CA . LEU B 1 280 ? -12.206 59.807 460.720 1.00 22.08 280 LEU B CA 1
ATOM 5812 C C . LEU B 1 280 ? -12.268 58.930 461.975 1.00 27.02 280 LEU B C 1
ATOM 5813 O O . LEU B 1 280 ? -12.819 59.332 463.004 1.00 28.29 280 LEU B O 1
ATOM 5818 N N . LEU B 1 281 ? -11.680 57.737 461.899 1.00 22.82 281 LEU B N 1
ATOM 5819 C CA . LEU B 1 281 ? -11.594 56.857 463.050 1.00 23.91 281 LEU B CA 1
ATOM 5820 C C . LEU B 1 281 ? -10.366 55.969 462.906 1.00 26.48 281 LEU B C 1
ATOM 5821 O O . LEU B 1 281 ? -10.000 55.567 461.797 1.00 27.09 281 LEU B O 1
ATOM 5826 N N . THR B 1 282 ? -9.743 55.654 464.039 1.00 23.34 282 THR B N 1
ATOM 5827 C CA . THR B 1 282 ? -8.652 54.685 464.108 1.00 26.05 282 THR B CA 1
ATOM 5828 C C . THR B 1 282 ? -9.094 53.512 464.971 1.00 23.75 282 THR B C 1
ATOM 5829 O O . THR B 1 282 ? -9.489 53.710 466.123 1.00 25.91 282 THR B O 1
ATOM 5833 N N . VAL B 1 283 ? -9.016 52.305 464.426 1.00 21.90 283 VAL B N 1
ATOM 5834 C CA . VAL B 1 283 ? -9.448 51.088 465.109 1.00 23.65 283 VAL B CA 1
ATOM 5835 C C . VAL B 1 283 ? -8.227 50.222 465.396 1.00 24.95 283 VAL B C 1
ATOM 5836 O O . VAL B 1 283 ? -7.470 49.865 464.478 1.00 28.08 283 VAL B O 1
ATOM 5840 N N . ILE B 1 284 ? -8.046 49.891 466.669 1.00 23.13 284 ILE B N 1
ATOM 5841 C CA . ILE B 1 284 ? -7.051 48.938 467.147 1.00 21.87 284 ILE B CA 1
ATOM 5842 C C . ILE B 1 284 ? -7.838 47.775 467.721 1.00 24.17 284 ILE B C 1
ATOM 5843 O O . ILE B 1 284 ? -8.597 47.962 468.682 1.00 24.71 284 ILE B O 1
ATOM 5848 N N . THR B 1 285 ? -7.682 46.582 467.148 1.00 20.80 285 THR B N 1
ATOM 5849 C CA . THR B 1 285 ? -8.552 45.479 467.544 1.00 23.47 285 THR B CA 1
ATOM 5850 C C . THR B 1 285 ? -7.733 44.204 467.748 1.00 25.59 285 THR B C 1
ATOM 5851 O O . THR B 1 285 ? -6.507 44.195 467.625 1.00 26.85 285 THR B O 1
ATOM 5855 N N . GLY B 1 286 ? -8.430 43.123 468.073 1.00 27.33 286 GLY B N 1
ATOM 5856 C CA . GLY B 1 286 ? -7.801 41.885 468.485 1.00 26.93 286 GLY B CA 1
ATOM 5857 C C . GLY B 1 286 ? -8.870 40.889 468.888 1.00 30.81 286 GLY B C 1
ATOM 5858 O O . GLY B 1 286 ? -10.069 41.175 468.825 1.00 27.96 286 GLY B O 1
ATOM 5859 N N . ASP B 1 287 ? -8.415 39.699 469.299 1.00 28.33 287 ASP B N 1
ATOM 5860 C CA . ASP B 1 287 ? -9.348 38.629 469.644 1.00 30.57 287 ASP B CA 1
ATOM 5861 C C . ASP B 1 287 ? -10.161 38.950 470.894 1.00 31.55 287 ASP B C 1
ATOM 5862 O O . ASP B 1 287 ? -11.197 38.318 471.119 1.00 33.16 287 ASP B O 1
ATOM 5867 N N . SER B 1 288 ? -9.721 39.915 471.700 1.00 24.22 288 SER B N 1
ATOM 5868 C CA . SER B 1 288 ? -10.401 40.271 472.936 1.00 27.41 288 SER B CA 1
ATOM 5869 C C . SER B 1 288 ? -10.115 41.737 473.239 1.00 29.34 288 SER B C 1
ATOM 5870 O O . SER B 1 288 ? -9.228 42.351 472.633 1.00 26.87 288 SER B O 1
ATOM 5873 N N . ASP B 1 289 ? -10.891 42.305 474.176 1.00 24.22 289 ASP B N 1
ATOM 5874 C CA . ASP B 1 289 ? -10.584 43.648 474.660 1.00 26.53 289 ASP B CA 1
ATOM 5875 C C . ASP B 1 289 ? -9.179 43.701 475.239 1.00 25.02 289 ASP B C 1
ATOM 5876 O O . ASP B 1 289 ? -8.443 44.668 475.011 1.00 28.45 289 ASP B O 1
ATOM 5881 N N . GLU B 1 290 ? -8.779 42.659 475.975 1.00 25.00 290 GLU B N 1
ATOM 5882 C CA . GLU B 1 290 ? -7.450 42.643 476.587 1.00 28.72 290 GLU B CA 1
ATOM 5883 C C . GLU B 1 290 ? -6.356 42.656 475.532 1.00 27.57 290 GLU B C 1
ATOM 5884 O O . GLU B 1 290 ? -5.390 43.421 475.635 1.00 27.50 290 GLU B O 1
ATOM 5890 N N . ALA B 1 291 ? -6.475 41.778 474.528 1.00 22.14 291 ALA B N 1
ATOM 5891 C CA . ALA B 1 291 ? -5.499 41.742 473.443 1.00 28.91 291 ALA B CA 1
ATOM 5892 C C . ALA B 1 291 ? -5.473 43.063 472.684 1.00 27.63 291 ALA B C 1
ATOM 5893 O O . ALA B 1 291 ? -4.398 43.576 472.359 1.00 26.79 291 ALA B O 1
ATOM 5895 N N . ALA B 1 292 ? -6.646 43.647 472.428 1.00 24.23 292 ALA B N 1
ATOM 5896 C CA . ALA B 1 292 ? -6.686 44.936 471.739 1.00 27.63 292 ALA B CA 1
ATOM 5897 C C . ALA B 1 292 ? -5.974 46.020 472.545 1.00 26.72 292 ALA B C 1
ATOM 5898 O O . ALA B 1 292 ? -5.220 46.822 471.986 1.00 27.03 292 ALA B O 1
ATOM 5900 N N . GLU B 1 293 ? -6.195 46.058 473.860 1.00 27.75 293 GLU B N 1
ATOM 5901 C CA . GLU B 1 293 ? -5.547 47.064 474.696 1.00 26.98 293 GLU B CA 1
ATOM 5902 C C . GLU B 1 293 ? -4.031 46.882 474.727 1.00 28.02 293 GLU B C 1
ATOM 5903 O O . GLU B 1 293 ? -3.285 47.865 474.671 1.00 28.51 293 GLU B O 1
ATOM 5909 N N . ALA B 1 294 ? -3.559 45.635 474.839 1.00 25.41 294 ALA B N 1
ATOM 5910 C CA . ALA B 1 294 ? -2.123 45.369 474.838 1.00 24.20 294 ALA B CA 1
ATOM 5911 C C . ALA B 1 294 ? -1.473 45.808 473.527 1.00 27.12 294 ALA B C 1
ATOM 5912 O O . ALA B 1 294 ? -0.341 46.314 473.524 1.00 25.44 294 ALA B O 1
ATOM 5914 N N . LYS B 1 295 ? -2.165 45.602 472.401 1.00 22.84 295 LYS B N 1
ATOM 5915 C CA . LYS B 1 295 ? -1.631 46.032 471.108 1.00 24.16 295 LYS B CA 1
ATOM 5916 C C . LYS B 1 295 ? -1.531 47.551 471.054 1.00 25.40 295 LYS B C 1
ATOM 5917 O O . LYS B 1 295 ? -0.507 48.107 470.636 1.00 22.51 295 LYS B O 1
ATOM 5923 N N . TYR B 1 296 ? -2.579 48.233 471.521 1.00 23.88 296 TYR B N 1
ATOM 5924 C CA . TYR B 1 296 ? -2.577 49.686 471.636 1.00 28.85 296 TYR B CA 1
ATOM 5925 C C . TYR B 1 296 ? -1.379 50.191 472.438 1.00 27.09 296 TYR B C 1
ATOM 5926 O O . TYR B 1 296 ? -0.675 51.114 472.014 1.00 26.94 296 TYR B O 1
ATOM 5935 N N . GLN B 1 297 ? -1.132 49.589 473.603 1.00 27.76 297 GLN B N 1
ATOM 5936 C CA . GLN B 1 297 ? -0.005 50.011 474.427 1.00 27.82 297 GLN B CA 1
ATOM 5937 C C . GLN B 1 297 ? 1.319 49.714 473.738 1.00 25.56 297 GLN B C 1
ATOM 5938 O O . GLN B 1 297 ? 2.264 50.508 473.830 1.00 24.80 297 GLN B O 1
ATOM 5944 N N . GLU B 1 298 ? 1.407 48.573 473.046 1.00 25.11 298 GLU B N 1
ATOM 5945 C CA . GLU B 1 298 ? 2.619 48.241 472.297 1.00 25.46 298 GLU B CA 1
ATOM 5946 C C . GLU B 1 298 ? 2.893 49.252 471.181 1.00 26.83 298 GLU B C 1
ATOM 5947 O O . GLU B 1 298 ? 4.036 49.681 470.997 1.00 25.63 298 GLU B O 1
ATOM 5953 N N . TYR B 1 299 ? 1.862 49.676 470.442 1.00 24.01 299 TYR B N 1
ATOM 5954 C CA . TYR B 1 299 ? 2.100 50.709 469.434 1.00 25.79 299 TYR B CA 1
ATOM 5955 C C . TYR B 1 299 ? 2.520 52.019 470.088 1.00 29.26 299 TYR B C 1
ATOM 5956 O O . TYR B 1 299 ? 3.405 52.713 469.576 1.00 26.13 299 TYR B O 1
ATOM 5965 N N . LEU B 1 300 ? 1.895 52.365 471.227 1.00 26.99 300 LEU B N 1
ATOM 5966 C CA . LEU B 1 300 ? 2.192 53.619 471.909 1.00 29.22 300 LEU B CA 1
ATOM 5967 C C . LEU B 1 300 ? 3.628 53.664 472.405 1.00 31.33 300 LEU B C 1
ATOM 5968 O O . LEU B 1 300 ? 4.229 54.741 472.460 1.00 31.19 300 LEU B O 1
ATOM 5973 N N . SER B 1 301 ? 4.193 52.516 472.786 1.00 27.46 301 SER B N 1
ATOM 5974 C CA . SER B 1 301 ? 5.574 52.512 473.243 1.00 25.94 301 SER B CA 1
ATOM 5975 C C . SER B 1 301 ? 6.538 53.008 472.168 1.00 27.14 301 SER B C 1
ATOM 5976 O O . SER B 1 301 ? 7.652 53.423 472.506 1.00 29.18 301 SER B O 1
ATOM 5979 N N . TYR B 1 302 ? 6.139 52.984 470.887 1.00 25.00 302 TYR B N 1
ATOM 5980 C CA . TYR B 1 302 ? 6.936 53.555 469.801 1.00 26.37 302 TYR B CA 1
ATOM 5981 C C . TYR B 1 302 ? 6.577 55.012 469.497 1.00 27.38 302 TYR B C 1
ATOM 5982 O O . TYR B 1 302 ? 7.178 55.603 468.599 1.00 27.50 302 TYR B O 1
ATOM 5991 N N . ALA B 1 303 ? 5.654 55.613 470.251 1.00 27.74 303 ALA B N 1
ATOM 5992 C CA . ALA B 1 303 ? 5.197 56.979 470.000 1.00 28.30 303 ALA B CA 1
ATOM 5993 C C . ALA B 1 303 ? 6.355 57.973 469.951 1.00 29.22 303 ALA B C 1
ATOM 5994 O O . ALA B 1 303 ? 7.370 57.817 470.639 1.00 29.13 303 ALA B O 1
ATOM 5996 N N . ASN B 1 304 ? 6.189 59.007 469.113 1.00 27.37 304 ASN B N 1
ATOM 5997 C CA . ASN B 1 304 ? 7.112 60.139 469.016 1.00 25.71 304 ASN B CA 1
ATOM 5998 C C . ASN B 1 304 ? 6.311 61.409 469.267 1.00 31.96 304 ASN B C 1
ATOM 5999 O O . ASN B 1 304 ? 5.825 62.049 468.317 1.00 30.85 304 ASN B O 1
ATOM 6004 N N . PRO B 1 305 ? 6.163 61.818 470.530 1.00 26.40 305 PRO B N 1
ATOM 6005 C CA . PRO B 1 305 ? 5.362 63.014 470.841 1.00 25.47 305 PRO B CA 1
ATOM 6006 C C . PRO B 1 305 ? 5.766 64.256 470.064 1.00 26.75 305 PRO B C 1
ATOM 6007 O O . PRO B 1 305 ? 4.900 65.061 469.703 1.00 27.84 305 PRO B O 1
ATOM 6011 N N . GLU B 1 306 ? 7.052 64.440 469.776 1.00 23.54 306 GLU B N 1
ATOM 6012 C CA . GLU B 1 306 ? 7.427 65.631 469.031 1.00 26.63 306 GLU B CA 1
ATOM 6013 C C . GLU B 1 306 ? 6.996 65.553 467.569 1.00 30.57 306 GLU B C 1
ATOM 6014 O O . GLU B 1 306 ? 6.804 66.597 466.936 1.00 27.76 306 GLU B O 1
ATOM 6020 N N . GLY B 1 307 ? 6.808 64.345 467.025 1.00 28.55 307 GLY B N 1
ATOM 6021 C CA . GLY B 1 307 ? 6.213 64.237 465.706 1.00 22.22 307 GLY B CA 1
ATOM 6022 C C . GLY B 1 307 ? 4.741 64.610 465.698 1.00 25.81 307 GLY B C 1
ATOM 6023 O O . GLY B 1 307 ? 4.238 65.176 464.724 1.00 26.49 307 GLY B O 1
ATOM 6024 N N . MET B 1 308 ? 4.025 64.298 466.777 1.00 25.25 308 MET B N 1
ATOM 6025 C CA . MET B 1 308 ? 2.615 64.671 466.821 1.00 27.44 308 MET B CA 1
ATOM 6026 C C . MET B 1 308 ? 2.445 66.172 467.039 1.00 25.20 308 MET B C 1
ATOM 6027 O O . MET B 1 308 ? 1.517 66.779 466.487 1.00 26.41 308 MET B O 1
ATOM 6032 N N . LEU B 1 309 ? 3.361 66.793 467.789 1.00 25.35 309 LEU B N 1
ATOM 6033 C CA . LEU B 1 309 ? 3.323 68.243 467.980 1.00 27.05 309 LEU B CA 1
ATOM 6034 C C . LEU B 1 309 ? 3.556 68.972 466.672 1.00 24.22 309 LEU B C 1
ATOM 6035 O O . LEU B 1 309 ? 2.945 70.018 466.417 1.00 25.47 309 LEU B O 1
ATOM 6040 N N . ALA B 1 310 ? 4.439 68.430 465.832 1.00 25.12 310 ALA B N 1
ATOM 6041 C CA . ALA B 1 310 ? 4.614 68.973 464.493 1.00 21.82 310 ALA B CA 1
ATOM 6042 C C . ALA B 1 310 ? 3.301 68.934 463.714 1.00 21.71 310 ALA B C 1
ATOM 6043 O O . ALA B 1 310 ? 2.894 69.933 463.116 1.00 23.13 310 ALA B O 1
ATOM 6045 N N . LEU B 1 311 ? 2.614 67.784 463.716 1.00 21.97 311 LEU B N 1
ATOM 6046 C CA . LEU B 1 311 ? 1.322 67.699 463.032 1.00 24.94 311 LEU B CA 1
ATOM 6047 C C . LEU B 1 311 ? 0.292 68.631 463.673 1.00 29.32 311 LEU B C 1
ATOM 6048 O O . LEU B 1 311 ? -0.497 69.284 462.970 1.00 22.06 311 LEU B O 1
ATOM 6053 N N . TYR B 1 312 ? 0.280 68.703 465.011 1.00 28.16 312 TYR B N 1
ATOM 6054 C CA . TYR B 1 312 ? -0.604 69.657 465.676 1.00 27.74 312 TYR B CA 1
ATOM 6055 C C . TYR B 1 312 ? -0.287 71.079 465.245 1.00 27.67 312 TYR B C 1
ATOM 6056 O O . TYR B 1 312 ? -1.203 71.862 464.973 1.00 29.73 312 TYR B O 1
ATOM 6065 N N . GLY B 1 313 ? 1.005 71.427 465.176 1.00 27.17 313 GLY B N 1
ATOM 6066 C CA . GLY B 1 313 ? 1.386 72.749 464.696 1.00 27.04 313 GLY B CA 1
ATOM 6067 C C . GLY B 1 313 ? 0.734 73.095 463.373 1.00 31.35 313 GLY B C 1
ATOM 6068 O O . GLY B 1 313 ? 0.111 74.150 463.232 1.00 34.03 313 GLY B O 1
ATOM 6069 N N . GLY B 1 314 ? 0.830 72.187 462.394 1.00 28.10 314 GLY B N 1
ATOM 6070 C CA . GLY B 1 314 ? 0.242 72.451 461.092 1.00 25.21 314 GLY B CA 1
ATOM 6071 C C . GLY B 1 314 ? -1.270 72.386 461.076 1.00 30.76 314 GLY B C 1
ATOM 6072 O O . GLY B 1 314 ? -1.912 73.117 460.318 1.00 34.75 314 GLY B O 1
ATOM 6073 N N . TRP B 1 315 ? -1.865 71.505 461.887 1.00 29.35 315 TRP B N 1
ATOM 6074 C CA . TRP B 1 315 ? -3.320 71.365 461.877 1.00 30.64 315 TRP B CA 1
ATOM 6075 C C . TRP B 1 315 ? -4.023 72.510 462.591 1.00 32.38 315 TRP B C 1
ATOM 6076 O O . TRP B 1 315 ? -5.150 72.863 462.222 1.00 31.97 315 TRP B O 1
ATOM 6087 N N . THR B 1 316 ? -3.403 73.066 463.633 1.00 30.73 316 THR B N 1
ATOM 6088 C CA . THR B 1 316 ? -4.041 74.083 464.454 1.00 33.60 316 THR B CA 1
ATOM 6089 C C . THR B 1 316 ? -3.350 75.434 464.415 1.00 36.93 316 THR B C 1
ATOM 6090 O O . THR B 1 316 ? -3.948 76.420 464.865 1.00 38.15 316 THR B O 1
ATOM 6094 N N . GLY B 1 317 ? -2.120 75.516 463.910 1.00 34.15 317 GLY B N 1
ATOM 6095 C CA . GLY B 1 317 ? -1.396 76.764 463.954 1.00 33.31 317 GLY B CA 1
ATOM 6096 C C . GLY B 1 317 ? -0.807 77.081 465.303 1.00 34.95 317 GLY B C 1
ATOM 6097 O O . GLY B 1 317 ? -0.209 78.148 465.468 1.00 37.96 317 GLY B O 1
ATOM 6098 N N . ILE B 1 318 ? -0.949 76.193 466.267 1.00 35.85 318 ILE B N 1
ATOM 6099 C CA . ILE B 1 318 ? -0.437 76.421 467.607 1.00 36.97 318 ILE B CA 1
ATOM 6100 C C . ILE B 1 318 ? 0.947 75.800 467.708 1.00 40.76 318 ILE B C 1
ATOM 6101 O O . ILE B 1 318 ? 1.134 74.613 467.407 1.00 38.52 318 ILE B O 1
ATOM 6106 N N . ASP B 1 319 ? 1.923 76.613 468.109 1.00 37.67 319 ASP B N 1
ATOM 6107 C CA . ASP B 1 319 ? 3.299 76.172 468.305 1.00 33.61 319 ASP B CA 1
ATOM 6108 C C . ASP B 1 319 ? 3.402 75.692 469.748 1.00 37.58 319 ASP B C 1
ATOM 6109 O O . ASP B 1 319 ? 3.451 76.495 470.681 1.00 37.95 319 ASP B O 1
ATOM 6114 N N . PHE B 1 320 ? 3.430 74.373 469.936 1.00 35.83 320 PHE B N 1
ATOM 6115 C CA . PHE B 1 320 ? 3.459 73.824 471.281 1.00 35.80 320 PHE B CA 1
ATOM 6116 C C . PHE B 1 320 ? 4.772 74.073 472.006 1.00 37.80 320 PHE B C 1
ATOM 6117 O O . PHE B 1 320 ? 4.833 73.813 473.207 1.00 36.75 320 PHE B O 1
ATOM 6125 N N . ALA B 1 321 ? 5.819 74.552 471.327 1.00 34.90 321 ALA B N 1
ATOM 6126 C CA . ALA B 1 321 ? 7.057 74.874 472.030 1.00 33.81 321 ALA B CA 1
ATOM 6127 C C . ALA B 1 321 ? 6.882 76.065 472.959 1.00 39.85 321 ALA B C 1
ATOM 6128 O O . ALA B 1 321 ? 7.733 76.299 473.824 1.00 41.71 321 ALA B O 1
ATOM 6130 N N . LYS B 1 322 ? 5.782 76.757 472.827 1.00 39.99 322 LYS B N 1
ATOM 6131 C CA . LYS B 1 322 ? 5.467 77.903 473.629 1.00 41.72 322 LYS B CA 1
ATOM 6132 C C . LYS B 1 322 ? 4.553 77.600 474.791 1.00 47.48 322 LYS B C 1
ATOM 6133 O O . LYS B 1 322 ? 4.138 78.486 475.478 1.00 47.71 322 LYS B O 1
ATOM 6139 N N . LEU B 1 323 ? 4.231 76.341 475.000 1.00 43.83 323 LEU B N 1
ATOM 6140 C CA . LEU B 1 323 ? 3.301 75.933 476.045 1.00 43.66 323 LEU B CA 1
ATOM 6141 C C . LEU B 1 323 ? 4.030 75.150 477.130 1.00 43.01 323 LEU B C 1
ATOM 6142 O O . LEU B 1 323 ? 5.225 74.885 477.037 1.00 48.26 323 LEU B O 1
ATOM 6147 N N . ASP B 1 324 ? 3.286 74.779 478.168 1.00 43.24 324 ASP B N 1
ATOM 6148 C CA . ASP B 1 324 ? 3.849 74.132 479.350 1.00 46.93 324 ASP B CA 1
ATOM 6149 C C . ASP B 1 324 ? 3.520 72.648 479.352 1.00 43.15 324 ASP B C 1
ATOM 6150 O O . ASP B 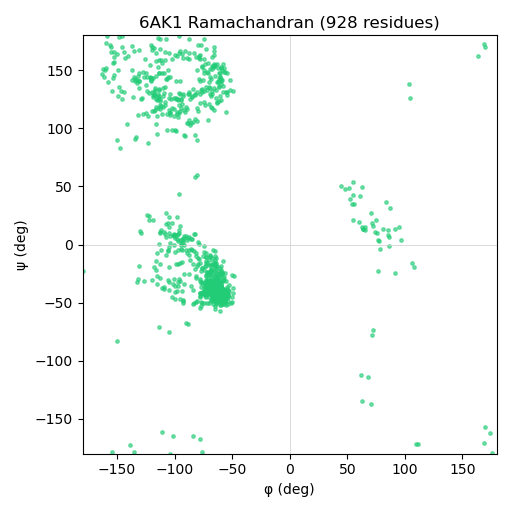1 324 ? 2.342 72.284 479.485 1.00 42.21 324 ASP B O 1
ATOM 6155 N N . PRO B 1 325 ? 4.523 71.766 479.267 1.00 44.95 325 PRO B N 1
ATOM 6156 C CA . PRO B 1 325 ? 4.235 70.316 479.238 1.00 42.59 325 PRO B CA 1
ATOM 6157 C C . PRO B 1 325 ? 3.525 69.785 480.482 1.00 47.94 325 PRO B C 1
ATOM 6158 O O . PRO B 1 325 ? 2.699 68.869 480.371 1.00 45.14 325 PRO B O 1
ATOM 6162 N N . ASP B 1 326 ? 3.838 70.313 481.670 1.00 49.06 326 ASP B N 1
ATOM 6163 C CA . ASP B 1 326 ? 3.325 69.756 482.916 1.00 50.53 326 ASP B CA 1
ATOM 6164 C C . ASP B 1 326 ? 2.021 70.390 483.375 1.00 49.60 326 ASP B C 1
ATOM 6165 O O . ASP B 1 326 ? 1.455 69.946 484.380 1.00 51.43 326 ASP B O 1
ATOM 6170 N N . GLU B 1 327 ? 1.510 71.339 482.661 1.00 47.28 327 GLU B N 1
ATOM 6171 C CA . GLU B 1 327 ? 0.260 71.880 483.018 1.00 47.53 327 GLU B CA 1
ATOM 6172 C C . GLU B 1 327 ? -0.805 70.833 482.790 1.00 49.43 327 GLU B C 1
ATOM 6173 O O . GLU B 1 327 ? -0.739 70.111 481.855 1.00 47.74 327 GLU B O 1
ATOM 6179 N N . PRO B 1 328 ? -1.804 70.758 483.646 1.00 53.56 328 PRO B N 1
ATOM 6180 C CA . PRO B 1 328 ? -2.969 69.911 483.364 1.00 43.81 328 PRO B CA 1
ATOM 6181 C C . PRO B 1 328 ? -3.743 70.412 482.149 1.00 45.92 328 PRO B C 1
ATOM 6182 O O . PRO B 1 328 ? -3.716 71.592 481.792 1.00 44.38 328 PRO B O 1
ATOM 6186 N N . LEU B 1 329 ? -4.450 69.479 481.512 1.00 44.88 329 LEU B N 1
ATOM 6187 C CA . LEU B 1 329 ? -5.158 69.791 480.276 1.00 46.71 329 LEU B CA 1
ATOM 6188 C C . LEU B 1 329 ? -6.223 70.866 480.491 1.00 46.96 329 LEU B C 1
ATOM 6189 O O . LEU B 1 329 ? -6.412 71.744 479.639 1.00 46.10 329 LEU B O 1
ATOM 6194 N N . GLN B 1 330 ? -6.920 70.819 481.629 1.00 44.97 330 GLN B N 1
ATOM 6195 C CA . GLN B 1 330 ? -7.971 71.786 481.937 1.00 48.83 330 GLN B CA 1
ATOM 6196 C C . GLN B 1 330 ? -7.465 73.225 481.978 1.00 50.72 330 GLN B C 1
ATOM 6197 O O . GLN B 1 330 ? -8.276 74.155 481.894 1.00 47.76 330 GLN B O 1
ATOM 6203 N N . ALA B 1 331 ? -6.153 73.433 482.112 1.00 48.38 331 ALA B N 1
ATOM 6204 C CA . ALA B 1 331 ? -5.573 74.770 482.130 1.00 49.62 331 ALA B CA 1
ATOM 6205 C C . ALA B 1 331 ? -5.235 75.316 480.748 1.00 50.18 331 ALA B C 1
ATOM 6206 O O . ALA B 1 331 ? -4.899 76.498 480.640 1.00 52.43 331 ALA B O 1
ATOM 6208 N N . MET B 1 332 ? -5.317 74.501 479.697 1.00 51.88 332 MET B N 1
ATOM 6209 C CA . MET B 1 332 ? -5.022 74.979 478.350 1.00 52.13 332 MET B CA 1
ATOM 6210 C C . MET B 1 332 ? -5.985 76.096 477.945 1.00 53.17 332 MET B C 1
ATOM 6211 O O . MET B 1 332 ? -7.195 76.024 478.181 1.00 53.34 332 MET B O 1
ATOM 6216 N N . GLU B 1 333 ? -5.434 77.141 477.331 1.00 51.53 333 GLU B N 1
ATOM 6217 C CA . GLU B 1 333 ? -6.193 78.332 476.970 1.00 56.10 333 GLU B CA 1
ATOM 6218 C C . GLU B 1 333 ? -7.041 78.144 475.710 1.00 56.68 333 GLU B C 1
ATOM 6219 O O . GLU B 1 333 ? -8.246 78.427 475.730 1.00 55.89 333 GLU B O 1
ATOM 6225 N N . ASN B 1 334 ? -6.430 77.724 474.597 1.00 49.52 334 ASN B N 1
ATOM 6226 C CA . ASN B 1 334 ? -7.191 77.581 473.360 1.00 51.94 334 ASN B CA 1
ATOM 6227 C C . ASN B 1 334 ? -8.390 76.670 473.593 1.00 52.29 334 ASN B C 1
ATOM 6228 O O . ASN B 1 334 ? -8.234 75.478 473.884 1.00 49.65 334 ASN B O 1
ATOM 6233 N N . ASP B 1 335 ? -9.594 77.232 473.486 1.00 48.03 335 ASP B N 1
ATOM 6234 C CA . ASP B 1 335 ? -10.775 76.507 473.944 1.00 52.06 335 ASP B CA 1
ATOM 6235 C C . ASP B 1 335 ? -11.130 75.370 472.998 1.00 49.26 335 ASP B C 1
ATOM 6236 O O . ASP B 1 335 ? -11.569 74.301 473.443 1.00 48.89 335 ASP B O 1
ATOM 6241 N N . SER B 1 336 ? -10.950 75.583 471.693 1.00 48.67 336 SER B N 1
ATOM 6242 C CA . SER B 1 336 ? -11.273 74.541 470.726 1.00 43.39 336 SER B CA 1
ATOM 6243 C C . SER B 1 336 ? -10.339 73.349 470.868 1.00 43.53 336 SER B C 1
ATOM 6244 O O . SER B 1 336 ? -10.776 72.201 470.780 1.00 41.91 336 SER B O 1
ATOM 6247 N N . LEU B 1 337 ? -9.056 73.598 471.101 1.00 44.52 337 LEU B N 1
ATOM 6248 C CA . LEU B 1 337 ? -8.118 72.492 471.219 1.00 47.60 337 LEU B CA 1
ATOM 6249 C C . LEU B 1 337 ? -8.284 71.774 472.552 1.00 42.93 337 LEU B C 1
ATOM 6250 O O . LEU B 1 337 ? -8.205 70.541 472.610 1.00 40.71 337 LEU B O 1
ATOM 6255 N N . ARG B 1 338 ? -8.527 72.527 473.632 1.00 41.90 338 ARG B N 1
ATOM 6256 C CA . ARG B 1 338 ? -8.675 71.917 474.947 1.00 41.52 338 ARG B CA 1
ATOM 6257 C C . ARG B 1 338 ? -9.879 70.988 474.976 1.00 38.71 338 ARG B C 1
ATOM 6258 O O . ARG B 1 338 ? -9.777 69.836 475.404 1.00 37.03 338 ARG B O 1
ATOM 6266 N N . THR B 1 339 ? -11.027 71.466 474.495 1.00 37.87 339 THR B N 1
ATOM 6267 C CA . THR B 1 339 ? -12.244 70.667 474.581 1.00 42.71 339 THR B CA 1
ATOM 6268 C C . THR B 1 339 ? -12.221 69.500 473.601 1.00 42.22 339 THR B C 1
ATOM 6269 O O . THR B 1 339 ? -12.818 68.451 473.880 1.00 40.72 339 THR B O 1
ATOM 6273 N N . THR B 1 340 ? -11.547 69.657 472.457 1.00 38.76 340 THR B N 1
ATOM 6274 C CA . THR B 1 340 ? -11.336 68.520 471.565 1.00 43.52 340 THR B CA 1
ATOM 6275 C C . THR B 1 340 ? -10.447 67.471 472.227 1.00 40.03 340 THR B C 1
ATOM 6276 O O . THR B 1 340 ? -10.790 66.286 472.256 1.00 40.07 340 THR B O 1
ATOM 6280 N N . LEU B 1 341 ? -9.304 67.896 472.777 1.00 38.96 341 LEU B N 1
ATOM 6281 C CA . LEU B 1 341 ? -8.428 66.965 473.482 1.00 35.55 341 LEU B CA 1
ATOM 6282 C C . LEU B 1 341 ? -9.150 66.294 474.641 1.00 43.56 341 LEU B C 1
ATOM 6283 O O . LEU B 1 341 ? -8.956 65.099 474.895 1.00 44.31 341 LEU B O 1
ATOM 6288 N N . GLU B 1 342 ? -9.999 67.045 475.349 1.00 38.91 342 GLU B N 1
ATOM 6289 C CA . GLU B 1 342 ? -10.705 66.483 476.493 1.00 41.88 342 GLU B CA 1
ATOM 6290 C C . GLU B 1 342 ? -11.640 65.364 476.057 1.00 41.94 342 GLU B C 1
ATOM 6291 O O . GLU B 1 342 ? -11.631 64.269 476.630 1.00 44.78 342 GLU B O 1
ATOM 6297 N N . SER B 1 343 ? -12.436 65.609 475.021 1.00 41.21 343 SER B N 1
ATOM 6298 C CA . SER B 1 343 ? -13.346 64.574 474.548 1.00 44.08 343 SER B CA 1
ATOM 6299 C C . SER B 1 343 ? -12.628 63.444 473.816 1.00 46.59 343 SER B C 1
ATOM 6300 O O . SER B 1 343 ? -13.203 62.363 473.679 1.00 45.14 343 SER B O 1
ATOM 6303 N N . LEU B 1 344 ? -11.390 63.662 473.355 1.00 44.97 344 LEU B N 1
ATOM 6304 C CA . LEU B 1 344 ? -10.669 62.625 472.619 1.00 45.96 344 LEU B CA 1
ATOM 6305 C C . LEU B 1 344 ? -9.965 61.639 473.545 1.00 52.92 344 LEU B C 1
ATOM 6306 O O . LEU B 1 344 ? -9.922 60.436 473.255 1.00 55.10 344 LEU B O 1
ATOM 6311 N N . THR B 1 345 ? -9.385 62.126 474.644 1.00 54.13 345 THR B N 1
ATOM 6312 C CA . THR B 1 345 ? -8.684 61.244 475.567 1.00 60.61 345 THR B CA 1
ATOM 6313 C C . THR B 1 345 ? -9.646 60.439 476.430 1.00 67.64 345 THR B C 1
ATOM 6314 O O . THR B 1 345 ? -9.276 59.359 476.912 1.00 73.59 345 THR B O 1
ATOM 6318 N N . HIS B 1 346 ? -10.869 60.918 476.525 1.00 66.29 346 HIS B N 1
ATOM 6319 C CA . HIS B 1 346 ? -11.868 60.209 477.263 1.00 69.34 346 HIS B CA 1
ATOM 6320 C C . HIS B 1 346 ? -13.284 60.433 476.732 1.00 65.63 346 HIS B C 1
ATOM 6321 O O . HIS B 1 346 ? -14.196 60.765 477.474 1.00 69.69 346 HIS B O 1
ATOM 6328 N N . LYS B 1 351 ? -8.769 65.294 481.961 1.00 46.68 351 LYS B N 1
ATOM 6329 C CA . LYS B 1 351 ? -8.711 66.750 482.111 1.00 57.29 351 LYS B CA 1
ATOM 6330 C C . LYS B 1 351 ? -7.711 67.151 483.199 1.00 53.99 351 LYS B C 1
ATOM 6331 O O . LYS B 1 351 ? -7.210 68.274 483.203 1.00 47.82 351 LYS B O 1
ATOM 6337 N N . LYS B 1 352 ? -7.425 66.222 484.113 1.00 52.73 352 LYS B N 1
ATOM 6338 C CA . LYS B 1 352 ? -6.361 66.387 485.095 1.00 48.20 352 LYS B CA 1
ATOM 6339 C C . LYS B 1 352 ? -5.010 65.884 484.601 1.00 44.84 352 LYS B C 1
ATOM 6340 O O . LYS B 1 352 ? -4.000 66.101 485.278 1.00 46.56 352 LYS B O 1
ATOM 6346 N N . TRP B 1 353 ? -4.967 65.251 483.465 1.00 50.14 353 TRP B N 1
ATOM 6347 C CA . TRP B 1 353 ? -3.709 64.773 482.946 1.00 50.32 353 TRP B CA 1
ATOM 6348 C C . TRP B 1 353 ? -2.804 65.912 482.505 1.00 44.28 353 TRP B C 1
ATOM 6349 O O . TRP B 1 353 ? -3.284 66.871 481.980 1.00 41.24 353 TRP B O 1
ATOM 6360 N N . THR B 1 354 ? -1.500 65.797 482.697 1.00 40.91 354 THR B N 1
ATOM 6361 C CA . THR B 1 354 ? -0.577 66.784 482.147 1.00 44.57 354 THR B CA 1
ATOM 6362 C C . THR B 1 354 ? -0.712 66.820 480.626 1.00 43.68 354 THR B C 1
ATOM 6363 O O . THR B 1 354 ? -1.106 65.833 479.997 1.00 39.32 354 THR B O 1
ATOM 6367 N N . VAL B 1 355 ? -0.425 67.986 480.035 1.00 45.43 355 VAL B N 1
ATOM 6368 C CA . VAL B 1 355 ? -0.483 68.102 478.576 1.00 40.99 355 VAL B CA 1
ATOM 6369 C C . VAL B 1 355 ? 0.483 67.118 477.934 1.00 40.72 355 VAL B C 1
ATOM 6370 O O . VAL B 1 355 ? 0.181 66.533 476.886 1.00 35.99 355 VAL B O 1
ATOM 6374 N N . ARG B 1 356 ? 1.637 66.896 478.571 1.00 37.90 356 ARG B N 1
ATOM 6375 C CA . ARG B 1 356 ? 2.600 65.909 478.095 1.00 39.79 356 ARG B CA 1
ATOM 6376 C C . ARG B 1 356 ? 1.963 64.528 477.937 1.00 40.89 356 ARG B C 1
ATOM 6377 O O . ARG B 1 356 ? 2.166 63.856 476.921 1.00 38.25 356 ARG B O 1
ATOM 6385 N N . ASP B 1 357 ? 1.184 64.087 478.932 1.00 39.20 357 ASP B N 1
ATOM 6386 C CA . ASP B 1 357 ? 0.562 62.766 478.850 1.00 40.68 357 ASP B CA 1
ATOM 6387 C C . ASP B 1 357 ? -0.557 62.716 477.820 1.00 37.86 357 ASP B C 1
ATOM 6388 O O . ASP B 1 357 ? -0.796 61.661 477.225 1.00 38.57 357 ASP B O 1
ATOM 6393 N N . VAL B 1 358 ? -1.278 63.822 477.626 1.00 35.72 358 VAL B N 1
ATOM 6394 C CA . VAL B 1 358 ? -2.313 63.860 476.596 1.00 38.47 358 VAL B CA 1
ATOM 6395 C C . VAL B 1 358 ? -1.688 63.745 475.211 1.00 37.41 358 VAL B C 1
ATOM 6396 O O . VAL B 1 358 ? -2.229 63.075 474.322 1.00 39.11 358 VAL B O 1
ATOM 6400 N N . ILE B 1 359 ? -0.538 64.394 475.007 1.00 34.88 359 ILE B N 1
ATOM 6401 C CA . ILE B 1 359 ? 0.098 64.391 473.694 1.00 32.80 359 ILE B CA 1
ATOM 6402 C C . ILE B 1 359 ? 0.597 62.994 473.349 1.00 36.21 359 ILE B C 1
ATOM 6403 O O . ILE B 1 359 ? 0.421 62.523 472.216 1.00 31.06 359 ILE B O 1
ATOM 6408 N N . ARG B 1 360 ? 1.177 62.290 474.331 1.00 32.09 360 ARG B N 1
ATOM 6409 C CA . ARG B 1 360 ? 1.687 60.943 474.079 1.00 36.82 360 ARG B CA 1
ATOM 6410 C C . ARG B 1 360 ? 0.570 59.995 473.648 1.00 38.91 360 ARG B C 1
ATOM 6411 O O . ARG B 1 360 ? 0.703 59.286 472.643 1.00 34.86 360 ARG B O 1
ATOM 6419 N N . GLU B 1 361 ? -0.545 59.973 474.393 1.00 35.62 361 GLU B N 1
ATOM 6420 C CA . GLU B 1 361 ? -1.709 59.187 473.979 1.00 36.64 361 GLU B CA 1
ATOM 6421 C C . GLU B 1 361 ? -2.163 59.541 472.562 1.00 33.43 361 GLU B C 1
ATOM 6422 O O . GLU B 1 361 ? -2.506 58.655 471.769 1.00 34.26 361 GLU B O 1
ATOM 6428 N N . ARG B 1 362 ? -2.171 60.829 472.226 1.00 29.61 362 ARG B N 1
ATOM 6429 C CA . ARG B 1 362 ? -2.669 61.276 470.933 1.00 32.89 362 ARG B CA 1
ATOM 6430 C C . ARG B 1 362 ? -1.704 60.984 469.782 1.00 28.96 362 ARG B C 1
ATOM 6431 O O . ARG B 1 362 ? -2.037 61.276 468.629 1.00 30.20 362 ARG B O 1
ATOM 6439 N N . CYS B 1 363 ? -0.539 60.391 470.054 1.00 28.54 363 CYS B N 1
ATOM 6440 C CA . CYS B 1 363 ? 0.331 59.945 468.975 1.00 28.21 363 CYS B CA 1
ATOM 6441 C C . CYS B 1 363 ? -0.288 58.832 468.147 1.00 27.61 363 CYS B C 1
ATOM 6442 O O . CYS B 1 363 ? 0.238 58.520 467.083 1.00 26.33 363 CYS B O 1
ATOM 6445 N N . ILE B 1 364 ? -1.366 58.211 468.615 1.00 28.75 364 ILE B N 1
ATOM 6446 C CA . ILE B 1 364 ? -2.213 57.375 467.777 1.00 31.96 364 ILE B CA 1
ATOM 6447 C C . ILE B 1 364 ? -3.553 58.079 467.615 1.00 32.13 364 ILE B C 1
ATOM 6448 O O . ILE B 1 364 ? -4.245 58.363 468.604 1.00 30.20 364 ILE B O 1
ATOM 6453 N N . GLY B 1 365 ? -3.902 58.390 466.373 1.00 28.37 365 GLY B N 1
ATOM 6454 C CA . GLY B 1 365 ? -5.205 58.918 466.038 1.00 31.03 365 GLY B CA 1
ATOM 6455 C C . GLY B 1 365 ? -5.230 60.396 465.706 1.00 29.53 365 GLY B C 1
ATOM 6456 O O . GLY B 1 365 ? -6.229 60.865 465.145 1.00 31.53 365 GLY B O 1
ATOM 6457 N N . GLY B 1 366 ? -4.176 61.144 466.044 1.00 30.14 366 GLY B N 1
ATOM 6458 C CA . GLY B 1 366 ? -4.096 62.566 465.751 1.00 28.81 366 GLY B CA 1
ATOM 6459 C C . GLY B 1 366 ? -5.179 63.371 466.437 1.00 30.50 366 GLY B C 1
ATOM 6460 O O . GLY B 1 366 ? -5.188 63.497 467.663 1.00 34.86 366 GLY B O 1
ATOM 6461 N N . LEU B 1 367 ? -6.103 63.920 465.658 1.00 30.46 367 LEU B N 1
ATOM 6462 C CA . LEU B 1 367 ? -7.242 64.645 466.204 1.00 38.04 367 LEU B CA 1
ATOM 6463 C C . LEU B 1 367 ? -8.544 63.871 466.046 1.00 33.61 367 LEU B C 1
ATOM 6464 O O . LEU B 1 367 ? -9.618 64.410 466.325 1.00 34.31 367 LEU B O 1
ATOM 6469 N N . GLY B 1 368 ? -8.471 62.615 465.631 1.00 29.22 368 GLY B N 1
ATOM 6470 C CA . GLY B 1 368 ? -9.648 61.799 465.491 1.00 28.29 368 GLY B CA 1
ATOM 6471 C C . GLY B 1 368 ? -9.803 60.822 466.639 1.00 27.35 368 GLY B C 1
ATOM 6472 O O . GLY B 1 368 ? -8.845 60.498 467.351 1.00 24.80 368 GLY B O 1
ATOM 6473 N N . PRO B 1 369 ? -11.022 60.329 466.834 1.00 27.33 369 PRO B N 1
ATOM 6474 C CA . PRO B 1 369 ? -11.260 59.358 467.909 1.00 29.94 369 PRO B CA 1
ATOM 6475 C C . PRO B 1 369 ? -10.529 58.051 467.641 1.00 29.46 369 PRO B C 1
ATOM 6476 O O . PRO B 1 369 ? -10.235 57.694 466.497 1.00 26.50 369 PRO B O 1
ATOM 6480 N N . VAL B 1 370 ? -10.223 57.341 468.721 1.00 27.69 370 VAL B N 1
ATOM 6481 C CA . VAL B 1 370 ? -9.544 56.054 468.666 1.00 27.64 370 VAL B CA 1
ATOM 6482 C C . VAL B 1 370 ? -10.458 55.014 469.300 1.00 29.30 370 VAL B C 1
ATOM 6483 O O . VAL B 1 370 ? -10.995 55.233 470.393 1.00 35.22 370 VAL B O 1
ATOM 6487 N N . LEU B 1 371 ? -10.653 53.894 468.613 1.00 24.54 371 LEU B N 1
ATOM 6488 C CA . LEU B 1 371 ? -11.525 52.831 469.094 1.00 26.56 371 LEU B CA 1
ATOM 6489 C C . LEU B 1 371 ? -10.706 51.563 469.317 1.00 26.69 371 LEU B C 1
ATOM 6490 O O . LEU B 1 371 ? -10.176 50.982 468.361 1.00 24.61 371 LEU B O 1
ATOM 6495 N N . VAL B 1 372 ? -10.615 51.131 470.573 1.00 24.91 372 VAL B N 1
ATOM 6496 C CA . VAL B 1 372 ? -9.813 49.977 470.979 1.00 23.36 372 VAL B CA 1
ATOM 6497 C C . VAL B 1 372 ? -10.741 48.928 471.583 1.00 22.92 372 VAL B C 1
ATOM 6498 O O . VAL B 1 372 ? -11.526 49.238 472.488 1.00 22.45 372 VAL B O 1
ATOM 6502 N N . GLY B 1 373 ? -10.671 47.701 471.080 1.00 21.92 373 GLY B N 1
ATOM 6503 C CA . GLY B 1 373 ? -11.511 46.660 471.647 1.00 25.50 373 GLY B CA 1
ATOM 6504 C C . GLY B 1 373 ? -11.495 45.403 470.811 1.00 25.12 373 GLY B C 1
ATOM 6505 O O . GLY B 1 373 ? -10.961 45.362 469.699 1.00 20.87 373 GLY B O 1
ATOM 6506 N N . GLY B 1 374 ? -12.068 44.352 471.395 1.00 23.96 374 GLY B N 1
ATOM 6507 C CA . GLY B 1 374 ? -12.313 43.136 470.682 1.00 22.38 374 GLY B CA 1
ATOM 6508 C C . GLY B 1 374 ? -13.489 43.312 469.745 1.00 26.65 374 GLY B C 1
ATOM 6509 O O . GLY B 1 374 ? -14.141 44.360 469.729 1.00 23.87 374 GLY B O 1
ATOM 6510 N N . PRO B 1 375 ? -13.784 42.272 468.969 1.00 24.58 375 PRO B N 1
ATOM 6511 C CA . PRO B 1 375 ? -14.794 42.411 467.905 1.00 25.53 375 PRO B CA 1
ATOM 6512 C C . PRO B 1 375 ? -16.149 42.920 468.375 1.00 28.47 375 PRO B C 1
ATOM 6513 O O . PRO B 1 375 ? -16.742 43.765 467.694 1.00 27.46 375 PRO B O 1
ATOM 6517 N N . GLN B 1 376 ? -16.648 42.465 469.526 1.00 27.66 376 GLN B N 1
ATOM 6518 C CA . GLN B 1 376 ? -17.983 42.869 469.966 1.00 31.46 376 GLN B CA 1
ATOM 6519 C C . GLN B 1 376 ? -18.034 44.348 470.342 1.00 30.72 376 GLN B C 1
ATOM 6520 O O . GLN B 1 376 ? -18.962 45.070 469.950 1.00 26.57 376 GLN B O 1
ATOM 6526 N N . LYS B 1 377 ? -17.064 44.805 471.136 1.00 25.90 377 LYS B N 1
ATOM 6527 C CA . LYS B 1 377 ? -17.010 46.206 471.528 1.00 26.05 377 LYS B CA 1
ATOM 6528 C C . LYS B 1 377 ? -16.855 47.117 470.310 1.00 27.57 377 LYS B C 1
ATOM 6529 O O . LYS B 1 377 ? -17.552 48.130 470.184 1.00 28.54 377 LYS B O 1
ATOM 6535 N N . VAL B 1 378 ? -15.957 46.759 469.387 1.00 27.16 378 VAL B N 1
ATOM 6536 C CA . VAL B 1 378 ? -15.732 47.593 468.206 1.00 25.38 378 VAL B CA 1
ATOM 6537 C C . VAL B 1 378 ? -16.993 47.656 467.352 1.00 24.90 378 VAL B C 1
ATOM 6538 O O . VAL B 1 378 ? -17.470 48.740 467.000 1.00 24.87 378 VAL B O 1
ATOM 6542 N N . ALA B 1 379 ? -17.567 46.493 467.028 1.00 23.73 379 ALA B N 1
ATOM 6543 C CA . ALA B 1 379 ? -18.784 46.466 466.219 1.00 28.75 379 ALA B CA 1
ATOM 6544 C C . ALA B 1 379 ? -19.916 47.249 466.877 1.00 27.14 379 ALA B C 1
ATOM 6545 O O . ALA B 1 379 ? -20.635 47.990 466.194 1.00 26.32 379 ALA B O 1
ATOM 6547 N N . ASP B 1 380 ? -20.083 47.110 468.201 1.00 26.32 380 ASP B N 1
ATOM 6548 C CA . ASP B 1 380 ? -21.098 47.890 468.915 1.00 27.80 380 ASP B CA 1
ATOM 6549 C C . ASP B 1 380 ? -20.891 49.378 468.706 1.00 27.59 380 ASP B C 1
ATOM 6550 O O . ASP B 1 380 ? -21.831 50.099 468.352 1.00 31.63 380 ASP B O 1
ATOM 6555 N N . GLU B 1 381 ? -19.667 49.864 468.944 1.00 24.73 381 GLU B N 1
ATOM 6556 C CA . GLU B 1 381 ? -19.435 51.300 468.826 1.00 28.77 381 GLU B CA 1
ATOM 6557 C C . GLU B 1 381 ? -19.572 51.774 467.377 1.00 26.57 381 GLU B C 1
ATOM 6558 O O . GLU B 1 381 ? -20.169 52.826 467.125 1.00 26.00 381 GLU B O 1
ATOM 6564 N N . LEU B 1 382 ? -19.045 51.008 466.409 1.00 24.51 382 LEU B N 1
ATOM 6565 C CA . LEU B 1 382 ? -19.235 51.362 465.001 1.00 27.20 382 LEU B CA 1
ATOM 6566 C C . LEU B 1 382 ? -20.709 51.553 464.663 1.00 26.27 382 LEU B C 1
ATOM 6567 O O . LEU B 1 382 ? -21.077 52.525 463.987 1.00 27.09 382 LEU B O 1
ATOM 6572 N N . GLU B 1 383 ? -21.571 50.638 465.127 1.00 29.24 383 GLU B N 1
ATOM 6573 C CA . GLU B 1 383 ? -23.006 50.785 464.880 1.00 30.31 383 GLU B CA 1
ATOM 6574 C C . GLU B 1 383 ? -23.580 52.021 465.556 1.00 29.09 383 GLU B C 1
ATOM 6575 O O . GLU B 1 383 ? -24.559 52.588 465.055 1.00 24.49 383 GLU B O 1
ATOM 6581 N N . ARG B 1 384 ? -22.998 52.452 466.687 1.00 26.23 384 ARG B N 1
ATOM 6582 C CA . ARG B 1 384 ? -23.481 53.672 467.337 1.00 27.41 384 ARG B CA 1
ATOM 6583 C C . ARG B 1 384 ? -23.182 54.897 466.486 1.00 28.47 384 ARG B C 1
ATOM 6584 O O . ARG B 1 384 ? -24.039 55.780 466.329 1.00 27.70 384 ARG B O 1
ATOM 6592 N N . TRP B 1 385 ? -21.944 54.999 465.978 1.00 26.66 385 TRP B N 1
ATOM 6593 C CA . TRP B 1 385 ? -21.592 56.130 465.120 1.00 25.39 385 TRP B CA 1
ATOM 6594 C C . TRP B 1 385 ? -22.512 56.197 463.909 1.00 22.68 385 TRP B C 1
ATOM 6595 O O . TRP B 1 385 ? -22.974 57.273 463.528 1.00 24.98 385 TRP B O 1
ATOM 6606 N N . VAL B 1 386 ? -22.781 55.055 463.285 1.00 25.50 386 VAL B N 1
ATOM 6607 C CA . VAL B 1 386 ? -23.646 55.045 462.112 1.00 27.71 386 VAL B CA 1
ATOM 6608 C C . VAL B 1 386 ? -25.090 55.341 462.511 1.00 29.42 386 VAL B C 1
ATOM 6609 O O . VAL B 1 386 ? -25.739 56.226 461.943 1.00 28.97 386 VAL B O 1
ATOM 6613 N N . ASP B 1 387 ? -25.607 54.627 463.514 1.00 29.40 387 ASP B N 1
ATOM 6614 C CA . ASP B 1 387 ? -27.043 54.679 463.771 1.00 29.77 387 ASP B CA 1
ATOM 6615 C C . ASP B 1 387 ? -27.428 55.857 464.663 1.00 28.95 387 ASP B C 1
ATOM 6616 O O . ASP B 1 387 ? -28.500 56.443 464.482 1.00 33.27 387 ASP B O 1
ATOM 6621 N N . GLU B 1 388 ? -26.590 56.222 465.631 1.00 25.52 388 GLU B N 1
ATOM 6622 C CA . GLU B 1 388 ? -26.866 57.403 466.446 1.00 28.51 388 GLU B CA 1
ATOM 6623 C C . GLU B 1 388 ? -26.147 58.636 465.916 1.00 28.41 388 GLU B C 1
ATOM 6624 O O . GLU B 1 388 ? -26.754 59.704 465.772 1.00 30.19 388 GLU B O 1
ATOM 6630 N N . GLY B 1 389 ? -24.853 58.502 465.605 1.00 27.16 389 GLY B N 1
ATOM 6631 C CA . GLY B 1 389 ? -24.121 59.616 465.026 1.00 25.39 389 GLY B CA 1
ATOM 6632 C C . GLY B 1 389 ? -24.631 60.030 463.661 1.00 24.65 389 GLY B C 1
ATOM 6633 O O . GLY B 1 389 ? -24.483 61.188 463.271 1.00 28.33 389 GLY B O 1
ATOM 6634 N N . GLY B 1 390 ? -25.225 59.100 462.910 1.00 26.48 390 GLY B N 1
ATOM 6635 C CA . GLY B 1 390 ? -25.772 59.428 461.602 1.00 28.04 390 GLY B CA 1
ATOM 6636 C C . GLY B 1 390 ? -24.782 59.487 460.453 1.00 31.36 390 GLY B C 1
ATOM 6637 O O . GLY B 1 390 ? -25.134 60.009 459.388 1.00 28.95 390 GLY B O 1
ATOM 6638 N N . VAL B 1 391 ? -23.550 58.985 460.628 1.00 27.99 391 VAL B N 1
ATOM 6639 C CA . VAL B 1 391 ? -22.633 58.872 459.499 1.00 25.53 391 VAL B CA 1
ATOM 6640 C C . VAL B 1 391 ? -23.004 57.648 458.668 1.00 29.20 391 VAL B C 1
ATOM 6641 O O . VAL B 1 391 ? -23.720 56.747 459.112 1.00 26.37 391 VAL B O 1
ATOM 6645 N N . ASP B 1 392 ? -22.502 57.620 457.438 1.00 26.19 392 ASP B N 1
ATOM 6646 C CA . ASP B 1 392 ? -22.707 56.469 456.577 1.00 27.49 392 ASP B CA 1
ATOM 6647 C C . ASP B 1 392 ? -21.569 55.467 456.653 1.00 23.97 392 ASP B C 1
ATOM 6648 O O . ASP B 1 392 ? -21.744 54.326 456.210 1.00 26.91 392 ASP B O 1
ATOM 6653 N N . GLY B 1 393 ? -20.423 55.853 457.204 1.00 22.05 393 GLY B N 1
ATOM 6654 C CA . GLY B 1 393 ? -19.295 54.944 457.248 1.00 23.67 393 GLY B CA 1
ATOM 6655 C C . GLY B 1 393 ? -18.059 55.636 457.784 1.00 27.30 393 GLY B C 1
ATOM 6656 O O . GLY B 1 393 ? -18.139 56.709 458.390 1.00 22.13 393 GLY B O 1
ATOM 6657 N N . PHE B 1 394 ? -16.908 55.021 457.516 1.00 24.41 394 PHE B N 1
ATOM 6658 C CA . PHE B 1 394 ? -15.679 55.379 458.209 1.00 24.88 394 PHE B CA 1
ATOM 6659 C C . PHE B 1 394 ? -14.519 55.517 457.240 1.00 24.47 394 PHE B C 1
ATOM 6660 O O . PHE B 1 394 ? -14.416 54.763 456.267 1.00 24.33 394 PHE B O 1
ATOM 6668 N N . ASN B 1 395 ? -13.657 56.500 457.519 1.00 21.05 395 ASN B N 1
ATOM 6669 C CA . ASN B 1 395 ? -12.342 56.626 456.901 1.00 23.46 395 ASN B CA 1
ATOM 6670 C C . ASN B 1 395 ? -11.325 56.137 457.926 1.00 23.90 395 ASN B C 1
ATOM 6671 O O . ASN B 1 395 ? -10.928 56.882 458.828 1.00 22.27 395 ASN B O 1
ATOM 6676 N N . LEU B 1 396 ? -10.899 54.880 457.775 1.00 22.45 396 LEU B N 1
ATOM 6677 C CA . LEU B 1 396 ? -10.112 54.180 458.792 1.00 20.89 396 LEU B CA 1
ATOM 6678 C C . LEU B 1 396 ? -8.637 54.532 458.655 1.00 22.58 396 LEU B C 1
ATOM 6679 O O . LEU B 1 396 ? -7.954 54.065 457.740 1.00 23.90 396 LEU B O 1
ATOM 6684 N N . ALA B 1 397 ? -8.143 55.366 459.566 1.00 22.18 397 ALA B N 1
ATOM 6685 C CA . ALA B 1 397 ? -6.730 55.704 459.628 1.00 21.54 397 ALA B CA 1
ATOM 6686 C C . ALA B 1 397 ? -5.958 54.576 460.308 1.00 25.18 397 ALA B C 1
ATOM 6687 O O . ALA B 1 397 ? -6.527 53.750 461.031 1.00 24.92 397 ALA B O 1
ATOM 6689 N N . TYR B 1 398 ? -4.648 54.548 460.086 1.00 25.60 398 TYR B N 1
ATOM 6690 C CA . TYR B 1 398 ? -3.815 53.463 460.593 1.00 24.17 398 TYR B CA 1
ATOM 6691 C C . TYR B 1 398 ? -2.833 53.935 461.659 1.00 25.93 398 TYR B C 1
ATOM 6692 O O . TYR B 1 398 ? -2.341 55.067 461.628 1.00 22.13 398 TYR B O 1
ATOM 6701 N N . ALA B 1 399 ? -2.540 53.039 462.599 1.00 23.07 399 ALA B N 1
ATOM 6702 C CA . ALA B 1 399 ? -1.371 53.208 463.445 1.00 25.34 399 ALA B CA 1
ATOM 6703 C C . ALA B 1 399 ? -0.179 52.476 462.847 1.00 23.72 399 ALA B C 1
ATOM 6704 O O . ALA B 1 399 ? 0.910 53.046 462.719 1.00 25.24 399 ALA B O 1
ATOM 6706 N N . VAL B 1 400 ? -0.374 51.209 462.494 1.00 25.76 400 VAL B N 1
ATOM 6707 C CA . VAL B 1 400 ? 0.558 50.453 461.665 1.00 24.20 400 VAL B CA 1
ATOM 6708 C C . VAL B 1 400 ? -0.187 49.998 460.415 1.00 25.55 400 VAL B C 1
ATOM 6709 O O . VAL B 1 400 ? -1.376 49.658 460.475 1.00 25.39 400 VAL B O 1
ATOM 6713 N N . THR B 1 401 ? 0.508 50.023 459.280 1.00 23.87 401 THR B N 1
ATOM 6714 C CA . THR B 1 401 ? -0.037 49.553 458.025 1.00 20.78 401 THR B CA 1
ATOM 6715 C C . THR B 1 401 ? 0.899 48.476 457.466 1.00 22.93 401 THR B C 1
ATOM 6716 O O . THR B 1 401 ? 2.111 48.577 457.633 1.00 23.78 401 THR B O 1
ATOM 6720 N N . PRO B 1 402 ? 0.346 47.430 456.811 1.00 21.57 402 PRO B N 1
ATOM 6721 C CA . PRO B 1 402 ? -1.077 47.227 456.516 1.00 22.37 402 PRO B CA 1
ATOM 6722 C C . PRO B 1 402 ? -1.903 46.575 457.638 1.00 20.41 402 PRO B C 1
ATOM 6723 O O . PRO B 1 402 ? -3.086 46.309 457.404 1.00 23.41 402 PRO B O 1
ATOM 6727 N N . GLY B 1 403 ? -1.312 46.326 458.813 1.00 21.28 403 GLY B N 1
ATOM 6728 C CA . GLY B 1 403 ? -2.003 45.552 459.845 1.00 21.86 403 GLY B CA 1
ATOM 6729 C C . GLY B 1 403 ? -3.303 46.172 460.331 1.00 25.80 403 GLY B C 1
ATOM 6730 O O . GLY B 1 403 ? -4.239 45.455 460.706 1.00 22.37 403 GLY B O 1
ATOM 6731 N N . SER B 1 404 ? -3.388 47.504 460.325 1.00 26.75 404 SER B N 1
ATOM 6732 C CA . SER B 1 404 ? -4.646 48.170 460.647 1.00 26.56 404 SER B CA 1
ATOM 6733 C C . SER B 1 404 ? -5.778 47.674 459.754 1.00 26.81 404 SER B C 1
ATOM 6734 O O . SER B 1 404 ? -6.837 47.258 460.242 1.00 27.53 404 SER B O 1
ATOM 6737 N N . VAL B 1 405 ? -5.568 47.702 458.437 1.00 24.94 405 VAL B N 1
ATOM 6738 C CA . VAL B 1 405 ? -6.567 47.182 457.509 1.00 20.24 405 VAL B CA 1
ATOM 6739 C C . VAL B 1 405 ? -6.737 45.678 457.678 1.00 24.74 405 VAL B C 1
ATOM 6740 O O . VAL B 1 405 ? -7.865 45.168 457.727 1.00 23.80 405 VAL B O 1
ATOM 6744 N N . THR B 1 406 ? -5.626 44.940 457.754 1.00 23.45 406 THR B N 1
ATOM 6745 C CA . THR B 1 406 ? -5.724 43.485 457.856 1.00 21.93 406 THR B CA 1
ATOM 6746 C C . THR B 1 406 ? -6.482 43.061 459.118 1.00 22.45 406 THR B C 1
ATOM 6747 O O . THR B 1 406 ? -7.351 42.177 459.065 1.00 22.87 406 THR B O 1
ATOM 6751 N N . ASP B 1 407 ? -6.193 43.702 460.252 1.00 21.64 407 ASP B N 1
ATOM 6752 C CA . ASP B 1 407 ? -6.881 43.370 461.501 1.00 24.26 407 ASP B CA 1
ATOM 6753 C C . ASP B 1 407 ? -8.362 43.702 461.419 1.00 23.62 407 ASP B C 1
ATOM 6754 O O . ASP B 1 407 ? -9.207 42.986 461.975 1.00 22.42 407 ASP B O 1
ATOM 6759 N N . PHE B 1 408 ? -8.692 44.813 460.767 1.00 22.79 408 PHE B N 1
ATOM 6760 C CA . PHE B 1 408 ? -10.091 45.178 460.632 1.00 21.45 408 PHE B CA 1
ATOM 6761 C C . PHE B 1 408 ? -10.835 44.119 459.839 1.00 21.24 408 PHE B C 1
ATOM 6762 O O . PHE B 1 408 ? -11.946 43.710 460.204 1.00 19.76 408 PHE B O 1
ATOM 6770 N N . ILE B 1 409 ? -10.230 43.674 458.735 1.00 22.82 409 ILE B N 1
ATOM 6771 C CA . ILE B 1 409 ? -10.857 42.672 457.885 1.00 19.79 409 ILE B CA 1
ATOM 6772 C C . ILE B 1 409 ? -11.007 41.354 458.634 1.00 22.68 409 ILE B C 1
ATOM 6773 O O . ILE B 1 409 ? -12.069 40.722 458.592 1.00 24.58 409 ILE B O 1
ATOM 6778 N N . ASP B 1 410 ? -9.961 40.936 459.361 1.00 22.82 410 ASP B N 1
ATOM 6779 C CA . ASP B 1 410 ? -9.961 39.622 460.010 1.00 25.02 410 ASP B CA 1
ATOM 6780 C C . ASP B 1 410 ? -10.900 39.574 461.220 1.00 26.64 410 ASP B C 1
ATOM 6781 O O . ASP B 1 410 ? -11.632 38.593 461.400 1.00 26.96 410 ASP B O 1
ATOM 6786 N N . TYR B 1 411 ? -10.899 40.615 462.056 1.00 20.93 411 TYR B N 1
ATOM 6787 C CA . TYR B 1 411 ? -11.610 40.613 463.337 1.00 22.67 411 TYR B CA 1
ATOM 6788 C C . TYR B 1 411 ? -12.985 41.266 463.300 1.00 25.98 411 TYR B C 1
ATOM 6789 O O . TYR B 1 411 ? -13.879 40.823 464.018 1.00 24.13 411 TYR B O 1
ATOM 6798 N N . ILE B 1 412 ? -13.163 42.332 462.523 1.00 23.86 412 ILE B N 1
ATOM 6799 C CA . ILE B 1 412 ? -14.354 43.166 462.605 1.00 22.54 412 ILE B CA 1
ATOM 6800 C C . ILE B 1 412 ? -15.334 42.872 461.477 1.00 25.82 412 ILE B C 1
ATOM 6801 O O . ILE B 1 412 ? -16.536 42.769 461.711 1.00 25.95 412 ILE B O 1
ATOM 6806 N N . VAL B 1 413 ? -14.842 42.748 460.250 1.00 21.39 413 VAL B N 1
ATOM 6807 C CA . VAL B 1 413 ? -15.702 42.529 459.094 1.00 24.82 413 VAL B CA 1
ATOM 6808 C C . VAL B 1 413 ? -16.603 41.304 459.274 1.00 27.97 413 VAL B C 1
ATOM 6809 O O . VAL B 1 413 ? -17.790 41.382 458.911 1.00 26.48 413 VAL B O 1
ATOM 6813 N N . PRO B 1 414 ? -16.132 40.162 459.806 1.00 22.40 414 PRO B N 1
ATOM 6814 C CA . PRO B 1 414 ? -17.074 39.042 459.962 1.00 25.62 414 PRO B CA 1
ATOM 6815 C C . PRO B 1 414 ? -18.181 39.367 460.947 1.00 31.18 414 PRO B C 1
ATOM 6816 O O . PRO B 1 414 ? -19.339 38.991 460.720 1.00 29.24 414 PRO B O 1
ATOM 6820 N N . GLU B 1 415 ? -17.855 40.093 462.022 1.00 26.88 415 GLU B N 1
ATOM 6821 C CA . GLU B 1 415 ? -18.875 40.543 462.961 1.00 31.40 415 GLU B CA 1
ATOM 6822 C C . GLU B 1 415 ? -19.901 41.450 462.277 1.00 32.75 415 GLU B C 1
ATOM 6823 O O . GLU B 1 415 ? -21.115 41.270 462.447 1.00 31.32 415 GLU B O 1
ATOM 6829 N N . LEU B 1 416 ? -19.429 42.433 461.495 1.00 29.80 416 LEU B N 1
ATOM 6830 C CA . LEU B 1 416 ? -20.348 43.339 460.811 1.00 25.11 416 LEU B CA 1
ATOM 6831 C C . LEU B 1 416 ? -21.216 42.589 459.812 1.00 27.60 416 LEU B C 1
ATOM 6832 O O . LEU B 1 416 ? -22.401 42.912 459.639 1.00 25.37 416 LEU B O 1
ATOM 6837 N N . ARG B 1 417 ? -20.639 41.592 459.136 1.00 25.05 417 ARG B N 1
ATOM 6838 C CA . ARG B 1 417 ? -21.415 40.785 458.202 1.00 28.42 417 ARG B CA 1
ATOM 6839 C C . ARG B 1 417 ? -22.474 39.971 458.922 1.00 30.55 417 ARG B C 1
ATOM 6840 O O . ARG B 1 417 ? -23.583 39.798 458.406 1.00 30.77 417 ARG B O 1
ATOM 6848 N N . LYS B 1 418 ? -22.147 39.445 460.102 1.00 30.90 418 LYS B N 1
ATOM 6849 C CA . LYS B 1 418 ? -23.139 38.684 460.852 1.00 35.95 418 LYS B CA 1
ATOM 6850 C C . LYS B 1 418 ? -24.305 39.576 461.275 1.00 32.36 418 LYS B C 1
ATOM 6851 O O . LYS B 1 418 ? -25.460 39.140 461.264 1.00 33.97 418 LYS B O 1
ATOM 6857 N N . ARG B 1 419 ? -24.026 40.836 461.608 1.00 27.09 419 ARG B N 1
ATOM 6858 C CA . ARG B 1 419 ? -25.056 41.815 461.937 1.00 26.40 419 ARG B CA 1
ATOM 6859 C C . ARG B 1 419 ? -25.748 42.396 460.704 1.00 28.21 419 ARG B C 1
ATOM 6860 O O . ARG B 1 419 ? -26.624 43.257 460.849 1.00 28.24 419 ARG B O 1
ATOM 6868 N N . GLY B 1 420 ? -25.371 41.970 459.504 1.00 25.94 420 GLY B N 1
ATOM 6869 C CA . GLY B 1 420 ? -25.979 42.505 458.299 1.00 27.66 420 GLY B CA 1
ATOM 6870 C C . GLY B 1 420 ? -25.601 43.940 457.989 1.00 28.12 420 GLY B C 1
ATOM 6871 O O . GLY B 1 420 ? -26.376 44.646 457.327 1.00 24.80 420 GLY B O 1
ATOM 6872 N N . ARG B 1 421 ? -24.424 44.389 458.439 1.00 23.21 421 ARG B N 1
ATOM 6873 C CA . ARG B 1 421 ? -23.995 45.774 458.266 1.00 28.94 421 ARG B CA 1
ATOM 6874 C C . ARG B 1 421 ? -22.883 45.980 457.236 1.00 30.87 421 ARG B C 1
ATOM 6875 O O . ARG B 1 421 ? -22.581 47.133 456.908 1.00 30.85 421 ARG B O 1
ATOM 6883 N N . ALA B 1 422 ? -22.263 44.920 456.717 1.00 28.87 422 ALA B N 1
ATOM 6884 C CA . ALA B 1 422 ? -21.187 45.060 455.743 1.00 29.95 422 ALA B CA 1
ATOM 6885 C C . ALA B 1 422 ? -21.444 44.139 454.564 1.00 28.63 422 ALA B C 1
ATOM 6886 O O . ALA B 1 422 ? -21.908 43.010 454.742 1.00 30.16 422 ALA B O 1
ATOM 6888 N N . GLN B 1 423 ? -21.151 44.627 453.360 1.00 30.67 423 GLN B N 1
ATOM 6889 C CA . GLN B 1 423 ? -21.292 43.799 452.170 1.00 29.05 423 GLN B CA 1
ATOM 6890 C C . GLN B 1 423 ? -20.262 42.675 452.182 1.00 33.73 423 GLN B C 1
ATOM 6891 O O . GLN B 1 423 ? -19.176 42.799 452.763 1.00 32.32 423 GLN B O 1
ATOM 6897 N N . ASP B 1 424 ? -20.623 41.556 451.559 1.00 29.65 424 ASP B N 1
ATOM 6898 C CA . ASP B 1 424 ? -19.684 40.464 451.351 1.00 34.18 424 ASP B CA 1
ATOM 6899 C C . ASP B 1 424 ? -19.365 40.255 449.878 1.00 36.00 424 ASP B C 1
ATOM 6900 O O . ASP B 1 424 ? -18.592 39.351 449.546 1.00 35.66 424 ASP B O 1
ATOM 6905 N N . SER B 1 425 ? -19.955 41.065 448.997 1.00 30.89 425 SER B N 1
ATOM 6906 C CA . SER B 1 425 ? -19.583 41.152 447.596 1.00 31.39 425 SER B CA 1
ATOM 6907 C C . SER B 1 425 ? -19.780 42.595 447.164 1.00 29.30 425 SER B C 1
ATOM 6908 O O . SER B 1 425 ? -20.371 43.400 447.884 1.00 33.01 425 SER B O 1
ATOM 6911 N N . TYR B 1 426 ? -19.293 42.917 445.974 1.00 26.96 426 TYR B N 1
ATOM 6912 C CA . TYR B 1 426 ? -19.415 44.264 445.438 1.00 26.42 426 TYR B CA 1
ATOM 6913 C C . TYR B 1 426 ? -20.627 44.404 444.522 1.00 27.70 426 TYR B C 1
ATOM 6914 O O . TYR B 1 426 ? -20.945 43.508 443.736 1.00 27.46 426 TYR B O 1
ATOM 6923 N N . LYS B 1 427 ? -21.297 45.540 444.635 1.00 31.23 427 LYS B N 1
ATOM 6924 C CA . LYS B 1 427 ? -22.316 45.907 443.666 1.00 32.35 427 LYS B CA 1
ATOM 6925 C C . LYS B 1 427 ? -21.650 46.302 442.347 1.00 31.80 427 LYS B C 1
ATOM 6926 O O . LYS B 1 427 ? -20.648 47.020 442.348 1.00 35.32 427 LYS B O 1
ATOM 6932 N N . PRO B 1 428 ? -22.161 45.839 441.212 1.00 30.15 428 PRO B N 1
ATOM 6933 C CA . PRO B 1 428 ? -21.488 46.126 439.943 1.00 29.50 428 PRO B CA 1
ATOM 6934 C C . PRO B 1 428 ? -21.628 47.589 439.536 1.00 31.83 428 PRO B C 1
ATOM 6935 O O . PRO B 1 428 ? -22.538 48.304 439.962 1.00 30.36 428 PRO B O 1
ATOM 6939 N N . GLY B 1 429 ? -20.678 48.034 438.710 1.00 29.64 429 GLY B N 1
ATOM 6940 C CA . GLY B 1 429 ? -20.699 49.351 438.104 1.00 25.64 429 GLY B CA 1
ATOM 6941 C C . GLY B 1 429 ? -19.635 50.277 438.676 1.00 28.00 429 GLY B C 1
ATOM 6942 O O . GLY B 1 429 ? -18.760 49.885 439.452 1.00 25.00 429 GLY B O 1
ATOM 6943 N N . SER B 1 430 ? -19.741 51.541 438.279 1.00 24.15 430 SER B N 1
ATOM 6944 C CA . SER B 1 430 ? -18.782 52.558 438.654 1.00 23.12 430 SER B CA 1
ATOM 6945 C C . SER B 1 430 ? -18.823 52.811 440.163 1.00 26.00 430 SER B C 1
ATOM 6946 O O . SER B 1 430 ? -19.707 52.333 440.883 1.00 25.93 430 SER B O 1
ATOM 6949 N N . LEU B 1 431 ? -17.844 53.581 440.645 1.00 23.84 431 LEU B N 1
ATOM 6950 C CA . LEU B 1 431 ? -17.815 53.918 442.064 1.00 23.04 431 LEU B CA 1
ATOM 6951 C C . LEU B 1 431 ? -19.065 54.689 442.470 1.00 23.73 431 LEU B C 1
ATOM 6952 O O . LEU B 1 431 ? -19.607 54.481 443.561 1.00 25.22 431 LEU B O 1
ATOM 6957 N N . ARG B 1 432 ? -19.549 55.569 441.598 1.00 22.17 432 ARG B N 1
ATOM 6958 C CA . ARG B 1 432 ? -20.738 56.344 441.939 1.00 28.58 432 ARG B CA 1
ATOM 6959 C C . ARG B 1 432 ? -21.966 55.451 442.049 1.00 27.98 432 ARG B C 1
ATOM 6960 O O . ARG B 1 432 ? -22.782 55.630 442.956 1.00 24.57 432 ARG B O 1
ATOM 6968 N N . ARG B 1 433 ? -22.120 54.493 441.127 1.00 24.82 433 ARG B N 1
ATOM 6969 C CA . ARG B 1 433 ? -23.208 53.534 441.257 1.00 29.23 433 ARG B CA 1
ATOM 6970 C C . ARG B 1 433 ? -23.078 52.725 442.538 1.00 30.22 433 ARG B C 1
ATOM 6971 O O . ARG B 1 433 ? -24.090 52.380 443.150 1.00 31.30 433 ARG B O 1
ATOM 6979 N N . LYS B 1 434 ? -21.844 52.430 442.966 1.00 28.63 434 LYS B N 1
ATOM 6980 C CA . LYS B 1 434 ? -21.633 51.668 444.196 1.00 30.45 434 LYS B CA 1
ATOM 6981 C C . LYS B 1 434 ? -21.961 52.495 445.438 1.00 31.48 434 LYS B C 1
ATOM 6982 O O . LYS B 1 434 ? -22.553 51.980 446.397 1.00 29.58 434 LYS B O 1
ATOM 6988 N N . LEU B 1 435 ? -21.564 53.766 445.457 1.00 28.22 435 LEU B N 1
ATOM 6989 C CA . LEU B 1 435 ? -21.708 54.561 446.672 1.00 27.77 435 LEU B CA 1
ATOM 6990 C C . LEU B 1 435 ? -23.001 55.365 446.704 1.00 32.71 435 LEU B C 1
ATOM 6991 O O . LEU B 1 435 ? -23.635 55.475 447.755 1.00 36.85 435 LEU B O 1
ATOM 6996 N N . ILE B 1 436 ? -23.406 55.934 445.574 1.00 31.66 436 ILE B N 1
ATOM 6997 C CA . ILE B 1 436 ? -24.537 56.849 445.524 1.00 33.09 436 ILE B CA 1
ATOM 6998 C C . ILE B 1 436 ? -25.791 56.161 445.005 1.00 32.27 436 ILE B C 1
ATOM 6999 O O . ILE B 1 436 ? -26.901 56.480 445.428 1.00 37.46 436 ILE B O 1
ATOM 7004 N N . GLY B 1 437 ? -25.632 55.216 444.092 1.00 33.32 437 GLY B N 1
ATOM 7005 C CA . GLY B 1 437 ? -26.734 54.406 443.629 1.00 31.68 437 GLY B CA 1
ATOM 7006 C C . GLY B 1 437 ? -27.434 54.862 442.372 1.00 35.14 437 GLY B C 1
ATOM 7007 O O . GLY B 1 437 ? -28.529 54.367 442.097 1.00 44.20 437 GLY B O 1
ATOM 7008 N N . THR B 1 438 ? -26.857 55.776 441.595 1.00 32.79 438 THR B N 1
ATOM 7009 C CA . THR B 1 438 ? -27.492 56.133 440.334 1.00 31.82 438 THR B CA 1
ATOM 7010 C C . THR B 1 438 ? -27.267 55.008 439.328 1.00 36.68 438 THR B C 1
ATOM 7011 O O . THR B 1 438 ? -26.151 54.497 439.189 1.00 38.42 438 THR B O 1
ATOM 7015 N N . ASN B 1 439 ? -28.338 54.592 438.649 1.00 36.86 439 ASN B N 1
ATOM 7016 C CA . ASN B 1 439 ? -28.250 53.358 437.875 1.00 39.65 439 ASN B CA 1
ATOM 7017 C C . ASN B 1 439 ? -27.206 53.446 436.768 1.00 39.60 439 ASN B C 1
ATOM 7018 O O . ASN B 1 439 ? -26.619 52.422 436.397 1.00 40.14 439 ASN B O 1
ATOM 7023 N N . ASP B 1 440 ? -26.944 54.644 436.242 1.00 35.54 440 ASP B N 1
ATOM 7024 C CA . ASP B 1 440 ? -25.973 54.810 435.167 1.00 33.52 440 ASP B CA 1
ATOM 7025 C C . ASP B 1 440 ? -24.619 55.313 435.652 1.00 32.34 440 ASP B C 1
ATOM 7026 O O . ASP B 1 440 ? -23.709 55.486 434.834 1.00 31.31 440 ASP B O 1
ATOM 7031 N N . GLY B 1 441 ? -24.459 55.550 436.951 1.00 33.22 441 GLY B N 1
ATOM 7032 C CA . GLY B 1 441 ? -23.183 55.995 437.469 1.00 29.59 441 GLY B CA 1
ATOM 7033 C C . GLY B 1 441 ? -22.832 57.431 437.158 1.00 29.87 441 GLY B C 1
ATOM 7034 O O . GLY B 1 441 ? -21.683 57.830 437.373 1.00 28.38 441 GLY B O 1
ATOM 7035 N N . ARG B 1 442 ? -23.773 58.213 436.648 1.00 31.56 442 ARG B N 1
ATOM 7036 C CA . ARG B 1 442 ? -23.609 59.649 436.479 1.00 30.39 442 ARG B CA 1
ATOM 7037 C C . ARG B 1 442 ? -24.263 60.385 437.646 1.00 28.43 442 ARG B C 1
ATOM 7038 O O . ARG B 1 442 ? -25.083 59.824 438.379 1.00 31.86 442 ARG B O 1
ATOM 7046 N N . VAL B 1 443 ? -23.884 61.655 437.813 1.00 26.32 443 VAL B N 1
ATOM 7047 C CA . VAL B 1 443 ? -24.365 62.438 438.949 1.00 28.27 443 VAL B CA 1
ATOM 7048 C C . VAL B 1 443 ? -25.891 62.499 438.974 1.00 29.43 443 VAL B C 1
ATOM 7049 O O . VAL B 1 443 ? -26.564 62.403 437.939 1.00 31.60 443 VAL B O 1
ATOM 7053 N N . GLU B 1 444 ? -26.438 62.654 440.177 1.00 29.83 444 GLU B N 1
ATOM 7054 C CA . GLU B 1 444 ? -27.865 62.894 440.327 1.00 31.67 444 GLU B CA 1
ATOM 7055 C C . GLU B 1 444 ? -28.275 64.170 439.601 1.00 30.29 444 GLU B C 1
ATOM 7056 O O . GLU B 1 444 ? -27.480 65.105 439.441 1.00 28.72 444 GLU B O 1
ATOM 7062 N N . SER B 1 445 ? -29.545 64.212 439.184 1.00 27.33 445 SER B N 1
ATOM 7063 C CA . SER B 1 445 ? -30.053 65.368 438.452 1.00 34.43 445 SER B CA 1
ATOM 7064 C C . SER B 1 445 ? -30.001 66.642 439.286 1.00 30.47 445 SER B C 1
ATOM 7065 O O . SER B 1 445 ? -29.960 67.741 438.717 1.00 33.46 445 SER B O 1
ATOM 7068 N N . THR B 1 446 ? -29.970 66.512 440.612 1.00 27.79 446 THR B N 1
ATOM 7069 C CA . THR B 1 446 ? -29.886 67.622 441.550 1.00 29.50 446 THR B CA 1
ATOM 7070 C C . THR B 1 446 ? -28.461 68.011 441.911 1.00 30.58 446 THR B C 1
ATOM 7071 O O . THR B 1 446 ? -28.270 68.960 442.678 1.00 30.64 446 THR B O 1
ATOM 7075 N N . HIS B 1 447 ? -27.469 67.274 441.443 1.00 30.89 447 HIS B N 1
ATOM 7076 C CA . HIS B 1 447 ? -26.093 67.677 441.683 1.00 30.17 447 HIS B CA 1
ATOM 7077 C C . HIS B 1 447 ? -25.750 68.848 440.765 1.00 29.11 447 HIS B C 1
ATOM 7078 O O . HIS B 1 447 ? -26.188 68.875 439.606 1.00 31.04 447 HIS B O 1
ATOM 7085 N N . PRO B 1 448 ? -24.980 69.831 441.245 1.00 30.10 448 PRO B N 1
ATOM 7086 C CA . PRO B 1 448 ? -24.663 70.992 440.388 1.00 29.85 448 PRO B CA 1
ATOM 7087 C C . PRO B 1 448 ? -23.949 70.620 439.099 1.00 30.30 448 PRO B C 1
ATOM 7088 O O . PRO B 1 448 ? -24.063 71.350 438.106 1.00 34.09 448 PRO B O 1
ATOM 7092 N N . ALA B 1 449 ? -23.233 69.495 439.063 1.00 27.45 449 ALA B N 1
ATOM 7093 C CA . ALA B 1 449 ? -22.653 69.069 437.796 1.00 28.77 449 ALA B CA 1
ATOM 7094 C C . ALA B 1 449 ? -23.719 68.691 436.770 1.00 29.45 449 ALA B C 1
ATOM 7095 O O . ALA B 1 449 ? -23.451 68.753 435.565 1.00 26.05 449 ALA B O 1
ATOM 7097 N N . ALA B 1 450 ? -24.925 68.313 437.209 1.00 28.44 450 ALA B N 1
ATOM 7098 C CA . ALA B 1 450 ? -25.955 67.942 436.242 1.00 28.73 450 ALA B CA 1
ATOM 7099 C C . ALA B 1 450 ? -26.470 69.139 435.438 1.00 29.79 450 ALA B C 1
ATOM 7100 O O . ALA B 1 450 ? -27.054 68.938 434.369 1.00 33.65 450 ALA B O 1
ATOM 7102 N N . GLN B 1 451 ? -26.234 70.374 435.902 1.00 26.34 451 GLN B N 1
ATOM 7103 C CA . GLN B 1 451 ? -26.660 71.558 435.157 1.00 30.66 451 GLN B CA 1
ATOM 7104 C C . GLN B 1 451 ? -26.049 71.622 433.764 1.00 32.30 451 GLN B C 1
ATOM 7105 O O . GLN B 1 451 ? -26.615 72.273 432.880 1.00 31.23 451 GLN B O 1
ATOM 7111 N N . TYR B 1 452 ? -24.906 70.978 433.539 1.00 33.23 452 TYR B N 1
ATOM 7112 C CA . TYR B 1 452 ? -24.224 71.097 432.257 1.00 27.35 452 TYR B CA 1
ATOM 7113 C C . TYR B 1 452 ? -24.389 69.867 431.391 1.00 29.65 452 TYR B C 1
ATOM 7114 O O . TYR B 1 452 ? -23.911 69.858 430.252 1.00 31.92 452 TYR B O 1
ATOM 7123 N N . ARG B 1 453 ? -25.070 68.842 431.895 1.00 29.29 453 ARG B N 1
ATOM 7124 C CA . ARG B 1 453 ? -25.374 67.668 431.092 1.00 30.13 453 ARG B CA 1
ATOM 7125 C C . ARG B 1 453 ? -26.328 68.055 429.966 1.00 35.47 453 ARG B C 1
ATOM 7126 O O . ARG B 1 453 ? -27.462 68.474 430.220 1.00 32.59 453 ARG B O 1
ATOM 7134 N N . ASP B 1 454 ? -25.852 67.933 428.723 1.00 34.07 454 ASP B N 1
ATOM 7135 C CA . ASP B 1 454 ? -26.590 68.288 427.508 1.00 39.13 454 ASP B CA 1
ATOM 7136 C C . ASP B 1 454 ? -26.891 69.783 427.401 1.00 37.16 454 ASP B C 1
ATOM 7137 O O . ASP B 1 454 ? -27.687 70.193 426.548 1.00 33.22 454 ASP B O 1
ATOM 7142 N N . ALA B 1 455 ? -26.261 70.613 428.242 1.00 33.80 455 ALA B N 1
ATOM 7143 C CA . ALA B 1 455 ? -26.507 72.054 428.199 1.00 34.40 455 ALA B CA 1
ATOM 7144 C C . ALA B 1 455 ? -25.969 72.709 426.933 1.00 33.85 455 ALA B C 1
ATOM 7145 O O . ALA B 1 455 ? -26.421 73.802 426.583 1.00 37.80 455 ALA B O 1
ATOM 7147 N N . TYR B 1 456 ? -25.003 72.096 426.252 1.00 33.49 456 TYR B N 1
ATOM 7148 C CA . TYR B 1 456 ? -24.407 72.702 425.069 1.00 33.85 456 TYR B CA 1
ATOM 7149 C C . TYR B 1 456 ? -24.959 72.117 423.776 1.00 38.23 456 TYR B C 1
ATOM 7150 O O . TYR B 1 456 ? -24.442 72.429 422.691 1.00 34.14 456 TYR B O 1
ATOM 7159 N N . VAL B 1 457 ? -25.989 71.267 423.864 1.00 36.89 457 VAL B N 1
ATOM 7160 C CA . VAL B 1 457 ? -26.669 70.802 422.665 1.00 36.77 457 VAL B CA 1
ATOM 7161 C C . VAL B 1 457 ? -27.249 72.007 421.932 1.00 37.87 457 VAL B C 1
ATOM 7162 O O . VAL B 1 457 ? -27.936 72.849 422.526 1.00 39.89 457 VAL B O 1
ATOM 7166 N N . GLY B 1 458 ? -26.939 72.114 420.637 1.00 41.22 458 GLY B N 1
ATOM 7167 C CA . GLY B 1 458 ? -27.373 73.237 419.836 1.00 36.01 458 GLY B CA 1
ATOM 7168 C C . GLY B 1 458 ? -26.582 74.515 420.011 1.00 37.92 458 GLY B C 1
ATOM 7169 O O . GLY B 1 458 ? -26.854 75.489 419.305 1.00 42.08 458 GLY B O 1
ATOM 7170 N N . LYS B 1 459 ? -25.617 74.559 420.923 1.00 39.23 459 LYS B N 1
ATOM 7171 C CA . LYS B 1 459 ? -24.748 75.715 421.053 1.00 32.76 459 LYS B CA 1
ATOM 7172 C C . LYS B 1 459 ? -23.549 75.574 420.114 1.00 33.35 459 LYS B C 1
ATOM 7173 O O . LYS B 1 459 ? -23.381 74.566 419.432 1.00 33.44 459 LYS B O 1
ATOM 7179 N N . GLU B 1 460 ? -22.696 76.597 420.085 1.00 32.56 460 GLU B N 1
ATOM 7180 C CA . GLU B 1 460 ? -21.515 76.587 419.229 1.00 32.62 460 GLU B CA 1
ATOM 7181 C C . GLU B 1 460 ? -20.725 75.286 419.371 1.00 32.58 460 GLU B C 1
ATOM 7182 O O . GLU B 1 460 ? -20.451 74.827 420.483 1.00 35.17 460 GLU B O 1
ATOM 7188 N N . SER B 1 461 ? -20.371 74.690 418.236 1.00 32.64 461 SER B N 1
ATOM 7189 C CA . SER B 1 461 ? -19.594 73.463 418.175 1.00 31.80 461 SER B CA 1
ATOM 7190 C C . SER B 1 461 ? -18.296 73.733 417.428 1.00 34.84 461 SER B C 1
ATOM 7191 O O . SER B 1 461 ? -18.122 74.781 416.796 1.00 31.96 461 SER B O 1
ATOM 7194 N N . VAL B 1 462 ? -17.370 72.775 417.512 1.00 30.95 462 VAL B N 1
ATOM 7195 C CA . VAL B 1 462 ? -16.100 72.926 416.803 1.00 31.63 462 VAL B CA 1
ATOM 7196 C C . VAL B 1 462 ? -16.344 73.033 415.300 1.00 31.20 462 VAL B C 1
ATOM 7197 O O . VAL B 1 462 ? -15.738 73.867 414.614 1.00 30.12 462 VAL B O 1
ATOM 7201 N N . ALA B 1 463 ? -17.261 72.211 414.776 1.00 27.99 463 ALA B N 1
ATOM 7202 C CA . ALA B 1 463 ? -17.527 72.179 413.343 1.00 32.92 463 ALA B CA 1
ATOM 7203 C C . ALA B 1 463 ? -18.012 73.529 412.827 1.00 37.73 463 ALA B C 1
ATOM 7204 O O . ALA B 1 463 ? -17.826 73.841 411.643 1.00 36.17 463 ALA B O 1
ATOM 7206 N N . ASP B 1 464 ? -18.608 74.352 413.702 1.00 37.92 464 ASP B N 1
ATOM 7207 C CA . ASP B 1 464 ? -19.157 75.637 413.281 1.00 31.93 464 ASP B CA 1
ATOM 7208 C C . ASP B 1 464 ? -18.092 76.602 412.794 1.00 37.85 464 ASP B C 1
ATOM 7209 O O . ASP B 1 464 ? -18.437 77.601 412.159 1.00 40.64 464 ASP B O 1
ATOM 7214 N N . ARG B 1 465 ? -16.820 76.350 413.087 1.00 35.91 465 ARG B N 1
ATOM 7215 C CA . ARG B 1 465 ? -15.753 77.233 412.645 1.00 34.96 465 ARG B CA 1
ATOM 7216 C C . ARG B 1 465 ? -14.966 76.668 411.475 1.00 33.54 465 ARG B C 1
ATOM 7217 O O . ARG B 1 465 ? -14.025 77.313 411.005 1.00 37.48 465 ARG B O 1
ATOM 7225 N N . THR B 1 466 ? -15.335 75.496 410.982 1.00 31.96 466 THR B N 1
ATOM 7226 C CA . THR B 1 466 ? -14.592 74.878 409.896 1.00 36.68 466 THR B CA 1
ATOM 7227 C C . THR B 1 466 ? -14.811 75.656 408.600 1.00 38.68 466 THR B C 1
ATOM 7228 O O . THR B 1 466 ? -15.953 75.812 408.149 1.00 34.88 466 THR B O 1
ATOM 7232 N N . GLN B 1 467 ? -13.714 76.154 408.009 1.00 39.70 467 GLN B N 1
ATOM 7233 C CA . GLN B 1 467 ? -13.752 76.809 406.706 1.00 38.42 467 GLN B CA 1
ATOM 7234 C C . GLN B 1 467 ? -13.715 75.753 405.602 1.00 36.90 467 GLN B C 1
ATOM 7235 O O . GLN B 1 467 ? -13.409 74.585 405.859 1.00 37.91 467 GLN B O 1
ATOM 7241 N N . PRO B 1 468 ? -14.041 76.122 404.363 1.00 40.16 468 PRO B N 1
ATOM 7242 C CA . PRO B 1 468 ? -13.986 75.138 403.272 1.00 38.99 468 PRO B CA 1
ATOM 7243 C C . PRO B 1 468 ? -12.549 74.812 402.889 1.00 37.37 468 PRO B C 1
ATOM 7244 O O . PRO B 1 468 ? -11.588 75.474 403.289 1.00 37.06 468 PRO B O 1
ATOM 7248 N N . SER B 1 469 ? -12.410 73.754 402.090 1.00 43.01 469 SER B N 1
ATOM 7249 C CA . SER B 1 469 ? -11.074 73.340 401.714 1.00 40.68 469 SER B CA 1
ATOM 7250 C C . SER B 1 469 ? -11.105 72.598 400.387 1.00 37.36 469 SER B C 1
ATOM 7251 O O . SER B 1 469 ? -11.926 71.683 400.221 1.00 37.86 469 SER B O 1
ATOM 7254 N N . PRO B 1 470 ? -10.217 72.942 399.450 1.00 40.68 470 PRO B N 1
ATOM 7255 C CA . PRO B 1 470 ? -10.141 72.191 398.183 1.00 40.74 470 PRO B CA 1
ATOM 7256 C C . PRO B 1 470 ? -9.602 70.787 398.346 1.00 44.63 470 PRO B C 1
ATOM 7257 O O . PRO B 1 470 ? -9.626 70.016 397.373 1.00 40.93 470 PRO B O 1
ATOM 7261 N N . PHE B 1 471 ? -9.094 70.442 399.531 1.00 39.48 471 PHE B N 1
ATOM 7262 C CA . PHE B 1 471 ? -8.642 69.094 399.824 1.00 36.21 471 PHE B CA 1
ATOM 7263 C C . PHE B 1 471 ? -9.761 68.194 400.323 1.00 39.68 471 PHE B C 1
ATOM 7264 O O . PHE B 1 471 ? -9.568 66.978 400.373 1.00 42.95 471 PHE B O 1
ATOM 7272 N N . ALA B 1 472 ? -10.914 68.754 400.689 1.00 41.01 472 ALA B N 1
ATOM 7273 C CA . ALA B 1 472 ? -11.984 67.988 401.333 1.00 43.47 472 ALA B CA 1
ATOM 7274 C C . ALA B 1 472 ? -12.521 66.881 400.435 1.00 47.53 472 ALA B C 1
ATOM 7275 O O . ALA B 1 472 ? -12.718 67.083 399.238 1.00 57.11 472 ALA B O 1
#

Organism: Hyphomicrobium sulfonivorans (NCBI:txid121290)

Sequence (932 aa):
KRIVLNAFDMTCVSHQSAGTWRHPSSQAARYNDLEYWTNMAMELERGCFDCLFIADVVGVYDVYRGSAEMALRDADQVPVNDPFGAISAMAAVTEHVGFGVTAAITFEQPYLLARRLSTLDHLTKGRVAWNVVSSYLNSAALNIGMDQQLAHDERYEMADEYMEVMYKLWEGSWEDDAVKRDKKSGVFTDGSKVHPINHQGKYYKVPGFHICEPSPQRTPVIFQAGASGRGSKFAASNAEGMFILTTSVEQARQITTDIRNQAEAAGRSRDSIKIFMLLTVITGDSDEAAEAKYQEYLSYANPEGMLALYGGWTGIDFAKLDPDEPLQAMENDSLRTTLESLTHKKWTVRDVIRERCIGGLGPVLVGGPQKVADELERWVDEGGVDGFNLAYAVTPGSVTDFIDYIVPELRKRGRAQDSYKPGSLRRKLIGTNDGRVESTHPAAQYRDAYVGKESVADRTQPSPFAKRIVLNAFDMTCVSHQSAGTWRHPSSQAARYNDLEYWTNMAMELERGCFDCLFIADVVGVYDVYRGSAEMALRDADQVPVNDPFGAISAMAAVTEHVGFGVTAAITFEQPYLLARRLSTLDHLTKGRVAWNVVSSYLNSAALNIGMDQQLAHDERYEMADEYMEVMYKLWEGSWEDDAVKRDKKSGVFTDGSKVHPINHQGKYYKVPGFHICEPSPQRTPVIFQAGASGRGSKFAASNAEGMFILTTSVEQARQITTDIRNQAEAAGRSRDSIKIFMLLTVITGDSDEAAEAKYQEYLSYANPEGMLALYGGWTGIDFAKLDPDEPLQAMENDSLRTTLESLTHKKWTVRDVIRERCIGGLGPVLVGGPQKVADELERWVDEGGVDGFNLAYAVTPGSVTDFIDYIVPELRKRGRAQDSYKPGSLRRKLIGTNDGRVESTHPAAQYRDAYVGKESVADRTQPSPFA

Foldseek 3Di:
DAFAAEAEEELWQAEQFWLLCPPPQFPSVCSVPLVQLLVLLVLCVQLPHAEYAYDAADAALQQAVRGRVLCVVRRHRPPGDQQLPNLLVNLVNDQGHAYEHEDEPQQDQLLVVLVSQLVSLASSQFRYEYEYDHHDHDVNCVVRHGDPVDDPVCVVVVVVVSVVVSLLQLFFQAAPPQADCDVVVPGGGNQQRGHQSQDDDPHDGGRGHRPDDHGLASHHQYEYEDDDDPVLLVCLQAHQEYEYADLDLVRLQVSLVVSLVSNVVLVHHSNSYAYAYAEAEQEDAWLVVSVVVLVVSLVSHDLSNLQSVCCRVPVDHCVPDDQAAALVPDDDPVVSVQLVSQDPPGGGNNVSSSSSSPRRSHHYHTTFQVSRLVVQCSCCVSSVHRYYHHYYSGPPVRSVVCSVTHSVVCVVVVHHDPHFDDDHSQCRRSNDPSSYRDCSRPSVCSRCVCPVHDTSVNPDDDDPVD/DFFAAEAEEELWQAEQFFQLCPPPQFPSVVSVPLVQLQVLLVLCVQLPHAEYAYDAADAALQLAVRGRVLCVVRRHRPPGDQQLPNLLVNLVNDQGHAYEHEDEPFQDQLLVVLVSQLVSLASSQFRYEYEYDHHDHDVCCVVRHGDPPDDPVCVVVVVVVSVVVSLLQLFFQAAPPQADCDVVVPDGGNQQRGAQSQDDDPHDGGRGHRPDDHGQQSRHQYEYEDDDDPVLLVCLQAHQEYEYADQDLVSLQVSLVVSLVSNVVLVHHSLSYAYAYAEAEQEDQWLVVQVVVLVVSLVSHDLSNLQSVVCRVPVDHCVPDDQFDWLQPDDPPVVSVLLVSQVVTRGGNVVSSSSSSPRRSHHYHTTFQVRRLVVQCSCCVRSVHSYYHYYYSGPPVSSVVCSVTHSVVCVVVVHHDPHFDDDHSCCRRRNDPSSYRDCSRPSVVNNNVCPVHDTPVVPDDDDPVD

Nearest PDB structures (foldseek):
  6ak1-assembly2_B  TM=1.002E+00  e=3.042E-101  Hyphomicrobium sulfonivorans
  6lr1-assembly1_B  TM=9.380E-01  e=3.484E-46  Nocardioides sp. PD653
  7cza-assembly1_B  TM=9.599E-01  e=1.605E-43  Nocardioides sp. PD653
  5xkc-assembly1_C  TM=9.263E-01  e=2.697E-39  Bacillus subtilis
  5tlc-assembly1_C  TM=9.542E-01  e=2.112E-36  Bacillus subtilis

GO terms:
  GO:0018633 dimethyl sulfide monooxygenase activity (F, IDA)

Secondary structure (DSSP, 8-state):
-PPEEEEEEESBSBSSSSSGGGSTT--GGGTT-HHHHHHHHHHHHHTT-SEEEEE--SS----GGGSSHHHHHTTBS-SB--TTTTHHHHHHT-SS-EEEEEEETTTS-HHHHHHHHHHHHHHHTS-EEEEEE----HHHHHHH---TTS-GGGHHHHHHHHHHHHHIIIIISB-TTSEEEETTTTEEE-GGGB----EE-SS-EE-S--SSPPPSSSSPEEEEE---THHHHHHHHH-SEEEE--SSHHHHHHHHHHHHHHHHHTT--TTSSEEEEEEEEE--SSHHHHHHHHHHHHTT--HHHHHHHHHHHH---GGGS-TTSBGGG-S-HHHHHHHHHH----SBHHHHHHHHTTTTTS-EEE--HHHHHHHHHIIIIIT---EEEEE-SSTTHHHHHIIIIIHHHHHHTT-S-SSPPSS-HHHHHT--TTSSPPTTSGGGGGTTTTTTS--SGGGPPP-TT-/-PPEEEEEEESBSBSSSSSGGGSTT--GGGTT-HHHHHHHHHHHHHTT-SEEEEE--SS----GGGSSHHHHHHTBS-SB--TTTTHHHHHHT-SS-EEEEEEESSSS-HHHHHHHHHHHHHHTTS-EEEEEE----HHHHHHH---SSS-GGGHHHHHHHHHHHHHIIIIISB-TTSEEEETTTTEEE-GGGB----EE-SS-EE-S--SSPPPSSSSPEEEEE---THHHHHHHHH-SEEEE---SHHHHHHHHHHHHHHHHHTT--TTSSEEEEEEEEEE-SSHHHHHHHHHHHHTT--HHHHHHHHHHHH---GGGS-TTSBGGG-S-HHHHHHHHHHH---SBHHHHHHHTTTTTTS-EEEE-HHHHHHHHHHHHHTT---EEEEE-SSTTHHHHHIIIIIHHHHHHTT-S-SSPPSS-HHHHHT--TTSSPPTTSGGGGGTTTTTTS--GGGGPPP-TT-

Solvent-accessible surface area: 40102 Å² total; per-residue (Å²): 138,74,1,10,5,0,2,13,4,2,12,2,10,3,4,17,4,0,0,3,86,125,17,112,62,17,67,4,56,78,29,91,48,96,99,9,8,22,77,4,0,88,33,0,38,129,2,13,0,6,0,0,2,3,15,31,28,75,3,46,4,49,49,17,127,63,47,22,90,19,0,108,167,1,14,0,7,23,61,42,67,82,7,25,60,18,0,56,26,0,11,85,68,18,127,39,0,0,0,0,0,3,8,22,17,42,53,41,110,5,63,85,0,0,118,79,0,2,59,14,0,46,111,1,148,0,17,0,0,0,10,10,42,68,32,134,16,94,12,0,33,138,120,90,42,78,85,169,165,61,48,120,130,55,138,49,85,28,5,58,15,2,3,53,0,0,4,24,2,6,4,2,0,29,23,77,71,0,31,86,145,60,201,202,71,62,61,113,41,43,27,46,52,5,2,17,3,86,5,134,34,158,46,52,133,17,72,28,76,6,107,16,40,38,8,64,0,9,0,0,1,0,2,6,57,32,51,101,58,97,3,13,128,14,3,1,36,7,0,4,2,3,32,7,86,0,16,33,8,111,79,0,127,110,46,4,61,55,12,33,70,58,0,92,79,46,50,15,50,87,94,2,0,33,0,2,0,11,0,2,9,6,1,2,116,42,68,131,45,0,74,64,48,19,78,93,14,1,80,58,17,44,56,62,0,0,20,1,0,0,0,9,57,52,52,35,28,15,59,168,60,71,60,88,36,47,0,101,51,7,155,64,97,79,7,54,73,42,0,64,41,14,11,173,100,171,90,37,5,123,69,0,5,93,39,6,0,0,0,0,28,0,12,39,2,25,1,2,28,100,98,0,0,78,51,0,37,100,9,2,88,63,0,22,0,9,0,0,0,7,0,14,2,3,2,37,21,14,10,38,28,5,8,70,70,0,3,71,20,0,81,162,63,58,24,13,33,105,72,35,92,92,41,16,1,0,57,22,16,28,36,25,121,82,1,35,10,51,105,66,4,31,0,18,107,33,90,80,36,21,82,79,126,54,5,56,43,99,175,106,137,128,56,139,195,126,130,80,1,10,6,0,2,10,4,2,12,2,10,3,3,18,5,0,0,3,85,128,17,113,63,16,65,3,54,78,32,91,47,97,99,7,7,22,77,3,0,85,34,0,39,127,2,13,0,7,0,0,1,3,15,32,21,78,2,45,2,49,46,14,126,64,50,22,91,20,0,110,171,2,14,0,5,22,60,40,68,81,6,24,59,16,0,56,26,0,9,86,67,18,124,40,0,0,0,0,0,3,6,24,21,42,51,41,108,6,68,86,0,0,117,77,0,3,57,13,0,45,108,3,147,0,16,0,0,0,9,9,42,44,26,128,14,96,13,0,29,142,120,85,46,100,90,157,149,70,45,143,131,57,89,62,68,34,9,59,15,1,4,52,0,0,5,24,2,6,5,3,0,29,16,74,65,0,33,92,144,59,200,199,77,62,65,109,40,41,28,50,58,5,2,17,3,84,6,128,34,145,42,50,127,17,74,29,73,6,106,17,40,37,10,61,0,12,0,1,0,0,1,6,55,28,57,101,54,95,3,8,116,17,3,2,36,7,0,4,1,3,34,7,93,0,23,45,12,132,80,0,111,104,45,5,54,56,10,30,68,45,0,88,90,44,50,13,58,78,101,2,1,40,0,1,0,11,0,2,8,5,2,3,117,40,72,133,46,0,80,63,47,21,76,90,14,1,77,62,17,47,53,59,0,0,21,1,0,0,0,9,63,50,54,35,30,15,58,164,75,74,61,89,67,48,0,74,51,17,144,59,88,84,10,45,68,37,0,46,44,19,27,176,125,143,89,43,9,122,71,0,5,98,40,7,0,0,1,0,23,0,12,37,2,24,1,3,28,96,95,0,0,74,49,0,37,108,10,2,88,69,0,20,0,11,0,0,0,8,1,14,2,1,2,35,20,14,8,39,26,4,10,72,71,0,3,70,20,0,84,157,60,59,22,14,30,106,75,34,94,92,41,16,1,0,58,20,14,27,40,24,122,80,1,39,7,53,106,66,3,25,0,18,122,37,89,79,44,25,79,76,128,71,6,57,42,102,187,109,141,130,53,139,193,128

B-factor: mean 30.37, std 9.65, range [13.38, 78.64]